Protein AF-0000000067435356 (afdb_homodimer)

Structure (mmCIF, N/CA/C/O backbone):
data_AF-0000000067435356-model_v1
#
loop_
_entity.id
_entity.type
_entity.pdbx_description
1 polymer 'K+/H+ antiporter with a probable role in intracellular cation homeostasis'
#
loop_
_atom_site.group_PDB
_atom_site.id
_atom_site.type_symbol
_atom_site.label_atom_id
_atom_site.label_alt_id
_atom_site.label_comp_id
_atom_site.label_asym_id
_atom_site.label_entity_id
_atom_site.label_seq_id
_atom_site.pdbx_PDB_ins_code
_atom_site.Cartn_x
_atom_site.Cartn_y
_atom_site.Cartn_z
_atom_site.occupancy
_atom_site.B_iso_or_equiv
_atom_site.auth_seq_id
_atom_site.auth_comp_id
_atom_site.auth_asym_id
_atom_site.auth_atom_id
_atom_site.pdbx_PDB_model_num
ATOM 1 N N . MET A 1 1 ? 32.625 -18.547 -7.004 1 22.64 1 MET A N 1
ATOM 2 C CA . MET A 1 1 ? 32.344 -17.797 -5.781 1 22.64 1 MET A CA 1
ATOM 3 C C . MET A 1 1 ? 31.141 -18.406 -5.047 1 22.64 1 MET A C 1
ATOM 5 O O . MET A 1 1 ? 30.109 -18.719 -5.664 1 22.64 1 MET A O 1
ATOM 9 N N . ALA A 1 2 ? 31.312 -19 -3.953 1 29.84 2 ALA A N 1
ATOM 10 C CA . ALA A 1 2 ? 30.344 -19.672 -3.072 1 29.84 2 ALA A CA 1
ATOM 11 C C . ALA A 1 2 ? 29.078 -18.828 -2.914 1 29.84 2 ALA A C 1
ATOM 13 O O . ALA A 1 2 ? 29.156 -17.625 -2.621 1 29.84 2 ALA A O 1
ATOM 14 N N . VAL A 1 3 ? 28.109 -19.156 -3.514 1 35.28 3 VAL A N 1
ATOM 15 C CA . VAL A 1 3 ? 26.844 -18.484 -3.307 1 35.28 3 VAL A CA 1
ATOM 16 C C . VAL A 1 3 ? 26.625 -18.234 -1.816 1 35.28 3 VAL A C 1
ATOM 18 O O . VAL A 1 3 ? 26.672 -19.156 -1.009 1 35.28 3 VAL A O 1
ATOM 21 N N . ASP A 1 4 ? 27.109 -17.266 -1.248 1 35.72 4 ASP A N 1
ATOM 22 C CA . ASP A 1 4 ? 26.969 -16.906 0.158 1 35.72 4 ASP A CA 1
ATOM 23 C C . ASP A 1 4 ? 25.547 -17.188 0.654 1 35.72 4 ASP A C 1
ATOM 25 O O . ASP A 1 4 ? 24.594 -16.516 0.262 1 35.72 4 ASP A O 1
ATOM 29 N N . THR A 1 5 ? 25.25 -18.453 0.847 1 38.53 5 THR A N 1
ATOM 30 C CA . THR A 1 5 ? 24.031 -19.047 1.383 1 38.53 5 THR A CA 1
ATOM 31 C C . THR A 1 5 ? 23.562 -18.297 2.619 1 38.53 5 THR A C 1
ATOM 33 O O . THR A 1 5 ? 22.578 -18.688 3.26 1 38.53 5 THR A O 1
ATOM 36 N N . ALA A 1 6 ? 24.422 -17.484 3.078 1 42.88 6 ALA A N 1
ATOM 37 C CA . ALA A 1 6 ? 24.078 -16.75 4.293 1 42.88 6 ALA A CA 1
ATOM 38 C C . ALA A 1 6 ? 22.797 -15.953 4.105 1 42.88 6 ALA A C 1
ATOM 40 O O . ALA A 1 6 ? 22.062 -15.719 5.07 1 42.88 6 ALA A O 1
ATOM 41 N N . SER A 1 7 ? 22.594 -15.422 2.969 1 46.09 7 SER A N 1
ATOM 42 C CA . SER A 1 7 ? 21.484 -14.484 2.764 1 46.09 7 SER A CA 1
ATOM 43 C C . SER A 1 7 ? 20.141 -15.172 2.9 1 46.09 7 SER A C 1
ATOM 45 O O . SER A 1 7 ? 19.141 -14.547 3.27 1 46.09 7 SER A O 1
ATOM 47 N N . VAL A 1 8 ? 20.109 -16.625 2.686 1 52.19 8 VAL A N 1
ATOM 48 C CA . VAL A 1 8 ? 18.797 -17.281 2.652 1 52.19 8 VAL A CA 1
ATOM 49 C C . VAL A 1 8 ? 18.625 -18.156 3.887 1 52.19 8 VAL A C 1
ATOM 51 O O . VAL A 1 8 ? 17.5 -18.438 4.305 1 52.19 8 VAL A O 1
ATOM 54 N N . ALA A 1 9 ? 19.656 -18.484 4.629 1 56.28 9 ALA A N 1
ATOM 55 C CA . ALA A 1 9 ? 19.594 -19.562 5.602 1 56.28 9 ALA A CA 1
ATOM 56 C C . ALA A 1 9 ? 18.984 -19.094 6.922 1 56.28 9 ALA A C 1
ATOM 58 O O . ALA A 1 9 ? 18.75 -19.891 7.828 1 56.28 9 ALA A O 1
ATOM 59 N N . GLY A 1 10 ? 18.344 -18.078 6.918 1 67.94 10 GLY A N 1
ATOM 60 C CA . GLY A 1 10 ? 17.594 -17.625 8.078 1 67.94 10 GLY A CA 1
ATOM 61 C C . GLY A 1 10 ? 18.438 -17.547 9.336 1 67.94 10 GLY A C 1
ATOM 62 O O . GLY A 1 10 ? 19.672 -17.656 9.281 1 67.94 10 GLY A O 1
ATOM 63 N N . ILE A 1 11 ? 17.938 -17.375 10.578 1 75.31 11 ILE A N 1
ATOM 64 C CA . ILE A 1 11 ? 18.578 -17.156 11.867 1 75.31 11 ILE A CA 1
ATOM 65 C C . ILE A 1 11 ? 19.203 -18.453 12.352 1 75.31 11 ILE A C 1
ATOM 67 O O . ILE A 1 11 ? 20.234 -18.438 13.031 1 75.31 11 ILE A O 1
ATOM 71 N N . VAL A 1 12 ? 18.656 -19.531 11.867 1 75.31 12 VAL A N 1
ATOM 72 C CA . VAL A 1 12 ? 19.141 -20.844 12.289 1 75.31 12 VAL A CA 1
ATOM 73 C C . VAL A 1 12 ? 20.531 -21.094 11.711 1 75.31 12 VAL A C 1
ATOM 75 O O . VAL A 1 12 ? 21.375 -21.734 12.344 1 75.31 12 VAL A O 1
ATOM 78 N N . ALA A 1 13 ? 20.766 -20.484 10.555 1 71.06 13 ALA A N 1
ATOM 79 C CA . ALA A 1 13 ? 22.078 -20.609 9.914 1 71.06 13 ALA A CA 1
ATOM 80 C C . ALA A 1 13 ? 23 -19.484 10.328 1 71.06 13 ALA A C 1
ATOM 82 O O . ALA A 1 13 ? 24.094 -19.328 9.766 1 71.06 13 ALA A O 1
ATOM 83 N N . GLY A 1 14 ? 22.531 -18.625 11.352 1 72.56 14 GLY A N 1
ATOM 84 C CA . GLY A 1 14 ? 23.391 -17.578 11.898 1 72.56 14 GLY A CA 1
ATOM 85 C C . GLY A 1 14 ? 23.188 -16.234 11.242 1 72.56 14 GLY A C 1
ATOM 86 O O . GLY A 1 14 ? 23.922 -15.281 11.523 1 72.56 14 GLY A O 1
ATOM 87 N N . ARG A 1 15 ? 22.281 -16.203 10.422 1 75.94 15 ARG A N 1
ATOM 88 C CA . ARG A 1 15 ? 22.062 -14.945 9.727 1 75.94 15 ARG A CA 1
ATOM 89 C C . ARG A 1 15 ? 21.375 -13.922 10.633 1 75.94 15 ARG A C 1
ATOM 91 O O . ARG A 1 15 ? 20.5 -14.266 11.414 1 75.94 15 ARG A O 1
ATOM 98 N N . ASN A 1 16 ? 21.984 -12.695 10.633 1 82.75 16 ASN A N 1
ATOM 99 C CA . ASN A 1 16 ? 21.312 -11.586 11.305 1 82.75 16 ASN A CA 1
ATOM 100 C C . ASN A 1 16 ? 20.094 -11.109 10.523 1 82.75 16 ASN A C 1
ATOM 102 O O . ASN A 1 16 ? 20.219 -10.602 9.406 1 82.75 16 ASN A O 1
ATOM 106 N N . PRO A 1 17 ? 18.984 -11.273 11.031 1 83.31 17 PRO A N 1
ATOM 107 C CA . PRO A 1 17 ? 17.75 -10.953 10.312 1 83.31 17 PRO A CA 1
ATOM 108 C C . PRO A 1 17 ? 17.609 -9.461 10.031 1 83.31 17 PRO A C 1
ATOM 110 O O . PRO A 1 17 ? 16.812 -9.062 9.164 1 83.31 17 PRO A O 1
ATOM 113 N N . LEU A 1 18 ? 18.375 -8.664 10.695 1 85.25 18 LEU A N 1
ATOM 114 C CA . LEU A 1 18 ? 18.188 -7.223 10.531 1 85.25 18 LEU A CA 1
ATOM 115 C C . LEU A 1 18 ? 19.281 -6.637 9.641 1 85.25 18 LEU A C 1
ATOM 117 O O . LEU A 1 18 ? 19.281 -5.434 9.367 1 85.25 18 LEU A O 1
ATOM 121 N N . GLU A 1 19 ? 20.141 -7.527 9.164 1 87.69 19 GLU A N 1
ATOM 122 C CA . GLU A 1 19 ? 21.109 -7.051 8.18 1 87.69 19 GLU A CA 1
ATOM 123 C C . GLU A 1 19 ? 20.438 -6.785 6.836 1 87.69 19 GLU A C 1
ATOM 125 O O . GLU A 1 19 ? 19.719 -7.641 6.309 1 87.69 19 GLU A O 1
ATOM 130 N N . TYR A 1 20 ? 20.641 -5.617 6.387 1 89.12 20 TYR A N 1
ATOM 131 C CA . TYR A 1 20 ? 20 -5.203 5.141 1 89.12 20 TYR A CA 1
ATOM 132 C C . TYR A 1 20 ? 20.562 -5.988 3.959 1 89.12 20 TYR A C 1
ATOM 134 O O . TYR A 1 20 ? 21.781 -6.125 3.812 1 89.12 20 TYR A O 1
ATOM 142 N N . ASP A 1 21 ? 19.719 -6.535 3.197 1 87.81 21 ASP A N 1
ATOM 143 C CA . ASP A 1 21 ? 20.047 -7.223 1.947 1 87.81 21 ASP A CA 1
ATOM 144 C C . ASP A 1 21 ? 19.219 -6.652 0.788 1 87.81 21 ASP A C 1
ATOM 146 O O . ASP A 1 21 ? 18 -6.781 0.764 1 87.81 21 ASP A O 1
ATOM 150 N N . PRO A 1 22 ? 19.906 -6.023 -0.19 1 87.25 22 PRO A N 1
ATOM 151 C CA . PRO A 1 22 ? 19.188 -5.414 -1.312 1 87.25 22 PRO A CA 1
ATOM 152 C C . PRO A 1 22 ? 18.359 -6.422 -2.098 1 87.25 22 PRO A C 1
ATOM 154 O O . PRO A 1 22 ? 17.438 -6.035 -2.814 1 87.25 22 PRO A O 1
ATOM 157 N N . LYS A 1 23 ? 18.672 -7.672 -1.988 1 83.88 23 LYS A N 1
ATOM 158 C CA . LYS A 1 23 ? 17.906 -8.703 -2.684 1 83.88 23 LYS A CA 1
ATOM 159 C C . LYS A 1 23 ? 16.641 -9.039 -1.923 1 83.88 23 LYS A C 1
ATOM 161 O O . LYS A 1 23 ? 15.664 -9.523 -2.512 1 83.88 23 LYS A O 1
ATOM 166 N N . SER A 1 24 ? 16.719 -8.812 -0.605 1 87.56 24 SER A N 1
ATOM 167 C CA . SER A 1 24 ? 15.547 -9.039 0.231 1 87.56 24 SER A CA 1
ATOM 168 C C . SER A 1 24 ? 15.305 -7.875 1.182 1 87.56 24 SER A C 1
ATOM 170 O O . SER A 1 24 ? 15.258 -8.055 2.4 1 87.56 24 SER A O 1
ATOM 172 N N . PRO A 1 25 ? 15.055 -6.738 0.586 1 91.88 25 PRO A N 1
ATOM 173 C CA . PRO A 1 25 ? 14.914 -5.539 1.417 1 91.88 25 PRO A CA 1
ATOM 174 C C . PRO A 1 25 ? 13.664 -5.57 2.291 1 91.88 25 PRO A C 1
ATOM 176 O O . PRO A 1 25 ? 13.555 -4.801 3.248 1 91.88 25 PRO A O 1
ATOM 179 N N . TYR A 1 26 ? 12.75 -6.488 1.973 1 92.56 26 TYR A N 1
ATOM 180 C CA . TYR A 1 26 ? 11.453 -6.52 2.648 1 92.56 26 TYR A CA 1
ATOM 181 C C . TYR A 1 26 ? 11.594 -7.074 4.062 1 92.56 26 TYR A C 1
ATOM 183 O O . TYR A 1 26 ? 10.75 -6.805 4.926 1 92.56 26 TYR A O 1
ATOM 191 N N . THR A 1 27 ? 12.641 -7.859 4.375 1 92.5 27 THR A N 1
ATOM 192 C CA . THR A 1 27 ? 12.797 -8.438 5.707 1 92.5 27 THR A CA 1
ATOM 193 C C . THR A 1 27 ? 12.969 -7.344 6.754 1 92.5 27 THR A C 1
ATOM 195 O O . THR A 1 27 ? 12.211 -7.273 7.719 1 92.5 27 THR A O 1
ATOM 198 N N . LEU A 1 28 ? 13.969 -6.539 6.531 1 94.19 28 LEU A N 1
ATOM 199 C CA . LEU A 1 28 ? 14.203 -5.434 7.449 1 94.19 28 LEU A CA 1
ATOM 200 C C . LEU A 1 28 ? 13.031 -4.461 7.445 1 94.19 28 LEU A C 1
ATOM 202 O O . LEU A 1 28 ? 12.656 -3.934 8.492 1 94.19 28 LEU A O 1
ATOM 206 N N . PHE A 1 29 ? 12.445 -4.223 6.273 1 96.44 29 PHE A N 1
ATOM 207 C CA . PHE A 1 29 ? 11.328 -3.297 6.156 1 96.44 29 PHE A CA 1
ATOM 208 C C . PHE A 1 29 ? 10.148 -3.764 7 1 96.44 29 PHE A C 1
ATOM 210 O O . PHE A 1 29 ? 9.492 -2.957 7.664 1 96.44 29 PHE A O 1
ATOM 217 N N . LEU A 1 30 ? 9.867 -5.047 6.918 1 96.19 30 LEU A N 1
ATOM 218 C CA . LEU A 1 30 ? 8.773 -5.594 7.715 1 96.19 30 LEU A CA 1
ATOM 219 C C . LEU A 1 30 ? 9 -5.336 9.203 1 96.19 30 LEU A C 1
ATOM 221 O O . LEU A 1 30 ? 8.062 -4.996 9.922 1 96.19 30 LEU A O 1
ATOM 225 N N . PHE A 1 31 ? 10.18 -5.484 9.633 1 95.06 31 PHE A N 1
ATOM 226 C CA . PHE A 1 31 ? 10.523 -5.211 11.023 1 95.06 31 PHE A CA 1
ATOM 227 C C . PHE A 1 31 ? 10.32 -3.736 11.352 1 95.06 31 PHE A C 1
ATOM 229 O O . PHE A 1 31 ? 9.773 -3.396 12.406 1 95.06 31 PHE A O 1
ATOM 236 N N . GLN A 1 32 ? 10.789 -2.867 10.477 1 96.62 32 GLN A N 1
ATOM 237 C CA . GLN A 1 32 ? 10.633 -1.429 10.656 1 96.62 32 GLN A CA 1
ATOM 238 C C . GLN A 1 32 ? 9.156 -1.053 10.797 1 96.62 32 GLN A C 1
ATOM 240 O O . GLN A 1 32 ? 8.789 -0.28 11.688 1 96.62 32 GLN A O 1
ATOM 245 N N . VAL A 1 33 ? 8.32 -1.591 9.922 1 96.75 33 VAL A N 1
ATOM 246 C CA . VAL A 1 33 ? 6.891 -1.309 9.945 1 96.75 33 VAL A CA 1
ATOM 247 C C . VAL A 1 33 ? 6.297 -1.766 11.273 1 96.75 33 VAL A C 1
ATOM 249 O O . VAL A 1 33 ? 5.488 -1.055 11.883 1 96.75 33 VAL A O 1
ATOM 252 N N . LEU A 1 34 ? 6.719 -2.943 11.711 1 95.62 34 LEU A N 1
ATOM 253 C CA . LEU A 1 34 ? 6.215 -3.498 12.961 1 95.62 34 LEU A CA 1
ATOM 254 C C . LEU A 1 34 ? 6.539 -2.58 14.141 1 95.62 34 LEU A C 1
ATOM 256 O O . LEU A 1 34 ? 5.656 -2.238 14.93 1 95.62 34 LEU A O 1
ATOM 260 N N . VAL A 1 35 ? 7.75 -2.164 14.227 1 96.5 35 VAL A N 1
ATOM 261 C CA . VAL A 1 35 ? 8.195 -1.315 15.328 1 96.5 35 VAL A CA 1
ATOM 262 C C . VAL A 1 35 ? 7.453 0.019 15.281 1 96.5 35 VAL A C 1
ATOM 264 O O . VAL A 1 35 ? 6.945 0.488 16.297 1 96.5 35 VAL A O 1
ATOM 267 N N . ILE A 1 36 ? 7.312 0.583 14.125 1 97.44 36 ILE A N 1
ATOM 268 C CA . ILE A 1 36 ? 6.734 1.911 13.953 1 97.44 36 ILE A CA 1
ATOM 269 C C . ILE A 1 36 ? 5.242 1.875 14.273 1 97.44 36 ILE A C 1
ATOM 271 O O . ILE A 1 36 ? 4.754 2.684 15.062 1 97.44 36 ILE A O 1
ATOM 275 N N . VAL A 1 37 ? 4.562 0.951 13.695 1 96.5 37 VAL A N 1
ATOM 276 C CA . VAL A 1 37 ? 3.111 0.92 13.828 1 96.5 37 VAL A CA 1
ATOM 277 C C . VAL A 1 37 ? 2.73 0.512 15.25 1 96.5 37 VAL A C 1
ATOM 279 O O . VAL A 1 37 ? 1.827 1.1 15.852 1 96.5 37 VAL A O 1
ATOM 282 N N . VAL A 1 38 ? 3.414 -0.442 15.828 1 95.81 38 VAL A N 1
ATOM 283 C CA . VAL A 1 38 ? 3.115 -0.882 17.188 1 95.81 38 VAL A CA 1
ATOM 284 C C . VAL A 1 38 ? 3.385 0.255 18.172 1 95.81 38 VAL A C 1
ATOM 286 O O . VAL A 1 38 ? 2.549 0.554 19.031 1 95.81 38 VAL A O 1
ATOM 289 N N . LEU A 1 39 ? 4.508 0.915 18.031 1 96.69 39 LEU A N 1
ATOM 290 C CA . LEU A 1 39 ? 4.836 2.016 18.938 1 96.69 39 LEU A CA 1
ATOM 291 C C . LEU A 1 39 ? 3.875 3.182 18.734 1 96.69 39 LEU A C 1
ATOM 293 O O . LEU A 1 39 ? 3.521 3.869 19.703 1 96.69 39 LEU A O 1
ATOM 297 N N . SER A 1 40 ? 3.523 3.439 17.484 1 96.19 40 SER A N 1
ATOM 298 C CA . SER A 1 40 ? 2.566 4.508 17.219 1 96.19 40 SER A CA 1
ATOM 299 C C . SER A 1 40 ? 1.229 4.234 17.891 1 96.19 40 SER A C 1
ATOM 301 O O . SER A 1 40 ? 0.631 5.133 18.484 1 96.19 40 SER A O 1
ATOM 303 N N . GLU A 1 41 ? 0.796 2.986 17.812 1 93.69 41 GLU A N 1
ATOM 304 C CA . GLU A 1 41 ? -0.467 2.619 18.438 1 93.69 41 GLU A CA 1
ATOM 305 C C . GLU A 1 41 ? -0.358 2.68 19.969 1 93.69 41 GLU A C 1
ATOM 307 O O . GLU A 1 41 ? -1.289 3.121 20.641 1 93.69 41 GLU A O 1
ATOM 312 N N . LEU A 1 42 ? 0.703 2.213 20.516 1 95.56 42 LEU A N 1
ATOM 313 C CA . LEU A 1 42 ? 0.91 2.215 21.953 1 95.56 42 LEU A CA 1
ATOM 314 C C . LEU A 1 42 ? 0.937 3.641 22.5 1 95.56 42 LEU A C 1
ATOM 316 O O . LEU A 1 42 ? 0.372 3.914 23.562 1 95.56 42 LEU A O 1
ATOM 320 N N . LEU A 1 43 ? 1.614 4.516 21.781 1 96.56 43 LEU A N 1
ATOM 321 C CA . LEU A 1 43 ? 1.708 5.906 22.219 1 96.56 43 LEU A CA 1
ATOM 322 C C . LEU A 1 43 ? 0.39 6.637 21.984 1 96.56 43 LEU A C 1
ATOM 324 O O . LEU A 1 43 ? 0.058 7.57 22.719 1 96.56 43 LEU A O 1
ATOM 328 N N . TYR A 1 44 ? -0.284 6.254 20.984 1 94.88 44 TYR A N 1
ATOM 329 C CA . TYR A 1 44 ? -1.549 6.906 20.656 1 94.88 44 TYR A CA 1
ATOM 330 C C . TYR A 1 44 ? -2.611 6.582 21.703 1 94.88 44 TYR A C 1
ATOM 332 O O . TYR A 1 44 ? -3.484 7.406 21.984 1 94.88 44 TYR A O 1
ATOM 340 N N . TYR A 1 45 ? -2.557 5.453 22.328 1 92.94 45 TYR A N 1
ATOM 341 C CA . TYR A 1 45 ? -3.588 5 23.266 1 92.94 45 TYR A CA 1
ATOM 342 C C . TYR A 1 45 ? -3.809 6.016 24.375 1 92.94 45 TYR A C 1
ATOM 344 O O . TYR A 1 45 ? -4.918 6.523 24.547 1 92.94 45 TYR A O 1
ATOM 352 N N . PRO A 1 46 ? -2.791 6.398 25.109 1 95.12 46 PRO A N 1
ATOM 353 C CA . PRO A 1 46 ? -3.016 7.414 26.141 1 95.12 46 PRO A CA 1
ATOM 354 C C . PRO A 1 46 ? -3.385 8.781 25.562 1 95.12 46 PRO A C 1
ATOM 356 O O . PRO A 1 46 ? -4.156 9.523 26.172 1 95.12 46 PRO A O 1
ATOM 359 N N . LEU A 1 47 ? -2.883 9.133 24.438 1 94.81 47 LEU A N 1
ATOM 360 C CA . LEU A 1 47 ? -3.178 10.414 23.812 1 94.81 47 LEU A CA 1
ATOM 361 C C . LEU A 1 47 ? -4.629 10.461 23.344 1 94.81 47 LEU A C 1
ATOM 363 O O . LEU A 1 47 ? -5.246 11.531 23.328 1 94.81 47 LEU A O 1
ATOM 367 N N . SER A 1 48 ? -5.059 9.273 22.891 1 91.94 48 SER A N 1
ATOM 368 C CA . SER A 1 48 ? -6.441 9.211 22.422 1 91.94 48 SER A CA 1
ATOM 369 C C . SER A 1 48 ? -7.422 9.469 23.562 1 91.94 48 SER A C 1
ATOM 371 O O . SER A 1 48 ? -8.516 9.984 23.344 1 91.94 48 SER A O 1
ATOM 373 N N . LYS A 1 49 ? -7.09 9.172 24.797 1 92.81 49 LYS A N 1
ATOM 374 C CA . LYS A 1 49 ? -7.934 9.391 25.969 1 92.81 49 LYS A CA 1
ATOM 375 C C . LYS A 1 49 ? -8.109 10.883 26.266 1 92.81 49 LYS A C 1
ATOM 377 O O . LYS A 1 49 ? -9.094 11.289 26.875 1 92.81 49 LYS A O 1
ATOM 382 N N . ILE A 1 50 ? -7.152 11.617 25.766 1 92.88 50 ILE A N 1
ATOM 383 C CA . ILE A 1 50 ? -7.273 13.062 25.938 1 92.88 50 ILE A CA 1
ATOM 384 C C . ILE A 1 50 ? -7.602 13.727 24.609 1 92.88 50 ILE A C 1
ATOM 386 O O . ILE A 1 50 ? -7.297 14.906 24.406 1 92.88 50 ILE A O 1
ATOM 390 N N . LYS A 1 51 ? -7.984 12.953 23.578 1 92 51 LYS A N 1
ATOM 391 C CA . LYS A 1 51 ? -8.578 13.375 22.312 1 92 51 LYS A CA 1
ATOM 392 C C . LYS A 1 51 ? -7.543 14.07 21.438 1 92 51 LYS A C 1
ATOM 394 O O . LYS A 1 51 ? -7.844 15.07 20.781 1 92 51 LYS A O 1
ATOM 399 N N . GLN A 1 52 ? -6.352 13.578 21.531 1 93.44 52 GLN A N 1
ATOM 400 C CA . GLN A 1 52 ? -5.297 14.094 20.672 1 93.44 52 GLN A CA 1
ATOM 401 C C . GLN A 1 52 ? -5.289 13.375 19.312 1 93.44 52 GLN A C 1
ATOM 403 O O . GLN A 1 52 ? -5.664 12.203 19.234 1 93.44 52 GLN A O 1
ATOM 408 N N . PRO A 1 53 ? -4.922 14.078 18.297 1 91.25 53 PRO A N 1
ATOM 409 C CA . PRO A 1 53 ? -4.82 13.422 16.984 1 91.25 53 PRO A CA 1
ATOM 410 C C . PRO A 1 53 ? -3.678 12.414 16.922 1 91.25 53 PRO A C 1
ATOM 412 O O . PRO A 1 53 ? -2.621 12.633 17.516 1 91.25 53 PRO A O 1
ATOM 415 N N . LYS A 1 54 ? -3.844 11.406 16.141 1 91.81 54 LYS A N 1
ATOM 416 C CA . LYS A 1 54 ? -2.92 10.281 16.047 1 91.81 54 LYS A CA 1
ATOM 417 C C . LYS A 1 54 ? -1.574 10.719 15.477 1 91.81 54 LYS A C 1
ATOM 419 O O . LYS A 1 54 ? -0.533 10.164 15.836 1 91.81 54 LYS A O 1
ATOM 424 N N . VAL A 1 55 ? -1.57 11.703 14.641 1 90.75 55 VAL A N 1
ATOM 425 C CA . VAL A 1 55 ? -0.371 12.156 13.953 1 90.75 55 VAL A CA 1
ATOM 426 C C . VAL A 1 55 ? 0.688 12.578 14.969 1 90.75 55 VAL A C 1
ATOM 428 O O . VAL A 1 55 ? 1.887 12.398 14.734 1 90.75 55 VAL A O 1
ATOM 431 N N . ILE A 1 56 ? 0.272 13.109 16.094 1 94.19 56 ILE A N 1
ATOM 432 C CA . ILE A 1 56 ? 1.2 13.508 17.141 1 94.19 56 ILE A CA 1
ATOM 433 C C . ILE A 1 56 ? 2.004 12.297 17.609 1 94.19 56 ILE A C 1
ATOM 435 O O . ILE A 1 56 ? 3.23 12.359 17.719 1 94.19 56 ILE A O 1
ATOM 439 N N . ALA A 1 57 ? 1.301 11.219 17.859 1 95.94 57 ALA A N 1
ATOM 440 C CA . ALA A 1 57 ? 1.96 9.984 18.281 1 95.94 57 ALA A CA 1
ATOM 441 C C . ALA A 1 57 ? 2.941 9.492 17.219 1 95.94 57 ALA A C 1
ATOM 443 O O . ALA A 1 57 ? 4.059 9.078 17.547 1 95.94 57 ALA A O 1
ATOM 444 N N . GLU A 1 58 ? 2.605 9.523 16 1 95.56 58 GLU A N 1
ATOM 445 C CA . GLU A 1 58 ? 3.416 9.008 14.906 1 95.56 58 GLU A CA 1
ATOM 446 C C . GLU A 1 58 ? 4.711 9.805 14.758 1 95.56 58 GLU A C 1
ATOM 448 O O . GLU A 1 58 ? 5.781 9.219 14.562 1 95.56 58 GLU A O 1
ATOM 453 N N . VAL A 1 59 ? 4.617 11.109 14.867 1 94.75 59 VAL A N 1
ATOM 454 C CA . VAL A 1 59 ? 5.801 11.953 14.758 1 94.75 59 VAL A CA 1
ATOM 455 C C . VAL A 1 59 ? 6.699 11.742 15.977 1 94.75 59 VAL A C 1
ATOM 457 O O . VAL A 1 59 ? 7.922 11.672 15.844 1 94.75 59 VAL A O 1
ATOM 460 N N . ILE A 1 60 ? 6.105 11.648 17.141 1 97 60 ILE A N 1
ATOM 461 C CA . ILE A 1 60 ? 6.875 11.43 18.359 1 97 60 ILE A CA 1
ATOM 462 C C . ILE A 1 60 ? 7.629 10.102 18.25 1 97 60 ILE A C 1
ATOM 464 O O . ILE A 1 60 ? 8.773 10 18.688 1 97 60 ILE A O 1
ATOM 468 N N . VAL A 1 61 ? 7.004 9.07 17.703 1 97.38 61 VAL A N 1
ATOM 469 C CA . VAL A 1 61 ? 7.676 7.789 17.5 1 97.38 61 VAL A CA 1
ATOM 470 C C . VAL A 1 61 ? 8.914 7.98 16.625 1 97.38 61 VAL A C 1
ATOM 472 O O . VAL A 1 61 ? 9.969 7.418 16.906 1 97.38 61 VAL A O 1
ATOM 475 N N . GLY A 1 62 ? 8.789 8.758 15.57 1 97.06 62 GLY A N 1
ATOM 476 C CA . GLY A 1 62 ? 9.945 9.07 14.742 1 97.06 62 GLY A CA 1
ATOM 477 C C . GLY A 1 62 ? 11.055 9.758 15.508 1 97.06 62 GLY A C 1
ATOM 478 O O . GLY A 1 62 ? 12.234 9.43 15.344 1 97.06 62 GLY A O 1
ATOM 479 N N . ILE A 1 63 ? 10.664 10.695 16.359 1 96.5 63 ILE A N 1
ATOM 480 C CA . ILE A 1 63 ? 11.625 11.422 17.172 1 96.5 63 ILE A CA 1
ATOM 481 C C . ILE A 1 63 ? 12.312 10.469 18.141 1 96.5 63 ILE A C 1
ATOM 483 O O . ILE A 1 63 ? 13.531 10.516 18.312 1 96.5 63 ILE A O 1
ATOM 487 N N . LEU A 1 64 ? 11.531 9.578 18.734 1 97.19 64 LEU A N 1
ATOM 488 C CA . LEU A 1 64 ? 12.062 8.617 19.688 1 97.19 64 LEU A CA 1
ATOM 489 C C . LEU A 1 64 ? 13.016 7.641 19.016 1 97.19 64 LEU A C 1
ATOM 491 O O . LEU A 1 64 ? 14.07 7.32 19.562 1 97.19 64 LEU A O 1
ATOM 495 N N . LEU A 1 65 ? 12.734 7.227 17.828 1 97.19 65 LEU A N 1
ATOM 496 C CA . LEU A 1 65 ? 13.531 6.23 17.109 1 97.19 65 LEU A CA 1
ATOM 497 C C . LEU A 1 65 ? 14.695 6.891 16.391 1 97.19 65 LEU A C 1
ATOM 499 O O . LEU A 1 65 ? 15.602 6.203 15.906 1 97.19 65 LEU A O 1
ATOM 503 N N . GLY A 1 66 ? 14.664 8.195 16.281 1 95.94 66 GLY A N 1
ATOM 504 C CA . GLY A 1 66 ? 15.648 8.945 15.516 1 95.94 66 GLY A CA 1
ATOM 505 C C . GLY A 1 66 ? 16.859 9.352 16.328 1 95.94 66 GLY A C 1
ATOM 506 O O . GLY A 1 66 ? 17.109 8.789 17.406 1 95.94 66 GLY A O 1
ATOM 507 N N . PRO A 1 67 ? 17.625 10.242 15.789 1 94.69 67 PRO A N 1
ATOM 508 C CA . PRO A 1 67 ? 18.875 10.656 16.422 1 94.69 67 PRO A CA 1
ATOM 509 C C . PRO A 1 67 ? 18.641 11.375 17.766 1 94.69 67 PRO A C 1
ATOM 511 O O . PRO A 1 67 ? 19.562 11.477 18.578 1 94.69 67 PRO A O 1
ATOM 514 N N . SER A 1 68 ? 17.453 11.797 18.031 1 94.19 68 SER A N 1
ATOM 515 C CA . SER A 1 68 ? 17.156 12.555 19.234 1 94.19 68 SER A CA 1
ATOM 516 C C . SER A 1 68 ? 17.188 11.648 20.469 1 94.19 68 SER A C 1
ATOM 518 O O . SER A 1 68 ? 17.516 12.102 21.562 1 94.19 68 SER A O 1
ATOM 520 N N . VAL A 1 69 ? 16.812 10.375 20.344 1 95.88 69 VAL A N 1
ATOM 521 C CA . VAL A 1 69 ? 16.719 9.523 21.531 1 95.88 69 VAL A CA 1
ATOM 522 C C . VAL A 1 69 ? 17.438 8.203 21.281 1 95.88 69 VAL A C 1
ATOM 524 O O . VAL A 1 69 ? 18.641 8.078 21.531 1 95.88 69 VAL A O 1
ATOM 527 N N . MET A 1 70 ? 16.859 7.324 20.453 1 95.12 70 MET A N 1
ATOM 528 C CA . MET A 1 70 ? 17.406 5.988 20.25 1 95.12 70 MET A CA 1
ATOM 529 C C . MET A 1 70 ? 18.641 6.031 19.359 1 95.12 70 MET A C 1
ATOM 531 O O . MET A 1 70 ? 19.453 5.105 19.359 1 95.12 70 MET A O 1
ATOM 535 N N . GLY A 1 71 ? 18.688 7.039 18.562 1 92.81 71 GLY A N 1
ATOM 536 C CA . GLY A 1 71 ? 19.875 7.207 17.75 1 92.81 71 GLY A CA 1
ATOM 537 C C . GLY A 1 71 ? 21.141 7.379 18.562 1 92.81 71 GLY A C 1
ATOM 538 O O . GLY A 1 71 ? 22.25 7.203 18.062 1 92.81 71 GLY A O 1
ATOM 539 N N . ARG A 1 72 ? 20.969 7.652 19.781 1 92.12 72 ARG A N 1
ATOM 540 C CA . ARG A 1 72 ? 22.094 7.824 20.688 1 92.12 72 ARG A CA 1
ATOM 541 C C . ARG A 1 72 ? 22.516 6.488 21.297 1 92.12 72 ARG A C 1
ATOM 543 O O . ARG A 1 72 ? 23.609 6.379 21.875 1 92.12 72 ARG A O 1
ATOM 550 N N . VAL A 1 73 ? 21.688 5.492 21.172 1 93.06 73 VAL A N 1
ATOM 551 C CA . VAL A 1 73 ? 22.031 4.133 21.578 1 93.06 73 VAL A CA 1
ATOM 552 C C . VAL A 1 73 ? 22.938 3.49 20.531 1 93.06 73 VAL A C 1
ATOM 554 O O . VAL A 1 73 ? 22.594 3.455 19.344 1 93.06 73 VAL A O 1
ATOM 557 N N . PRO A 1 74 ? 24.047 2.998 20.953 1 92.31 74 PRO A N 1
ATOM 558 C CA . PRO A 1 74 ? 25.016 2.453 20 1 92.31 74 PRO A CA 1
ATOM 559 C C . PRO A 1 74 ? 24.406 1.36 19.109 1 92.31 74 PRO A C 1
ATOM 561 O O . PRO A 1 74 ? 23.734 0.464 19.609 1 92.31 74 PRO A O 1
ATOM 564 N N . ASN A 1 75 ? 24.5 1.444 17.844 1 92.12 75 ASN A N 1
ATOM 565 C CA . ASN A 1 75 ? 24.188 0.465 16.812 1 92.12 75 ASN A CA 1
ATOM 566 C C . ASN A 1 75 ? 22.688 0.399 16.547 1 92.12 75 ASN A C 1
ATOM 568 O O . ASN A 1 75 ? 22.234 -0.411 15.734 1 92.12 75 ASN A O 1
ATOM 572 N N . PHE A 1 76 ? 21.969 1.217 17.219 1 93.75 76 PHE A N 1
ATOM 573 C CA . PHE A 1 76 ? 20.531 1.151 17 1 93.75 76 PHE A CA 1
ATOM 574 C C . PHE A 1 76 ? 20.172 1.601 15.594 1 93.75 76 PHE A C 1
ATOM 576 O O . PHE A 1 76 ? 19.516 0.865 14.852 1 93.75 76 PHE A O 1
ATOM 583 N N . THR A 1 77 ? 20.641 2.768 15.25 1 93.06 77 THR A N 1
ATOM 584 C CA . THR A 1 77 ? 20.297 3.338 13.953 1 93.06 77 THR A CA 1
ATOM 585 C C . THR A 1 77 ? 20.828 2.467 12.82 1 93.06 77 THR A C 1
ATOM 587 O O . THR A 1 77 ? 20.125 2.209 11.844 1 93.06 77 THR A O 1
ATOM 590 N N . ASP A 1 78 ? 21.969 1.943 12.961 1 92.5 78 ASP A N 1
ATOM 591 C CA . ASP A 1 78 ? 22.594 1.124 11.93 1 92.5 78 ASP A CA 1
ATOM 592 C C . ASP A 1 78 ? 21.875 -0.221 11.789 1 92.5 78 ASP A C 1
ATOM 594 O O . ASP A 1 78 ? 21.891 -0.82 10.711 1 92.5 78 ASP A O 1
ATOM 598 N N . THR A 1 79 ? 21.312 -0.593 12.906 1 92.31 79 THR A N 1
ATOM 599 C CA . THR A 1 79 ? 20.641 -1.892 12.898 1 92.31 79 THR A CA 1
ATOM 600 C C . THR A 1 79 ? 19.219 -1.763 12.383 1 92.31 79 THR A C 1
ATOM 602 O O . THR A 1 79 ? 18.766 -2.555 11.547 1 92.31 79 THR A O 1
ATOM 605 N N . VAL A 1 80 ? 18.547 -0.797 12.789 1 94 80 VAL A N 1
ATOM 606 C CA . VAL A 1 80 ? 17.109 -0.7 12.516 1 94 80 VAL A CA 1
ATOM 607 C C . VAL A 1 80 ? 16.891 0.154 11.273 1 94 80 VAL A C 1
ATOM 609 O O . VAL A 1 80 ? 15.992 -0.139 10.469 1 94 80 VAL A O 1
ATOM 612 N N . PHE A 1 81 ? 17.656 1.194 11.094 1 95.25 81 PHE A N 1
ATOM 613 C CA . PHE A 1 81 ? 17.5 2.115 9.977 1 95.25 81 PHE A CA 1
ATOM 614 C C . PHE A 1 81 ? 18.828 2.352 9.273 1 95.25 81 PHE A C 1
ATOM 616 O O . PHE A 1 81 ? 19.234 3.498 9.07 1 95.25 81 PHE A O 1
ATOM 623 N N . PRO A 1 82 ? 19.453 1.298 8.781 1 94.38 82 PRO A N 1
ATOM 624 C CA . PRO A 1 82 ? 20.719 1.522 8.07 1 94.38 82 PRO A CA 1
ATOM 625 C C . PRO A 1 82 ? 20.547 2.414 6.84 1 94.38 82 PRO A C 1
ATOM 627 O O . PRO A 1 82 ? 19.5 2.387 6.195 1 94.38 82 PRO A O 1
ATOM 630 N N . GLU A 1 83 ? 21.531 3.133 6.48 1 92.44 83 GLU A N 1
ATOM 631 C CA . GLU A 1 83 ? 21.5 4.125 5.41 1 92.44 83 GLU A CA 1
ATOM 632 C C . GLU A 1 83 ? 21.062 3.492 4.09 1 92.44 83 GLU A C 1
ATOM 634 O O . GLU A 1 83 ? 20.328 4.105 3.318 1 92.44 83 GLU A O 1
ATOM 639 N N . GLU A 1 84 ? 21.453 2.275 3.811 1 92.94 84 GLU A N 1
ATOM 640 C CA . GLU A 1 84 ? 21.172 1.598 2.547 1 92.94 84 GLU A CA 1
ATOM 641 C C . GLU A 1 84 ? 19.688 1.251 2.424 1 92.94 84 GLU A C 1
ATOM 643 O O . GLU A 1 84 ? 19.172 1.078 1.316 1 92.94 84 GLU A O 1
ATOM 648 N N . SER A 1 85 ? 19.016 1.174 3.576 1 94 85 SER A N 1
ATOM 649 C CA . SER A 1 85 ? 17.609 0.779 3.564 1 94 85 SER A CA 1
ATOM 650 C C . SER A 1 85 ? 16.703 1.991 3.42 1 94 85 SER A C 1
ATOM 652 O O . SER A 1 85 ? 15.508 1.848 3.131 1 94 85 SER A O 1
ATOM 654 N N . MET A 1 86 ? 17.219 3.172 3.523 1 93.69 86 MET A N 1
ATOM 655 C CA . MET A 1 86 ? 16.406 4.375 3.689 1 93.69 86 MET A CA 1
ATOM 656 C C . MET A 1 86 ? 15.75 4.77 2.375 1 93.69 86 MET A C 1
ATOM 658 O O . MET A 1 86 ? 14.617 5.254 2.367 1 93.69 86 MET A O 1
ATOM 662 N N . PRO A 1 87 ? 16.422 4.559 1.204 1 93.94 87 PRO A N 1
ATOM 663 C CA . PRO A 1 87 ? 15.719 4.883 -0.039 1 93.94 87 PRO A CA 1
ATOM 664 C C . PRO A 1 87 ? 14.43 4.082 -0.214 1 93.94 87 PRO A C 1
ATOM 666 O O . PRO A 1 87 ? 13.406 4.629 -0.641 1 93.94 87 PRO A O 1
ATOM 669 N N . SER A 1 88 ? 14.453 2.824 0.177 1 95.19 88 SER A N 1
ATOM 670 C CA . SER A 1 88 ? 13.258 1.983 0.092 1 95.19 88 SER A CA 1
ATOM 671 C C . SER A 1 88 ? 12.188 2.439 1.079 1 95.19 88 SER A C 1
ATOM 673 O O . SER A 1 88 ? 11 2.467 0.748 1 95.19 88 SER A O 1
ATOM 675 N N . PHE A 1 89 ? 12.648 2.764 2.252 1 95.62 89 PHE A N 1
ATOM 676 C CA . PHE A 1 89 ? 11.734 3.27 3.273 1 95.62 89 PHE A CA 1
ATOM 677 C C . PHE A 1 89 ? 11.094 4.578 2.826 1 95.62 89 PHE A C 1
ATOM 679 O O . PHE A 1 89 ? 9.883 4.758 2.953 1 95.62 89 PHE A O 1
ATOM 686 N N . THR A 1 90 ? 11.898 5.457 2.244 1 93.81 90 THR A N 1
ATOM 687 C CA . THR A 1 90 ? 11.453 6.758 1.757 1 93.81 90 THR A CA 1
ATOM 688 C C . THR A 1 90 ? 10.445 6.594 0.624 1 93.81 90 THR A C 1
ATOM 690 O O . THR A 1 90 ? 9.477 7.344 0.538 1 93.81 90 THR A O 1
ATOM 693 N N . LEU A 1 91 ? 10.656 5.633 -0.158 1 95.56 91 LEU A N 1
ATOM 694 C CA . LEU A 1 91 ? 9.734 5.363 -1.262 1 95.56 91 LEU A CA 1
ATOM 695 C C . LEU A 1 91 ? 8.344 5.027 -0.743 1 95.56 91 LEU A C 1
ATOM 697 O O . LEU A 1 91 ? 7.359 5.656 -1.139 1 95.56 91 LEU A O 1
ATOM 701 N N . VAL A 1 92 ? 8.25 4.094 0.15 1 96.19 92 VAL A N 1
ATOM 702 C CA . VAL A 1 92 ? 6.957 3.639 0.646 1 96.19 92 VAL A CA 1
ATOM 703 C C . VAL A 1 92 ? 6.285 4.758 1.435 1 96.19 92 VAL A C 1
ATOM 705 O O . VAL A 1 92 ? 5.074 4.965 1.322 1 96.19 92 VAL A O 1
ATOM 708 N N . ALA A 1 93 ? 7.094 5.449 2.207 1 94.94 93 ALA A N 1
ATOM 709 C CA . ALA A 1 93 ? 6.566 6.57 2.984 1 94.94 93 ALA A CA 1
ATOM 710 C C . ALA A 1 93 ? 5.965 7.637 2.074 1 94.94 93 ALA A C 1
ATOM 712 O O . ALA A 1 93 ? 4.91 8.195 2.375 1 94.94 93 ALA A O 1
ATOM 713 N N . ASN A 1 94 ? 6.574 7.898 0.993 1 93.25 94 ASN A N 1
ATOM 714 C CA . ASN A 1 94 ? 6.082 8.945 0.101 1 93.25 94 ASN A CA 1
ATOM 715 C C . ASN A 1 94 ? 4.883 8.469 -0.711 1 93.25 94 ASN A C 1
ATOM 717 O O . ASN A 1 94 ? 3.982 9.25 -1.019 1 93.25 94 ASN A O 1
ATOM 721 N N . ILE A 1 95 ? 4.84 7.195 -1.022 1 95.94 95 ILE A N 1
ATOM 722 C CA . ILE A 1 95 ? 3.625 6.645 -1.615 1 95.94 95 ILE A CA 1
ATOM 723 C C . ILE A 1 95 ? 2.459 6.801 -0.64 1 95.94 95 ILE A C 1
ATOM 725 O O . ILE A 1 95 ? 1.339 7.113 -1.047 1 95.94 95 ILE A O 1
ATOM 729 N N . ALA A 1 96 ? 2.758 6.613 0.61 1 94.38 96 ALA A N 1
ATOM 730 C CA . ALA A 1 96 ? 1.76 6.758 1.666 1 94.38 96 ALA A CA 1
ATOM 731 C C . ALA A 1 96 ? 1.153 8.156 1.657 1 94.38 96 ALA A C 1
ATOM 733 O O . ALA A 1 96 ? -0.07 8.312 1.641 1 94.38 96 ALA A O 1
ATOM 734 N N . ILE A 1 97 ? 1.979 9.148 1.625 1 90.38 97 ILE A N 1
ATOM 735 C CA . ILE A 1 97 ? 1.483 10.516 1.754 1 90.38 97 ILE A CA 1
ATOM 736 C C . ILE A 1 97 ? 0.795 10.938 0.459 1 90.38 97 ILE A C 1
ATOM 738 O O . ILE A 1 97 ? -0.169 11.703 0.484 1 90.38 97 ILE A O 1
ATOM 742 N N . ILE A 1 98 ? 1.265 10.453 -0.676 1 93.94 98 ILE A N 1
ATOM 743 C CA . ILE A 1 98 ? 0.604 10.711 -1.951 1 93.94 98 ILE A CA 1
ATOM 744 C C . ILE A 1 98 ? -0.831 10.195 -1.904 1 93.94 98 ILE A C 1
ATOM 746 O O . ILE A 1 98 ? -1.772 10.93 -2.215 1 93.94 98 ILE A O 1
ATOM 750 N N . LEU A 1 99 ? -0.995 8.945 -1.445 1 95.44 99 LEU A N 1
ATOM 751 C CA . LEU A 1 99 ? -2.326 8.359 -1.366 1 95.44 99 LEU A CA 1
ATOM 752 C C . LEU A 1 99 ? -3.166 9.055 -0.299 1 95.44 99 LEU A C 1
ATOM 754 O O . LEU A 1 99 ? -4.371 9.234 -0.473 1 95.44 99 LEU A O 1
ATOM 758 N N . PHE A 1 100 ? -2.559 9.453 0.738 1 90.69 100 PHE A N 1
ATOM 759 C CA . PHE A 1 100 ? -3.268 10.125 1.82 1 90.69 100 PHE A CA 1
ATOM 760 C C . PHE A 1 100 ? -3.812 11.469 1.355 1 90.69 100 PHE A C 1
ATOM 762 O O . PHE A 1 100 ? -4.953 11.82 1.664 1 90.69 100 PHE A O 1
ATOM 769 N N . LEU A 1 101 ? -3 12.227 0.639 1 87.38 101 LEU A N 1
ATOM 770 C CA . LEU A 1 101 ? -3.445 13.531 0.162 1 87.38 101 LEU A CA 1
ATOM 771 C C . LEU A 1 101 ? -4.543 13.383 -0.886 1 87.38 101 LEU A C 1
ATOM 773 O O . LEU A 1 101 ? -5.422 14.234 -0.999 1 87.38 101 LEU A O 1
ATOM 777 N N . PHE A 1 102 ? -4.5 12.297 -1.677 1 94.5 102 PHE A N 1
ATOM 778 C CA . PHE A 1 102 ? -5.617 11.969 -2.549 1 94.5 102 PHE A CA 1
ATOM 779 C C . PHE A 1 102 ? -6.902 11.805 -1.746 1 94.5 102 PHE A C 1
ATOM 781 O O . PHE A 1 102 ? -7.945 12.352 -2.119 1 94.5 102 PHE A O 1
ATOM 788 N N . LEU A 1 103 ? -6.809 11.125 -0.622 1 92 103 LEU A N 1
ATOM 789 C CA . LEU A 1 103 ? -7.969 10.883 0.229 1 92 103 LEU A CA 1
ATOM 790 C C . LEU A 1 103 ? -8.461 12.188 0.853 1 92 103 LEU A C 1
ATOM 792 O O . LEU A 1 103 ? -9.664 12.391 1.013 1 92 103 LEU A O 1
ATOM 796 N N . VAL A 1 104 ? -7.52 13.031 1.236 1 83.94 104 VAL A N 1
ATOM 797 C CA . VAL A 1 104 ? -7.879 14.336 1.781 1 83.94 104 VAL A CA 1
ATOM 798 C C . VAL A 1 104 ? -8.664 15.133 0.739 1 83.94 104 VAL A C 1
ATOM 800 O O . VAL A 1 104 ? -9.664 15.773 1.062 1 83.94 104 VAL A O 1
ATOM 803 N N . GLY A 1 105 ? -8.195 15.086 -0.525 1 86.38 105 GLY A N 1
ATOM 804 C CA . GLY A 1 105 ? -8.914 15.75 -1.605 1 86.38 105 GLY A CA 1
ATOM 805 C C . GLY A 1 105 ? -10.312 15.188 -1.823 1 86.38 105 GLY A C 1
ATOM 806 O O . GLY A 1 105 ? -11.242 15.938 -2.135 1 86.38 105 GLY A O 1
ATOM 807 N N . LEU A 1 106 ? -10.453 13.914 -1.613 1 89.06 106 LEU A N 1
ATOM 808 C CA . LEU A 1 106 ? -11.734 13.242 -1.778 1 89.06 106 LEU A CA 1
ATOM 809 C C . LEU A 1 106 ? -12.75 13.75 -0.763 1 89.06 106 LEU A C 1
ATOM 811 O O . LEU A 1 106 ? -13.961 13.695 -1.006 1 89.06 106 LEU A O 1
ATOM 815 N N . GLU A 1 107 ? -12.336 14.227 0.302 1 82.75 107 GLU A N 1
ATOM 816 C CA . GLU A 1 107 ? -13.211 14.609 1.407 1 82.75 107 GLU A CA 1
ATOM 817 C C . GLU A 1 107 ? -13.633 16.062 1.301 1 82.75 107 GLU A C 1
ATOM 819 O O . GLU A 1 107 ? -14.523 16.516 2.025 1 82.75 107 GLU A O 1
ATOM 824 N N . VAL A 1 108 ? -12.945 16.797 0.443 1 80.69 108 VAL A N 1
ATOM 825 C CA . VAL A 1 108 ? -13.273 18.203 0.298 1 80.69 108 VAL A CA 1
ATOM 826 C C . VAL A 1 108 ? -14.703 18.359 -0.222 1 80.69 108 VAL A C 1
ATOM 828 O O . VAL A 1 108 ? -15.055 17.781 -1.249 1 80.69 108 VAL A O 1
ATOM 831 N N . ASP A 1 109 ? -15.531 18.969 0.582 1 79.75 109 ASP A N 1
ATOM 832 C CA . ASP A 1 109 ? -16.922 19.25 0.217 1 79.75 109 ASP A CA 1
ATOM 833 C C . ASP A 1 109 ? -17.047 20.641 -0.41 1 79.75 109 ASP A C 1
ATOM 835 O O . ASP A 1 109 ? -17.406 21.609 0.272 1 79.75 109 ASP A O 1
ATOM 839 N N . VAL A 1 110 ? -16.953 20.734 -1.698 1 76.62 110 VAL A N 1
ATOM 840 C CA . VAL A 1 110 ? -16.938 22 -2.424 1 76.62 110 VAL A CA 1
ATOM 841 C C . VAL A 1 110 ? -18.281 22.719 -2.27 1 76.62 110 VAL A C 1
ATOM 843 O O . VAL A 1 110 ? -18.312 23.922 -2.014 1 76.62 110 VAL A O 1
ATOM 846 N N . PRO A 1 111 ? -19.406 22.031 -2.283 1 77.75 111 PRO A N 1
ATOM 847 C CA . PRO A 1 111 ? -20.688 22.703 -2.057 1 77.75 111 PRO A CA 1
ATOM 848 C C . PRO A 1 111 ? -20.781 23.359 -0.677 1 77.75 111 PRO A C 1
ATOM 850 O O . PRO A 1 111 ? -21.344 24.438 -0.537 1 77.75 111 PRO A O 1
ATOM 853 N N . PHE A 1 112 ? -20.219 22.688 0.22 1 79.38 112 PHE A N 1
ATOM 854 C CA . PHE A 1 112 ? -20.219 23.234 1.575 1 79.38 112 PHE A CA 1
ATOM 855 C C . PHE A 1 112 ? -19.438 24.547 1.643 1 79.38 112 PHE A C 1
ATOM 857 O O . PHE A 1 112 ? -19.875 25.484 2.301 1 79.38 112 PHE A O 1
ATOM 864 N N . ILE A 1 113 ? -18.344 24.641 1.01 1 79.62 113 ILE A N 1
ATOM 865 C CA . ILE A 1 113 ? -17.531 25.844 0.97 1 79.62 113 ILE A CA 1
ATOM 866 C C . ILE A 1 113 ? -18.297 26.953 0.266 1 79.62 113 ILE A C 1
ATOM 868 O O . ILE A 1 113 ? -18.297 28.109 0.721 1 79.62 113 ILE A O 1
ATOM 872 N N . LYS A 1 114 ? -18.938 26.578 -0.744 1 84.44 114 LYS A N 1
ATOM 873 C CA . LYS A 1 114 ? -19.688 27.578 -1.51 1 84.44 114 LYS A CA 1
ATOM 874 C C . LYS A 1 114 ? -20.828 28.156 -0.683 1 84.44 114 LYS A C 1
ATOM 876 O O . LYS A 1 114 ? -21.109 29.359 -0.752 1 84.44 114 LYS A O 1
ATOM 881 N N . LYS A 1 115 ? -21.453 27.344 0.102 1 86.94 115 LYS A N 1
ATOM 882 C CA . LYS A 1 115 ? -22.562 27.766 0.947 1 86.94 115 LYS A CA 1
ATOM 883 C C . LYS A 1 115 ? -22.094 28.734 2.029 1 86.94 115 LYS A C 1
ATOM 885 O O . LYS A 1 115 ? -22.844 29.625 2.434 1 86.94 115 LYS A O 1
ATOM 890 N N . ASN A 1 116 ? -20.859 28.609 2.496 1 89.25 116 ASN A N 1
ATOM 891 C CA . ASN A 1 116 ? -20.297 29.453 3.551 1 89.25 116 ASN A CA 1
ATOM 892 C C . ASN A 1 116 ? -19.125 30.281 3.043 1 89.25 116 ASN A C 1
ATOM 894 O O . ASN A 1 116 ? -18.156 30.516 3.77 1 89.25 116 ASN A O 1
ATOM 898 N N . PHE A 1 117 ? -19.219 30.672 1.835 1 90.44 117 PHE A N 1
ATOM 899 C CA . PHE A 1 117 ? -18.094 31.25 1.113 1 90.44 117 PHE A CA 1
ATOM 900 C C . PHE A 1 117 ? -17.609 32.531 1.796 1 90.44 117 PHE A C 1
ATOM 902 O O . PHE A 1 117 ? -16.406 32.75 1.922 1 90.44 117 PHE A O 1
ATOM 909 N N . LYS A 1 118 ? -18.531 33.344 2.264 1 92.31 118 LYS A N 1
ATOM 910 C CA . LYS A 1 118 ? -18.156 34.625 2.881 1 92.31 118 LYS A CA 1
ATOM 911 C C . LYS A 1 118 ? -17.344 34.406 4.152 1 92.31 118 LYS A C 1
ATOM 913 O O . LYS A 1 118 ? -16.312 35.062 4.352 1 92.31 118 LYS A O 1
ATOM 918 N N . ILE A 1 119 ? -17.844 33.562 4.938 1 90.81 119 ILE A N 1
ATOM 919 C CA . ILE A 1 119 ? -17.156 33.25 6.188 1 90.81 119 ILE A CA 1
ATOM 920 C C . ILE A 1 119 ? -15.828 32.562 5.887 1 90.81 119 ILE A C 1
ATOM 922 O O . ILE A 1 119 ? -14.812 32.844 6.512 1 90.81 119 ILE A O 1
ATOM 926 N N . ALA A 1 120 ? -15.852 31.656 4.945 1 90.69 120 ALA A N 1
ATOM 927 C CA . ALA A 1 120 ? -14.656 30.906 4.574 1 90.69 120 ALA A CA 1
ATOM 928 C C . ALA A 1 120 ? -13.547 31.844 4.109 1 90.69 120 ALA A C 1
ATOM 930 O O . ALA A 1 120 ? -12.398 31.719 4.539 1 90.69 120 ALA A O 1
ATOM 931 N N . VAL A 1 121 ? -13.898 32.75 3.309 1 93.94 121 VAL A N 1
ATOM 932 C CA . VAL A 1 121 ? -12.906 33.656 2.711 1 93.94 121 VAL A CA 1
ATOM 933 C C . VAL A 1 121 ? -12.43 34.656 3.748 1 93.94 121 VAL A C 1
ATOM 935 O O . VAL A 1 121 ? -11.227 34.875 3.889 1 93.94 121 VAL A O 1
ATOM 938 N N . THR A 1 122 ? -13.328 35.25 4.496 1 94.81 122 THR A N 1
ATOM 939 C CA . THR A 1 122 ? -12.953 36.281 5.445 1 94.81 122 THR A CA 1
ATOM 940 C C . THR A 1 122 ? -12.117 35.719 6.582 1 94.81 122 THR A C 1
ATOM 942 O O . THR A 1 122 ? -10.977 36.125 6.797 1 94.81 122 THR A O 1
ATOM 945 N N . VAL A 1 123 ? -12.656 34.75 7.238 1 94.94 123 VAL A N 1
ATOM 946 C CA . VAL A 1 123 ? -11.945 34.156 8.367 1 94.94 123 VAL A CA 1
ATOM 947 C C . VAL A 1 123 ? -10.703 33.406 7.867 1 94.94 123 VAL A C 1
ATOM 949 O O . VAL A 1 123 ? -9.641 33.5 8.492 1 94.94 123 VAL A O 1
ATOM 952 N N . GLY A 1 124 ? -10.797 32.719 6.746 1 95.12 124 GLY A N 1
ATOM 953 C CA . GLY A 1 124 ? -9.672 31.984 6.184 1 95.12 124 GLY A CA 1
ATOM 954 C C . GLY A 1 124 ? -8.516 32.875 5.797 1 95.12 124 GLY A C 1
ATOM 955 O O . GLY A 1 124 ? -7.363 32.594 6.141 1 95.12 124 GLY A O 1
ATOM 956 N N . VAL A 1 125 ? -8.797 33.906 5.176 1 95.19 125 VAL A N 1
ATOM 957 C CA . VAL A 1 125 ? -7.75 34.812 4.664 1 95.19 125 VAL A CA 1
ATOM 958 C C . VAL A 1 125 ? -7.113 35.562 5.82 1 95.19 125 VAL A C 1
ATOM 960 O O . VAL A 1 125 ? -5.891 35.688 5.895 1 95.19 125 VAL A O 1
ATOM 963 N N . ILE A 1 126 ? -7.914 36.031 6.699 1 96.38 126 ILE A N 1
ATOM 964 C CA . ILE A 1 126 ? -7.379 36.812 7.824 1 96.38 126 ILE A CA 1
ATOM 965 C C . ILE A 1 126 ? -6.551 35.875 8.719 1 96.38 126 ILE A C 1
ATOM 967 O O . ILE A 1 126 ? -5.477 36.281 9.188 1 96.38 126 ILE A O 1
ATOM 971 N N . ASN A 1 127 ? -7.059 34.719 8.93 1 96.44 127 ASN A N 1
ATOM 972 C CA . ASN A 1 127 ? -6.371 33.75 9.773 1 96.44 127 ASN A CA 1
ATOM 973 C C . ASN A 1 127 ? -5.078 33.25 9.125 1 96.44 127 ASN A C 1
ATOM 975 O O . ASN A 1 127 ? -4.203 32.719 9.805 1 96.44 127 ASN A O 1
ATOM 979 N N . MET A 1 128 ? -4.887 33.5 7.879 1 95.56 128 MET A N 1
ATOM 980 C CA . MET A 1 128 ? -3.639 33.156 7.195 1 95.56 128 MET A CA 1
ATOM 981 C C . MET A 1 128 ? -2.725 34.375 7.109 1 95.56 128 MET A C 1
ATOM 983 O O . MET A 1 128 ? -1.506 34.25 7.25 1 95.56 128 MET A O 1
ATOM 987 N N . ALA A 1 129 ? -3.324 35.531 6.906 1 96.31 129 ALA A N 1
ATOM 988 C CA . ALA A 1 129 ? -2.566 36.75 6.652 1 96.31 129 ALA A CA 1
ATOM 989 C C . ALA A 1 129 ? -1.783 37.188 7.891 1 96.31 129 ALA A C 1
ATOM 991 O O . ALA A 1 129 ? -0.626 37.594 7.785 1 96.31 129 ALA A O 1
ATOM 992 N N . ILE A 1 130 ? -2.34 37.094 8.992 1 96.81 130 ILE A N 1
ATOM 993 C CA . ILE A 1 130 ? -1.708 37.562 10.211 1 96.81 130 ILE A CA 1
ATOM 994 C C . ILE A 1 130 ? -0.498 36.719 10.555 1 96.81 130 ILE A C 1
ATOM 996 O O . ILE A 1 130 ? 0.617 37.219 10.695 1 96.81 130 ILE A O 1
ATOM 1000 N N . PRO A 1 131 ? -0.7 35.438 10.664 1 96.88 131 PRO A N 1
ATOM 1001 C CA . PRO A 1 131 ? 0.491 34.625 10.914 1 96.88 131 PRO A CA 1
ATOM 1002 C C . PRO A 1 131 ? 1.514 34.688 9.789 1 96.88 131 PRO A C 1
ATOM 1004 O O . PRO A 1 131 ? 2.719 34.594 10.031 1 96.88 131 PRO A O 1
ATOM 1007 N N . PHE A 1 132 ? 1.08 34.781 8.57 1 96.19 132 PHE A N 1
ATOM 1008 C CA . PHE A 1 132 ? 1.992 34.969 7.449 1 96.19 132 PHE A CA 1
ATOM 1009 C C . PHE A 1 132 ? 2.871 36.219 7.668 1 96.19 132 PHE A C 1
ATOM 1011 O O . PHE A 1 132 ? 4.086 36.156 7.477 1 96.19 132 PHE A O 1
ATOM 1018 N N . ALA A 1 133 ? 2.27 37.281 8.062 1 96.75 133 ALA A N 1
ATOM 1019 C CA . ALA A 1 133 ? 3 38.531 8.312 1 96.75 133 ALA A CA 1
ATOM 1020 C C . ALA A 1 133 ? 3.992 38.375 9.461 1 96.75 133 ALA A C 1
ATOM 1022 O O . ALA A 1 133 ? 5.125 38.844 9.391 1 96.75 133 ALA A O 1
ATOM 1023 N N . LEU A 1 134 ? 3.578 37.75 10.484 1 96.94 134 LEU A N 1
ATOM 1024 C CA . LEU A 1 134 ? 4.469 37.469 11.609 1 96.94 134 LEU A CA 1
ATOM 1025 C C . LEU A 1 134 ? 5.625 36.562 11.18 1 96.94 134 LEU A C 1
ATOM 1027 O O . LEU A 1 134 ? 6.75 36.75 11.656 1 96.94 134 LEU A O 1
ATOM 1031 N N . GLY A 1 135 ? 5.332 35.594 10.312 1 96.5 135 GLY A N 1
ATOM 1032 C CA . GLY A 1 135 ? 6.367 34.75 9.766 1 96.5 135 GLY A CA 1
ATOM 1033 C C . GLY A 1 135 ? 7.402 35.5 8.953 1 96.5 135 GLY A C 1
ATOM 1034 O O . GLY A 1 135 ? 8.602 35.219 9.039 1 96.5 135 GLY A O 1
ATOM 1035 N N . CYS A 1 136 ? 6.93 36.469 8.18 1 95.5 136 CYS A N 1
ATOM 1036 C CA . CYS A 1 136 ? 7.863 37.344 7.453 1 95.5 136 CYS A CA 1
ATOM 1037 C C . CYS A 1 136 ? 8.797 38.062 8.414 1 95.5 136 CYS A C 1
ATOM 1039 O O . CYS A 1 136 ? 9.992 38.219 8.141 1 95.5 136 CYS A O 1
ATOM 1041 N N . GLY A 1 137 ? 8.266 38.531 9.469 1 95.5 137 GLY A N 1
ATOM 1042 C CA . GLY A 1 137 ? 9.039 39.25 10.461 1 95.5 137 GLY A CA 1
ATOM 1043 C C . GLY A 1 137 ? 10.117 38.406 11.117 1 95.5 137 GLY A C 1
ATOM 1044 O O . GLY A 1 137 ? 11.273 38.812 11.219 1 95.5 137 GLY A O 1
ATOM 1045 N N . ILE A 1 138 ? 9.781 37.188 11.508 1 96.69 138 ILE A N 1
ATOM 1046 C CA . ILE A 1 138 ? 10.711 36.344 12.258 1 96.69 138 ILE A CA 1
ATOM 1047 C C . ILE A 1 138 ? 11.719 35.719 11.297 1 96.69 138 ILE A C 1
ATOM 1049 O O . ILE A 1 138 ? 12.781 35.25 11.719 1 96.69 138 ILE A O 1
ATOM 1053 N N . ALA A 1 139 ? 11.422 35.656 10.016 1 96.06 139 ALA A N 1
ATOM 1054 C CA . ALA A 1 139 ? 12.266 35.031 9.008 1 96.06 139 ALA A CA 1
ATOM 1055 C C . ALA A 1 139 ? 13.641 35.688 8.953 1 96.06 139 ALA A C 1
ATOM 1057 O O . ALA A 1 139 ? 14.648 35.031 8.711 1 96.06 139 ALA A O 1
ATOM 1058 N N . LYS A 1 140 ? 13.711 36.969 9.172 1 93.88 140 LYS A N 1
ATOM 1059 C CA . LYS A 1 140 ? 14.984 37.688 9.141 1 93.88 140 LYS A CA 1
ATOM 1060 C C . LYS A 1 140 ? 15.914 37.219 10.25 1 93.88 140 LYS A C 1
ATOM 1062 O O . LYS A 1 140 ? 17.109 37 10.016 1 93.88 140 LYS A O 1
ATOM 1067 N N . GLY A 1 141 ? 15.375 37.094 11.414 1 94.75 141 GLY A N 1
ATOM 1068 C CA . GLY A 1 141 ? 16.172 36.562 12.523 1 94.75 141 GLY A CA 1
ATOM 1069 C C . GLY A 1 141 ? 16.672 35.156 12.281 1 94.75 141 GLY A C 1
ATOM 1070 O O . GLY A 1 141 ? 17.844 34.875 12.555 1 94.75 141 GLY A O 1
ATOM 1071 N N . LEU A 1 142 ? 15.852 34.312 11.797 1 95.25 142 LEU A N 1
ATOM 1072 C CA . LEU A 1 142 ? 16.219 32.938 11.531 1 95.25 142 LEU A CA 1
ATOM 1073 C C . LEU A 1 142 ? 17.266 32.844 10.438 1 95.25 142 LEU A C 1
ATOM 1075 O O . LEU A 1 142 ? 18.203 32.031 10.531 1 95.25 142 LEU A O 1
ATOM 1079 N N . TYR A 1 143 ? 17.016 33.625 9.398 1 93.31 143 TYR A N 1
ATOM 1080 C CA . TYR A 1 143 ? 17.938 33.656 8.273 1 93.31 143 TYR A CA 1
ATOM 1081 C C . TYR A 1 143 ? 19.344 34.031 8.734 1 93.31 143 TYR A C 1
ATOM 1083 O O . TYR A 1 143 ? 20.328 33.406 8.352 1 93.31 143 TYR A O 1
ATOM 1091 N N . ASN A 1 144 ? 19.469 35.031 9.516 1 91.69 144 ASN A N 1
ATOM 1092 C CA . ASN A 1 144 ? 20.75 35.531 9.992 1 91.69 144 ASN A CA 1
ATOM 1093 C C . ASN A 1 144 ? 21.422 34.562 10.953 1 91.69 144 ASN A C 1
ATOM 1095 O O . ASN A 1 144 ? 22.641 34.438 10.938 1 91.69 144 ASN A O 1
ATOM 1099 N N . GLU A 1 145 ? 20.641 33.938 11.695 1 91.88 145 GLU A N 1
ATOM 1100 C CA . GLU A 1 145 ? 21.172 33.094 12.758 1 91.88 145 GLU A CA 1
ATOM 1101 C C . GLU A 1 145 ? 21.578 31.703 12.219 1 91.88 145 GLU A C 1
ATOM 1103 O O . GLU A 1 145 ? 22.578 31.141 12.648 1 91.88 145 GLU A O 1
ATOM 1108 N N . TYR A 1 146 ? 20.875 31.219 11.312 1 91.88 146 TYR A N 1
ATOM 1109 C CA . TYR A 1 146 ? 21.047 29.812 11.016 1 91.88 146 TYR A CA 1
ATOM 1110 C C . TYR A 1 146 ? 21.531 29.609 9.578 1 91.88 146 TYR A C 1
ATOM 1112 O O . TYR A 1 146 ? 22.031 28.547 9.227 1 91.88 146 TYR A O 1
ATOM 1120 N N . LEU A 1 147 ? 21.281 30.25 8.602 1 83.81 147 LEU A N 1
ATOM 1121 C CA . LEU A 1 147 ? 21.75 30.094 7.23 1 83.81 147 LEU A CA 1
ATOM 1122 C C . LEU A 1 147 ? 22.906 31.031 6.938 1 83.81 147 LEU A C 1
ATOM 1124 O O . LEU A 1 147 ? 23.875 30.641 6.273 1 83.81 147 LEU A O 1
ATOM 1128 N N . GLY A 1 148 ? 23.156 32.031 7.551 1 66.12 148 GLY A N 1
ATOM 1129 C CA . GLY A 1 148 ? 24.219 33 7.371 1 66.12 148 GLY A CA 1
ATOM 1130 C C . GLY A 1 148 ? 24.328 33.5 5.945 1 66.12 148 GLY A C 1
ATOM 1131 O O . GLY A 1 148 ? 24.094 32.75 4.996 1 66.12 148 GLY A O 1
ATOM 1132 N N . PRO A 1 149 ? 24.203 34.875 5.602 1 56.16 149 PRO A N 1
ATOM 1133 C CA . PRO A 1 149 ? 24.266 35.5 4.285 1 56.16 149 PRO A CA 1
ATOM 1134 C C . PRO A 1 149 ? 25.344 34.906 3.391 1 56.16 149 PRO A C 1
ATOM 1136 O O . PRO A 1 149 ? 25.188 34.875 2.168 1 56.16 149 PRO A O 1
ATOM 1139 N N . GLU A 1 150 ? 26.406 34.5 3.846 1 53.56 150 GLU A N 1
ATOM 1140 C CA . GLU A 1 150 ? 27.562 34.156 3.023 1 53.56 150 GLU A CA 1
ATOM 1141 C C . GLU A 1 150 ? 27.484 32.688 2.551 1 53.56 150 GLU A C 1
ATOM 1143 O O . GLU A 1 150 ? 28.094 32.312 1.549 1 53.56 150 GLU A O 1
ATOM 1148 N N . GLU A 1 151 ? 26.797 31.859 3.143 1 51.5 151 GLU A N 1
ATOM 1149 C CA . GLU A 1 151 ? 27.016 30.438 2.918 1 51.5 151 GLU A CA 1
ATOM 1150 C C . GLU A 1 151 ? 25.891 29.828 2.078 1 51.5 151 GLU A C 1
ATOM 1152 O O . GLU A 1 151 ? 26.078 28.781 1.448 1 51.5 151 GLU A O 1
ATOM 1157 N N . SER A 1 152 ? 24.688 30.562 2.086 1 62.25 152 SER A N 1
ATOM 1158 C CA . SER A 1 152 ? 23.641 29.828 1.39 1 62.25 152 SER A CA 1
ATOM 1159 C C . SER A 1 152 ? 23.25 30.516 0.092 1 62.25 152 SER A C 1
ATOM 1161 O O . SER A 1 152 ? 23.281 31.75 0.004 1 62.25 152 SER A O 1
ATOM 1163 N N . ASP A 1 153 ? 23.266 29.859 -1.073 1 67.31 153 ASP A N 1
ATOM 1164 C CA . ASP A 1 153 ? 22.781 30.344 -2.363 1 67.31 153 ASP A CA 1
ATOM 1165 C C . ASP A 1 153 ? 21.266 30.578 -2.33 1 67.31 153 ASP A C 1
ATOM 1167 O O . ASP A 1 153 ? 20.656 30.875 -3.357 1 67.31 153 ASP A O 1
ATOM 1171 N N . LEU A 1 154 ? 20.828 30.562 -1.048 1 79.06 154 LEU A N 1
ATOM 1172 C CA . LEU A 1 154 ? 19.375 30.734 -0.927 1 79.06 154 LEU A CA 1
ATOM 1173 C C . LEU A 1 154 ? 19.031 32.219 -0.71 1 79.06 154 LEU A C 1
ATOM 1175 O O . LEU A 1 154 ? 19.547 32.844 0.212 1 79.06 154 LEU A O 1
ATOM 1179 N N . SER A 1 155 ? 18.188 32.75 -1.606 1 84.19 155 SER A N 1
ATOM 1180 C CA . SER A 1 155 ? 17.75 34.125 -1.474 1 84.19 155 SER A CA 1
ATOM 1181 C C . SER A 1 155 ? 16.875 34.312 -0.234 1 84.19 155 SER A C 1
ATOM 1183 O O . SER A 1 155 ? 16.078 33.438 0.112 1 84.19 155 SER A O 1
ATOM 1185 N N . PHE A 1 156 ? 17.031 35.406 0.416 1 88.44 156 PHE A N 1
ATOM 1186 C CA . PHE A 1 156 ? 16.25 35.719 1.607 1 88.44 156 PHE A CA 1
ATOM 1187 C C . PHE A 1 156 ? 14.758 35.719 1.3 1 88.44 156 PHE A C 1
ATOM 1189 O O . PHE A 1 156 ? 13.953 35.25 2.117 1 88.44 156 PHE A O 1
ATOM 1196 N N . THR A 1 157 ? 14.398 36.25 0.162 1 86.94 157 THR A N 1
ATOM 1197 C CA . THR A 1 157 ? 12.984 36.344 -0.203 1 86.94 157 THR A CA 1
ATOM 1198 C C . THR A 1 157 ? 12.352 34.969 -0.243 1 86.94 157 THR A C 1
ATOM 1200 O O . THR A 1 157 ? 11.242 34.75 0.257 1 86.94 157 THR A O 1
ATOM 1203 N N . THR A 1 158 ? 13.094 34.031 -0.8 1 85.62 158 THR A N 1
ATOM 1204 C CA . THR A 1 158 ? 12.594 32.656 -0.876 1 85.62 158 THR A CA 1
ATOM 1205 C C . THR A 1 158 ? 12.469 32.062 0.518 1 85.62 158 THR A C 1
ATOM 1207 O O . THR A 1 158 ? 11.469 31.406 0.833 1 85.62 158 THR A O 1
ATOM 1210 N N . TYR A 1 159 ? 13.453 32.281 1.266 1 90.81 159 TYR A N 1
ATOM 1211 C CA . TYR A 1 159 ? 13.461 31.781 2.637 1 90.81 159 TYR A CA 1
ATOM 1212 C C . TYR A 1 159 ? 12.32 32.406 3.441 1 90.81 159 TYR A C 1
ATOM 1214 O O . TYR A 1 159 ? 11.617 31.703 4.168 1 90.81 159 TYR A O 1
ATOM 1222 N N . MET A 1 160 ? 12.156 33.688 3.291 1 92.81 160 MET A N 1
ATOM 1223 C CA . MET A 1 160 ? 11.125 34.438 4.008 1 92.81 160 MET A CA 1
ATOM 1224 C C . MET A 1 160 ? 9.734 33.938 3.656 1 92.81 160 MET A C 1
ATOM 1226 O O . MET A 1 160 ? 8.898 33.719 4.543 1 92.81 160 MET A O 1
ATOM 1230 N N . VAL A 1 161 ? 9.492 33.688 2.41 1 90.19 161 VAL A N 1
ATOM 1231 C CA . VAL A 1 161 ? 8.188 33.188 1.967 1 90.19 161 VAL A CA 1
ATOM 1232 C C . VAL A 1 161 ? 7.922 31.812 2.555 1 90.19 161 VAL A C 1
ATOM 1234 O O . VAL A 1 161 ? 6.812 31.531 3.012 1 90.19 161 VAL A O 1
ATOM 1237 N N . PHE A 1 162 ? 8.93 30.984 2.578 1 92.62 162 PHE A N 1
ATOM 1238 C CA . PHE A 1 162 ? 8.75 29.641 3.102 1 92.62 162 PHE A CA 1
ATOM 1239 C C . PHE A 1 162 ? 8.422 29.672 4.59 1 92.62 162 PHE A C 1
ATOM 1241 O O . PHE A 1 162 ? 7.516 28.969 5.047 1 92.62 162 PHE A O 1
ATOM 1248 N N . ILE A 1 163 ? 9.156 30.469 5.305 1 95 163 ILE A N 1
ATOM 1249 C CA . ILE A 1 163 ? 8.93 30.578 6.742 1 95 163 ILE A CA 1
ATOM 1250 C C . ILE A 1 163 ? 7.523 31.125 7 1 95 163 ILE A C 1
ATOM 1252 O O . ILE A 1 163 ? 6.824 30.656 7.902 1 95 163 ILE A O 1
ATOM 1256 N N . ALA A 1 164 ? 7.152 32.094 6.238 1 95.31 164 ALA A N 1
ATOM 1257 C CA . ALA A 1 164 ? 5.82 32.688 6.371 1 95.31 164 ALA A CA 1
ATOM 1258 C C . ALA A 1 164 ? 4.734 31.656 6.105 1 95.31 164 ALA A C 1
ATOM 1260 O O . ALA A 1 164 ? 3.734 31.594 6.82 1 95.31 164 ALA A O 1
ATOM 1261 N N . VAL A 1 165 ? 4.934 30.859 5.148 1 92.88 165 VAL A N 1
ATOM 1262 C CA . VAL A 1 165 ? 3.982 29.812 4.82 1 92.88 165 VAL A CA 1
ATOM 1263 C C . VAL A 1 165 ? 3.924 28.781 5.957 1 92.88 165 VAL A C 1
ATOM 1265 O O . VAL A 1 165 ? 2.84 28.375 6.371 1 92.88 165 VAL A O 1
ATOM 1268 N N . ALA A 1 166 ? 5.078 28.406 6.449 1 94.69 166 ALA A N 1
ATOM 1269 C CA . ALA A 1 166 ? 5.148 27.438 7.539 1 94.69 166 ALA A CA 1
ATOM 1270 C C . ALA A 1 166 ? 4.414 27.938 8.773 1 94.69 166 ALA A C 1
ATOM 1272 O O . ALA A 1 166 ? 3.875 27.156 9.555 1 94.69 166 ALA A O 1
ATOM 1273 N N . MET A 1 167 ? 4.312 29.25 8.883 1 95 167 MET A N 1
ATOM 1274 C CA . MET A 1 167 ? 3.697 29.859 10.062 1 95 167 MET A CA 1
ATOM 1275 C C . MET A 1 167 ? 2.182 29.938 9.914 1 95 167 MET A C 1
ATOM 1277 O O . MET A 1 167 ? 1.46 30.062 10.906 1 95 167 MET A O 1
ATOM 1281 N N . CYS A 1 168 ? 1.696 29.812 8.75 1 93.31 168 CYS A N 1
ATOM 1282 C CA . CYS A 1 168 ? 0.278 30.125 8.586 1 93.31 168 CYS A CA 1
ATOM 1283 C C . CYS A 1 168 ? -0.503 28.875 8.195 1 93.31 168 CYS A C 1
ATOM 1285 O O . CYS A 1 168 ? -1.719 28.938 7.996 1 93.31 168 CYS A O 1
ATOM 1287 N N . VAL A 1 169 ? 0.054 27.734 8.219 1 90.75 169 VAL A N 1
ATOM 1288 C CA . VAL A 1 169 ? -0.579 26.5 7.797 1 90.75 169 VAL A CA 1
ATOM 1289 C C . VAL A 1 169 ? -1.503 25.984 8.906 1 90.75 169 VAL A C 1
ATOM 1291 O O . VAL A 1 169 ? -1.193 26.125 10.094 1 90.75 169 VAL A O 1
ATOM 1294 N N . THR A 1 170 ? -2.686 25.547 8.555 1 91.44 170 THR A N 1
ATOM 1295 C CA . THR A 1 170 ? -3.621 24.812 9.391 1 91.44 170 THR A CA 1
ATOM 1296 C C . THR A 1 170 ? -3.982 23.469 8.758 1 91.44 170 THR A C 1
ATOM 1298 O O . THR A 1 170 ? -4.199 23.391 7.547 1 91.44 170 THR A O 1
ATOM 1301 N N . ALA A 1 171 ? -3.947 22.453 9.539 1 89.38 171 ALA A N 1
ATOM 1302 C CA . ALA A 1 171 ? -4.246 21.125 9.008 1 89.38 171 ALA A CA 1
ATOM 1303 C C . ALA A 1 171 ? -5.738 20.828 9.094 1 89.38 171 ALA A C 1
ATOM 1305 O O . ALA A 1 171 ? -6.242 20.453 10.148 1 89.38 171 ALA A O 1
ATOM 1306 N N . PHE A 1 172 ? -6.355 20.812 7.973 1 86 172 PHE A N 1
ATOM 1307 C CA . PHE A 1 172 ? -7.797 20.609 7.906 1 86 172 PHE A CA 1
ATOM 1308 C C . PHE A 1 172 ? -8.156 19.203 8.398 1 86 172 PHE A C 1
ATOM 1310 O O . PHE A 1 172 ? -9.055 19.047 9.227 1 86 172 PHE A O 1
ATOM 1317 N N . PRO A 1 173 ? -7.414 18.172 7.953 1 80.31 173 PRO A N 1
ATOM 1318 C CA . PRO A 1 173 ? -7.785 16.828 8.43 1 80.31 173 PRO A CA 1
ATOM 1319 C C . PRO A 1 173 ? -7.676 16.703 9.945 1 80.31 173 PRO A C 1
ATOM 1321 O O . PRO A 1 173 ? -8.5 16.016 10.562 1 80.31 173 PRO A O 1
ATOM 1324 N N . VAL A 1 174 ? -6.711 17.25 10.523 1 88.88 174 VAL A N 1
ATOM 1325 C CA . VAL A 1 174 ? -6.543 17.203 11.969 1 88.88 174 VAL A CA 1
ATOM 1326 C C . VAL A 1 174 ? -7.641 18.016 12.641 1 88.88 174 VAL A C 1
ATOM 1328 O O . VAL A 1 174 ? -8.18 17.609 13.672 1 88.88 174 VAL A O 1
ATOM 1331 N N . LEU A 1 175 ? -7.965 19.094 12.062 1 91.69 175 LEU A N 1
ATOM 1332 C CA . LEU A 1 175 ? -9.039 19.953 12.562 1 91.69 175 LEU A CA 1
ATOM 1333 C C . LEU A 1 175 ? -10.359 19.188 12.594 1 91.69 175 LEU A C 1
ATOM 1335 O O . LEU A 1 175 ? -11.086 19.25 13.594 1 91.69 175 LEU A O 1
ATOM 1339 N N . VAL A 1 176 ? -10.664 18.5 11.555 1 85.19 176 VAL A N 1
ATOM 1340 C CA . VAL A 1 176 ? -11.898 17.734 11.461 1 85.19 176 VAL A CA 1
ATOM 1341 C C . VAL A 1 176 ? -11.945 16.688 12.562 1 85.19 176 VAL A C 1
ATOM 1343 O O . VAL A 1 176 ? -12.977 16.484 13.211 1 85.19 176 VAL A O 1
ATOM 1346 N N . ARG A 1 177 ? -10.852 16.109 12.773 1 83.31 177 ARG A N 1
ATOM 1347 C CA . ARG A 1 177 ? -10.789 15.055 13.789 1 83.31 177 ARG A CA 1
ATOM 1348 C C . ARG A 1 177 ? -11.008 15.633 15.18 1 83.31 177 ARG A C 1
ATOM 1350 O O . ARG A 1 177 ? -11.695 15.031 16.016 1 83.31 177 ARG A O 1
ATOM 1357 N N . ILE A 1 178 ? -10.43 16.719 15.43 1 91 178 ILE A N 1
ATOM 1358 C CA . ILE A 1 178 ? -10.594 17.375 16.719 1 91 178 ILE A CA 1
ATOM 1359 C C . ILE A 1 178 ? -12.055 17.766 16.922 1 91 178 ILE A C 1
ATOM 1361 O O . ILE A 1 178 ? -12.633 17.516 17.969 1 91 178 ILE A O 1
ATOM 1365 N N . LEU A 1 179 ? -12.672 18.281 15.922 1 91.19 179 LEU A N 1
ATOM 1366 C CA . LEU A 1 179 ? -14.062 18.703 15.992 1 91.19 179 LEU A CA 1
ATOM 1367 C C . LEU A 1 179 ? -14.984 17.516 16.219 1 91.19 179 LEU A C 1
ATOM 1369 O O . LEU A 1 179 ? -15.922 17.594 17.016 1 91.19 179 LEU A O 1
ATOM 1373 N N . MET A 1 180 ? -14.664 16.453 15.539 1 84.62 180 MET A N 1
ATOM 1374 C CA . MET A 1 180 ? -15.469 15.25 15.695 1 84.62 180 MET A CA 1
ATOM 1375 C C . MET A 1 180 ? -15.32 14.68 17.109 1 84.62 180 MET A C 1
ATOM 1377 O O . MET A 1 180 ? -16.312 14.305 17.734 1 84.62 180 MET A O 1
ATOM 1381 N N . SER A 1 181 ? -14.117 14.664 17.594 1 87.38 181 SER A N 1
ATOM 1382 C CA . SER A 1 181 ? -13.852 14.109 18.922 1 87.38 181 SER A CA 1
ATOM 1383 C C . SER A 1 181 ? -14.523 14.945 20.016 1 87.38 181 SER A C 1
ATOM 1385 O O . SER A 1 181 ? -14.914 14.414 21.047 1 87.38 181 SER A O 1
ATOM 1387 N N . LEU A 1 182 ? -14.695 16.188 19.703 1 91.38 182 LEU A N 1
ATOM 1388 C CA . LEU A 1 182 ? -15.305 17.094 20.672 1 91.38 182 LEU A CA 1
ATOM 1389 C C . LEU A 1 182 ? -16.781 17.312 20.359 1 91.38 182 LEU A C 1
ATOM 1391 O O . LEU A 1 182 ? -17.453 18.094 21.047 1 91.38 182 LEU A O 1
ATOM 1395 N N . GLU A 1 183 ? -17.266 16.641 19.234 1 89.31 183 GLU A N 1
ATOM 1396 C CA . GLU A 1 183 ? -18.656 16.719 18.797 1 89.31 183 GLU A CA 1
ATOM 1397 C C . GLU A 1 183 ? -19.062 18.156 18.516 1 89.31 183 GLU A C 1
ATOM 1399 O O . GLU A 1 183 ? -20.125 18.609 18.969 1 89.31 183 GLU A O 1
ATOM 1404 N N . LEU A 1 184 ? -18.219 18.875 17.828 1 91.19 184 LEU A N 1
ATOM 1405 C CA . LEU A 1 184 ? -18.453 20.281 17.578 1 91.19 184 LEU A CA 1
ATOM 1406 C C . LEU A 1 184 ? -18.703 20.531 16.078 1 91.19 184 LEU A C 1
ATOM 1408 O O . LEU A 1 184 ? -18.797 21.672 15.641 1 91.19 184 LEU A O 1
ATOM 1412 N N . THR A 1 185 ? -18.797 19.547 15.289 1 86.69 185 THR A N 1
ATOM 1413 C CA . THR A 1 185 ? -18.875 19.672 13.836 1 86.69 185 THR A CA 1
ATOM 1414 C C . THR A 1 185 ? -20.125 20.438 13.414 1 86.69 185 THR A C 1
ATOM 1416 O O . THR A 1 185 ? -20.141 21.078 12.367 1 86.69 185 THR A O 1
ATOM 1419 N N . LYS A 1 186 ? -21.172 20.375 14.273 1 83.38 186 LYS A N 1
ATOM 1420 C CA . LYS A 1 186 ? -22.438 21 13.914 1 83.38 186 LYS A CA 1
ATOM 1421 C C . LYS A 1 186 ? -22.594 22.375 14.578 1 83.38 186 LYS A C 1
ATOM 1423 O O . LYS A 1 186 ? -23.484 23.141 14.234 1 83.38 186 LYS A O 1
ATOM 1428 N N . ASP A 1 187 ? -21.766 22.656 15.438 1 87.12 187 ASP A N 1
ATOM 1429 C CA . ASP A 1 187 ? -21.797 23.938 16.125 1 87.12 187 ASP A CA 1
ATOM 1430 C C . ASP A 1 187 ? -21.328 25.062 15.188 1 87.12 187 ASP A C 1
ATOM 1432 O O . ASP A 1 187 ? -20.672 24.812 14.172 1 87.12 187 ASP A O 1
ATOM 1436 N N . ARG A 1 188 ? -21.688 26.234 15.609 1 87.94 188 ARG A N 1
ATOM 1437 C CA . ARG 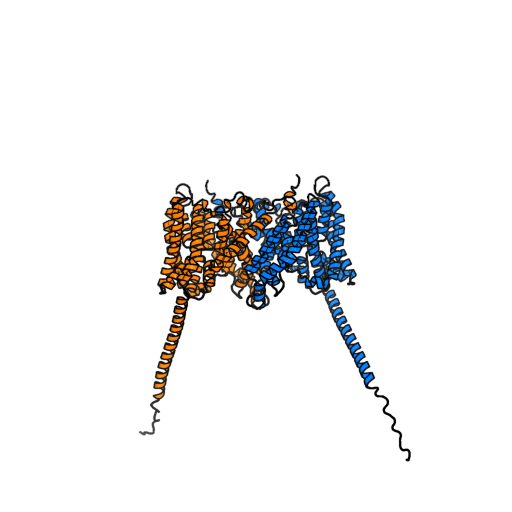A 1 188 ? -21.344 27.406 14.82 1 87.94 188 ARG A CA 1
ATOM 1438 C C . ARG A 1 188 ? -19.844 27.516 14.617 1 87.94 188 ARG A C 1
ATOM 1440 O O . ARG A 1 188 ? -19.375 27.734 13.5 1 87.94 188 ARG A O 1
ATOM 1447 N N . VAL A 1 189 ? -19.078 27.359 15.672 1 93.12 189 VAL A N 1
ATOM 1448 C CA . VAL A 1 189 ? -17.625 27.469 15.594 1 93.12 189 VAL A CA 1
ATOM 1449 C C . VAL A 1 189 ? -17.078 26.359 14.703 1 93.12 189 VAL A C 1
ATOM 1451 O O . VAL A 1 189 ? -16.078 26.562 13.992 1 93.12 189 VAL A O 1
ATOM 1454 N N . GLY A 1 190 ? -17.703 25.203 14.734 1 92.06 190 GLY A N 1
ATOM 1455 C CA . GLY A 1 190 ? -17.281 24.109 13.875 1 92.06 190 GLY A CA 1
ATOM 1456 C C . GLY A 1 190 ? -17.484 24.406 12.398 1 92.06 190 GLY A C 1
ATOM 1457 O O . GLY A 1 190 ? -16.578 24.172 11.594 1 92.06 190 GLY A O 1
ATOM 1458 N N . ILE A 1 191 ? -18.609 24.969 12.086 1 88.5 191 ILE A N 1
ATOM 1459 C CA . ILE A 1 191 ? -18.938 25.312 10.703 1 88.5 191 ILE A CA 1
ATOM 1460 C C . ILE A 1 191 ? -17.969 26.359 10.18 1 88.5 191 ILE A C 1
ATOM 1462 O O . ILE A 1 191 ? -17.453 26.25 9.062 1 88.5 191 ILE A O 1
ATOM 1466 N N . ILE A 1 192 ? -17.734 27.297 11 1 92.19 192 ILE A N 1
ATOM 1467 C CA . ILE A 1 192 ? -16.844 28.391 10.617 1 92.19 192 ILE A CA 1
ATOM 1468 C C . ILE A 1 192 ? -15.43 27.859 10.375 1 92.19 192 ILE A C 1
ATOM 1470 O O . ILE A 1 192 ? -14.82 28.125 9.344 1 92.19 192 ILE A O 1
ATOM 1474 N N . THR A 1 193 ? -14.938 27.047 11.289 1 95.19 193 THR A N 1
ATOM 1475 C CA . THR A 1 193 ? -13.562 26.562 11.203 1 95.19 193 THR A CA 1
ATOM 1476 C C . THR A 1 193 ? -13.43 25.531 10.078 1 95.19 193 THR A C 1
ATOM 1478 O O . THR A 1 193 ? -12.383 25.453 9.43 1 95.19 193 THR A O 1
ATOM 1481 N N . LEU A 1 194 ? -14.477 24.766 9.867 1 89.69 194 LEU A N 1
ATOM 1482 C CA . LEU A 1 194 ? -14.453 23.812 8.766 1 89.69 194 LEU A CA 1
ATOM 1483 C C . LEU A 1 194 ? -14.375 24.531 7.422 1 89.69 194 LEU A C 1
ATOM 1485 O O . LEU A 1 194 ? -13.586 24.172 6.555 1 89.69 194 LEU A O 1
ATOM 1489 N N . SER A 1 195 ? -15.141 25.547 7.316 1 90.12 195 SER A N 1
ATOM 1490 C CA . SER A 1 195 ? -15.164 26.328 6.074 1 90.12 195 SER A CA 1
ATOM 1491 C C . SER A 1 195 ? -13.844 27.062 5.859 1 90.12 195 SER A C 1
ATOM 1493 O O . SER A 1 195 ? -13.258 26.984 4.781 1 90.12 195 SER A O 1
ATOM 1495 N N . ALA A 1 196 ? -13.367 27.719 6.859 1 93.06 196 ALA A N 1
ATOM 1496 C CA . ALA A 1 196 ? -12.109 28.453 6.781 1 93.06 196 ALA A CA 1
ATOM 1497 C C . ALA A 1 196 ? -10.922 27.516 6.637 1 93.06 196 ALA A C 1
ATOM 1499 O O . ALA A 1 196 ? -9.945 27.828 5.957 1 93.06 196 ALA A O 1
ATOM 1500 N N . GLY A 1 197 ? -11.023 26.422 7.316 1 90.38 197 GLY A N 1
ATOM 1501 C CA . GLY A 1 197 ? -9.953 25.438 7.293 1 90.38 197 GLY A CA 1
ATOM 1502 C C . GLY A 1 197 ? -9.695 24.875 5.91 1 90.38 197 GLY A C 1
ATOM 1503 O O . GLY A 1 197 ? -8.539 24.734 5.5 1 90.38 197 GLY A O 1
ATOM 1504 N N . VAL A 1 198 ? -10.742 24.547 5.211 1 84.38 198 VAL A N 1
ATOM 1505 C CA . VAL A 1 198 ? -10.602 24 3.861 1 84.38 198 VAL A CA 1
ATOM 1506 C C . VAL A 1 198 ? -9.93 25.031 2.959 1 84.38 198 VAL A C 1
ATOM 1508 O O . VAL A 1 198 ? -9.031 24.688 2.182 1 84.38 198 VAL A O 1
ATOM 1511 N N . LEU A 1 199 ? -10.359 26.219 3.064 1 86.19 199 LEU A N 1
ATOM 1512 C CA . LEU A 1 199 ? -9.766 27.281 2.264 1 86.19 199 LEU A CA 1
ATOM 1513 C C . LEU A 1 199 ? -8.297 27.484 2.621 1 86.19 199 LEU A C 1
ATOM 1515 O O . LEU A 1 199 ? -7.453 27.656 1.736 1 86.19 199 LEU A O 1
ATOM 1519 N N . ASN A 1 200 ? -8 27.484 3.889 1 89.62 200 ASN A N 1
ATOM 1520 C CA . ASN A 1 200 ? -6.625 27.609 4.352 1 89.62 200 ASN A CA 1
ATOM 1521 C C . ASN A 1 200 ? -5.734 26.5 3.803 1 89.62 200 ASN A C 1
ATOM 1523 O O . ASN A 1 200 ? -4.582 26.75 3.445 1 89.62 200 ASN A O 1
ATOM 1527 N N . ASP A 1 201 ? -6.305 25.359 3.824 1 84 201 ASP A N 1
ATOM 1528 C CA . ASP A 1 201 ? -5.547 24.219 3.293 1 84 201 ASP A CA 1
ATOM 1529 C C . ASP A 1 201 ? -5.262 24.406 1.804 1 84 201 ASP A C 1
ATOM 1531 O O . ASP A 1 201 ? -4.133 24.203 1.353 1 84 201 ASP A O 1
ATOM 1535 N N . LEU A 1 202 ? -6.195 24.781 1.067 1 79.44 202 LEU A N 1
ATOM 1536 C CA . LEU A 1 202 ? -6.051 25 -0.367 1 79.44 202 LEU A CA 1
ATOM 1537 C C . LEU A 1 202 ? -5.035 26.109 -0.647 1 79.44 202 LEU A C 1
ATOM 1539 O O . LEU A 1 202 ? -4.133 25.938 -1.473 1 79.44 202 LEU A O 1
ATOM 1543 N N . LEU A 1 203 ? -5.117 27.172 0.057 1 83.75 203 LEU A N 1
ATOM 1544 C CA . LEU A 1 203 ? -4.215 28.297 -0.125 1 83.75 203 LEU A CA 1
ATOM 1545 C C . LEU A 1 203 ? -2.807 27.953 0.35 1 83.75 203 LEU A C 1
ATOM 1547 O O . LEU A 1 203 ? -1.819 28.391 -0.248 1 83.75 203 LEU A O 1
ATOM 1551 N N . GLY A 1 204 ? -2.807 27.203 1.435 1 83 204 GLY A N 1
ATOM 1552 C CA . GLY A 1 204 ? -1.519 26.766 1.938 1 83 204 GLY A CA 1
ATOM 1553 C C . GLY A 1 204 ? -0.729 25.953 0.925 1 83 204 GLY A C 1
ATOM 1554 O O . GLY A 1 204 ? 0.475 26.172 0.759 1 83 204 GLY A O 1
ATOM 1555 N N . TRP A 1 205 ? -1.396 25.125 0.233 1 76.62 205 TRP A N 1
ATOM 1556 C CA . TRP A 1 205 ? -0.762 24.297 -0.791 1 76.62 205 TRP A CA 1
ATOM 1557 C C . TRP A 1 205 ? -0.266 25.156 -1.95 1 76.62 205 TRP A C 1
ATOM 1559 O O . TRP A 1 205 ? 0.828 24.938 -2.475 1 76.62 205 TRP A O 1
ATOM 1569 N N . ILE A 1 206 ? -1.023 26.109 -2.314 1 77.5 206 ILE A N 1
ATOM 1570 C CA . ILE A 1 206 ? -0.651 27.016 -3.395 1 77.5 206 ILE A CA 1
ATOM 1571 C C . ILE A 1 206 ? 0.593 27.812 -2.998 1 77.5 206 ILE A C 1
ATOM 1573 O O . ILE A 1 206 ? 1.54 27.922 -3.781 1 77.5 206 ILE A O 1
ATOM 1577 N N . LEU A 1 207 ? 0.65 28.281 -1.812 1 82 207 LEU A N 1
ATOM 1578 C CA . LEU A 1 207 ? 1.781 29.062 -1.334 1 82 207 LEU A CA 1
ATOM 1579 C C . LEU A 1 207 ? 3.029 28.203 -1.206 1 82 207 LEU A C 1
ATOM 1581 O O . LEU A 1 207 ? 4.141 28.656 -1.477 1 82 207 LEU A O 1
ATOM 1585 N N . LEU A 1 208 ? 2.799 27 -0.768 1 80.75 208 LEU A N 1
ATOM 1586 C CA . LEU A 1 208 ? 3.924 26.078 -0.685 1 80.75 208 LEU A CA 1
ATOM 1587 C C . LEU A 1 208 ? 4.508 25.797 -2.066 1 80.75 208 LEU A C 1
ATOM 1589 O O . LEU A 1 208 ? 5.73 25.812 -2.24 1 80.75 208 LEU A O 1
ATOM 1593 N N . ALA A 1 209 ? 3.607 25.531 -3.002 1 76.88 209 ALA A N 1
ATOM 1594 C CA . ALA A 1 209 ? 4.062 25.312 -4.371 1 76.88 209 ALA A CA 1
ATOM 1595 C C . ALA A 1 209 ? 4.859 26.5 -4.887 1 76.88 209 ALA A C 1
ATOM 1597 O O . ALA A 1 209 ? 5.883 26.328 -5.555 1 76.88 209 ALA A O 1
ATOM 1598 N N . LEU A 1 210 ? 4.418 27.641 -4.527 1 77 210 LEU A N 1
ATOM 1599 C CA . LEU A 1 210 ? 5.105 28.859 -4.941 1 77 210 LEU A CA 1
ATOM 1600 C C . LEU A 1 210 ? 6.477 28.953 -4.285 1 77 210 LEU A C 1
ATOM 1602 O O . LEU A 1 210 ? 7.453 29.328 -4.934 1 77 210 LEU A O 1
ATOM 1606 N N . SER A 1 211 ? 6.566 28.641 -3.051 1 79.06 211 SER A N 1
ATOM 1607 C CA . SER A 1 211 ? 7.824 28.688 -2.32 1 79.06 211 SER A CA 1
ATOM 1608 C C . SER A 1 211 ? 8.844 27.719 -2.893 1 79.06 211 SER A C 1
ATOM 1610 O O . SER A 1 211 ? 10.016 28.047 -3.045 1 79.06 211 SER A O 1
ATOM 1612 N N . ILE A 1 212 ? 8.367 26.562 -3.195 1 76.44 212 ILE A N 1
ATOM 1613 C CA . ILE A 1 212 ? 9.25 25.531 -3.725 1 76.44 212 ILE A CA 1
ATOM 1614 C C . ILE A 1 212 ? 9.703 25.922 -5.133 1 76.44 212 ILE A C 1
ATOM 1616 O O . ILE A 1 212 ? 10.875 25.719 -5.484 1 76.44 212 ILE A O 1
ATOM 1620 N N . THR A 1 213 ? 8.742 26.484 -5.91 1 74.5 213 THR A N 1
ATOM 1621 C CA . THR A 1 213 ? 9.07 26.938 -7.258 1 74.5 213 THR A CA 1
ATOM 1622 C C . THR A 1 213 ? 10.125 28.031 -7.223 1 74.5 213 THR A C 1
ATOM 1624 O O . THR A 1 213 ? 11.016 28.062 -8.078 1 74.5 213 THR A O 1
ATOM 1627 N N . LEU A 1 214 ? 10.094 28.859 -6.254 1 75 214 LEU A N 1
ATOM 1628 C CA . LEU A 1 214 ? 11.023 29.969 -6.133 1 75 214 LEU A CA 1
ATOM 1629 C C . LEU A 1 214 ? 12.438 29.484 -5.832 1 75 214 LEU A C 1
ATOM 1631 O O . LEU A 1 214 ? 13.414 30.078 -6.289 1 75 214 LEU A O 1
ATOM 1635 N N . VAL A 1 215 ? 12.516 28.406 -5.137 1 73.62 215 VAL A N 1
ATOM 1636 C CA . VAL A 1 215 ? 13.812 27.844 -4.793 1 73.62 215 VAL A CA 1
ATOM 1637 C C . VAL A 1 215 ? 14.406 27.125 -6.008 1 73.62 215 VAL A C 1
ATOM 1639 O O . VAL A 1 215 ? 15.609 27.203 -6.25 1 73.62 215 VAL A O 1
ATOM 1642 N N 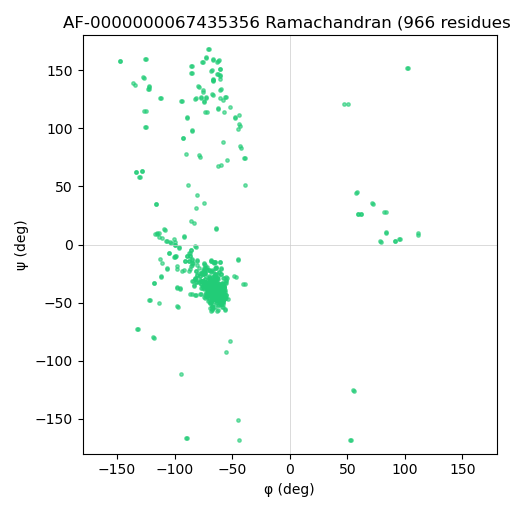. ASN A 1 216 ? 13.523 26.391 -6.668 1 65.19 216 ASN A N 1
ATOM 1643 C CA . ASN A 1 216 ? 13.992 25.547 -7.766 1 65.19 216 ASN A CA 1
ATOM 1644 C C . ASN A 1 216 ? 14.32 26.375 -9.008 1 65.19 216 ASN A C 1
ATOM 1646 O O . ASN A 1 216 ? 14.984 25.891 -9.922 1 65.19 216 ASN A O 1
ATOM 1650 N N . ALA A 1 217 ? 13.805 27.578 -8.969 1 63.84 217 ALA A N 1
ATOM 1651 C CA . ALA A 1 217 ? 14.047 28.422 -10.148 1 63.84 217 ALA A CA 1
ATOM 1652 C C . ALA A 1 217 ? 15.391 29.125 -10.055 1 63.84 217 ALA A C 1
ATOM 1654 O O . ALA A 1 217 ? 15.641 29.875 -9.102 1 63.84 217 ALA A O 1
ATOM 1655 N N . SER A 1 218 ? 16.281 28.516 -10.719 1 60.72 218 SER A N 1
ATOM 1656 C CA . SER A 1 218 ? 17.578 29.172 -10.797 1 60.72 218 SER A CA 1
ATOM 1657 C C . SER A 1 218 ? 17.453 30.594 -11.352 1 60.72 218 SER A C 1
ATOM 1659 O O . SER A 1 218 ? 18.266 31.469 -11.031 1 60.72 218 SER A O 1
ATOM 1661 N N . ASN A 1 219 ? 16.391 30.688 -12.164 1 71.44 219 ASN A N 1
ATOM 1662 C CA . ASN A 1 219 ? 16.141 31.969 -12.812 1 71.44 219 ASN A CA 1
ATOM 1663 C C . ASN A 1 219 ? 14.664 32.344 -12.758 1 71.44 219 ASN A C 1
ATOM 1665 O O . ASN A 1 219 ? 13.797 31.469 -12.734 1 71.44 219 ASN A O 1
ATOM 1669 N N . PRO A 1 220 ? 14.383 33.531 -12.516 1 73.44 220 PRO A N 1
ATOM 1670 C CA . PRO A 1 220 ? 13 34 -12.438 1 73.44 220 PRO A CA 1
ATOM 1671 C C . PRO A 1 220 ? 12.148 33.531 -13.617 1 73.44 220 PRO A C 1
ATOM 1673 O O . PRO A 1 220 ? 10.953 33.281 -13.445 1 73.44 220 PRO A O 1
ATOM 1676 N N . VAL A 1 221 ? 12.812 33.312 -14.688 1 78.19 221 VAL A N 1
ATOM 1677 C CA . VAL A 1 221 ? 12.078 32.875 -15.867 1 78.19 221 VAL A CA 1
ATOM 1678 C C . VAL A 1 221 ? 11.578 31.453 -15.672 1 78.19 221 VAL A C 1
ATOM 1680 O O . VAL A 1 221 ? 10.445 31.125 -16.031 1 78.19 221 VAL A O 1
ATOM 1683 N N . ASN A 1 222 ? 12.367 30.656 -15.055 1 79.94 222 ASN A N 1
ATOM 1684 C CA . ASN A 1 222 ? 11.984 29.266 -14.797 1 79.94 222 ASN A CA 1
ATOM 1685 C C . ASN A 1 222 ? 10.82 29.188 -13.812 1 79.94 222 ASN A C 1
ATOM 1687 O O . ASN A 1 222 ? 9.969 28.297 -13.922 1 79.94 222 ASN A O 1
ATOM 1691 N N . THR A 1 223 ? 10.859 30.125 -12.945 1 78.31 223 THR A N 1
ATOM 1692 C CA . THR A 1 223 ? 9.766 30.156 -11.977 1 78.31 223 THR A CA 1
ATOM 1693 C C . THR A 1 223 ? 8.43 30.391 -12.672 1 78.31 223 THR A C 1
ATOM 1695 O O . THR A 1 223 ? 7.438 29.719 -12.375 1 78.31 223 THR A O 1
ATOM 1698 N N . VAL A 1 224 ? 8.453 31.281 -13.555 1 82.69 224 VAL A N 1
ATOM 1699 C CA . VAL A 1 224 ? 7.234 31.609 -14.281 1 82.69 224 VAL A CA 1
ATOM 1700 C C . VAL A 1 224 ? 6.781 30.406 -15.102 1 82.69 224 VAL A C 1
ATOM 1702 O O . VAL A 1 224 ? 5.586 30.109 -15.164 1 82.69 224 VAL A O 1
ATOM 1705 N N . TYR A 1 225 ? 7.691 29.703 -15.688 1 84.12 225 TYR A N 1
ATOM 1706 C CA . TYR A 1 225 ? 7.352 28.547 -16.5 1 84.12 225 TYR A CA 1
ATOM 1707 C C . TYR A 1 225 ? 6.73 27.438 -15.633 1 84.12 225 TYR A C 1
ATOM 1709 O O . TYR A 1 225 ? 5.766 26.797 -16.047 1 84.12 225 TYR A O 1
ATOM 1717 N N . ILE A 1 226 ? 7.25 27.234 -14.508 1 83.06 226 ILE A N 1
ATOM 1718 C CA . ILE A 1 226 ? 6.734 26.203 -13.609 1 83.06 226 ILE A CA 1
ATOM 1719 C C . ILE A 1 226 ? 5.312 26.562 -13.18 1 83.06 226 ILE A C 1
ATOM 1721 O O . ILE A 1 226 ? 4.43 25.703 -13.164 1 83.06 226 ILE A O 1
ATOM 1725 N N . LEU A 1 227 ? 5.145 27.844 -12.898 1 83.25 227 LEU A N 1
ATOM 1726 C CA . LEU A 1 227 ? 3.82 28.297 -12.484 1 83.25 227 LEU A CA 1
ATOM 1727 C C . LEU A 1 227 ? 2.812 28.125 -13.617 1 83.25 227 LEU A C 1
ATOM 1729 O O . LEU A 1 227 ? 1.674 27.719 -13.383 1 83.25 227 LEU A O 1
ATOM 1733 N N . LEU A 1 228 ? 3.209 28.438 -14.789 1 88.38 228 LEU A N 1
ATOM 1734 C CA . LEU A 1 228 ? 2.332 28.297 -15.945 1 88.38 228 LEU A CA 1
ATOM 1735 C C . LEU A 1 228 ? 1.979 26.828 -16.188 1 88.38 228 LEU A C 1
ATOM 1737 O O . LEU A 1 228 ? 0.828 26.516 -16.5 1 88.38 228 LEU A O 1
ATOM 1741 N N . LEU A 1 229 ? 2.963 26 -15.992 1 91.06 229 LEU A N 1
ATOM 1742 C CA . LEU A 1 229 ? 2.729 24.562 -16.172 1 91.06 229 LEU A CA 1
ATOM 1743 C C . LEU A 1 229 ? 1.804 24.031 -15.086 1 91.06 229 LEU A C 1
ATOM 1745 O O . LEU A 1 229 ? 0.961 23.172 -15.359 1 91.06 229 LEU A O 1
ATOM 1749 N N . ALA A 1 230 ? 2.01 24.5 -13.898 1 87.75 230 ALA A N 1
ATOM 1750 C CA . ALA A 1 230 ? 1.155 24.094 -12.789 1 87.75 230 ALA A CA 1
ATOM 1751 C C . ALA A 1 230 ? -0.292 24.516 -13.023 1 87.75 230 ALA A C 1
ATOM 1753 O O . ALA A 1 230 ? -1.216 23.719 -12.828 1 87.75 230 ALA A O 1
ATOM 1754 N N . VAL A 1 231 ? -0.468 25.703 -13.477 1 89.12 231 VAL A N 1
ATOM 1755 C CA . VAL A 1 231 ? -1.803 26.234 -13.75 1 89.12 231 VAL A CA 1
ATOM 1756 C C . VAL A 1 231 ? -2.418 25.484 -14.93 1 89.12 231 VAL A C 1
ATOM 1758 O O . VAL A 1 231 ? -3.605 25.156 -14.914 1 89.12 231 VAL A O 1
ATOM 1761 N N . ALA A 1 232 ? -1.612 25.281 -15.906 1 94.69 232 ALA A N 1
ATOM 1762 C CA . ALA A 1 232 ? -2.088 24.531 -17.062 1 94.69 232 ALA A CA 1
ATOM 1763 C C . ALA A 1 232 ? -2.584 23.141 -16.656 1 94.69 232 ALA A C 1
ATOM 1765 O O . ALA A 1 232 ? -3.631 22.688 -17.125 1 94.69 232 ALA A O 1
ATOM 1766 N N . TRP A 1 233 ? -1.82 22.516 -15.789 1 94.06 233 TRP A N 1
ATOM 1767 C CA . TRP A 1 233 ? -2.217 21.188 -15.32 1 94.06 233 TRP A CA 1
ATOM 1768 C C . TRP A 1 233 ? -3.494 21.266 -14.492 1 94.06 233 TRP A C 1
ATOM 1770 O O . TRP A 1 233 ? -4.371 20.406 -14.609 1 94.06 233 TRP A O 1
ATOM 1780 N N . PHE A 1 234 ? -3.557 22.281 -13.703 1 91.81 234 PHE A N 1
ATOM 1781 C CA . PHE A 1 234 ? -4.754 22.5 -12.898 1 91.81 234 PHE A CA 1
ATOM 1782 C C . PHE A 1 234 ? -5.988 22.609 -13.789 1 91.81 234 PHE A C 1
ATOM 1784 O O . PHE A 1 234 ? -7.012 21.984 -13.523 1 91.81 234 PHE A O 1
ATOM 1791 N N . ILE A 1 235 ? -5.863 23.328 -14.812 1 94.94 235 ILE A N 1
ATOM 1792 C CA . ILE A 1 235 ? -6.969 23.547 -15.742 1 94.94 235 ILE A CA 1
ATOM 1793 C C . ILE A 1 235 ? -7.27 22.25 -16.5 1 94.94 235 ILE A C 1
ATOM 1795 O O . ILE A 1 235 ? -8.43 21.891 -16.672 1 94.94 235 ILE A O 1
ATOM 1799 N N . LEU A 1 236 ? -6.25 21.547 -16.891 1 96.81 236 LEU A N 1
ATOM 1800 C CA . LEU A 1 236 ? -6.426 20.281 -17.609 1 96.81 236 LEU A CA 1
ATOM 1801 C C . LEU A 1 236 ? -7.148 19.266 -16.734 1 96.81 236 LEU A C 1
ATOM 1803 O O . LEU A 1 236 ? -7.992 18.516 -17.234 1 96.81 236 LEU A O 1
ATOM 1807 N N . VAL A 1 237 ? -6.809 19.172 -15.492 1 95.94 237 VAL A N 1
ATOM 1808 C CA . VAL A 1 237 ? -7.391 18.203 -14.57 1 95.94 237 VAL A CA 1
ATOM 1809 C C . VAL A 1 237 ? -8.836 18.578 -14.266 1 95.94 237 VAL A C 1
ATOM 1811 O O . VAL A 1 237 ? -9.719 17.719 -14.25 1 95.94 237 VAL A O 1
ATOM 1814 N N . LEU A 1 238 ? -9.164 19.844 -14.086 1 92.62 238 LEU A N 1
ATOM 1815 C CA . LEU A 1 238 ? -10.477 20.312 -13.648 1 92.62 238 LEU A CA 1
ATOM 1816 C C . LEU A 1 238 ? -11.492 20.203 -14.789 1 92.62 238 LEU A C 1
ATOM 1818 O O . LEU A 1 238 ? -12.695 20.094 -14.539 1 92.62 238 LEU A O 1
ATOM 1822 N N . PHE A 1 239 ? -11.023 20.188 -16.031 1 94.19 239 PHE A N 1
ATOM 1823 C CA . PHE A 1 239 ? -11.984 20.203 -17.125 1 94.19 239 PHE A CA 1
ATOM 1824 C C . PHE A 1 239 ? -11.867 18.953 -17.969 1 94.19 239 PHE A C 1
ATOM 1826 O O . PHE A 1 239 ? -12.453 17.922 -17.656 1 94.19 239 PHE A O 1
ATOM 1833 N N . PRO A 1 240 ? -10.844 18.922 -18.922 1 95.94 240 PRO A N 1
ATOM 1834 C CA . PRO A 1 240 ? -10.844 17.75 -19.812 1 95.94 240 PRO A CA 1
ATOM 1835 C C . PRO A 1 240 ? -10.648 16.438 -19.047 1 95.94 240 PRO A C 1
ATOM 1837 O O . PRO A 1 240 ? -11.336 15.453 -19.344 1 95.94 240 PRO A O 1
ATOM 1840 N N . ILE A 1 241 ? -9.797 16.359 -18.172 1 96.5 241 ILE A N 1
ATOM 1841 C CA . ILE A 1 241 ? -9.5 15.102 -17.484 1 96.5 241 ILE A CA 1
ATOM 1842 C C . ILE A 1 241 ? -10.68 14.711 -16.578 1 96.5 241 ILE A C 1
ATOM 1844 O O . ILE A 1 241 ? -11.039 13.539 -16.5 1 96.5 241 ILE A O 1
ATOM 1848 N N . ARG A 1 242 ? -11.195 15.688 -15.906 1 95.5 242 ARG A N 1
ATOM 1849 C CA . ARG A 1 242 ? -12.367 15.414 -15.078 1 95.5 242 ARG A CA 1
ATOM 1850 C C . ARG A 1 242 ? -13.5 14.836 -15.914 1 95.5 242 ARG A C 1
ATOM 1852 O O . ARG A 1 242 ? -14.156 13.875 -15.508 1 95.5 242 ARG A O 1
ATOM 1859 N N . TYR A 1 243 ? -13.75 15.375 -17.109 1 95.25 243 TYR A N 1
ATOM 1860 C CA . TYR A 1 243 ? -14.82 14.922 -17.984 1 95.25 243 TYR A CA 1
ATOM 1861 C C . TYR A 1 243 ? -14.555 13.5 -18.469 1 95.25 243 TYR A C 1
ATOM 1863 O O . TYR A 1 243 ? -15.461 12.672 -18.516 1 95.25 243 TYR A O 1
ATOM 1871 N N . VAL A 1 244 ? -13.344 13.258 -18.828 1 95.88 244 VAL A N 1
ATOM 1872 C CA . VAL A 1 244 ? -12.977 11.922 -19.297 1 95.88 244 VAL A CA 1
ATOM 1873 C C . VAL A 1 244 ? -13.117 10.914 -18.156 1 95.88 244 VAL A C 1
ATOM 1875 O O . VAL A 1 244 ? -13.586 9.797 -18.359 1 95.88 244 VAL A O 1
ATOM 1878 N N . LEU A 1 245 ? -12.719 11.281 -16.984 1 95.44 245 LEU A N 1
ATOM 1879 C CA . LEU A 1 245 ? -12.82 10.398 -15.82 1 95.44 245 LEU A CA 1
ATOM 1880 C C . LEU A 1 245 ? -14.273 10.07 -15.516 1 95.44 245 LEU A C 1
ATOM 1882 O O . LEU A 1 245 ? -14.617 8.906 -15.273 1 95.44 245 LEU A O 1
ATOM 1886 N N . CYS A 1 246 ? -15.109 11.078 -15.562 1 94 246 CYS A N 1
ATOM 1887 C CA . CYS A 1 246 ? -16.531 10.875 -15.312 1 94 246 CYS A CA 1
ATOM 1888 C C . CYS A 1 246 ? -17.141 9.953 -16.359 1 94 246 CYS A C 1
ATOM 1890 O O . CYS A 1 246 ? -17.984 9.117 -16.031 1 94 246 CYS A O 1
ATOM 1892 N N . TRP A 1 247 ? -16.688 10.164 -17.547 1 94.06 247 TRP A N 1
ATOM 1893 C CA . TRP A 1 247 ? -17.172 9.32 -18.641 1 94.06 247 TRP A CA 1
ATOM 1894 C C . TRP A 1 247 ? -16.734 7.875 -18.453 1 94.06 247 TRP A C 1
ATOM 1896 O O . TRP A 1 247 ? -17.531 6.949 -18.641 1 94.06 247 TRP A O 1
ATOM 1906 N N . LEU A 1 248 ? -15.539 7.641 -18.031 1 93.44 248 LEU A N 1
ATOM 1907 C CA . LEU A 1 248 ? -14.992 6.305 -17.828 1 93.44 248 LEU A CA 1
ATOM 1908 C C . LEU A 1 248 ? -15.68 5.602 -16.672 1 93.44 248 LEU A C 1
ATOM 1910 O O . LEU A 1 248 ? -15.82 4.375 -16.672 1 93.44 248 LEU A O 1
ATOM 1914 N N . LEU A 1 249 ? -16.109 6.355 -15.688 1 95 249 LEU A N 1
ATOM 1915 C CA . LEU A 1 249 ? -16.641 5.781 -14.461 1 95 249 LEU A CA 1
ATOM 1916 C C . LEU A 1 249 ? -18.172 5.719 -14.523 1 95 249 LEU A C 1
ATOM 1918 O O . LEU A 1 249 ? -18.812 5.199 -13.602 1 95 249 LEU A O 1
ATOM 1922 N N . LYS A 1 250 ? -18.781 6.188 -15.562 1 93.5 250 LYS A N 1
ATOM 1923 C CA . LYS A 1 250 ? -20.234 6.32 -15.688 1 93.5 250 LYS A CA 1
ATOM 1924 C C . LYS A 1 250 ? -20.922 4.977 -15.508 1 93.5 250 LYS A C 1
ATOM 1926 O O . LYS A 1 250 ? -21.922 4.871 -14.789 1 93.5 250 LYS A O 1
ATOM 1931 N N . SER A 1 251 ? -20.375 4.023 -16.172 1 92 251 SER A N 1
ATOM 1932 C CA . SER A 1 251 ? -21 2.701 -16.109 1 92 251 SER A CA 1
ATOM 1933 C C . SER A 1 251 ? -20.953 2.133 -14.695 1 92 251 SER A C 1
ATOM 1935 O O . SER A 1 251 ? -21.922 1.542 -14.227 1 92 251 SER A O 1
ATOM 1937 N N . ASP A 1 252 ? -19.844 2.303 -14.086 1 92.31 252 ASP A N 1
ATOM 1938 C CA . ASP A 1 252 ? -19.688 1.784 -12.727 1 92.31 252 ASP A CA 1
ATOM 1939 C C . ASP A 1 252 ? -20.578 2.543 -11.75 1 92.31 252 ASP A C 1
ATOM 1941 O O . ASP A 1 252 ? -21.188 1.939 -10.867 1 92.31 252 ASP A O 1
ATOM 1945 N N . ILE A 1 253 ? -20.672 3.797 -11.859 1 92.75 253 ILE A N 1
ATOM 1946 C CA . ILE A 1 253 ? -21.516 4.633 -11.016 1 92.75 253 ILE A CA 1
ATOM 1947 C C . ILE A 1 253 ? -22.969 4.254 -11.203 1 92.75 253 ILE A C 1
ATOM 1949 O O . ILE A 1 253 ? -23.734 4.148 -10.234 1 92.75 253 ILE A O 1
ATOM 1953 N N . ALA A 1 254 ? -23.359 3.992 -12.398 1 91.56 254 ALA A N 1
ATOM 1954 C CA . ALA A 1 254 ? -24.734 3.586 -12.703 1 91.56 254 ALA A CA 1
ATOM 1955 C C . ALA A 1 254 ? -25.062 2.242 -12.062 1 91.56 254 ALA A C 1
ATOM 1957 O O . ALA A 1 254 ? -26.156 2.049 -11.547 1 91.56 254 ALA A O 1
ATOM 1958 N N . ARG A 1 255 ? -24.125 1.421 -12.086 1 91.69 255 ARG A N 1
ATOM 1959 C CA . ARG A 1 255 ? -24.328 0.096 -11.516 1 91.69 255 ARG A CA 1
ATOM 1960 C C . ARG A 1 255 ? -24.422 0.165 -9.992 1 91.69 255 ARG A C 1
ATOM 1962 O O . ARG A 1 255 ? -25.141 -0.621 -9.375 1 91.69 255 ARG A O 1
ATOM 1969 N N . ILE A 1 256 ? -23.766 1.013 -9.43 1 89.62 256 ILE A N 1
ATOM 1970 C CA . ILE A 1 256 ? -23.844 1.215 -7.988 1 89.62 256 ILE A CA 1
ATOM 1971 C C . ILE A 1 256 ? -25.172 1.879 -7.629 1 89.62 256 ILE A C 1
ATOM 1973 O O . ILE A 1 256 ? -25.828 1.478 -6.672 1 89.62 256 ILE A O 1
ATOM 1977 N N . LYS A 1 257 ? -25.547 2.82 -8.406 1 90 257 LYS A N 1
ATOM 1978 C CA . LYS A 1 257 ? -26.812 3.516 -8.188 1 90 257 LYS A CA 1
ATOM 1979 C C . LYS A 1 257 ? -28 2.557 -8.305 1 90 257 LYS A C 1
ATOM 1981 O O . LYS A 1 257 ? -28.969 2.662 -7.547 1 90 257 LYS A O 1
ATOM 1986 N N . SER A 1 258 ? -27.906 1.614 -9.188 1 90.75 258 SER A N 1
ATOM 1987 C CA . SER A 1 258 ? -28.984 0.653 -9.406 1 90.75 258 SER A CA 1
ATOM 1988 C C . SER A 1 258 ? -28.969 -0.455 -8.359 1 90.75 258 SER A C 1
ATOM 1990 O O . SER A 1 258 ? -29.906 -1.252 -8.273 1 90.75 258 SER A O 1
ATOM 1992 N N . GLY A 1 259 ? -27.875 -0.543 -7.641 1 86.81 259 GLY A N 1
ATOM 1993 C CA . GLY A 1 259 ? -27.766 -1.558 -6.602 1 86.81 259 GLY A CA 1
ATOM 1994 C C . GLY A 1 259 ? -27.156 -2.855 -7.094 1 86.81 259 GLY A C 1
ATOM 1995 O O . GLY A 1 259 ? -27.062 -3.828 -6.344 1 86.81 259 GLY A O 1
ATOM 1996 N N . GLU A 1 260 ? -26.75 -2.875 -8.336 1 86.88 260 GLU A N 1
ATOM 1997 C CA . GLU A 1 260 ? -26.141 -4.07 -8.914 1 86.88 260 GLU A CA 1
ATOM 1998 C C . GLU A 1 260 ? -24.797 -4.367 -8.25 1 86.88 260 GLU A C 1
ATOM 2000 O O . GLU A 1 260 ? -24.406 -5.531 -8.109 1 86.88 260 GLU A O 1
ATOM 2005 N N . ARG A 1 261 ? -24.188 -3.238 -7.926 1 85.31 261 ARG A N 1
ATOM 2006 C CA . ARG A 1 261 ? -22.891 -3.363 -7.258 1 85.31 261 ARG A CA 1
ATOM 2007 C C . ARG A 1 261 ? -22.859 -2.572 -5.953 1 85.31 261 ARG A C 1
ATOM 2009 O O . ARG A 1 261 ? -23.469 -1.496 -5.863 1 85.31 261 ARG A O 1
ATOM 2016 N N . SER A 1 262 ? -22.203 -3.113 -5.016 1 82.94 262 SER A N 1
ATOM 2017 C CA . SER A 1 262 ? -22.156 -2.447 -3.715 1 82.94 262 SER A CA 1
ATOM 2018 C C . SER A 1 262 ? -20.859 -1.663 -3.539 1 82.94 262 SER A C 1
ATOM 2020 O O . SER A 1 262 ? -20.734 -0.861 -2.611 1 82.94 262 SER A O 1
ATOM 2022 N N . LYS A 1 263 ? -19.984 -1.928 -4.469 1 85.75 263 LYS A N 1
ATOM 2023 C CA . LYS A 1 263 ? -18.703 -1.234 -4.375 1 85.75 263 LYS A CA 1
ATOM 2024 C C . LYS A 1 263 ? -18.125 -0.95 -5.762 1 85.75 263 LYS A C 1
ATOM 2026 O O . LYS A 1 263 ? -18.531 -1.575 -6.746 1 85.75 263 LYS A O 1
ATOM 2031 N N . PRO A 1 264 ? -17.234 0.038 -5.844 1 89.88 264 PRO A N 1
ATOM 2032 C CA . PRO A 1 264 ? -16.578 0.302 -7.129 1 89.88 264 PRO A CA 1
ATOM 2033 C C . PRO A 1 264 ? -15.773 -0.891 -7.633 1 89.88 264 PRO A C 1
ATOM 2035 O O . PRO A 1 264 ? -15.219 -1.646 -6.836 1 89.88 264 PRO A O 1
ATOM 2038 N N . SER A 1 265 ? -15.758 -1.047 -8.898 1 89.62 265 SER A N 1
ATOM 2039 C CA . SER A 1 265 ? -15 -2.131 -9.508 1 89.62 265 SER A CA 1
ATOM 2040 C C . SER A 1 265 ? -13.5 -1.93 -9.32 1 89.62 265 SER A C 1
ATOM 2042 O O . SER A 1 265 ? -13.039 -0.809 -9.086 1 89.62 265 SER A O 1
ATOM 2044 N N . THR A 1 266 ? -12.75 -3.016 -9.445 1 87.56 266 THR A N 1
ATOM 2045 C CA . THR A 1 266 ? -11.289 -2.969 -9.352 1 87.56 266 THR A CA 1
ATOM 2046 C C . THR A 1 266 ? -10.703 -2.094 -10.453 1 87.56 266 THR A C 1
ATOM 2048 O O . THR A 1 266 ? -9.727 -1.382 -10.234 1 87.56 266 THR A O 1
ATOM 2051 N N . LEU A 1 267 ? -11.32 -2.111 -11.57 1 89.12 267 LEU A N 1
ATOM 2052 C CA . LEU A 1 267 ? -10.844 -1.309 -12.688 1 89.12 267 LEU A CA 1
ATOM 2053 C C . LEU A 1 267 ? -11 0.179 -12.398 1 89.12 267 LEU A C 1
ATOM 2055 O O . LEU A 1 267 ? -10.109 0.975 -12.703 1 89.12 267 LEU A O 1
ATOM 2059 N N . SER A 1 268 ? -12.188 0.542 -11.859 1 93.38 268 SER A N 1
ATOM 2060 C CA . SER A 1 268 ? -12.422 1.941 -11.523 1 93.38 268 SER A CA 1
ATOM 2061 C C . SER A 1 268 ? -11.398 2.443 -10.508 1 93.38 268 SER A C 1
ATOM 2063 O O . SER A 1 268 ? -10.859 3.539 -10.656 1 93.38 268 SER A O 1
ATOM 2065 N N . LEU A 1 269 ? -11.164 1.646 -9.5 1 93.31 269 LEU A N 1
ATOM 2066 C CA . LEU A 1 269 ? -10.164 2.014 -8.508 1 93.31 269 LEU A CA 1
ATOM 2067 C C . LEU A 1 269 ? -8.781 2.127 -9.133 1 93.31 269 LEU A C 1
ATOM 2069 O O . LEU A 1 269 ? -8.031 3.053 -8.828 1 93.31 269 LEU A O 1
ATOM 2073 N N . THR A 1 270 ? -8.461 1.203 -10 1 93.06 270 THR A N 1
ATOM 2074 C CA . THR A 1 270 ? -7.172 1.19 -10.68 1 93.06 270 THR A CA 1
ATOM 2075 C C . THR A 1 270 ? -6.984 2.455 -11.508 1 93.06 270 THR A C 1
ATOM 2077 O O . THR A 1 270 ? -5.926 3.088 -11.461 1 93.06 270 THR A O 1
ATOM 2080 N N . VAL A 1 271 ? -7.973 2.838 -12.219 1 94.69 271 VAL A N 1
ATOM 2081 C CA . VAL A 1 271 ? -7.914 4.023 -13.07 1 94.69 271 VAL A CA 1
ATOM 2082 C C . VAL A 1 271 ? -7.711 5.27 -12.211 1 94.69 271 VAL A C 1
ATOM 2084 O O . VAL A 1 271 ? -6.879 6.121 -12.531 1 94.69 271 VAL A O 1
ATOM 2087 N N . ILE A 1 272 ? -8.43 5.359 -11.141 1 96.62 272 ILE A N 1
ATOM 2088 C CA . ILE A 1 272 ? -8.359 6.523 -10.266 1 96.62 272 ILE A CA 1
ATOM 2089 C C . ILE A 1 272 ? -6.977 6.609 -9.625 1 96.62 272 ILE A C 1
ATOM 2091 O O . ILE A 1 272 ? -6.355 7.676 -9.625 1 96.62 272 ILE A O 1
ATOM 2095 N N . VAL A 1 273 ? -6.469 5.496 -9.094 1 96.31 273 VAL A N 1
ATOM 2096 C CA . VAL A 1 273 ? -5.168 5.48 -8.438 1 96.31 273 VAL A CA 1
ATOM 2097 C C . VAL A 1 273 ? -4.066 5.746 -9.453 1 96.31 273 VAL A C 1
ATOM 2099 O O . VAL A 1 273 ? -3.107 6.469 -9.164 1 96.31 273 VAL A O 1
ATOM 2102 N N . LEU A 1 274 ? -4.199 5.23 -10.633 1 95.88 274 LEU A N 1
ATOM 2103 C CA . LEU A 1 274 ? -3.223 5.48 -11.68 1 95.88 274 LEU A CA 1
ATOM 2104 C C . LEU A 1 274 ? -3.201 6.957 -12.062 1 95.88 274 LEU A C 1
ATOM 2106 O O . LEU A 1 274 ? -2.133 7.531 -12.289 1 95.88 274 LEU A O 1
ATOM 2110 N N . LEU A 1 275 ? -4.387 7.512 -12.219 1 96.94 275 LEU A N 1
ATOM 2111 C CA . LEU A 1 275 ? -4.469 8.938 -12.523 1 96.94 275 LEU A CA 1
ATOM 2112 C C . LEU A 1 275 ? -3.824 9.766 -11.422 1 96.94 275 LEU A C 1
ATOM 2114 O O . LEU A 1 275 ? -3.191 10.789 -11.695 1 96.94 275 LEU A O 1
ATOM 2118 N N . THR A 1 276 ? -4.027 9.344 -10.164 1 97.12 276 THR A N 1
ATOM 2119 C CA . THR A 1 276 ? -3.375 9.992 -9.023 1 97.12 276 THR A CA 1
ATOM 2120 C C . THR A 1 276 ? -1.857 9.938 -9.164 1 97.12 276 THR A C 1
ATOM 2122 O O . THR A 1 276 ? -1.172 10.938 -8.977 1 97.12 276 THR A O 1
ATOM 2125 N N . PHE A 1 277 ? -1.366 8.812 -9.57 1 97.19 277 PHE A N 1
ATOM 2126 C CA . PHE A 1 277 ? 0.073 8.641 -9.727 1 97.19 277 PHE A CA 1
ATOM 2127 C C . PHE A 1 277 ? 0.591 9.43 -10.914 1 97.19 277 PHE A C 1
ATOM 2129 O O . PHE A 1 277 ? 1.682 10.008 -10.859 1 97.19 277 PHE A O 1
ATOM 2136 N N . VAL A 1 278 ? -0.163 9.547 -11.992 1 97.12 278 VAL A N 1
ATOM 2137 C CA . VAL A 1 278 ? 0.213 10.336 -13.164 1 97.12 278 VAL A CA 1
ATOM 2138 C C . VAL A 1 278 ? 0.305 11.812 -12.781 1 97.12 278 VAL A C 1
ATOM 2140 O O . VAL A 1 278 ? 1.274 12.492 -13.133 1 97.12 278 VAL A O 1
ATOM 2143 N N . SER A 1 279 ? -0.685 12.219 -12.125 1 97.06 279 SER A N 1
ATOM 2144 C CA . SER A 1 279 ? -0.714 13.617 -11.703 1 97.06 279 SER A CA 1
ATOM 2145 C C . SER A 1 279 ? 0.422 13.922 -10.727 1 97.06 279 SER A C 1
ATOM 2147 O O . SER A 1 279 ? 1.034 14.992 -10.797 1 97.06 279 SER A O 1
ATOM 2149 N N . SER A 1 280 ? 0.662 13 -9.789 1 95.56 280 SER A N 1
ATOM 2150 C CA . SER A 1 280 ? 1.768 13.156 -8.852 1 95.56 280 SER A CA 1
ATOM 2151 C C . SER A 1 280 ? 3.107 13.195 -9.57 1 95.56 280 SER A C 1
ATOM 2153 O O . SER A 1 280 ? 3.973 14.016 -9.25 1 95.56 280 SER A O 1
ATOM 2155 N N . PHE A 1 281 ? 3.27 12.344 -10.531 1 95.69 281 PHE A N 1
ATOM 2156 C CA . PHE A 1 281 ? 4.488 12.312 -11.328 1 95.69 281 PHE A CA 1
ATOM 2157 C C . PHE A 1 281 ? 4.688 13.625 -12.07 1 95.69 281 PHE A C 1
ATOM 2159 O O . PHE A 1 281 ? 5.781 14.195 -12.055 1 95.69 281 PHE A O 1
ATOM 2166 N N . TYR A 1 282 ? 3.697 14.094 -12.68 1 94.81 282 TYR A N 1
ATOM 2167 C CA . TYR A 1 282 ? 3.762 15.328 -13.453 1 94.81 282 TYR A CA 1
ATOM 2168 C C . TYR A 1 282 ? 4.16 16.5 -12.57 1 94.81 282 TYR A C 1
ATOM 2170 O O . TYR A 1 282 ? 5.082 17.25 -12.906 1 94.81 282 TYR A O 1
ATOM 2178 N N . THR A 1 283 ? 3.49 16.672 -11.461 1 90.56 283 THR A N 1
ATOM 2179 C CA . THR A 1 283 ? 3.771 17.828 -10.602 1 90.56 283 THR A CA 1
ATOM 2180 C C . THR A 1 283 ? 5.176 17.719 -10.008 1 90.56 283 THR A C 1
ATOM 2182 O O . THR A 1 283 ? 5.848 18.734 -9.812 1 90.56 283 THR A O 1
ATOM 2185 N N . ASP A 1 284 ? 5.574 16.531 -9.766 1 88.56 284 ASP A N 1
ATOM 2186 C CA . ASP A 1 284 ? 6.922 16.328 -9.234 1 88.56 284 ASP A CA 1
ATOM 2187 C C . ASP A 1 284 ? 7.977 16.75 -10.258 1 88.56 284 ASP A C 1
ATOM 2189 O O . ASP A 1 284 ? 8.914 17.469 -9.922 1 88.56 284 ASP A O 1
ATOM 2193 N N . ILE A 1 285 ? 7.863 16.391 -11.477 1 89.69 285 ILE A N 1
ATOM 2194 C CA . ILE A 1 285 ? 8.906 16.594 -12.477 1 89.69 285 ILE A CA 1
ATOM 2195 C C . ILE A 1 285 ? 8.938 18.062 -12.898 1 89.69 285 ILE A C 1
ATOM 2197 O O . ILE A 1 285 ? 9.969 18.547 -13.367 1 89.69 285 ILE A O 1
ATOM 2201 N N . ILE A 1 286 ? 7.84 18.75 -12.773 1 87.44 286 ILE A N 1
ATOM 2202 C CA . ILE A 1 286 ? 7.875 20.156 -13.164 1 87.44 286 ILE A CA 1
ATOM 2203 C C . ILE A 1 286 ? 8.414 21 -12.008 1 87.44 286 ILE A C 1
ATOM 2205 O O . ILE A 1 286 ? 8.695 22.188 -12.172 1 87.44 286 ILE A O 1
ATOM 2209 N N . GLY A 1 287 ? 8.422 20.375 -10.773 1 78.31 287 GLY A N 1
ATOM 2210 C CA . GLY A 1 287 ? 9.062 21.062 -9.672 1 78.31 287 GLY A CA 1
ATOM 2211 C C . GLY A 1 287 ? 8.086 21.531 -8.609 1 78.31 287 GLY A C 1
ATOM 2212 O O . GLY A 1 287 ? 8.438 22.344 -7.75 1 78.31 287 GLY A O 1
ATOM 2213 N N . VAL A 1 288 ? 6.836 21.25 -8.547 1 77.88 288 VAL A N 1
ATOM 2214 C CA . VAL A 1 288 ? 5.828 21.656 -7.574 1 77.88 288 VAL A CA 1
ATOM 2215 C C . VAL A 1 288 ? 5.73 20.609 -6.457 1 77.88 288 VAL A C 1
ATOM 2217 O O . VAL A 1 288 ? 5.258 20.922 -5.359 1 77.88 288 VAL A O 1
ATOM 2220 N N . HIS A 1 289 ? 6.07 19.422 -6.484 1 81 289 HIS A N 1
ATOM 2221 C CA . HIS A 1 289 ? 6.047 18.297 -5.562 1 81 289 HIS A CA 1
ATOM 2222 C C . HIS A 1 289 ? 4.887 17.344 -5.867 1 81 289 HIS A C 1
ATOM 2224 O O . HIS A 1 289 ? 3.803 17.797 -6.25 1 81 289 HIS A O 1
ATOM 2230 N N . SER A 1 290 ? 5.016 16.172 -5.582 1 89.12 290 SER A N 1
ATOM 2231 C CA . SER A 1 290 ? 4.133 15.086 -6.008 1 89.12 290 SER A CA 1
ATOM 2232 C C . SER A 1 290 ? 2.805 15.133 -5.258 1 89.12 290 SER A C 1
ATOM 2234 O O . SER A 1 290 ? 1.771 14.727 -5.797 1 89.12 290 SER A O 1
ATOM 2236 N N . ILE A 1 291 ? 2.771 15.609 -4.059 1 85.69 291 ILE A N 1
ATOM 2237 C CA . ILE A 1 291 ? 1.588 15.547 -3.205 1 85.69 291 ILE A CA 1
ATOM 2238 C C . ILE A 1 291 ? 0.496 16.453 -3.777 1 85.69 291 ILE A C 1
ATOM 2240 O O . ILE A 1 291 ? -0.695 16.188 -3.604 1 85.69 291 ILE A O 1
ATOM 2244 N N . PHE A 1 292 ? 0.862 17.516 -4.488 1 83.81 292 PHE A N 1
ATOM 2245 C CA . PHE A 1 292 ? -0.103 18.438 -5.074 1 83.81 292 PHE A CA 1
ATOM 2246 C C . PHE A 1 292 ? -0.917 17.75 -6.16 1 83.81 292 PHE A C 1
ATOM 2248 O O . PHE A 1 292 ? -2.129 17.953 -6.266 1 83.81 292 PHE A O 1
ATOM 2255 N N . GLY A 1 293 ? -0.217 17.047 -6.938 1 91.19 293 GLY A N 1
ATOM 2256 C CA . GLY A 1 293 ? -0.917 16.312 -7.973 1 91.19 293 GLY A CA 1
ATOM 2257 C C . GLY A 1 293 ? -1.928 15.32 -7.422 1 91.19 293 GLY A C 1
ATOM 2258 O O . GLY A 1 293 ? -3.025 15.18 -7.961 1 91.19 293 GLY A O 1
ATOM 2259 N N . ALA A 1 294 ? -1.579 14.641 -6.375 1 93.56 294 ALA A N 1
ATOM 2260 C CA . ALA A 1 294 ? -2.473 13.672 -5.746 1 93.56 294 ALA A CA 1
ATOM 2261 C C . ALA A 1 294 ? -3.73 14.352 -5.211 1 93.56 294 ALA A C 1
ATOM 2263 O O . ALA A 1 294 ? -4.844 13.875 -5.438 1 93.56 294 ALA A O 1
ATOM 2264 N N . PHE A 1 295 ? -3.57 15.453 -4.543 1 88.06 295 PHE A N 1
ATOM 2265 C CA . PHE A 1 295 ? -4.668 16.219 -3.967 1 88.06 295 PHE A CA 1
ATOM 2266 C C . PHE A 1 295 ? -5.637 16.672 -5.051 1 88.06 295 PHE A C 1
ATOM 2268 O O . PHE A 1 295 ? -6.855 16.609 -4.875 1 88.06 295 PHE A O 1
ATOM 2275 N N . LEU A 1 296 ? -5.105 17.125 -6.176 1 91 296 LEU A N 1
ATOM 2276 C CA . LEU A 1 296 ? -5.902 17.625 -7.289 1 91 296 LEU A CA 1
ATOM 2277 C C . LEU A 1 296 ? -6.832 16.547 -7.828 1 91 296 LEU A C 1
ATOM 2279 O O . LEU A 1 296 ? -7.996 16.828 -8.141 1 91 296 LEU A O 1
ATOM 2283 N N . ILE A 1 297 ? -6.367 15.32 -7.934 1 95.56 297 ILE A N 1
ATOM 2284 C CA . ILE A 1 297 ? -7.188 14.234 -8.453 1 95.56 297 ILE A CA 1
ATOM 2285 C C . ILE A 1 297 ? -8.289 13.898 -7.453 1 95.56 297 ILE A C 1
ATOM 2287 O O . ILE A 1 297 ? -9.422 13.602 -7.848 1 95.56 297 ILE A O 1
ATOM 2291 N N . GLY A 1 298 ? -7.953 13.938 -6.164 1 93.06 298 GLY A N 1
ATOM 2292 C CA . GLY A 1 298 ? -8.977 13.734 -5.156 1 93.06 298 GLY A CA 1
ATOM 2293 C C . GLY A 1 298 ? -10.148 14.695 -5.289 1 93.06 298 GLY A C 1
ATOM 2294 O O . GLY A 1 298 ? -11.297 14.32 -5.047 1 93.06 298 GLY A O 1
ATOM 2295 N N . LEU A 1 299 ? -9.922 15.875 -5.758 1 88.69 299 LEU A N 1
ATOM 2296 C CA . LEU A 1 299 ? -10.922 16.922 -5.863 1 88.69 299 LEU A CA 1
ATOM 2297 C C . LEU A 1 299 ? -11.898 16.641 -6.996 1 88.69 299 LEU A C 1
ATOM 2299 O O . LEU A 1 299 ? -13.047 17.109 -6.969 1 88.69 299 LEU A O 1
ATOM 2303 N N . ILE A 1 300 ? -11.461 15.844 -8.008 1 93.88 300 ILE A N 1
ATOM 2304 C CA . ILE A 1 300 ? -12.281 15.797 -9.219 1 93.88 300 ILE A CA 1
ATOM 2305 C C . ILE A 1 300 ? -13.047 14.477 -9.266 1 93.88 300 ILE A C 1
ATOM 2307 O O . ILE A 1 300 ? -13.867 14.258 -10.164 1 93.88 300 ILE A O 1
ATOM 2311 N N . VAL A 1 301 ? -12.805 13.539 -8.391 1 94.38 301 VAL A N 1
ATOM 2312 C CA . VAL A 1 301 ? -13.547 12.281 -8.367 1 94.38 301 VAL A CA 1
ATOM 2313 C C . VAL A 1 301 ? -15.031 12.57 -8.141 1 94.38 301 VAL A C 1
ATOM 2315 O O . VAL A 1 301 ? -15.391 13.344 -7.25 1 94.38 301 VAL A O 1
ATOM 2318 N N . PRO A 1 302 ? -15.859 11.938 -8.938 1 91.69 302 PRO A N 1
ATOM 2319 C CA . PRO A 1 302 ? -17.297 12.219 -8.844 1 91.69 302 PRO A CA 1
ATOM 2320 C C . PRO A 1 302 ? -17.875 11.852 -7.477 1 91.69 302 PRO A C 1
ATOM 2322 O O . PRO A 1 302 ? -17.484 10.844 -6.883 1 91.69 302 PRO A O 1
ATOM 2325 N N . ARG A 1 303 ? -18.859 12.617 -7.043 1 89.5 303 ARG A N 1
ATOM 2326 C CA . ARG A 1 303 ? -19.469 12.414 -5.734 1 89.5 303 ARG A CA 1
ATOM 2327 C C . ARG A 1 303 ? -20.859 11.82 -5.867 1 89.5 303 ARG A C 1
ATOM 2329 O O . ARG A 1 303 ? -21.5 11.477 -4.867 1 89.5 303 ARG A O 1
ATOM 2336 N N . GLU A 1 304 ? -21.203 11.562 -7.031 1 86.38 304 GLU A N 1
ATOM 2337 C CA . GLU A 1 304 ? -22.516 10.953 -7.277 1 86.38 304 GLU A CA 1
ATOM 2338 C C . GLU A 1 304 ? -22.578 9.539 -6.707 1 86.38 304 GLU A C 1
ATOM 2340 O O . GLU A 1 304 ? -21.594 8.805 -6.75 1 86.38 304 GLU A O 1
ATOM 2345 N N . ALA A 1 305 ? -23.719 9.172 -6.133 1 86.5 305 ALA A N 1
ATOM 2346 C CA . ALA A 1 305 ? -23.984 7.832 -5.613 1 86.5 305 ALA A CA 1
ATOM 2347 C C . ALA A 1 305 ? -22.984 7.453 -4.535 1 86.5 305 ALA A C 1
ATOM 2349 O O . ALA A 1 305 ? -22.578 6.293 -4.434 1 86.5 305 ALA A O 1
ATOM 2350 N N . GLU A 1 306 ? -22.422 8.414 -3.859 1 87.56 306 GLU A N 1
ATOM 2351 C CA . GLU A 1 306 ? -21.469 8.195 -2.779 1 87.56 306 GLU A CA 1
ATOM 2352 C C . GLU A 1 306 ? -20.219 7.484 -3.283 1 87.56 306 GLU A C 1
ATOM 2354 O O . GLU A 1 306 ? -19.594 6.727 -2.541 1 87.56 306 GLU A O 1
ATOM 2359 N N . PHE A 1 307 ? -20 7.711 -4.551 1 91.06 307 PHE A N 1
ATOM 2360 C CA . PHE A 1 307 ? -18.891 7.02 -5.191 1 91.06 307 PHE A CA 1
ATOM 2361 C C . PHE A 1 307 ? -17.578 7.367 -4.508 1 91.06 307 PHE A C 1
ATOM 2363 O O . PHE A 1 307 ? -16.75 6.484 -4.254 1 91.06 307 PHE A O 1
ATOM 2370 N N . SER A 1 308 ? -17.406 8.625 -4.184 1 91.12 308 SER A N 1
ATOM 2371 C CA . SER A 1 308 ? -16.188 9.07 -3.535 1 91.12 308 SER A CA 1
ATOM 2372 C C . SER A 1 308 ? -16.031 8.445 -2.154 1 91.12 308 SER A C 1
ATOM 2374 O O . SER A 1 308 ? -14.914 8.086 -1.753 1 91.12 308 SER A O 1
ATOM 2376 N N . SER A 1 309 ? -17.094 8.289 -1.445 1 88.94 309 SER A N 1
ATOM 2377 C CA . SER A 1 309 ? -17.062 7.676 -0.121 1 88.94 309 SER A CA 1
ATOM 2378 C C . SER A 1 309 ? -16.688 6.199 -0.204 1 88.94 309 SER A C 1
ATOM 2380 O O . SER A 1 309 ? -15.961 5.691 0.652 1 88.94 309 SER A O 1
ATOM 2382 N N . LEU A 1 310 ? -17.172 5.586 -1.22 1 89.75 310 LEU A N 1
ATOM 2383 C CA . LEU A 1 310 ? -16.891 4.168 -1.409 1 89.75 310 LEU A CA 1
ATOM 2384 C C . LEU A 1 310 ? -15.422 3.951 -1.759 1 89.75 310 LEU A C 1
ATOM 2386 O O . LEU A 1 310 ? -14.805 2.986 -1.302 1 89.75 310 LEU A O 1
ATOM 2390 N N . ILE A 1 311 ? -14.906 4.848 -2.521 1 92.44 311 ILE A N 1
ATOM 2391 C CA . ILE A 1 311 ? -13.484 4.797 -2.842 1 92.44 311 ILE A CA 1
ATOM 2392 C C . ILE A 1 311 ? -12.656 4.996 -1.573 1 92.44 311 ILE A C 1
ATOM 2394 O O . ILE A 1 311 ? -11.68 4.289 -1.343 1 92.44 311 ILE A O 1
ATOM 2398 N N . ASN A 1 312 ? -13.008 5.945 -0.796 1 91.06 312 ASN A N 1
ATOM 2399 C CA . ASN A 1 312 ? -12.336 6.215 0.469 1 91.06 312 ASN A CA 1
ATOM 2400 C C . ASN A 1 312 ? -12.336 4.988 1.376 1 91.06 312 ASN A C 1
ATOM 2402 O O . ASN A 1 312 ? -11.336 4.688 2.027 1 91.06 312 ASN A O 1
ATOM 2406 N N . GLU A 1 313 ? -13.438 4.312 1.39 1 87 313 GLU A N 1
ATOM 2407 C CA . GLU A 1 313 ? -13.586 3.133 2.238 1 87 313 GLU A CA 1
ATOM 2408 C C . GLU A 1 313 ? -12.617 2.031 1.82 1 87 313 GLU A C 1
ATOM 2410 O O . GLU A 1 313 ? -12.133 1.268 2.66 1 87 313 GLU A O 1
ATOM 2415 N N . GLN A 1 314 ? -12.305 1.969 0.605 1 89.94 314 GLN A N 1
ATOM 2416 C CA . GLN A 1 314 ? -11.445 0.91 0.086 1 89.94 314 GLN A CA 1
ATOM 2417 C C . GLN A 1 314 ? -9.969 1.222 0.341 1 89.94 314 GLN A C 1
ATOM 2419 O O . GLN A 1 314 ? -9.148 0.31 0.458 1 89.94 314 GLN A O 1
ATOM 2424 N N . LEU A 1 315 ? -9.656 2.492 0.519 1 92.19 315 LEU A N 1
ATOM 2425 C CA . LEU A 1 315 ? -8.242 2.861 0.565 1 92.19 315 LEU A CA 1
ATOM 2426 C C . LEU A 1 315 ? -7.848 3.322 1.965 1 92.19 315 LEU A C 1
ATOM 2428 O O . LEU A 1 315 ? -6.684 3.211 2.354 1 92.19 315 LEU A O 1
ATOM 2432 N N . GLU A 1 316 ? -8.781 3.84 2.693 1 90.38 316 GLU A N 1
ATOM 2433 C CA . GLU A 1 316 ? -8.484 4.547 3.936 1 90.38 316 GLU A CA 1
ATOM 2434 C C . GLU A 1 316 ? -7.852 3.613 4.965 1 90.38 316 GLU A C 1
ATOM 2436 O O . GLU A 1 316 ? -6.91 3.996 5.664 1 90.38 316 GLU A O 1
ATOM 2441 N N . GLY A 1 317 ? -8.336 2.391 5.035 1 88.56 317 GLY A N 1
ATOM 2442 C CA . GLY A 1 317 ? -7.859 1.471 6.059 1 88.56 317 GLY A CA 1
ATOM 2443 C C . GLY A 1 317 ? -6.363 1.224 5.988 1 88.56 317 GLY A C 1
ATOM 2444 O O . GLY A 1 317 ? -5.645 1.463 6.961 1 88.56 317 GLY A O 1
ATOM 2445 N N . ILE A 1 318 ? -5.879 0.845 4.867 1 91.44 318 ILE A N 1
ATOM 2446 C CA . ILE A 1 318 ? -4.473 0.492 4.715 1 91.44 318 ILE A CA 1
ATOM 2447 C C . ILE A 1 318 ? -3.621 1.76 4.703 1 91.44 318 ILE A C 1
ATOM 2449 O O . ILE A 1 318 ? -2.51 1.772 5.238 1 91.44 318 ILE A O 1
ATOM 2453 N N . VAL A 1 319 ? -4.074 2.832 4.121 1 93.62 319 VAL A N 1
ATOM 2454 C CA . VAL A 1 319 ? -3.314 4.074 4.004 1 93.62 319 VAL A CA 1
ATOM 2455 C C . VAL A 1 319 ? -3.146 4.707 5.383 1 93.62 319 VAL A C 1
ATOM 2457 O O . VAL A 1 319 ? -2.021 4.961 5.824 1 93.62 319 VAL A O 1
ATOM 2460 N N . SER A 1 320 ? -4.227 4.824 6.105 1 90.19 320 SER A N 1
ATOM 2461 C CA . SER A 1 320 ? -4.191 5.527 7.387 1 90.19 320 SER A CA 1
ATOM 2462 C C . SER A 1 320 ? -3.658 4.629 8.492 1 90.19 320 SER A C 1
ATOM 2464 O O . SER A 1 320 ? -3.016 5.105 9.43 1 90.19 320 SER A O 1
ATOM 2466 N N . GLY A 1 321 ? -3.918 3.377 8.391 1 90.62 321 GLY A N 1
ATOM 2467 C CA . GLY A 1 321 ? -3.57 2.471 9.477 1 90.62 321 GLY A CA 1
ATOM 2468 C C . GLY A 1 321 ? -2.133 1.991 9.414 1 90.62 321 GLY A C 1
ATOM 2469 O O . GLY A 1 321 ? -1.489 1.813 10.453 1 90.62 321 GLY A O 1
ATOM 2470 N N . ILE A 1 322 ? -1.625 1.876 8.188 1 93.12 322 ILE A N 1
ATOM 2471 C CA . ILE A 1 322 ? -0.321 1.235 8.055 1 93.12 322 ILE A CA 1
ATOM 2472 C C . ILE A 1 322 ? 0.659 2.193 7.383 1 93.12 322 ILE A C 1
ATOM 2474 O O . ILE A 1 322 ? 1.758 2.424 7.891 1 93.12 322 ILE A O 1
ATOM 2478 N N . LEU A 1 323 ? 0.325 2.822 6.332 1 94.94 323 LEU A N 1
ATOM 2479 C CA . LEU A 1 323 ? 1.26 3.537 5.473 1 94.94 323 LEU A CA 1
ATOM 2480 C C . LEU A 1 323 ? 1.569 4.922 6.031 1 94.94 323 LEU A C 1
ATOM 2482 O O . LEU A 1 323 ? 2.736 5.305 6.141 1 94.94 323 LEU A O 1
ATOM 2486 N N . VAL A 1 324 ? 0.581 5.66 6.504 1 92.69 324 VAL A N 1
ATOM 2487 C CA . VAL A 1 324 ? 0.724 7.051 6.922 1 92.69 324 VAL A CA 1
ATOM 2488 C C . VAL A 1 324 ? 1.685 7.137 8.109 1 92.69 324 VAL A C 1
ATOM 2490 O O . VAL A 1 324 ? 2.547 8.016 8.156 1 92.69 324 VAL A O 1
ATOM 2493 N N . PRO A 1 325 ? 1.601 6.207 9.062 1 94.88 325 PRO A N 1
ATOM 2494 C CA . PRO A 1 325 ? 2.555 6.25 10.172 1 94.88 325 PRO A CA 1
ATOM 2495 C C . PRO A 1 325 ? 4.008 6.191 9.703 1 94.88 325 PRO A C 1
ATOM 2497 O O . PRO A 1 325 ? 4.891 6.758 10.352 1 94.88 325 PRO A O 1
ATOM 2500 N N . LEU A 1 326 ? 4.242 5.562 8.594 1 96.69 326 LEU A N 1
ATOM 2501 C CA . LEU A 1 326 ? 5.602 5.461 8.07 1 96.69 326 LEU A CA 1
ATOM 2502 C C . LEU A 1 326 ? 6.125 6.832 7.652 1 96.69 326 LEU A C 1
ATOM 2504 O O . LEU A 1 326 ? 7.289 7.16 7.898 1 96.69 326 LEU A O 1
ATOM 2508 N N . TYR A 1 327 ? 5.301 7.617 7.012 1 94.06 327 TYR A N 1
ATOM 2509 C CA . TYR A 1 327 ? 5.734 8.93 6.551 1 94.06 327 TYR A CA 1
ATOM 2510 C C . TYR A 1 327 ? 6.012 9.859 7.727 1 94.06 327 TYR A C 1
ATOM 2512 O O . TYR A 1 327 ? 7.016 10.57 7.742 1 94.06 327 TYR A O 1
ATOM 2520 N N . PHE A 1 328 ? 5.145 9.852 8.703 1 94 328 PHE A N 1
ATOM 2521 C CA . PHE A 1 328 ? 5.293 10.781 9.82 1 94 328 PHE A CA 1
ATOM 2522 C C . PHE A 1 328 ? 6.449 10.359 10.719 1 94 328 PHE A C 1
ATOM 2524 O O . PHE A 1 328 ? 7.129 11.203 11.305 1 94 328 PHE A O 1
ATOM 2531 N N . THR A 1 329 ? 6.629 9.07 10.797 1 95.5 329 THR A N 1
ATOM 2532 C CA . THR A 1 329 ? 7.82 8.602 11.5 1 95.5 329 THR A CA 1
ATOM 2533 C C . THR A 1 329 ? 9.086 9.039 10.758 1 95.5 329 THR A C 1
ATOM 2535 O O . THR A 1 329 ? 10.078 9.414 11.383 1 95.5 329 THR A O 1
ATOM 2538 N N . LEU A 1 330 ? 9.062 8.953 9.445 1 94.75 330 LEU A N 1
ATOM 2539 C CA . LEU A 1 330 ? 10.195 9.406 8.641 1 94.75 330 LEU A CA 1
ATOM 2540 C C . LEU A 1 330 ? 10.508 10.875 8.922 1 94.75 330 LEU A C 1
ATOM 2542 O O . LEU A 1 330 ? 11.672 11.25 9.047 1 94.75 330 LEU A O 1
ATOM 2546 N N . ALA A 1 331 ? 9.469 11.68 8.992 1 92.88 331 ALA A N 1
ATOM 2547 C CA . ALA A 1 331 ? 9.641 13.094 9.32 1 92.88 331 ALA A CA 1
ATOM 2548 C C . ALA A 1 331 ? 10.273 13.266 10.695 1 92.88 331 ALA A C 1
ATOM 2550 O O . ALA A 1 331 ? 11.172 14.086 10.875 1 92.88 331 ALA A O 1
ATOM 2551 N N . GLY A 1 332 ? 9.82 12.469 11.648 1 95.19 332 GLY A N 1
ATOM 2552 C CA . GLY A 1 332 ? 10.383 12.516 12.992 1 95.19 332 GLY A CA 1
ATOM 2553 C C . GLY A 1 332 ? 11.828 12.062 13.055 1 95.19 332 GLY A C 1
ATOM 2554 O O . GLY A 1 332 ? 12.609 12.57 13.859 1 95.19 332 GLY A O 1
ATOM 2555 N N . LEU A 1 333 ? 12.18 11.07 12.227 1 95.38 333 LEU A N 1
ATOM 2556 C CA . LEU A 1 333 ? 13.547 10.547 12.18 1 95.38 333 LEU A CA 1
ATOM 2557 C C . LEU A 1 333 ? 14.531 11.625 11.758 1 95.38 333 LEU A C 1
ATOM 2559 O O . LEU A 1 333 ? 15.719 11.547 12.062 1 95.38 333 LEU A O 1
ATOM 2563 N N . LYS A 1 334 ? 14.039 12.648 11.062 1 94.5 334 LYS A N 1
ATOM 2564 C CA . LYS A 1 334 ? 14.898 13.719 10.57 1 94.5 334 LYS A CA 1
ATOM 2565 C C . LYS A 1 334 ? 15.078 14.812 11.617 1 94.5 334 LYS A C 1
ATOM 2567 O O . LYS A 1 334 ? 15.922 15.695 11.461 1 94.5 334 LYS A O 1
ATOM 2572 N N . CYS A 1 335 ? 14.289 14.703 12.664 1 94.5 335 CYS A N 1
ATOM 2573 C CA . CYS A 1 335 ? 14.375 15.664 13.75 1 94.5 335 CYS A CA 1
ATOM 2574 C C . CYS A 1 335 ? 15.516 15.312 14.703 1 94.5 335 CYS A C 1
ATOM 2576 O O . CYS A 1 335 ? 15.602 14.18 15.18 1 94.5 335 CYS A O 1
ATOM 2578 N N . ASP A 1 336 ? 16.406 16.266 14.93 1 95.5 336 ASP A N 1
ATOM 2579 C CA . ASP A 1 336 ? 17.531 16.062 15.836 1 95.5 336 ASP A CA 1
ATOM 2580 C C . ASP A 1 336 ? 17.562 17.125 16.922 1 95.5 336 ASP A C 1
ATOM 2582 O O . ASP A 1 336 ? 18.156 18.188 16.734 1 95.5 336 ASP A O 1
ATOM 2586 N N . PHE A 1 337 ? 17.109 16.797 18.062 1 93.94 337 PHE A N 1
ATOM 2587 C CA . PHE A 1 337 ? 17.062 17.734 19.188 1 93.94 337 PHE A CA 1
ATOM 2588 C C . PHE A 1 337 ? 18.469 17.984 19.719 1 93.94 337 PHE A C 1
ATOM 2590 O O . PHE A 1 337 ? 18.703 18.969 20.438 1 93.94 337 PHE A O 1
ATOM 2597 N N . GLY A 1 338 ? 19.344 17.047 19.375 1 91.94 338 GLY A N 1
ATOM 2598 C CA . GLY A 1 338 ? 20.734 17.234 19.781 1 91.94 338 GLY A CA 1
ATOM 2599 C C . GLY A 1 338 ? 21.391 18.453 19.141 1 91.94 338 GLY A C 1
ATOM 2600 O O . GLY A 1 338 ? 22.344 19 19.688 1 91.94 338 GLY A O 1
ATOM 2601 N N . LEU A 1 339 ? 20.844 18.891 18.094 1 92.69 339 LEU A N 1
ATOM 2602 C CA . LEU A 1 339 ? 21.359 20.047 17.391 1 92.69 339 LEU A CA 1
ATOM 2603 C C . LEU A 1 339 ? 20.953 21.344 18.094 1 92.69 339 LEU A C 1
ATOM 2605 O O . LEU A 1 339 ? 21.578 22.391 17.891 1 92.69 339 LEU A O 1
ATOM 2609 N N . LEU A 1 340 ? 19.812 21.328 18.828 1 94.56 340 LEU A N 1
ATOM 2610 C CA . LEU A 1 340 ? 19.359 22.484 19.609 1 94.56 340 LEU A CA 1
ATOM 2611 C C . LEU A 1 340 ? 20.141 22.594 20.906 1 94.56 340 LEU A C 1
ATOM 2613 O O . LEU A 1 340 ? 19.578 22.359 21.984 1 94.56 340 LEU A O 1
ATOM 2617 N N . ASN A 1 341 ? 21.312 23.031 20.828 1 93.12 341 ASN A N 1
ATOM 2618 C CA . ASN A 1 341 ? 22.219 22.922 21.953 1 93.12 341 ASN A CA 1
ATOM 2619 C C . ASN A 1 341 ? 22.625 24.281 22.5 1 93.12 341 ASN A C 1
ATOM 2621 O O . ASN A 1 341 ? 23.469 24.391 23.391 1 93.12 341 ASN A O 1
ATOM 2625 N N . THR A 1 342 ? 22 25.391 22.078 1 94.88 342 THR A N 1
ATOM 2626 C CA . THR A 1 342 ? 22.297 26.734 22.562 1 94.88 342 THR A CA 1
ATOM 2627 C C . THR A 1 342 ? 21.031 27.422 23.078 1 94.88 342 THR A C 1
ATOM 2629 O O . THR A 1 342 ? 19.922 27 22.766 1 94.88 342 THR A O 1
ATOM 2632 N N . GLY A 1 343 ? 21.234 28.375 23.844 1 95.5 343 GLY A N 1
ATOM 2633 C CA . GLY A 1 343 ? 20.125 29.141 24.375 1 95.5 343 GLY A CA 1
ATOM 2634 C C . GLY A 1 343 ? 19.312 29.828 23.297 1 95.5 343 GLY A C 1
ATOM 2635 O O . GLY A 1 343 ? 18.078 29.891 23.391 1 95.5 343 GLY A O 1
ATOM 2636 N N . ILE A 1 344 ? 19.969 30.297 22.328 1 95.81 344 ILE A N 1
ATOM 2637 C CA . ILE A 1 344 ? 19.297 31.016 21.266 1 95.81 344 ILE A CA 1
ATOM 2638 C C . ILE A 1 344 ? 18.391 30.047 20.484 1 95.81 344 ILE A C 1
ATOM 2640 O O . ILE A 1 344 ? 17.328 30.438 20 1 95.81 344 ILE A O 1
ATOM 2644 N N . ASP A 1 345 ? 18.844 28.797 20.375 1 96.38 345 ASP A N 1
ATOM 2645 C CA . ASP A 1 345 ? 18.016 27.797 19.719 1 96.38 345 ASP A CA 1
ATOM 2646 C C . ASP A 1 345 ? 16.672 27.656 20.438 1 96.38 345 ASP A C 1
ATOM 2648 O O . ASP A 1 345 ? 15.617 27.641 19.797 1 96.38 345 ASP A O 1
ATOM 2652 N N . TRP A 1 346 ? 16.719 27.641 21.672 1 96.62 346 TRP A N 1
ATOM 2653 C CA . TRP A 1 346 ? 15.5 27.453 22.453 1 96.62 346 TRP A CA 1
ATOM 2654 C C . TRP A 1 346 ? 14.672 28.734 22.5 1 96.62 346 TRP A C 1
ATOM 2656 O O . TRP A 1 346 ? 13.445 28.688 22.547 1 96.62 346 TRP A O 1
ATOM 2666 N N . ALA A 1 347 ? 15.344 29.859 22.516 1 97.12 347 ALA A N 1
ATOM 2667 C CA . ALA A 1 347 ? 14.633 31.125 22.422 1 97.12 347 ALA A CA 1
ATOM 2668 C C . ALA A 1 347 ? 13.805 31.203 21.141 1 97.12 347 ALA A C 1
ATOM 2670 O O . ALA A 1 347 ? 12.641 31.609 21.172 1 97.12 347 ALA A O 1
ATOM 2671 N N . TYR A 1 348 ? 14.422 30.781 20.062 1 96.94 348 TYR A N 1
ATOM 2672 C CA . TYR A 1 348 ? 13.688 30.766 18.797 1 96.94 348 TYR A CA 1
ATOM 2673 C C . TYR A 1 348 ? 12.57 29.734 18.828 1 96.94 348 TYR A C 1
ATOM 2675 O O . TYR A 1 348 ? 11.492 29.953 18.281 1 96.94 348 TYR A O 1
ATOM 2683 N N . THR A 1 349 ? 12.781 28.562 19.438 1 97.5 349 THR A N 1
ATOM 2684 C CA . THR A 1 349 ? 11.758 27.516 19.531 1 97.5 349 THR A CA 1
ATOM 2685 C C . THR A 1 349 ? 10.531 28.047 20.266 1 97.5 349 THR A C 1
ATOM 2687 O O . THR A 1 349 ? 9.414 27.969 19.75 1 97.5 349 THR A O 1
ATOM 2690 N N . ILE A 1 350 ? 10.719 28.625 21.422 1 97.62 350 ILE A N 1
ATOM 2691 C CA . ILE A 1 350 ? 9.625 29.141 22.234 1 97.62 350 ILE A CA 1
ATOM 2692 C C . ILE A 1 350 ? 8.992 30.344 21.531 1 97.62 350 ILE A C 1
ATOM 2694 O O . ILE A 1 350 ? 7.77 30.5 21.531 1 97.62 350 ILE A O 1
ATOM 2698 N N . GLY A 1 351 ? 9.844 31.203 21.016 1 97.5 351 GLY A N 1
ATOM 2699 C CA . GLY A 1 351 ? 9.344 32.375 20.297 1 97.5 351 GLY A CA 1
ATOM 2700 C C . GLY A 1 351 ? 8.438 32 19.125 1 97.5 351 GLY A C 1
ATOM 2701 O O . GLY A 1 351 ? 7.371 32.594 18.969 1 97.5 351 GLY A O 1
ATOM 2702 N N . ILE A 1 352 ? 8.883 31.031 18.359 1 97.75 352 ILE A N 1
ATOM 2703 C CA . ILE A 1 352 ? 8.117 30.625 17.188 1 97.75 352 ILE A CA 1
ATOM 2704 C C . ILE A 1 352 ? 6.805 29.984 17.641 1 97.75 352 ILE A C 1
ATOM 2706 O O . ILE A 1 352 ? 5.766 30.172 17 1 97.75 352 ILE A O 1
ATOM 2710 N N . ILE A 1 353 ? 6.809 29.172 18.672 1 97.62 353 ILE A N 1
ATOM 2711 C CA . ILE A 1 353 ? 5.59 28.578 19.203 1 97.62 353 ILE A CA 1
ATOM 2712 C C . ILE A 1 353 ? 4.609 29.672 19.594 1 97.62 353 ILE A C 1
ATOM 2714 O O . ILE A 1 353 ? 3.436 29.641 19.219 1 97.62 353 ILE A O 1
ATOM 2718 N N . CYS A 1 354 ? 5.094 30.672 20.281 1 97.69 354 CYS A N 1
ATOM 2719 C CA . CYS A 1 354 ? 4.258 31.766 20.75 1 97.69 354 CYS A CA 1
ATOM 2720 C C . CYS A 1 354 ? 3.719 32.594 19.594 1 97.69 354 CYS A C 1
ATOM 2722 O O . CYS A 1 354 ? 2.533 32.906 19.547 1 97.69 354 CYS A O 1
ATOM 2724 N N . LEU A 1 355 ? 4.551 32.875 18.656 1 97.44 355 LEU A N 1
ATOM 2725 C CA . LEU A 1 355 ? 4.145 33.656 17.5 1 97.44 355 LEU A CA 1
ATOM 2726 C C . LEU A 1 355 ? 3.131 32.906 16.656 1 97.44 355 LEU A C 1
ATOM 2728 O O . LEU A 1 355 ? 2.18 33.5 16.141 1 97.44 355 LEU A O 1
ATOM 2732 N N . ALA A 1 356 ? 3.422 31.625 16.422 1 96.88 356 ALA A N 1
ATOM 2733 C CA . ALA A 1 356 ? 2.504 30.812 15.633 1 96.88 356 ALA A CA 1
ATOM 2734 C C . ALA A 1 356 ? 1.128 30.734 16.297 1 96.88 356 ALA A C 1
ATOM 2736 O O . ALA A 1 356 ? 0.106 30.906 15.625 1 96.88 356 ALA A O 1
ATOM 2737 N N . PHE A 1 357 ? 1.128 30.531 17.547 1 96.56 357 PHE A N 1
ATOM 2738 C CA . PHE A 1 357 ? -0.128 30.406 18.281 1 96.56 357 PHE A CA 1
ATOM 2739 C C . PHE A 1 357 ? -0.84 31.766 18.344 1 96.56 357 PHE A C 1
ATOM 2741 O O . PHE A 1 357 ? -2.047 31.844 18.109 1 96.56 357 PHE A O 1
ATOM 2748 N N . ALA A 1 358 ? -0.137 32.812 18.656 1 96.94 358 ALA A N 1
ATOM 2749 C CA . ALA A 1 358 ? -0.713 34.156 18.75 1 96.94 358 ALA A CA 1
ATOM 2750 C C . ALA A 1 358 ? -1.253 34.594 17.391 1 96.94 358 ALA A C 1
ATOM 2752 O O . ALA A 1 358 ? -2.316 35.219 17.312 1 96.94 358 ALA A O 1
ATOM 2753 N N . GLY A 1 359 ? -0.47 34.344 16.391 1 97.31 359 GLY A N 1
ATOM 2754 C CA . GLY A 1 359 ? -0.904 34.719 15.047 1 97.31 359 GLY A CA 1
ATOM 2755 C C . GLY A 1 359 ? -2.215 34.094 14.641 1 97.31 359 GLY A C 1
ATOM 2756 O O . GLY A 1 359 ? -3.117 34.75 14.141 1 97.31 359 GLY A O 1
ATOM 2757 N N . LYS A 1 360 ? -2.336 32.781 14.867 1 96.69 360 LYS A N 1
ATOM 2758 C CA . LYS A 1 360 ? -3.557 32.062 14.508 1 96.69 360 LYS A CA 1
ATOM 2759 C C . LYS A 1 360 ? -4.719 32.469 15.414 1 96.69 360 LYS A C 1
ATOM 2761 O O . LYS A 1 360 ? -5.855 32.562 14.953 1 96.69 360 LYS A O 1
ATOM 2766 N N . LEU A 1 361 ? -4.387 32.625 16.656 1 97.19 361 LEU A N 1
ATOM 2767 C CA . LEU A 1 361 ? -5.406 33.062 17.609 1 97.19 361 LEU A CA 1
ATOM 2768 C C . LEU A 1 361 ? -5.973 34.406 17.234 1 97.19 361 LEU A C 1
ATOM 2770 O O . LEU A 1 361 ? -7.195 34.594 17.172 1 97.19 361 LEU A O 1
ATOM 2774 N N . LEU A 1 362 ? -5.113 35.312 17 1 97.19 362 LEU A N 1
ATOM 2775 C CA . LEU A 1 362 ? -5.535 36.656 16.625 1 97.19 362 LEU A CA 1
ATOM 2776 C C . LEU A 1 362 ? -6.246 36.656 15.273 1 97.19 362 LEU A C 1
ATOM 2778 O O . LEU A 1 362 ? -7.238 37.375 15.086 1 97.19 362 LEU A O 1
ATOM 2782 N N . GLY A 1 363 ? -5.699 35.938 14.344 1 96.94 363 GLY A N 1
ATOM 2783 C CA . GLY A 1 363 ? -6.332 35.844 13.039 1 96.94 363 GLY A CA 1
ATOM 2784 C C . GLY A 1 363 ? -7.746 35.281 13.102 1 96.94 363 GLY A C 1
ATOM 2785 O O . GLY A 1 363 ? -8.656 35.812 12.469 1 96.94 363 GLY A O 1
ATOM 2786 N N . GLY A 1 364 ? -7.91 34.188 13.828 1 96.31 364 GLY A N 1
ATOM 2787 C CA . GLY A 1 364 ? -9.242 33.625 13.992 1 96.31 364 GLY A CA 1
ATOM 2788 C C . GLY A 1 364 ? -10.188 34.562 14.742 1 96.31 364 GLY A C 1
ATOM 2789 O O . GLY A 1 364 ? -11.359 34.688 14.375 1 96.31 364 GLY A O 1
ATOM 2790 N N . PHE A 1 365 ? -9.633 35.188 15.773 1 96.94 365 PHE A N 1
ATOM 2791 C CA . PHE A 1 365 ? -10.422 36.094 16.594 1 96.94 365 PHE A CA 1
ATOM 2792 C C . PHE A 1 365 ? -10.914 37.281 15.766 1 96.94 365 PHE A C 1
ATOM 2794 O O . PHE A 1 365 ? -12.117 37.562 15.75 1 96.94 365 PHE A O 1
ATOM 2801 N N . VAL A 1 366 ? -10.047 37.906 15.07 1 97.06 366 VAL A N 1
ATOM 2802 C CA . VAL A 1 366 ? -10.375 39.094 14.289 1 97.06 366 VAL A CA 1
ATOM 2803 C C . VAL A 1 366 ? -11.297 38.719 13.133 1 97.06 366 VAL A C 1
ATOM 2805 O O . VAL A 1 366 ? -12.273 39.406 12.852 1 97.06 366 VAL A O 1
ATOM 2808 N N . GLY A 1 367 ? -11.016 37.625 12.461 1 96.25 367 GLY A N 1
ATOM 2809 C CA . GLY A 1 367 ? -11.828 37.219 11.344 1 96.25 367 GLY A CA 1
ATOM 2810 C C . GLY A 1 367 ? -13.273 36.938 11.727 1 96.25 367 GLY A C 1
ATOM 2811 O O . GLY A 1 367 ? -14.195 37.281 11 1 96.25 367 GLY A O 1
ATOM 2812 N N . THR A 1 368 ? -13.461 36.312 12.82 1 95.88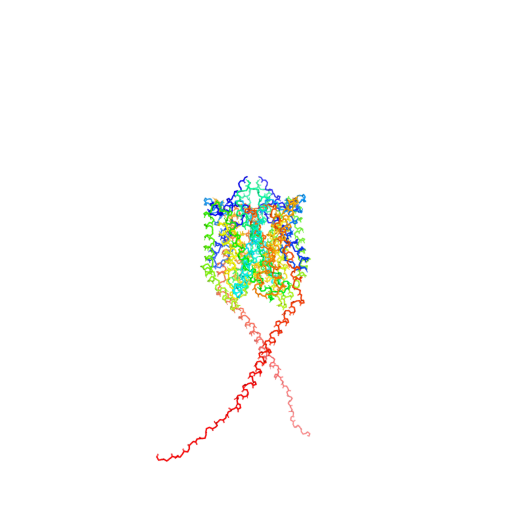 368 THR A N 1
ATOM 2813 C CA . THR A 1 368 ? -14.797 35.906 13.242 1 95.88 368 THR A CA 1
ATOM 2814 C C . THR A 1 368 ? -15.516 37.094 13.914 1 95.88 368 THR A C 1
ATOM 2816 O O . THR A 1 368 ? -16.75 37.188 13.844 1 95.88 368 THR A O 1
ATOM 2819 N N . LYS A 1 369 ? -14.766 38 14.531 1 96.06 369 LYS A N 1
ATOM 2820 C CA . LYS A 1 369 ? -15.359 39.188 15.18 1 96.06 369 LYS A CA 1
ATOM 2821 C C . LYS A 1 369 ? -16.047 40.062 14.156 1 96.06 369 LYS A C 1
ATOM 2823 O O . LYS A 1 369 ? -17.047 40.75 14.477 1 96.06 369 LYS A O 1
ATOM 2828 N N . LEU A 1 370 ? -15.617 40.062 13.016 1 95.19 370 LEU A N 1
ATOM 2829 C CA . LEU A 1 370 ? -16.203 40.844 11.93 1 95.19 370 LEU A CA 1
ATOM 2830 C C . LEU A 1 370 ? -17.625 40.375 11.633 1 95.19 370 LEU A C 1
ATOM 2832 O O . LEU A 1 370 ? -18.406 41.125 11.039 1 95.19 370 LEU A O 1
ATOM 2836 N N . PHE A 1 371 ? -17.984 39.219 12.031 1 92.94 371 PHE A N 1
ATOM 2837 C CA . PHE A 1 371 ? -19.328 38.688 11.805 1 92.94 371 PHE A CA 1
ATOM 2838 C C . PHE A 1 371 ? -20.188 38.844 13.047 1 92.94 371 PHE A C 1
ATOM 2840 O O . PHE A 1 371 ? -21.281 38.281 13.117 1 92.94 371 PHE A O 1
ATOM 2847 N N . GLY A 1 372 ? -19.672 39.438 14.07 1 91.5 372 GLY A N 1
ATOM 2848 C CA . GLY A 1 372 ? -20.469 39.812 15.242 1 91.5 372 GLY A CA 1
ATOM 2849 C C . GLY A 1 372 ? -20.625 38.656 16.219 1 91.5 372 GLY A C 1
ATOM 2850 O O . GLY A 1 372 ? -21.594 38.594 16.969 1 91.5 372 GLY A O 1
ATOM 2851 N N . LEU A 1 373 ? -19.719 37.812 16.234 1 91.5 373 LEU A N 1
ATOM 2852 C CA . LEU A 1 373 ? -19.812 36.688 17.141 1 91.5 373 LEU A CA 1
ATOM 2853 C C . LEU A 1 373 ? -19.266 37.031 18.516 1 91.5 373 LEU A C 1
ATOM 2855 O O . LEU A 1 373 ? -18.469 37.969 18.656 1 91.5 373 LEU A O 1
ATOM 2859 N N . PRO A 1 374 ? -19.75 36.344 19.516 1 93.38 374 PRO A N 1
ATOM 2860 C CA . PRO A 1 374 ? -19.234 36.594 20.875 1 93.38 374 PRO A CA 1
ATOM 2861 C C . PRO A 1 374 ? -17.75 36.281 21 1 93.38 374 PRO A C 1
ATOM 2863 O O . PRO A 1 374 ? -17.219 35.469 20.25 1 93.38 374 PRO A O 1
ATOM 2866 N N . ASN A 1 375 ? -17.109 36.906 22.016 1 94.94 375 ASN A N 1
ATOM 2867 C CA . ASN A 1 375 ? -15.664 36.781 22.219 1 94.94 375 ASN A CA 1
ATOM 2868 C C . ASN A 1 375 ? -15.25 35.312 22.438 1 94.94 375 ASN A C 1
ATOM 2870 O O . ASN A 1 375 ? -14.188 34.906 21.969 1 94.94 375 ASN A O 1
ATOM 2874 N N . ARG A 1 376 ? -16.062 34.625 23.031 1 94.94 376 ARG A N 1
ATOM 2875 C CA . ARG A 1 376 ? -15.727 33.219 23.312 1 94.94 376 ARG A CA 1
ATOM 2876 C C . ARG A 1 376 ? -15.719 32.375 22.047 1 94.94 376 ARG A C 1
ATOM 2878 O O . ARG A 1 376 ? -14.891 31.484 21.891 1 94.94 376 ARG A O 1
ATOM 2885 N N . ASP A 1 377 ? -16.672 32.688 21.219 1 95.44 377 ASP A N 1
ATOM 2886 C CA . ASP A 1 377 ? -16.703 32.031 19.922 1 95.44 377 ASP A CA 1
ATOM 2887 C C . ASP A 1 377 ? -15.5 32.406 19.078 1 95.44 377 ASP A C 1
ATOM 2889 O O . ASP A 1 377 ? -14.883 31.531 18.438 1 95.44 377 ASP A O 1
ATOM 2893 N N . CYS A 1 378 ? -15.195 33.688 19.109 1 97 378 CYS A N 1
ATOM 2894 C CA . CYS A 1 378 ? -14.062 34.188 18.344 1 97 378 CYS A CA 1
ATOM 2895 C C . CYS A 1 378 ? -12.758 33.531 18.812 1 97 378 CYS A C 1
ATOM 2897 O O . CYS A 1 378 ? -11.922 33.156 18.016 1 97 378 CYS A O 1
ATOM 2899 N N . LEU A 1 379 ? -12.609 33.438 20.125 1 97.19 379 LEU A N 1
ATOM 2900 C CA . LEU A 1 379 ? -11.43 32.812 20.734 1 97.19 379 LEU A CA 1
ATOM 2901 C C . LEU A 1 379 ? -11.336 31.344 20.359 1 97.19 379 LEU A C 1
ATOM 2903 O O . LEU A 1 379 ? -10.25 30.844 20.031 1 97.19 379 LEU A O 1
ATOM 2907 N N . THR A 1 380 ? -12.492 30.688 20.344 1 97.44 380 THR A N 1
ATOM 2908 C CA . THR A 1 380 ? -12.539 29.266 20.031 1 97.44 380 THR A CA 1
ATOM 2909 C C . THR A 1 380 ? -12.148 29.016 18.578 1 97.44 380 THR A C 1
ATOM 2911 O O . THR A 1 380 ? -11.422 28.062 18.297 1 97.44 380 THR A O 1
ATOM 2914 N N . VAL A 1 381 ? -12.57 29.859 17.734 1 97.12 381 VAL A N 1
ATOM 2915 C CA . VAL A 1 381 ? -12.219 29.734 16.328 1 97.12 381 VAL A CA 1
ATOM 2916 C C . VAL A 1 381 ? -10.711 29.891 16.156 1 97.12 381 VAL A C 1
ATOM 2918 O O . VAL A 1 381 ? -10.078 29.125 15.422 1 97.12 381 VAL A O 1
ATOM 2921 N N . GLY A 1 382 ? -10.148 30.875 16.828 1 97.44 382 GLY A N 1
ATOM 2922 C CA . GLY A 1 382 ? -8.703 31.062 16.766 1 97.44 382 GLY A CA 1
ATOM 2923 C C . GLY A 1 382 ? -7.93 29.875 17.297 1 97.44 382 GLY A C 1
ATOM 2924 O O . GLY A 1 382 ? -6.926 29.469 16.703 1 97.44 382 GLY A O 1
ATOM 2925 N N . ILE A 1 383 ? -8.367 29.281 18.359 1 97.56 383 ILE A N 1
ATOM 2926 C CA . ILE A 1 383 ? -7.715 28.141 18.969 1 97.56 383 ILE A CA 1
ATOM 2927 C C . ILE A 1 383 ? -7.801 26.938 18.016 1 97.56 383 ILE A C 1
ATOM 2929 O O . ILE A 1 383 ? -6.793 26.266 17.75 1 97.56 383 ILE A O 1
ATOM 2933 N N . LEU A 1 384 ? -8.938 26.734 17.453 1 96.56 384 LEU A N 1
ATOM 2934 C CA . LEU A 1 384 ? -9.172 25.594 16.578 1 96.56 384 LEU A CA 1
ATOM 2935 C C . LEU A 1 384 ? -8.32 25.703 15.305 1 96.56 384 LEU A C 1
ATOM 2937 O O . LEU A 1 384 ? -7.785 24.703 14.828 1 96.56 384 LEU A O 1
ATOM 2941 N N . MET A 1 385 ? -8.094 26.922 14.875 1 95.88 385 MET A N 1
ATOM 2942 C CA . MET A 1 385 ? -7.371 27.141 13.633 1 95.88 385 MET A CA 1
ATOM 2943 C C . MET A 1 385 ? -5.863 27.047 13.852 1 95.88 385 MET A C 1
ATOM 2945 O O . MET A 1 385 ? -5.09 27.109 12.898 1 95.88 385 MET A O 1
ATOM 2949 N N . SER A 1 386 ? -5.426 26.844 15.047 1 95.31 386 SER A N 1
ATOM 2950 C CA . SER A 1 386 ? -4.004 26.828 15.391 1 95.31 386 SER A CA 1
ATOM 2951 C C . SER A 1 386 ? -3.402 25.438 15.195 1 95.31 386 SER A C 1
ATOM 2953 O O . SER A 1 386 ? -2.18 25.281 15.211 1 95.31 386 SER A O 1
ATOM 2955 N N . CYS A 1 387 ? -4.211 24.438 14.914 1 92.75 387 CYS A N 1
ATOM 2956 C CA . CYS A 1 387 ? -3.682 23.094 14.766 1 92.75 387 CYS A CA 1
ATOM 2957 C C . CYS A 1 387 ? -2.951 22.938 13.438 1 92.75 387 CYS A C 1
ATOM 2959 O O . CYS A 1 387 ? -3.488 23.297 12.383 1 92.75 387 CYS A O 1
ATOM 2961 N N . LYS A 1 388 ? -1.735 22.562 13.43 1 92.31 388 LYS A N 1
ATOM 2962 C CA . LYS A 1 388 ? -0.893 22.453 12.242 1 92.31 388 LYS A CA 1
ATOM 2963 C C . LYS A 1 388 ? -0.85 21.016 11.734 1 92.31 388 LYS A C 1
ATOM 2965 O O . LYS A 1 388 ? -1.038 20.766 10.539 1 92.31 388 LYS A O 1
ATOM 2970 N N . GLY A 1 389 ? -0.52 20.062 12.57 1 86.56 389 GLY A N 1
ATOM 2971 C CA . GLY A 1 389 ? -0.639 18.625 12.328 1 86.56 389 GLY A CA 1
ATOM 2972 C C . GLY A 1 389 ? 0.079 18.172 11.07 1 86.56 389 GLY A C 1
ATOM 2973 O O . GLY A 1 389 ? 1.257 18.484 10.875 1 86.56 389 GLY A O 1
ATOM 2974 N N . ILE A 1 390 ? -0.649 17.453 10.094 1 83.25 390 ILE A N 1
ATOM 2975 C CA . ILE A 1 390 ? -0.142 16.688 8.961 1 83.25 390 ILE A CA 1
ATOM 2976 C C . ILE A 1 390 ? 0.399 17.625 7.895 1 83.25 390 ILE A C 1
ATOM 2978 O O . ILE A 1 390 ? 1.52 17.453 7.41 1 83.25 390 ILE A O 1
ATOM 2982 N N . MET A 1 391 ? -0.271 18.609 7.621 1 84.75 391 MET A N 1
ATOM 2983 C CA . MET A 1 391 ? 0.11 19.5 6.535 1 84.75 391 MET A CA 1
ATOM 2984 C C . MET A 1 391 ? 1.414 20.234 6.859 1 84.75 391 MET A C 1
ATOM 2986 O O . MET A 1 391 ? 2.264 20.406 5.984 1 84.75 391 MET A O 1
ATOM 2990 N N . GLU A 1 392 ? 1.51 20.656 8.023 1 92.06 392 GLU A N 1
ATOM 2991 C CA . GLU A 1 392 ? 2.725 21.344 8.438 1 92.06 392 GLU A CA 1
ATOM 2992 C C . GLU A 1 392 ? 3.945 20.438 8.32 1 92.06 392 GLU A C 1
ATOM 2994 O O . GLU A 1 392 ? 5.004 20.875 7.859 1 92.06 392 GLU A O 1
ATOM 2999 N N . ILE A 1 393 ? 3.736 19.281 8.688 1 91.5 393 ILE A N 1
ATOM 3000 C CA . ILE A 1 393 ? 4.852 18.344 8.664 1 91.5 393 ILE A CA 1
ATOM 3001 C C . ILE A 1 393 ? 5.273 18.078 7.219 1 91.5 393 ILE A C 1
ATOM 3003 O O . ILE A 1 393 ? 6.465 18 6.918 1 91.5 393 ILE A O 1
ATOM 3007 N N . VAL A 1 394 ? 4.355 17.984 6.391 1 87.06 394 VAL A N 1
ATOM 3008 C CA . VAL A 1 394 ? 4.641 17.781 4.973 1 87.06 394 VAL A CA 1
ATOM 3009 C C . VAL A 1 394 ? 5.363 19.016 4.414 1 87.06 394 VAL A C 1
ATOM 3011 O O . VAL A 1 394 ? 6.359 18.875 3.699 1 87.06 394 VAL A O 1
ATOM 3014 N N . VAL A 1 395 ? 4.906 20.172 4.77 1 88.81 395 VAL A N 1
ATOM 3015 C CA . VAL A 1 395 ? 5.527 21.422 4.328 1 88.81 395 VAL A CA 1
ATOM 3016 C C . VAL A 1 395 ? 6.973 21.484 4.816 1 88.81 395 VAL A C 1
ATOM 3018 O O . VAL A 1 395 ? 7.887 21.781 4.043 1 88.81 395 VAL A O 1
ATOM 3021 N N . LEU A 1 396 ? 7.137 21.156 6.047 1 93.69 396 LEU A N 1
ATOM 3022 C CA . LEU A 1 396 ? 8.461 21.234 6.66 1 93.69 396 LEU A CA 1
ATOM 3023 C C . LEU A 1 396 ? 9.406 20.219 6.043 1 93.69 396 LEU A C 1
ATOM 3025 O O . LEU A 1 396 ? 10.57 20.531 5.766 1 93.69 396 LEU A O 1
ATOM 3029 N N . THR A 1 397 ? 8.891 19.062 5.816 1 90.44 397 THR A N 1
ATOM 3030 C CA . THR A 1 397 ? 9.711 18 5.23 1 90.44 397 THR A CA 1
ATOM 3031 C C . THR A 1 397 ? 10.102 18.359 3.799 1 90.44 397 THR A C 1
ATOM 3033 O O . THR A 1 397 ? 11.242 18.141 3.385 1 90.44 397 THR A O 1
ATOM 3036 N N . THR A 1 398 ? 9.195 18.859 3.131 1 85.56 398 THR A N 1
ATOM 3037 C CA . THR A 1 398 ? 9.461 19.297 1.767 1 85.56 398 THR A CA 1
ATOM 3038 C C . THR A 1 398 ? 10.508 20.406 1.754 1 85.56 398 THR A C 1
ATOM 3040 O O . THR A 1 398 ? 11.398 20.422 0.9 1 85.56 398 THR A O 1
ATOM 3043 N N . GLY A 1 399 ? 10.406 21.344 2.668 1 88 399 GLY A N 1
ATOM 3044 C CA . GLY A 1 399 ? 11.375 22.406 2.779 1 88 399 GLY A CA 1
ATOM 3045 C C . GLY A 1 399 ? 12.766 21.922 3.137 1 88 399 GLY A C 1
ATOM 3046 O O . GLY A 1 399 ? 13.766 22.438 2.629 1 88 399 GLY A O 1
ATOM 3047 N N . LEU A 1 400 ? 12.797 20.969 3.994 1 90.75 400 LEU A N 1
ATOM 3048 C CA . LEU A 1 400 ? 14.078 20.391 4.371 1 90.75 400 LEU A CA 1
ATOM 3049 C C . LEU A 1 400 ? 14.734 19.703 3.18 1 90.75 400 LEU A C 1
ATOM 3051 O O . LEU A 1 400 ? 15.93 19.891 2.924 1 90.75 400 LEU A O 1
ATOM 3055 N N . ASN A 1 401 ? 13.938 18.953 2.506 1 84.75 401 ASN A N 1
ATOM 3056 C CA . ASN A 1 401 ? 14.445 18.219 1.353 1 84.75 401 ASN A CA 1
ATOM 3057 C C . ASN A 1 401 ? 14.898 19.156 0.239 1 84.75 401 ASN A C 1
ATOM 3059 O O . ASN A 1 401 ? 15.828 18.859 -0.5 1 84.75 401 ASN A O 1
ATOM 3063 N N . ALA A 1 402 ? 14.25 20.297 0.185 1 81.12 402 ALA A N 1
ATOM 3064 C CA . ALA A 1 402 ? 14.57 21.281 -0.852 1 81.12 402 ALA A CA 1
ATOM 3065 C C . ALA A 1 402 ? 15.734 22.172 -0.429 1 81.12 402 ALA A C 1
ATOM 3067 O O . ALA A 1 402 ? 16.172 23.031 -1.192 1 81.12 402 ALA A O 1
ATOM 3068 N N . GLY A 1 403 ? 16.203 22 0.827 1 84.69 403 GLY A N 1
ATOM 3069 C CA . GLY A 1 403 ? 17.328 22.781 1.323 1 84.69 403 GLY A CA 1
ATOM 3070 C C . GLY A 1 403 ? 16.938 24.141 1.858 1 84.69 403 GLY A C 1
ATOM 3071 O O . GLY A 1 403 ? 17.781 24.969 2.148 1 84.69 403 GLY A O 1
ATOM 3072 N N . LEU A 1 404 ? 15.672 24.344 2.01 1 87.19 404 LEU A N 1
ATOM 3073 C CA . LEU A 1 404 ? 15.172 25.625 2.514 1 87.19 404 LEU A CA 1
ATOM 3074 C C . LEU A 1 404 ? 15.344 25.719 4.027 1 87.19 404 LEU A C 1
ATOM 3076 O O . LEU A 1 404 ? 15.383 26.812 4.582 1 87.19 404 LEU A O 1
ATOM 3080 N N . LEU A 1 405 ? 15.398 24.516 4.609 1 92.19 405 LEU A N 1
ATOM 3081 C CA . LEU A 1 405 ? 15.531 24.453 6.062 1 92.19 405 LEU A CA 1
ATOM 3082 C C . LEU A 1 405 ? 16.781 23.672 6.453 1 92.19 405 LEU A C 1
ATOM 3084 O O . LEU A 1 405 ? 17.109 22.672 5.828 1 92.19 405 LEU A O 1
ATOM 3088 N N . THR A 1 406 ? 17.453 24.234 7.383 1 93.25 406 THR A N 1
ATOM 3089 C CA . THR A 1 406 ? 18.484 23.438 8.031 1 93.25 406 THR A CA 1
ATOM 3090 C C . THR A 1 406 ? 17.859 22.422 8.992 1 93.25 406 THR A C 1
ATOM 3092 O O . THR A 1 406 ? 16.734 22.609 9.453 1 93.25 406 THR A O 1
ATOM 3095 N N . PRO A 1 407 ? 18.578 21.375 9.281 1 93.88 407 PRO A N 1
ATOM 3096 C CA . PRO A 1 407 ? 18.062 20.406 10.234 1 93.88 407 PRO A CA 1
ATOM 3097 C C . PRO A 1 407 ? 17.688 21.031 11.578 1 93.88 407 PRO A C 1
ATOM 3099 O O . PRO A 1 407 ? 16.734 20.594 12.219 1 93.88 407 PRO A O 1
ATOM 3102 N N . LYS A 1 408 ? 18.422 22.031 11.953 1 95 408 LYS A N 1
ATOM 3103 C CA . LYS A 1 408 ? 18.156 22.719 13.203 1 95 408 LYS A CA 1
ATOM 3104 C C . LYS A 1 408 ? 16.812 23.453 13.148 1 95 408 LYS A C 1
ATOM 3106 O O . LYS A 1 408 ? 15.992 23.312 14.055 1 95 408 LYS A O 1
ATOM 3111 N N . VAL A 1 409 ? 16.625 24.219 12.148 1 95.94 409 VAL A N 1
ATOM 3112 C CA . VAL A 1 409 ? 15.391 24.984 12.008 1 95.94 409 VAL A CA 1
ATOM 3113 C C . VAL A 1 409 ? 14.219 24.031 11.805 1 95.94 409 VAL A C 1
ATOM 3115 O O . VAL A 1 409 ? 13.117 24.281 12.305 1 95.94 409 VAL A O 1
ATOM 3118 N N . PHE A 1 410 ? 14.469 22.938 11.094 1 96.56 410 PHE A N 1
ATOM 3119 C CA . PHE A 1 410 ? 13.461 21.906 10.914 1 96.56 410 PHE A CA 1
ATOM 3120 C C . PHE A 1 410 ? 13 21.375 12.266 1 96.56 410 PHE A C 1
ATOM 3122 O O . PHE A 1 410 ? 11.797 21.266 12.516 1 96.56 410 PHE A O 1
ATOM 3129 N N . SER A 1 411 ? 13.883 21.094 13.102 1 97.31 411 SER A N 1
ATOM 3130 C CA . SER A 1 411 ? 13.562 20.562 14.422 1 97.31 411 SER A CA 1
ATOM 3131 C C . SER A 1 411 ? 12.773 21.562 15.25 1 97.31 411 SER A C 1
ATOM 3133 O O . SER A 1 411 ? 11.836 21.188 15.961 1 97.31 411 SER A O 1
ATOM 3135 N N . ILE A 1 412 ? 13.125 22.844 15.125 1 97.25 412 ILE A N 1
ATOM 3136 C CA . ILE A 1 412 ? 12.422 23.906 15.836 1 97.25 412 ILE A CA 1
ATOM 3137 C C . ILE A 1 412 ? 10.961 23.938 15.398 1 97.25 412 ILE A C 1
ATOM 3139 O O . ILE A 1 412 ? 10.062 23.969 16.234 1 97.25 412 ILE A O 1
ATOM 3143 N N . PHE A 1 413 ? 10.734 23.828 14.148 1 97.5 413 PHE A N 1
ATOM 3144 C CA . PHE A 1 413 ? 9.383 23.953 13.625 1 97.5 413 PHE A CA 1
ATOM 3145 C C . PHE A 1 413 ? 8.578 22.688 13.906 1 97.5 413 PHE A C 1
ATOM 3147 O O . PHE A 1 413 ? 7.359 22.734 14.062 1 97.5 413 PHE A O 1
ATOM 3154 N N . ILE A 1 414 ? 9.219 21.531 13.953 1 96.88 414 ILE A N 1
ATOM 3155 C CA . ILE A 1 414 ? 8.516 20.312 14.312 1 96.88 414 ILE A CA 1
ATOM 3156 C C . ILE A 1 414 ? 7.996 20.406 15.742 1 96.88 414 ILE A C 1
ATOM 3158 O O . ILE A 1 414 ? 6.855 20.031 16.031 1 96.88 414 ILE A O 1
ATOM 3162 N N . VAL A 1 415 ? 8.852 20.953 16.609 1 96.38 415 VAL A N 1
ATOM 3163 C CA . VAL A 1 415 ? 8.414 21.141 18 1 96.38 415 VAL A CA 1
ATOM 3164 C C . VAL A 1 415 ? 7.223 22.094 18.031 1 96.38 415 VAL A C 1
ATOM 3166 O O . VAL A 1 415 ? 6.234 21.844 18.719 1 96.38 415 VAL A O 1
ATOM 3169 N N . MET A 1 416 ? 7.344 23.156 17.328 1 96.94 416 MET A N 1
ATOM 3170 C CA . MET A 1 416 ? 6.242 24.109 17.234 1 96.94 416 MET A CA 1
ATOM 3171 C C . MET A 1 416 ? 4.973 23.438 16.75 1 96.94 416 MET A C 1
ATOM 3173 O O . MET A 1 416 ? 3.891 23.641 17.297 1 96.94 416 MET A O 1
ATOM 3177 N N . THR A 1 417 ? 5.078 22.562 15.711 1 96.56 417 THR A N 1
ATOM 3178 C CA . THR A 1 417 ? 3.949 21.844 15.117 1 96.56 417 THR A CA 1
ATOM 3179 C C . THR A 1 417 ? 3.289 20.938 16.141 1 96.56 417 THR A C 1
ATOM 3181 O O . THR A 1 417 ? 2.062 20.922 16.281 1 96.56 417 THR A O 1
ATOM 3184 N N . LEU A 1 418 ? 4.102 20.219 16.859 1 96.31 418 LEU A N 1
ATOM 3185 C CA . LEU A 1 418 ? 3.596 19.266 17.844 1 96.31 418 LEU A CA 1
ATOM 3186 C C . LEU A 1 418 ? 2.922 19.984 19 1 96.31 418 LEU A C 1
ATOM 3188 O O . LEU A 1 418 ? 1.828 19.609 19.438 1 96.31 418 LEU A O 1
ATOM 3192 N N . VAL A 1 419 ? 3.492 21.031 19.484 1 96.62 419 VAL A N 1
ATOM 3193 C CA . VAL A 1 419 ? 2.992 21.75 20.656 1 96.62 419 VAL A CA 1
ATOM 3194 C C . VAL A 1 419 ? 1.688 22.469 20.312 1 96.62 419 VAL A C 1
ATOM 3196 O O . VAL A 1 419 ? 0.711 22.375 21.062 1 96.62 419 VAL A O 1
ATOM 3199 N N . THR A 1 420 ? 1.686 23.156 19.219 1 96.06 420 THR A N 1
ATOM 3200 C CA . THR A 1 420 ? 0.487 23.906 18.859 1 96.06 420 THR A CA 1
ATOM 3201 C C . THR A 1 420 ? -0.673 22.969 18.562 1 96.06 420 THR A C 1
ATOM 3203 O O . THR A 1 420 ? -1.818 23.25 18.922 1 96.06 420 THR A O 1
ATOM 3206 N N . THR A 1 421 ? -0.392 21.859 17.906 1 95.06 421 THR A N 1
ATOM 3207 C CA . THR A 1 421 ? -1.432 20.875 17.641 1 95.06 421 THR A CA 1
ATOM 3208 C C . THR A 1 421 ? -1.938 20.266 18.938 1 95.06 421 THR A C 1
ATOM 3210 O O . THR A 1 421 ? -3.146 20.109 19.125 1 95.06 421 THR A O 1
ATOM 3213 N N . PHE A 1 422 ? -1.073 19.969 19.812 1 95.94 422 PHE A N 1
ATOM 3214 C CA . PHE A 1 422 ? -1.427 19.375 21.109 1 95.94 422 PHE A CA 1
ATOM 3215 C C . PHE A 1 422 ? -2.289 20.328 21.922 1 95.94 422 PHE A C 1
ATOM 3217 O O . PHE A 1 422 ? -3.271 19.922 22.531 1 95.94 422 PHE A O 1
ATOM 3224 N N . LEU A 1 423 ? -1.992 21.562 21.922 1 96.44 423 LEU A N 1
ATOM 3225 C CA . LEU A 1 423 ? -2.65 22.547 22.766 1 96.44 423 LEU A CA 1
ATOM 3226 C C . LEU A 1 423 ? -4.051 22.859 22.25 1 96.44 423 LEU A C 1
ATOM 3228 O O . LEU A 1 423 ? -4.898 23.359 22.984 1 96.44 423 LEU A O 1
ATOM 3232 N N . THR A 1 424 ? -4.301 22.578 21.031 1 95.94 424 THR A N 1
ATOM 3233 C CA . THR A 1 424 ? -5.562 22.953 20.406 1 95.94 424 THR A CA 1
ATOM 3234 C C . THR A 1 424 ? -6.738 22.281 21.109 1 95.94 424 THR A C 1
ATOM 3236 O O . THR A 1 424 ? -7.715 22.938 21.469 1 95.94 424 THR A O 1
ATOM 3239 N N . THR A 1 425 ? -6.641 21 21.375 1 94.56 425 THR A N 1
ATOM 3240 C CA . THR A 1 425 ? -7.754 20.25 21.969 1 94.56 425 THR A CA 1
ATOM 3241 C C . THR A 1 425 ? -8.031 20.734 23.391 1 94.56 425 THR A C 1
ATOM 3243 O O . THR A 1 425 ? -9.156 21.125 23.703 1 94.56 425 THR A O 1
ATOM 3246 N N . PRO A 1 426 ? -7.062 20.766 24.297 1 95.75 426 PRO A N 1
ATOM 3247 C CA . PRO A 1 426 ? -7.344 21.203 25.656 1 95.75 426 PRO A CA 1
ATOM 3248 C C . PRO A 1 426 ? -7.789 22.656 25.734 1 95.75 426 PRO A C 1
ATOM 3250 O O . PRO A 1 426 ? -8.648 23 26.547 1 95.75 426 PRO A O 1
ATOM 3253 N N . LEU A 1 427 ? -7.281 23.516 24.938 1 96.94 427 LEU A N 1
ATOM 3254 C CA . LEU A 1 427 ? -7.656 24.922 24.969 1 96.94 427 LEU A CA 1
ATOM 3255 C C . LEU A 1 427 ? -9.062 25.109 24.406 1 96.94 427 LEU A C 1
ATOM 3257 O O . LEU A 1 427 ? -9.789 26 24.844 1 96.94 427 LEU A O 1
ATOM 3261 N N . THR A 1 428 ? -9.414 24.297 23.422 1 96.38 428 THR A N 1
ATOM 3262 C CA . THR A 1 428 ? -10.773 24.359 22.906 1 96.38 428 THR A CA 1
ATOM 3263 C C . THR A 1 428 ? -11.781 23.953 23.969 1 96.38 428 THR A C 1
ATOM 3265 O O . THR A 1 428 ? -12.836 24.578 24.109 1 96.38 428 THR A O 1
ATOM 3268 N N . LYS A 1 429 ? -11.445 22.938 24.719 1 94.62 429 LYS A N 1
ATOM 3269 C CA . LYS A 1 429 ? -12.32 22.484 25.797 1 94.62 429 LYS A CA 1
ATOM 3270 C C . LYS A 1 429 ? -12.5 23.562 26.844 1 94.62 429 LYS A C 1
ATOM 3272 O O . LYS A 1 429 ? -13.586 23.688 27.438 1 94.62 429 LYS A O 1
ATOM 3277 N N . LEU A 1 430 ? -11.477 24.312 27.047 1 95.25 430 LEU A N 1
ATOM 3278 C CA . LEU A 1 430 ? -11.531 25.391 28.047 1 95.25 430 LEU A CA 1
ATOM 3279 C C . LEU A 1 430 ? -12.312 26.578 27.516 1 95.25 430 LEU A C 1
ATOM 3281 O O . LEU A 1 430 ? -13.055 27.219 28.266 1 95.25 430 LEU A O 1
ATOM 3285 N N . ALA A 1 431 ? -12.172 26.875 26.25 1 95.62 431 ALA A N 1
ATOM 3286 C CA . ALA A 1 431 ? -12.781 28.062 25.672 1 95.62 431 ALA A CA 1
ATOM 3287 C C . ALA A 1 431 ? -14.25 27.812 25.328 1 95.62 431 ALA A C 1
ATOM 3289 O O . ALA A 1 431 ? -15.055 28.75 25.281 1 95.62 431 ALA A O 1
ATOM 3290 N N . TYR A 1 432 ? -14.594 26.594 25.016 1 93.88 432 TYR A N 1
ATOM 3291 C CA . TYR A 1 432 ? -15.938 26.25 24.578 1 93.88 432 TYR A CA 1
ATOM 3292 C C . TYR A 1 432 ? -16.5 25.078 25.391 1 93.88 432 TYR A C 1
ATOM 3294 O O . TYR A 1 432 ? -16.828 24.031 24.828 1 93.88 432 TYR A O 1
ATOM 3302 N N . PRO A 1 433 ? -16.656 25.328 26.703 1 91.81 433 PRO A N 1
ATOM 3303 C CA . PRO A 1 433 ? -17.141 24.266 27.578 1 91.81 433 PRO A CA 1
ATOM 3304 C C . PRO A 1 433 ? -18.609 23.922 27.344 1 91.81 433 PRO A C 1
ATOM 3306 O O . PRO A 1 433 ? -19.312 24.672 26.672 1 91.81 433 PRO A O 1
ATOM 3309 N N . LYS A 1 434 ? -19.016 22.828 27.922 1 88 434 LYS A N 1
ATOM 3310 C CA . LYS A 1 434 ? -20.359 22.281 27.703 1 88 434 LYS A CA 1
ATOM 3311 C C . LYS A 1 434 ? -21.422 23.266 28.172 1 88 434 LYS A C 1
ATOM 3313 O O . LYS A 1 434 ? -22.484 23.391 27.531 1 88 434 LYS A O 1
ATOM 3318 N N . TRP A 1 435 ? -21.219 23.938 29.234 1 88.88 435 TRP A N 1
ATOM 3319 C CA . TRP A 1 435 ? -22.203 24.859 29.766 1 88.88 435 TRP A CA 1
ATOM 3320 C C . TRP A 1 435 ? -22.469 26 28.797 1 88.88 435 TRP A C 1
ATOM 3322 O O . TRP A 1 435 ? -23.609 26.469 28.656 1 88.88 435 TRP A O 1
ATOM 3332 N N . TYR A 1 436 ? -21.469 26.469 28.188 1 89.81 436 TYR A N 1
ATOM 3333 C CA . TYR A 1 436 ? -21.609 27.562 27.219 1 89.81 436 TYR A CA 1
ATOM 3334 C C . TYR A 1 436 ? -22.344 27.109 25.969 1 89.81 436 TYR A C 1
ATOM 3336 O O . TYR A 1 436 ? -23.172 27.844 25.422 1 89.81 436 TYR A O 1
ATOM 3344 N N . ARG A 1 437 ? -22.141 25.922 25.531 1 87.19 437 ARG A N 1
ATOM 3345 C CA . ARG A 1 437 ? -22.781 25.359 24.359 1 87.19 437 ARG A CA 1
ATOM 3346 C C . ARG A 1 437 ? -24.281 25.219 24.562 1 87.19 437 ARG A C 1
ATOM 3348 O O . ARG A 1 437 ? -25.062 25.5 23.656 1 87.19 437 ARG A O 1
ATOM 3355 N N . GLU A 1 438 ? -24.594 24.766 25.703 1 84.31 438 GLU A N 1
ATOM 3356 C CA . GLU A 1 438 ? -26 24.609 26.062 1 84.31 438 GLU A CA 1
ATOM 3357 C C . GLU A 1 438 ? -26.703 25.969 26.156 1 84.31 438 GLU A C 1
ATOM 3359 O O . GLU A 1 438 ? -27.875 26.094 25.781 1 84.31 438 GLU A O 1
ATOM 3364 N N . LYS A 1 439 ? -26.016 26.906 26.641 1 82.75 439 LYS A N 1
ATOM 3365 C CA . LYS A 1 439 ? -26.578 28.25 26.75 1 82.75 439 LYS A CA 1
ATOM 3366 C C . LYS A 1 439 ? -26.891 28.844 25.375 1 82.75 439 LYS A C 1
ATOM 3368 O O . LYS A 1 439 ? -27.938 29.469 25.188 1 82.75 439 LYS A O 1
ATOM 3373 N N . ILE A 1 440 ? -26.047 28.703 24.453 1 80 440 ILE A N 1
ATOM 3374 C CA . ILE A 1 440 ? -26.219 29.25 23.125 1 80 440 ILE A CA 1
ATOM 3375 C C . ILE A 1 440 ? -27.312 28.469 22.391 1 80 440 ILE A C 1
ATOM 3377 O O . ILE A 1 440 ? -28.125 29.062 21.672 1 80 440 ILE A O 1
ATOM 3381 N N . ALA A 1 441 ? -27.344 27.094 22.484 1 72.88 441 ALA A N 1
ATOM 3382 C CA . ALA A 1 441 ? -28.391 26.281 21.891 1 72.88 441 ALA A CA 1
ATOM 3383 C C . ALA A 1 441 ? -29.766 26.656 22.438 1 72.88 441 ALA A C 1
ATOM 3385 O O . ALA A 1 441 ? -30.75 26.672 21.703 1 72.88 441 ALA A O 1
ATOM 3386 N N . GLY A 1 442 ? -29.766 26.875 23.703 1 62.69 442 GLY A N 1
ATOM 3387 C CA . GLY A 1 442 ? -31 27.297 24.344 1 62.69 442 GLY A CA 1
ATOM 3388 C C . GLY A 1 442 ? -31.469 28.656 23.906 1 62.69 442 GLY A C 1
ATOM 3389 O O . GLY A 1 442 ? -32.688 28.891 23.734 1 62.69 442 GLY A O 1
ATOM 3390 N N . THR A 1 443 ? -30.531 29.516 23.688 1 61 443 THR A N 1
ATOM 3391 C CA . THR A 1 443 ? -30.891 30.859 23.266 1 61 443 THR A CA 1
ATOM 3392 C C . THR A 1 443 ? -31.438 30.844 21.844 1 61 443 THR A C 1
ATOM 3394 O O . THR A 1 443 ? -32.375 31.562 21.516 1 61 443 THR A O 1
ATOM 3397 N N . SER A 1 444 ? -30.812 29.953 21 1 58.69 444 SER A N 1
ATOM 3398 C CA . SER A 1 444 ? -31.297 29.859 19.625 1 58.69 444 SER A CA 1
ATOM 3399 C C . SER A 1 444 ? -32.688 29.25 19.594 1 58.69 444 SER A C 1
ATOM 3401 O O . SER A 1 444 ? -33.531 29.688 18.797 1 58.69 444 SER A O 1
ATOM 3403 N N . ILE A 1 445 ? -32.938 28.25 20.391 1 52.25 445 ILE A N 1
ATOM 3404 C CA . ILE A 1 445 ? -34.25 27.672 20.516 1 52.25 445 ILE A CA 1
ATOM 3405 C C . ILE A 1 445 ? -35.219 28.703 21.094 1 52.25 445 ILE A C 1
ATOM 3407 O O . ILE A 1 445 ? -36.344 28.844 20.625 1 52.25 445 ILE A O 1
ATOM 3411 N N . ASN A 1 446 ? -34.719 29.391 22.078 1 49.81 446 ASN A N 1
ATOM 3412 C CA . ASN A 1 446 ? -35.562 30.406 22.688 1 49.81 446 ASN A CA 1
ATOM 3413 C C . ASN A 1 446 ? -35.844 31.562 21.719 1 49.81 446 ASN A C 1
ATOM 3415 O O . ASN A 1 446 ? -36.938 32.094 21.688 1 49.81 446 ASN A O 1
ATOM 3419 N N . GLU A 1 447 ? -34.844 31.844 20.984 1 52.06 447 GLU A N 1
ATOM 3420 C CA . GLU A 1 447 ? -35.062 32.875 19.984 1 52.06 447 GLU A CA 1
ATOM 3421 C C . GLU A 1 447 ? -36 32.375 18.875 1 52.06 447 GLU A C 1
ATOM 3423 O O . GLU A 1 447 ? -36.844 33.156 18.375 1 52.06 447 GLU A O 1
ATOM 3428 N N . SER A 1 448 ? -35.844 31.125 18.547 1 51.78 448 SER A N 1
ATOM 3429 C CA . SER A 1 448 ? -36.781 30.531 17.594 1 51.78 448 SER A CA 1
ATOM 3430 C C . SER A 1 448 ? -38.156 30.438 18.188 1 51.78 448 SER A C 1
ATOM 3432 O O . SER A 1 448 ? -39.156 30.641 17.5 1 51.78 448 SER A O 1
ATOM 3434 N N . ILE A 1 449 ? -38.25 30.141 19.406 1 50.78 449 ILE A N 1
ATOM 3435 C CA . ILE A 1 449 ? -39.5 30.094 20.109 1 50.78 449 ILE A CA 1
ATOM 3436 C C . ILE A 1 449 ? -40.062 31.5 20.266 1 50.78 449 ILE A C 1
ATOM 3438 O O . ILE A 1 449 ? -41.25 31.734 20.062 1 50.78 449 ILE A O 1
ATOM 3442 N N . LYS A 1 450 ? -39.219 32.438 20.578 1 52.47 450 LYS A N 1
ATOM 3443 C CA . LYS A 1 450 ? -39.688 33.812 20.688 1 52.47 450 LYS A CA 1
ATOM 3444 C C . LYS A 1 450 ? -40.125 34.375 19.328 1 52.47 450 LYS A C 1
ATOM 3446 O O . LYS A 1 450 ? -41.094 35.094 19.234 1 52.47 450 LYS A O 1
ATOM 3451 N N . GLU A 1 451 ? -39.312 33.938 18.375 1 50.97 451 GLU A N 1
ATOM 3452 C CA . GLU A 1 451 ? -39.688 34.344 17.031 1 50.97 451 GLU A CA 1
ATOM 3453 C C . GLU A 1 451 ? -41 33.656 16.609 1 50.97 451 GLU A C 1
ATOM 3455 O O . GLU A 1 451 ? -41.844 34.281 15.977 1 50.97 451 GLU A O 1
ATOM 3460 N N . SER A 1 452 ? -41.062 32.406 16.906 1 52.5 452 SER A N 1
ATOM 3461 C CA . SER A 1 452 ? -42.312 31.703 16.641 1 52.5 452 SER A CA 1
ATOM 3462 C C . SER A 1 452 ? -43.438 32.25 17.5 1 52.5 452 SER A C 1
ATOM 3464 O O . SER A 1 452 ? -44.594 32.344 17.047 1 52.5 452 SER A O 1
ATOM 3466 N N . ALA A 1 453 ? -43.125 32.594 18.703 1 53.75 453 ALA A N 1
ATOM 3467 C CA . ALA A 1 453 ? -44.125 33.188 19.609 1 53.75 453 ALA A CA 1
ATOM 3468 C C . ALA A 1 453 ? -44.469 34.594 19.156 1 53.75 453 ALA A C 1
ATOM 3470 O O . ALA A 1 453 ? -45.656 35 19.219 1 53.75 453 ALA A O 1
ATOM 3471 N N . SER A 1 454 ? -43.469 35.25 18.766 1 50.28 454 SER A N 1
ATOM 3472 C CA . SER A 1 454 ? -43.75 36.562 18.234 1 50.28 454 SER A CA 1
ATOM 3473 C C . SER A 1 454 ? -44.562 36.5 16.953 1 50.28 454 SER A C 1
ATOM 3475 O O . SER A 1 454 ? -45.469 37.312 16.734 1 50.28 454 SER A O 1
ATOM 3477 N N . ILE A 1 455 ? -44.312 35.438 16.141 1 53.38 455 ILE A N 1
ATOM 3478 C CA . ILE A 1 455 ? -45.125 35.156 14.953 1 53.38 455 ILE A CA 1
ATOM 3479 C C . ILE A 1 455 ? -46.5 34.719 15.367 1 53.38 455 ILE A C 1
ATOM 3481 O O . ILE A 1 455 ? -47.5 35.125 14.766 1 53.38 455 ILE A O 1
ATOM 3485 N N . SER A 1 456 ? -46.469 33.875 16.344 1 50 456 SER A N 1
ATOM 3486 C CA . SER A 1 456 ? -47.75 33.438 16.859 1 50 456 SER A CA 1
ATOM 3487 C C . SER A 1 456 ? -48.5 34.594 17.5 1 50 456 SER A C 1
ATOM 3489 O O . SER A 1 456 ? -49.75 34.688 17.375 1 50 456 SER A O 1
ATOM 3491 N N . GLU A 1 457 ? -47.781 35.438 18.219 1 47.41 457 GLU A N 1
ATOM 3492 C CA . GLU A 1 457 ? -48.406 36.625 18.797 1 47.41 457 GLU A CA 1
ATOM 3493 C C . GLU A 1 457 ? -48.844 37.625 17.719 1 47.41 457 GLU A C 1
ATOM 3495 O O . GLU A 1 457 ? -49.875 38.25 17.828 1 47.41 457 GLU A O 1
ATOM 3500 N N . ILE A 1 458 ? -48.062 37.656 16.672 1 42.03 458 ILE A N 1
ATOM 3501 C CA . ILE A 1 458 ? -48.438 38.469 15.516 1 42.03 458 ILE A CA 1
ATOM 3502 C C . ILE A 1 458 ? -49.594 37.812 14.781 1 42.03 458 ILE A C 1
ATOM 3504 O O . ILE A 1 458 ? -50.531 38.5 14.352 1 42.03 458 ILE A O 1
ATOM 3508 N N . LYS A 1 459 ? -49.344 36.5 14.867 1 53.22 459 LYS A N 1
ATOM 3509 C CA . LYS A 1 459 ? -50.438 35.812 14.25 1 53.22 459 LYS A CA 1
ATOM 3510 C C . LYS A 1 459 ? -51.688 35.875 15.109 1 53.22 459 LYS A C 1
ATOM 3512 O O . LYS A 1 459 ? -52.812 35.969 14.586 1 53.22 459 LYS A O 1
ATOM 3517 N N . GLU A 1 460 ? -51.562 35.812 16.328 1 46.72 460 GLU A N 1
ATOM 3518 C CA . GLU A 1 460 ? -52.656 36 17.25 1 46.72 460 GLU A CA 1
ATOM 3519 C C . GLU A 1 460 ? -53.156 37.438 17.234 1 46.72 460 GLU A C 1
ATOM 3521 O O . GLU A 1 460 ? -54.375 37.719 17.328 1 46.72 460 GLU A O 1
ATOM 3526 N N . TYR A 1 461 ? -52.219 38.312 17.047 1 44.06 461 TYR A N 1
ATOM 3527 C CA . TYR A 1 461 ? -52.562 39.75 16.938 1 44.06 461 TYR A CA 1
ATOM 3528 C C . TYR A 1 461 ? -53.281 40.031 15.625 1 44.06 461 TYR A C 1
ATOM 3530 O O . TYR A 1 461 ? -54.219 40.812 15.578 1 44.06 461 TYR A O 1
ATOM 3538 N N . LYS A 1 462 ? -52.75 39.344 14.578 1 48.88 462 LYS A N 1
ATOM 3539 C CA . LYS A 1 462 ? -53.406 39.5 13.297 1 48.88 462 LYS A CA 1
ATOM 3540 C C . LYS A 1 462 ? -54.75 38.75 13.297 1 48.88 462 LYS A C 1
ATOM 3542 O O . LYS A 1 462 ? -55.719 39.188 12.648 1 48.88 462 LYS A O 1
ATOM 3547 N N . GLY A 1 463 ? -54.781 37.625 13.945 1 45.34 463 GLY A N 1
ATOM 3548 C CA . GLY A 1 463 ? -56.062 36.938 14.109 1 45.34 463 GLY A CA 1
ATOM 3549 C C . GLY A 1 463 ? -57.094 37.75 14.852 1 45.34 463 GLY A C 1
ATOM 3550 O O . GLY A 1 463 ? -58.281 37.719 14.523 1 45.34 463 GLY A O 1
ATOM 3551 N N . THR A 1 464 ? -56.625 38.438 15.875 1 47.03 464 THR A N 1
ATOM 3552 C CA . THR A 1 464 ? -57.531 39.281 16.641 1 47.03 464 THR A CA 1
ATOM 3553 C C . THR A 1 464 ? -57.938 40.5 15.836 1 47.03 464 THR A C 1
ATOM 3555 O O . THR A 1 464 ? -59.062 41 15.953 1 47.03 464 THR A O 1
ATOM 3558 N N . GLU A 1 465 ? -57.031 41.031 15 1 41.62 465 GLU A N 1
ATOM 3559 C CA . GLU A 1 465 ? -57.375 42.156 14.164 1 41.62 465 GLU A CA 1
ATOM 3560 C C . GLU A 1 465 ? -58.375 41.75 13.07 1 41.62 465 GLU A C 1
ATOM 3562 O O . GLU A 1 465 ? -59.281 42.5 12.742 1 41.62 465 GLU A O 1
ATOM 3567 N N . GLU A 1 466 ? -58.188 40.562 12.445 1 44.75 466 GLU A N 1
ATOM 3568 C CA . GLU A 1 466 ? -59.156 40.094 11.453 1 44.75 466 GLU A CA 1
ATOM 3569 C C . GLU A 1 466 ? -60.5 39.781 12.094 1 44.75 466 GLU A C 1
ATOM 3571 O O . GLU A 1 466 ? -61.531 39.906 11.445 1 44.75 466 GLU A O 1
ATOM 3576 N N . ALA A 1 467 ? -60.531 39.344 13.305 1 44.78 467 ALA A N 1
ATOM 3577 C CA . ALA A 1 467 ? -61.781 39.094 14.047 1 44.78 467 ALA A CA 1
ATOM 3578 C C . ALA A 1 467 ? -62.469 40.406 14.359 1 44.78 467 ALA A C 1
ATOM 3580 O O . ALA A 1 467 ? -63.719 40.469 14.398 1 44.78 467 ALA A O 1
ATOM 3581 N N . LEU A 1 468 ? -61.781 41.438 14.641 1 39.94 468 LEU A N 1
ATOM 3582 C CA . LEU A 1 468 ? -62.406 42.688 14.977 1 39.94 468 LEU A CA 1
ATOM 3583 C C . LEU A 1 468 ? -63.094 43.281 13.75 1 39.94 468 LEU A C 1
ATOM 3585 O O . LEU A 1 468 ? -64.062 44.094 13.891 1 39.94 468 LEU A O 1
ATOM 3589 N N . PHE A 1 469 ? -62.562 43.031 12.555 1 39.38 469 PHE A N 1
ATOM 3590 C CA . PHE A 1 469 ? -63.125 43.688 11.383 1 39.38 469 PHE A CA 1
ATOM 3591 C C . PHE A 1 469 ? -64.438 42.969 10.961 1 39.38 469 PHE A C 1
ATOM 3593 O O . PHE A 1 469 ? -65.188 43.5 10.141 1 39.38 469 PHE A O 1
ATOM 3600 N N . GLU A 1 470 ? -64.5 41.656 11.219 1 37.84 470 GLU A N 1
ATOM 3601 C CA . GLU A 1 470 ? -65.75 41 10.758 1 37.84 470 GLU A CA 1
ATOM 3602 C C . GLU A 1 470 ? -66.938 41.5 11.531 1 37.84 470 GLU A C 1
ATOM 3604 O O . GLU A 1 470 ? -68.062 41.375 11.078 1 37.84 470 GLU A O 1
ATOM 3609 N N . THR A 1 471 ? -66.812 41.75 12.797 1 36.44 471 THR A N 1
ATOM 3610 C CA . THR A 1 471 ? -68.062 41.969 13.562 1 36.44 471 THR A CA 1
ATOM 3611 C C . THR A 1 471 ? -68.688 43.344 13.219 1 36.44 471 THR A C 1
ATOM 3613 O O . THR A 1 471 ? -69.688 43.719 13.773 1 36.44 471 THR A O 1
ATOM 3616 N N . ALA A 1 472 ? -67.875 44.219 12.688 1 29.39 472 ALA A N 1
ATOM 3617 C CA . ALA A 1 472 ? -68.438 45.594 12.664 1 29.39 472 ALA A CA 1
ATOM 3618 C C . ALA A 1 472 ? -69.5 45.688 11.586 1 29.39 472 ALA A C 1
ATOM 3620 O O . ALA A 1 472 ? -69.25 46.094 10.453 1 29.39 472 ALA A O 1
ATOM 3621 N N . ASP A 1 473 ? -70.312 44.562 11.375 1 29.94 473 ASP A N 1
ATOM 3622 C CA . ASP A 1 473 ? -71.438 44.844 10.477 1 29.94 473 ASP A CA 1
ATOM 3623 C C . ASP A 1 473 ? -72.375 45.906 11.062 1 29.94 473 ASP A C 1
ATOM 3625 O O . ASP A 1 473 ? -73.062 45.625 12.055 1 29.94 473 ASP A O 1
ATOM 3629 N N . PRO A 1 474 ? -72.062 47.156 11.227 1 26.81 474 PRO A N 1
ATOM 3630 C CA . PRO A 1 474 ? -72.875 48.125 11.945 1 26.81 474 PRO A CA 1
ATOM 3631 C C . PRO A 1 474 ? -74.312 48.125 11.414 1 26.81 474 PRO A C 1
ATOM 3633 O O . PRO A 1 474 ? -75.25 48.188 12.203 1 26.81 474 PRO A O 1
ATOM 3636 N N . LEU A 1 475 ? -74.625 48.844 10.305 1 24.62 475 LEU A N 1
ATOM 3637 C CA . LEU A 1 475 ? -75.688 49.812 10.117 1 24.62 475 LEU A CA 1
ATOM 3638 C C . LEU A 1 475 ? -76.938 49.156 9.664 1 24.62 475 LEU A C 1
ATOM 3640 O O . LEU A 1 475 ? -77.125 48.812 8.492 1 24.62 475 LEU A O 1
ATOM 3644 N N . ALA A 1 476 ? -77.375 48.094 10.383 1 27.8 476 ALA A N 1
ATOM 3645 C CA . ALA A 1 476 ? -78.75 47.719 10.078 1 27.8 476 ALA A CA 1
ATOM 3646 C C . ALA A 1 476 ? -79.688 48.938 10.172 1 27.8 476 ALA A C 1
ATOM 3648 O O . ALA A 1 476 ? -79.688 49.688 11.148 1 27.8 476 ALA A O 1
ATOM 3649 N N . PRO A 1 477 ? -80.438 49.406 9.008 1 25.25 477 PRO A N 1
ATOM 3650 C CA . PRO A 1 477 ? -81.312 50.562 8.938 1 25.25 477 PRO A CA 1
ATOM 3651 C C . PRO A 1 477 ? -82.5 50.438 9.945 1 25.25 477 PRO A C 1
ATOM 3653 O O . PRO A 1 477 ? -82.812 49.344 10.375 1 25.25 477 PRO A O 1
ATOM 3656 N N . SER A 1 478 ? -82.688 51.469 10.812 1 26.88 478 SER A N 1
ATOM 3657 C CA . SER A 1 478 ? -83.812 51.75 11.719 1 26.88 478 SER A CA 1
ATOM 3658 C C . SER A 1 478 ? -85.125 51.781 10.969 1 26.88 478 SER A C 1
ATOM 3660 O O . SER A 1 478 ? -85.312 52.625 10.07 1 26.88 478 SER A O 1
ATOM 3662 N N . SER A 1 479 ? -85.625 50.656 10.555 1 23.39 479 SER A N 1
ATOM 3663 C CA . SER A 1 479 ? -87 50.656 9.984 1 23.39 479 SER A CA 1
ATOM 3664 C C . SER A 1 479 ? -87.938 51.5 10.82 1 23.39 479 SER A C 1
ATOM 3666 O O . SER A 1 479 ? -87.938 51.406 12.055 1 23.39 479 SER A O 1
ATOM 3668 N N . SER A 1 480 ? -88.375 52.625 10.266 1 23.11 480 SER A N 1
ATOM 3669 C CA . SER A 1 480 ? -89.375 53.656 10.422 1 23.11 480 SER A CA 1
ATOM 3670 C C . SER A 1 480 ? -90.75 53.031 10.672 1 23.11 480 SER A C 1
ATOM 3672 O O . SER A 1 480 ? -91.125 52.062 10 1 23.11 480 SER A O 1
ATOM 3674 N N . SER A 1 481 ? -91.188 53.188 11.828 1 21.12 481 SER A N 1
ATOM 3675 C CA . SER A 1 481 ? -92.562 52.906 12.211 1 21.12 481 SER A CA 1
ATOM 3676 C C . SER A 1 481 ? -93.562 53.438 11.172 1 21.12 481 SER A C 1
ATOM 3678 O O . SER A 1 481 ? -93.188 54.281 10.344 1 21.12 481 SER A O 1
ATOM 3680 N N . ALA A 1 482 ? -95 53.469 11.539 1 20.83 482 ALA A N 1
ATOM 3681 C CA . ALA A 1 482 ? -96.375 53.438 11.117 1 20.83 482 ALA A CA 1
ATOM 3682 C C . ALA A 1 482 ? -96.875 54.812 10.617 1 20.83 482 ALA A C 1
ATOM 3684 O O . ALA A 1 482 ? -97.125 55.719 11.414 1 20.83 482 ALA A O 1
ATOM 3685 N N . LEU A 1 483 ? -96.188 55.75 9.781 1 20.36 483 LEU A N 1
ATOM 3686 C CA . LEU A 1 483 ? -97.25 56.656 9.352 1 20.36 483 LEU A CA 1
ATOM 3687 C C . LEU A 1 483 ? -98.312 55.906 8.578 1 20.36 483 LEU A C 1
ATOM 3689 O O . LEU A 1 483 ? -98.062 54.906 7.914 1 20.36 483 LEU A O 1
ATOM 3693 N N . GLY A 1 484 ? -99.75 56.312 8.773 1 21.08 484 GLY A N 1
ATOM 3694 C CA . GLY A 1 484 ? -101.062 56.469 8.18 1 21.08 484 GLY A CA 1
ATOM 3695 C C . GLY A 1 484 ? -101 57 6.766 1 21.08 484 GLY A C 1
ATOM 3696 O O . GLY A 1 484 ? -100.688 58.188 6.559 1 21.08 484 GLY A O 1
ATOM 3697 N N . HIS A 1 485 ? -100.25 56.531 5.734 1 17.48 485 HIS A N 1
ATOM 3698 C CA . HIS A 1 485 ? -101.188 56.25 4.645 1 17.48 485 HIS A CA 1
ATOM 3699 C C . HIS A 1 485 ? -102 54.969 4.918 1 17.48 485 HIS A C 1
ATOM 3701 O O . HIS A 1 485 ? -101.438 54 5.449 1 17.48 485 HIS A O 1
ATOM 3707 N N . MET B 1 1 ? 29.797 23.406 -0.696 1 22.53 1 MET B N 1
ATOM 3708 C CA . MET B 1 1 ? 29.391 22.625 -1.86 1 22.53 1 MET B CA 1
ATOM 3709 C C . MET B 1 1 ? 27.984 23 -2.32 1 22.53 1 MET B C 1
ATOM 3711 O O . MET B 1 1 ? 27.078 23.156 -1.501 1 22.53 1 MET B O 1
ATOM 3715 N N . ALA B 1 2 ? 27.844 23.594 -3.424 1 30.16 2 ALA B N 1
ATOM 3716 C CA . ALA B 1 2 ? 26.625 24.047 -4.078 1 30.16 2 ALA B CA 1
ATOM 3717 C C . ALA B 1 2 ? 25.516 23 -3.988 1 30.16 2 ALA B C 1
ATOM 3719 O O . ALA B 1 2 ? 25.734 21.828 -4.332 1 30.16 2 ALA B O 1
ATOM 3720 N N . VAL B 1 3 ? 24.672 23.172 -3.186 1 35.44 3 VAL B N 1
ATOM 3721 C CA . VAL B 1 3 ? 23.516 22.266 -3.123 1 35.44 3 VAL B CA 1
ATOM 3722 C C . VAL B 1 3 ? 23.016 21.969 -4.535 1 35.44 3 VAL B C 1
ATOM 3724 O O . VAL B 1 3 ? 22.719 22.891 -5.297 1 35.44 3 VAL B O 1
ATOM 3727 N N . ASP B 1 4 ? 23.484 21.125 -5.211 1 35.81 4 ASP B N 1
ATOM 3728 C CA . ASP B 1 4 ? 23.109 20.719 -6.559 1 35.81 4 ASP B CA 1
ATOM 3729 C C . ASP B 1 4 ? 21.578 20.734 -6.727 1 35.81 4 ASP B C 1
ATOM 3731 O O . ASP B 1 4 ? 20.875 19.906 -6.152 1 35.81 4 ASP B O 1
ATOM 3735 N N . THR B 1 5 ? 21.047 21.922 -6.832 1 38.62 5 THR B N 1
ATOM 3736 C CA . THR B 1 5 ? 19.656 22.297 -7.066 1 38.62 5 THR B CA 1
ATOM 3737 C C . THR B 1 5 ? 19.047 21.438 -8.18 1 38.62 5 THR B C 1
ATOM 3739 O O . THR B 1 5 ? 17.906 21.656 -8.57 1 38.62 5 THR B O 1
ATOM 3742 N N . ALA B 1 6 ? 19.922 20.781 -8.836 1 42.91 6 ALA B N 1
ATOM 3743 C CA . ALA B 1 6 ? 19.438 19.984 -9.945 1 42.91 6 ALA B CA 1
ATOM 3744 C C . ALA B 1 6 ? 18.375 18.984 -9.484 1 42.91 6 ALA B C 1
ATOM 3746 O O . ALA B 1 6 ? 17.5 18.609 -10.266 1 42.91 6 ALA B O 1
ATOM 3747 N N . SER B 1 7 ? 18.531 18.469 -8.336 1 46.38 7 SER B N 1
ATOM 3748 C CA . SER B 1 7 ? 17.688 17.359 -7.902 1 46.38 7 SER B CA 1
ATOM 3749 C C . SER B 1 7 ? 16.234 17.812 -7.719 1 46.38 7 SER B C 1
ATOM 3751 O O . SER B 1 7 ? 15.312 17.031 -7.863 1 46.38 7 SER B O 1
ATOM 3753 N N . VAL B 1 8 ? 16.031 19.25 -7.5 1 52.59 8 VAL B N 1
ATOM 3754 C CA . VAL B 1 8 ? 14.664 19.672 -7.168 1 52.59 8 VAL B CA 1
ATOM 3755 C C . VAL B 1 8 ? 14.086 20.5 -8.32 1 52.59 8 VAL B C 1
ATOM 3757 O O . VAL B 1 8 ? 12.867 20.594 -8.469 1 52.59 8 VAL B O 1
ATOM 3760 N N . ALA B 1 9 ? 14.852 20.938 -9.266 1 56.72 9 ALA B N 1
ATOM 3761 C CA . ALA B 1 9 ? 14.406 22 -10.172 1 56.72 9 ALA B CA 1
ATOM 3762 C C . ALA B 1 9 ? 13.617 21.406 -11.344 1 56.72 9 ALA B C 1
ATOM 3764 O O . ALA B 1 9 ? 13.039 22.141 -12.141 1 56.72 9 ALA B O 1
ATOM 3765 N N . GLY B 1 10 ? 13.141 20.297 -11.211 1 68.44 10 GLY B N 1
ATOM 3766 C CA . GLY B 1 10 ? 12.242 19.719 -12.195 1 68.44 10 GLY B CA 1
ATOM 3767 C C . GLY B 1 10 ? 12.789 19.75 -13.609 1 68.44 10 GLY B C 1
ATOM 3768 O O . GLY B 1 10 ? 13.961 20.078 -13.812 1 68.44 10 GLY B O 1
ATOM 3769 N N . ILE B 1 11 ? 12.055 19.484 -14.711 1 75.81 11 ILE B N 1
ATOM 3770 C CA . ILE B 1 11 ? 12.422 19.359 -16.125 1 75.81 11 ILE B CA 1
ATOM 3771 C C . ILE B 1 11 ? 12.711 20.734 -16.703 1 75.81 11 ILE B C 1
ATOM 3773 O O . ILE B 1 11 ? 13.555 20.875 -17.594 1 75.81 11 ILE B O 1
ATOM 3777 N N . VAL B 1 12 ? 12.102 21.734 -16.094 1 75.69 12 VAL B N 1
ATOM 3778 C CA . VAL B 1 12 ? 12.266 23.094 -16.594 1 75.69 12 VAL B CA 1
ATOM 3779 C C . VAL B 1 12 ? 13.695 23.562 -16.328 1 75.69 12 VAL B C 1
ATOM 3781 O O . VAL B 1 12 ? 14.258 24.328 -17.125 1 75.69 12 VAL B O 1
ATOM 3784 N N . ALA B 1 13 ? 14.289 23.031 -15.266 1 71.5 13 ALA B N 1
ATOM 3785 C CA . ALA B 1 13 ? 15.664 23.375 -14.93 1 71.5 13 ALA B CA 1
ATOM 3786 C C . ALA B 1 13 ? 16.656 22.406 -15.57 1 71.5 13 ALA B C 1
ATOM 3788 O O . ALA B 1 13 ? 17.844 22.453 -15.289 1 71.5 13 ALA B O 1
ATOM 3789 N N . GLY B 1 14 ? 16.094 21.453 -16.469 1 72.94 14 GLY B N 1
ATOM 3790 C CA . GLY B 1 14 ? 16.969 20.562 -17.203 1 72.94 14 GLY B CA 1
ATOM 3791 C C . GLY B 1 14 ? 17.141 19.203 -16.547 1 72.94 14 GLY B C 1
ATOM 3792 O O . GLY B 1 14 ? 17.922 18.375 -17 1 72.94 14 GLY B O 1
ATOM 3793 N N . ARG B 1 15 ? 16.453 19.047 -15.555 1 76.19 15 ARG B N 1
ATOM 3794 C CA . ARG B 1 15 ? 16.609 17.781 -14.844 1 76.19 15 ARG B CA 1
ATOM 3795 C C . ARG B 1 15 ? 15.922 16.641 -15.602 1 76.19 15 ARG B C 1
ATOM 3797 O O . ARG B 1 15 ? 14.844 16.828 -16.156 1 76.19 15 ARG B O 1
ATOM 3804 N N . ASN B 1 16 ? 16.688 15.531 -15.734 1 82.62 16 ASN B N 1
ATOM 3805 C CA . ASN B 1 16 ? 16.078 14.312 -16.266 1 82.62 16 ASN B CA 1
ATOM 3806 C C . ASN B 1 16 ? 15.148 13.656 -15.242 1 82.62 16 ASN B C 1
ATOM 3808 O O . ASN B 1 16 ? 15.602 13.195 -14.188 1 82.62 16 ASN B O 1
ATOM 3812 N N . PRO B 1 17 ? 13.953 13.625 -15.492 1 83.31 17 PRO B N 1
ATOM 3813 C CA . PRO B 1 17 ? 12.977 13.117 -14.516 1 83.31 17 PRO B CA 1
ATOM 3814 C C . PRO B 1 17 ? 13.141 11.625 -14.242 1 83.31 17 PRO B C 1
ATOM 3816 O O . PRO B 1 17 ? 12.641 11.117 -13.234 1 83.31 17 PRO B O 1
ATOM 3819 N N . LEU B 1 18 ? 13.867 10.961 -15.078 1 85.5 18 LEU B N 1
ATOM 3820 C CA . LEU B 1 18 ? 13.969 9.516 -14.914 1 85.5 18 LEU B CA 1
ATOM 3821 C C . LEU B 1 18 ? 15.305 9.133 -14.289 1 85.5 18 LEU B C 1
ATOM 3823 O O . LEU B 1 18 ? 15.562 7.949 -14.055 1 85.5 18 LEU B O 1
ATOM 3827 N N . GLU B 1 19 ? 16.078 10.156 -14.008 1 87.75 19 GLU B N 1
ATOM 3828 C CA . GLU B 1 19 ? 17.312 9.859 -13.273 1 87.75 19 GLU B CA 1
ATOM 3829 C C . GLU B 1 19 ? 17 9.516 -11.82 1 87.75 19 GLU B C 1
ATOM 3831 O O . GLU B 1 19 ? 16.281 10.242 -11.133 1 87.75 19 GLU B O 1
ATOM 3836 N N . TYR B 1 20 ? 17.5 8.398 -11.445 1 89.12 20 TYR B N 1
ATOM 3837 C CA . TYR B 1 20 ? 17.234 7.906 -10.094 1 89.12 20 TYR B CA 1
ATOM 3838 C C . TYR B 1 20 ? 17.891 8.789 -9.055 1 89.12 20 TYR B C 1
ATOM 3840 O O . TYR B 1 20 ? 19.078 9.133 -9.172 1 89.12 20 TYR B O 1
ATOM 3848 N N . ASP B 1 21 ? 17.156 9.219 -8.109 1 87.81 21 ASP B N 1
ATOM 3849 C CA . ASP B 1 21 ? 17.625 9.969 -6.945 1 87.81 21 ASP B CA 1
ATOM 3850 C C . ASP B 1 21 ? 17.188 9.289 -5.645 1 87.81 21 ASP B C 1
ATOM 3852 O O . ASP B 1 21 ? 15.992 9.211 -5.355 1 87.81 21 ASP B O 1
ATOM 3856 N N . PRO B 1 22 ? 18.156 8.797 -4.848 1 87.25 22 PRO B N 1
ATOM 3857 C CA . PRO B 1 22 ? 17.812 8.094 -3.609 1 87.25 22 PRO B CA 1
ATOM 3858 C C . PRO B 1 22 ? 17.016 8.969 -2.643 1 87.25 22 PRO B C 1
ATOM 3860 O O . PRO B 1 22 ? 16.344 8.445 -1.749 1 87.25 22 PRO B O 1
ATOM 3863 N N . LYS B 1 23 ? 17.094 10.25 -2.795 1 83.88 23 LYS B N 1
ATOM 3864 C CA . LYS B 1 23 ? 16.344 11.156 -1.93 1 83.88 23 LYS B CA 1
ATOM 3865 C C . LYS B 1 23 ? 14.891 11.266 -2.387 1 83.88 23 LYS B C 1
ATOM 3867 O O . LYS B 1 23 ? 14.008 11.594 -1.592 1 83.88 23 LYS B O 1
ATOM 3872 N N . SER B 1 24 ? 14.719 11.023 -3.688 1 87.56 24 SER B N 1
ATOM 3873 C CA . SER B 1 24 ? 13.375 11.039 -4.246 1 87.56 24 SER B CA 1
ATOM 3874 C C . SER B 1 24 ? 13.133 9.836 -5.145 1 87.56 24 SER B C 1
ATOM 3876 O O . SER B 1 24 ? 12.781 9.984 -6.316 1 87.56 24 SER B O 1
ATOM 3878 N N . PRO B 1 25 ? 13.203 8.68 -4.531 1 91.94 25 PRO B N 1
ATOM 3879 C CA . PRO B 1 25 ? 13.078 7.465 -5.34 1 91.94 25 PRO B CA 1
ATOM 3880 C C . PRO B 1 25 ? 11.68 7.277 -5.918 1 91.94 25 PRO B C 1
ATOM 3882 O O . PRO B 1 25 ? 11.492 6.488 -6.844 1 91.94 25 PRO B O 1
ATOM 3885 N N . TYR B 1 26 ? 10.727 8.039 -5.387 1 92.62 26 TYR B N 1
ATOM 3886 C CA . TYR B 1 26 ? 9.328 7.844 -5.762 1 92.62 26 TYR B CA 1
ATOM 3887 C C . TYR B 1 26 ? 9.055 8.391 -7.16 1 92.62 26 TYR B C 1
ATOM 3889 O O . TYR B 1 26 ? 8.102 7.977 -7.82 1 92.62 26 TYR B O 1
ATOM 3897 N N . THR B 1 27 ? 9.859 9.344 -7.68 1 92.44 27 THR B N 1
ATOM 3898 C CA . THR B 1 27 ? 9.625 9.914 -9 1 92.44 27 THR B CA 1
ATOM 3899 C C . THR B 1 27 ? 9.742 8.852 -10.086 1 92.44 27 THR B C 1
ATOM 3901 O O . THR B 1 27 ? 8.812 8.641 -10.859 1 92.44 27 THR B O 1
ATOM 3904 N N . LEU B 1 28 ? 10.883 8.219 -10.094 1 94.25 28 LEU B N 1
ATOM 3905 C CA . LEU B 1 28 ? 11.086 7.145 -11.062 1 94.25 28 LEU B CA 1
ATOM 3906 C C . LEU B 1 28 ? 10.117 5.996 -10.82 1 94.25 28 LEU B C 1
ATOM 3908 O O . LEU B 1 28 ? 9.609 5.398 -11.773 1 94.25 28 LEU B O 1
ATOM 3912 N N . PHE B 1 29 ? 9.852 5.684 -9.57 1 96.44 29 PHE B N 1
ATOM 3913 C CA . PHE B 1 29 ? 8.945 4.59 -9.227 1 96.44 29 PHE B CA 1
ATOM 3914 C C . PHE B 1 29 ? 7.551 4.848 -9.781 1 96.44 29 PHE B C 1
ATOM 3916 O O . PHE B 1 29 ? 6.902 3.934 -10.297 1 96.44 29 PHE B O 1
ATOM 3923 N N . LEU B 1 30 ? 7.098 6.07 -9.617 1 96.19 30 LEU B N 1
ATOM 3924 C CA . LEU B 1 30 ? 5.781 6.418 -10.141 1 96.19 30 LEU B CA 1
ATOM 3925 C C . LEU B 1 30 ? 5.719 6.18 -11.648 1 96.19 30 LEU B C 1
ATOM 3927 O O . LEU B 1 30 ? 4.715 5.68 -12.156 1 96.19 30 LEU B O 1
ATOM 3931 N N . PHE B 1 31 ? 6.73 6.512 -12.32 1 95.06 31 PHE B N 1
ATOM 3932 C CA . PHE B 1 31 ? 6.805 6.27 -13.758 1 95.06 31 PHE B CA 1
ATOM 3933 C C . PHE B 1 31 ? 6.777 4.777 -14.055 1 95.06 31 PHE B C 1
ATOM 3935 O O . PHE B 1 31 ? 6.078 4.336 -14.969 1 95.06 31 PHE B O 1
ATOM 3942 N N . GLN B 1 32 ? 7.57 4.012 -13.32 1 96.62 32 GLN B N 1
ATOM 3943 C CA . GLN B 1 32 ? 7.609 2.564 -13.492 1 96.62 32 GLN B CA 1
ATOM 3944 C C . GLN B 1 32 ? 6.223 1.952 -13.312 1 96.62 32 GLN B C 1
ATOM 3946 O O . GLN B 1 32 ? 5.797 1.113 -14.109 1 96.62 32 GLN B O 1
ATOM 3951 N N . VAL B 1 33 ? 5.516 2.359 -12.273 1 96.75 33 VAL B N 1
ATOM 3952 C CA . VAL B 1 33 ? 4.18 1.849 -11.984 1 96.75 33 VAL B CA 1
ATOM 3953 C C . VAL B 1 33 ? 3.242 2.18 -13.148 1 96.75 33 VAL B C 1
ATOM 3955 O O . VAL B 1 33 ? 2.449 1.337 -13.57 1 96.75 33 VAL B O 1
ATOM 3958 N N . LEU B 1 34 ? 3.365 3.406 -13.633 1 95.75 34 LEU B N 1
ATOM 3959 C CA . LEU B 1 34 ? 2.516 3.848 -14.734 1 95.75 34 LEU B CA 1
ATOM 3960 C C . LEU B 1 34 ? 2.721 2.971 -15.969 1 95.75 34 LEU B C 1
ATOM 3962 O O . LEU B 1 34 ? 1.752 2.475 -16.547 1 95.75 34 LEU B O 1
ATOM 3966 N N . VAL B 1 35 ? 3.93 2.752 -16.328 1 96.5 35 VAL B N 1
ATOM 3967 C CA . VAL B 1 35 ? 4.254 1.967 -17.516 1 96.5 35 VAL B CA 1
ATOM 3968 C C . VAL B 1 35 ? 3.766 0.531 -17.328 1 96.5 35 VAL B C 1
ATOM 3970 O O . VAL B 1 35 ? 3.127 -0.032 -18.219 1 96.5 35 VAL B O 1
ATOM 3973 N N . ILE B 1 36 ? 3.979 -0.025 -16.188 1 97.44 36 ILE B N 1
ATOM 3974 C CA . ILE B 1 36 ? 3.678 -1.426 -15.914 1 97.44 36 ILE B CA 1
ATOM 3975 C C . ILE B 1 36 ? 2.166 -1.636 -15.898 1 97.44 36 ILE B C 1
ATOM 3977 O O . ILE B 1 36 ? 1.65 -2.529 -16.578 1 97.44 36 ILE B O 1
ATOM 3981 N N . VAL B 1 37 ? 1.49 -0.821 -15.172 1 96.56 37 VAL B N 1
ATOM 3982 C CA . VAL B 1 37 ? 0.058 -1.027 -14.984 1 96.56 37 VAL B CA 1
ATOM 3983 C C . VAL B 1 37 ? -0.685 -0.715 -16.281 1 96.56 37 VAL B C 1
ATOM 3985 O O . VAL B 1 37 ? -1.591 -1.452 -16.672 1 96.56 37 VAL B O 1
ATOM 3988 N N . VAL B 1 38 ? -0.314 0.331 -16.969 1 95.81 38 VAL B N 1
ATOM 3989 C CA . VAL B 1 38 ? -0.97 0.692 -18.234 1 95.81 38 VAL B CA 1
ATOM 3990 C C . VAL B 1 38 ? -0.743 -0.406 -19.266 1 95.81 38 VAL B C 1
ATOM 3992 O O . VAL B 1 38 ? -1.687 -0.852 -19.922 1 95.81 38 VAL B O 1
ATOM 3995 N N . LEU B 1 39 ? 0.477 -0.875 -19.391 1 96.69 39 LEU B N 1
ATOM 3996 C CA . LEU B 1 39 ? 0.773 -1.926 -20.359 1 96.69 39 LEU B CA 1
ATOM 3997 C C . LEU B 1 39 ? 0.077 -3.229 -19.984 1 96.69 39 LEU B C 1
ATOM 3999 O O . LEU B 1 39 ? -0.364 -3.98 -20.859 1 96.69 39 LEU B O 1
ATOM 4003 N N . SER B 1 40 ? 0.062 -3.52 -18.688 1 96.19 40 SER B N 1
ATOM 4004 C CA . SER B 1 40 ? -0.628 -4.723 -18.234 1 96.19 40 SER B CA 1
ATOM 4005 C C . SER B 1 40 ? -2.109 -4.68 -18.594 1 96.19 40 SER B C 1
ATOM 4007 O O . SER B 1 40 ? -2.668 -5.676 -19.062 1 96.19 40 SER B O 1
ATOM 4009 N N . GLU B 1 41 ? -2.711 -3.512 -18.406 1 93.69 41 GLU B N 1
ATOM 4010 C CA . GLU B 1 41 ? -4.125 -3.365 -18.734 1 93.69 41 GLU B CA 1
ATOM 4011 C C . GLU B 1 41 ? -4.34 -3.436 -20.25 1 93.69 41 GLU B C 1
ATOM 4013 O O . GLU B 1 41 ? -5.309 -4.039 -20.719 1 93.69 41 GLU B O 1
ATOM 4018 N N . LEU B 1 42 ? -3.51 -2.814 -21 1 95.56 42 LEU B N 1
ATOM 4019 C CA . LEU B 1 42 ? -3.627 -2.811 -22.453 1 95.56 42 LEU B CA 1
ATOM 4020 C C . LEU B 1 42 ? -3.488 -4.223 -23.016 1 95.56 42 LEU B C 1
ATOM 4022 O O . LEU B 1 42 ? -4.219 -4.605 -23.938 1 95.56 42 LEU B O 1
ATOM 4026 N N . LEU B 1 43 ? -2.545 -4.973 -22.484 1 96.56 43 LEU B N 1
ATOM 4027 C CA . LEU B 1 43 ? -2.324 -6.336 -22.953 1 96.56 43 LEU B CA 1
ATOM 4028 C C . LEU B 1 43 ? -3.426 -7.266 -22.453 1 96.56 43 LEU B C 1
ATOM 4030 O O . LEU B 1 43 ? -3.754 -8.258 -23.109 1 96.56 43 LEU B O 1
ATOM 4034 N N . TYR B 1 44 ? -3.912 -6.973 -21.312 1 94.94 44 TYR B N 1
ATOM 4035 C CA . TYR B 1 44 ? -4.953 -7.812 -20.734 1 94.94 44 TYR B CA 1
ATOM 4036 C C . TYR B 1 44 ? -6.258 -7.68 -21.516 1 94.94 44 TYR B C 1
ATOM 4038 O O . TYR B 1 44 ? -7.027 -8.641 -21.609 1 94.94 44 TYR B O 1
ATOM 4046 N N . TYR B 1 45 ? -6.523 -6.559 -22.125 1 92.94 45 TYR B N 1
ATOM 4047 C CA . TYR B 1 45 ? -7.793 -6.297 -22.797 1 92.94 45 TYR B CA 1
ATOM 4048 C C . TYR B 1 45 ? -8.078 -7.355 -23.844 1 92.94 45 TYR B C 1
ATOM 4050 O O . TYR B 1 45 ? -9.109 -8.039 -23.781 1 92.94 45 TYR B O 1
ATOM 4058 N N . PRO B 1 46 ? -7.207 -7.582 -24.797 1 95.19 46 PRO B N 1
ATOM 4059 C CA . PRO B 1 46 ? -7.484 -8.641 -25.781 1 95.19 46 PRO B CA 1
ATOM 4060 C C . PRO B 1 46 ? -7.492 -10.031 -25.156 1 95.19 46 PRO B C 1
ATOM 4062 O O . PRO B 1 46 ? -8.242 -10.906 -25.594 1 95.19 46 PRO B O 1
ATOM 4065 N N . LEU B 1 47 ? -6.707 -10.297 -24.188 1 94.88 47 LEU B N 1
ATOM 4066 C CA . LEU B 1 47 ? -6.648 -11.594 -23.531 1 94.88 47 LEU B CA 1
ATOM 4067 C C . LEU B 1 47 ? -7.934 -11.867 -22.75 1 94.88 47 LEU B C 1
ATOM 4069 O O . LEU B 1 47 ? -8.352 -13.023 -22.641 1 94.88 47 LEU B O 1
ATOM 4073 N N . SER B 1 48 ? -8.438 -10.758 -22.188 1 91.94 48 SER B N 1
ATOM 4074 C CA . SER B 1 48 ? -9.672 -10.906 -21.438 1 91.94 48 SER B CA 1
ATOM 4075 C C . SER B 1 48 ? -10.828 -11.336 -22.344 1 91.94 48 SER B C 1
ATOM 4077 O O . SER B 1 48 ? -11.75 -12.016 -21.891 1 91.94 48 SER B O 1
ATOM 4079 N N . LYS B 1 49 ? -10.828 -11.023 -23.609 1 92.88 49 LYS B N 1
ATOM 4080 C CA . LYS B 1 49 ? -11.859 -11.391 -24.578 1 92.88 49 LYS B CA 1
ATOM 4081 C C . LYS B 1 49 ? -11.852 -12.898 -24.844 1 92.88 49 LYS B C 1
ATOM 4083 O O . LYS B 1 49 ? -12.875 -13.469 -25.234 1 92.88 49 LYS B O 1
ATOM 4088 N N . ILE B 1 50 ? -10.711 -13.461 -24.578 1 92.88 50 ILE B N 1
ATOM 4089 C CA . ILE B 1 50 ? -10.641 -14.906 -24.75 1 92.88 50 ILE B CA 1
ATOM 4090 C C . ILE B 1 50 ? -10.555 -15.586 -23.391 1 92.88 50 ILE B C 1
ATOM 4092 O O . ILE B 1 50 ? -10.031 -16.703 -23.281 1 92.88 50 ILE B O 1
ATOM 4096 N N . LYS B 1 51 ? -10.82 -14.867 -22.297 1 92.06 51 LYS B N 1
ATOM 4097 C CA . LYS B 1 51 ? -11.047 -15.359 -20.938 1 92.06 51 LYS B CA 1
ATOM 4098 C C . LYS B 1 51 ? -9.742 -15.859 -20.312 1 92.06 51 LYS B C 1
ATOM 4100 O O . LYS B 1 51 ? -9.734 -16.891 -19.641 1 92.06 51 LYS B O 1
ATOM 4105 N N . GLN B 1 52 ? -8.703 -15.188 -20.672 1 93.5 52 GLN B N 1
ATOM 4106 C CA . GLN B 1 52 ? -7.414 -15.508 -20.062 1 93.5 52 GLN B CA 1
ATOM 4107 C C . GLN B 1 52 ? -7.23 -14.781 -18.734 1 93.5 52 GLN B C 1
ATOM 4109 O O . GLN B 1 52 ? -7.758 -13.68 -18.547 1 93.5 52 GLN B O 1
ATOM 4114 N N . PRO B 1 53 ? -6.547 -15.398 -17.828 1 91.38 53 PRO B N 1
ATOM 4115 C CA . PRO B 1 53 ? -6.266 -14.711 -16.562 1 91.38 53 PRO B CA 1
ATOM 4116 C C . PRO B 1 53 ? -5.312 -13.531 -16.734 1 91.38 53 PRO B C 1
ATOM 4118 O O . PRO B 1 53 ? -4.395 -13.586 -17.562 1 91.38 53 PRO B O 1
ATOM 4121 N N . LYS B 1 54 ? -5.453 -12.547 -15.914 1 91.88 54 LYS B N 1
ATOM 4122 C CA . LYS B 1 54 ? -4.723 -11.281 -16 1 91.88 54 LYS B CA 1
ATOM 4123 C C . LYS B 1 54 ? -3.232 -11.492 -15.758 1 91.88 54 LYS B C 1
ATOM 4125 O O . LYS B 1 54 ? -2.398 -10.781 -16.328 1 91.88 54 LYS B O 1
ATOM 4130 N N . VAL B 1 55 ? -2.887 -12.445 -14.953 1 90.81 55 VAL B N 1
ATOM 4131 C CA . VAL B 1 55 ? -1.507 -12.695 -14.547 1 90.81 55 VAL B CA 1
ATOM 4132 C C . VAL B 1 55 ? -0.644 -12.953 -15.781 1 90.81 55 VAL B C 1
ATOM 4134 O O . VAL B 1 55 ? 0.531 -12.578 -15.812 1 90.81 55 VAL B O 1
ATOM 4137 N N . ILE B 1 56 ? -1.206 -13.555 -16.797 1 94.25 56 ILE B N 1
ATOM 4138 C CA . ILE B 1 56 ? -0.479 -13.82 -18.047 1 94.25 56 ILE B CA 1
ATOM 4139 C C . ILE B 1 56 ? -0.003 -12.5 -18.641 1 94.25 56 ILE B C 1
ATOM 4141 O O . ILE B 1 56 ? 1.166 -12.367 -19.016 1 94.25 56 ILE B O 1
ATOM 4145 N N . ALA B 1 57 ? -0.901 -11.562 -18.703 1 96 57 ALA B N 1
ATOM 4146 C CA . ALA B 1 57 ? -0.56 -10.25 -19.25 1 96 57 ALA B CA 1
ATOM 4147 C C . ALA B 1 57 ? 0.536 -9.578 -18.422 1 96 57 ALA B C 1
ATOM 4149 O O . ALA B 1 57 ? 1.472 -9 -18.969 1 96 57 ALA B O 1
ATOM 4150 N N . GLU B 1 58 ? 0.476 -9.641 -17.156 1 95.56 58 GLU B N 1
ATOM 4151 C CA . GLU B 1 58 ? 1.412 -8.984 -16.25 1 95.56 58 GLU B CA 1
ATOM 4152 C C . GLU B 1 58 ? 2.82 -9.555 -16.406 1 95.56 58 GLU B C 1
ATOM 4154 O O . GLU B 1 58 ? 3.799 -8.805 -16.438 1 95.56 58 GLU B O 1
ATOM 4159 N N . VAL B 1 59 ? 2.916 -10.852 -16.516 1 94.75 59 VAL B N 1
ATOM 4160 C CA . VAL B 1 59 ? 4.215 -11.492 -16.688 1 94.75 59 VAL B CA 1
ATOM 4161 C C . VAL B 1 59 ? 4.781 -11.164 -18.062 1 94.75 59 VAL B C 1
ATOM 4163 O O . VAL B 1 59 ? 5.977 -10.891 -18.203 1 94.75 59 VAL B O 1
ATOM 4166 N N . ILE B 1 60 ? 3.945 -11.188 -19.062 1 97 60 ILE B N 1
ATOM 4167 C CA . ILE B 1 60 ? 4.383 -10.867 -20.406 1 97 60 ILE B CA 1
ATOM 4168 C C . ILE B 1 60 ? 4.914 -9.438 -20.453 1 97 60 ILE B C 1
ATOM 4170 O O . ILE B 1 60 ? 5.906 -9.156 -21.125 1 97 60 ILE B O 1
ATOM 4174 N N . VAL B 1 61 ? 4.27 -8.508 -19.766 1 97.31 61 VAL B N 1
ATOM 4175 C CA . VAL B 1 61 ? 4.75 -7.133 -19.688 1 97.31 61 VAL B CA 1
ATOM 4176 C C . VAL B 1 61 ? 6.164 -7.109 -19.109 1 97.31 61 VAL B C 1
ATOM 4178 O O . VAL B 1 61 ? 7.031 -6.391 -19.609 1 97.31 61 VAL B O 1
ATOM 4181 N N . GLY B 1 62 ? 6.402 -7.871 -18.078 1 97.12 62 GLY B N 1
ATOM 4182 C CA . GLY B 1 62 ? 7.742 -7.984 -17.531 1 97.12 62 GLY B CA 1
ATOM 4183 C C . GLY B 1 62 ? 8.758 -8.5 -18.531 1 97.12 62 GLY B C 1
ATOM 4184 O O . GLY B 1 62 ? 9.875 -7.98 -18.609 1 97.12 62 GLY B O 1
ATOM 4185 N N . ILE B 1 63 ? 8.344 -9.5 -19.281 1 96.5 63 ILE B N 1
ATOM 4186 C CA . ILE B 1 63 ? 9.211 -10.078 -20.297 1 96.5 63 ILE B CA 1
ATOM 4187 C C . ILE B 1 63 ? 9.5 -9.039 -21.391 1 96.5 63 ILE B C 1
ATOM 4189 O O . ILE B 1 63 ? 10.648 -8.891 -21.812 1 96.5 63 ILE B O 1
ATOM 4193 N N . LEU B 1 64 ? 8.484 -8.305 -21.766 1 97.19 64 LEU B N 1
ATOM 4194 C CA . LEU B 1 64 ? 8.625 -7.285 -22.797 1 97.19 64 LEU B CA 1
ATOM 4195 C C . LEU B 1 64 ? 9.539 -6.16 -22.328 1 97.19 64 LEU B C 1
ATOM 4197 O O . LEU B 1 64 ? 10.383 -5.68 -23.094 1 97.19 64 LEU B O 1
ATOM 4201 N N . LEU B 1 65 ? 9.461 -5.777 -21.109 1 97.19 65 LEU B N 1
ATOM 4202 C CA . LEU B 1 65 ? 10.227 -4.652 -20.562 1 97.19 65 LEU B CA 1
ATOM 4203 C C . LEU B 1 65 ? 11.609 -5.102 -20.125 1 97.19 65 LEU B C 1
ATOM 4205 O O . LEU B 1 65 ? 12.484 -4.27 -19.859 1 97.19 65 LEU B O 1
ATOM 4209 N N . GLY B 1 66 ? 11.82 -6.391 -20.047 1 95.94 66 GLY B N 1
ATOM 4210 C CA . GLY B 1 66 ? 13.055 -6.957 -19.531 1 95.94 66 GLY B CA 1
ATOM 4211 C C . GLY B 1 66 ? 14.102 -7.176 -20.594 1 95.94 66 GLY B C 1
ATOM 4212 O O . GLY B 1 66 ? 14.023 -6.605 -21.688 1 95.94 66 GLY B O 1
ATOM 4213 N N . PRO B 1 67 ? 15.102 -7.922 -20.25 1 94.69 67 PRO B N 1
ATOM 4214 C CA . PRO B 1 67 ? 16.234 -8.148 -21.156 1 94.69 67 PRO B CA 1
ATOM 4215 C C . PRO B 1 67 ? 15.828 -8.914 -22.406 1 94.69 67 PRO B C 1
ATOM 4217 O O . PRO B 1 67 ? 16.547 -8.883 -23.406 1 94.69 67 PRO B O 1
ATOM 4220 N N . SER B 1 68 ? 14.695 -9.531 -22.422 1 94.19 68 SER B N 1
ATOM 4221 C CA . SER B 1 68 ? 14.258 -10.344 -23.547 1 94.19 68 SER B CA 1
ATOM 4222 C C . SER B 1 68 ? 13.875 -9.477 -24.734 1 94.19 68 SER B C 1
ATOM 4224 O O . SER B 1 68 ? 14.023 -9.891 -25.891 1 94.19 68 SER B O 1
ATOM 4226 N N . VAL B 1 69 ? 13.352 -8.273 -24.531 1 95.88 69 VAL B N 1
ATOM 4227 C CA . VAL B 1 69 ? 12.859 -7.473 -25.641 1 95.88 69 VAL B CA 1
ATOM 4228 C C . VAL B 1 69 ? 13.383 -6.047 -25.531 1 95.88 69 VAL B C 1
ATOM 4230 O O . VAL B 1 69 ? 14.461 -5.734 -26.047 1 95.88 69 VAL B O 1
ATOM 4233 N N . MET B 1 70 ? 12.867 -5.254 -24.578 1 95.19 70 MET B N 1
ATOM 4234 C CA . MET B 1 70 ? 13.227 -3.842 -24.484 1 95.19 70 MET B CA 1
ATOM 4235 C C . MET B 1 70 ? 14.609 -3.67 -23.875 1 95.19 70 MET B C 1
ATOM 4237 O O . MET B 1 70 ? 15.242 -2.627 -24.031 1 95.19 70 MET B O 1
ATOM 4241 N N . GLY B 1 71 ? 14.992 -4.648 -23.125 1 92.88 71 GLY B N 1
ATOM 4242 C CA . GLY B 1 71 ? 16.344 -4.609 -22.594 1 92.88 71 GLY B CA 1
ATOM 4243 C C . GLY B 1 71 ? 17.406 -4.59 -23.672 1 92.88 71 GLY B C 1
ATOM 4244 O O . GLY B 1 71 ? 18.562 -4.227 -23.406 1 92.88 71 GLY B O 1
ATOM 4245 N N . ARG B 1 72 ? 17.016 -4.902 -24.812 1 92.25 72 ARG B N 1
ATOM 4246 C CA . ARG B 1 72 ? 17.938 -4.902 -25.953 1 92.25 72 ARG B CA 1
ATOM 4247 C C . ARG B 1 72 ? 18 -3.529 -26.609 1 92.25 72 ARG B C 1
ATOM 4249 O O . ARG B 1 72 ? 18.891 -3.258 -27.406 1 92.25 72 ARG B O 1
ATOM 4256 N N . VAL B 1 73 ? 17.062 -2.678 -26.281 1 93.12 73 VAL B N 1
ATOM 4257 C CA . VAL B 1 73 ? 17.078 -1.291 -26.734 1 93.12 73 VAL B CA 1
ATOM 4258 C C . VAL B 1 73 ? 18.078 -0.492 -25.906 1 93.12 73 VAL B C 1
ATOM 4260 O O . VAL B 1 73 ? 18.016 -0.494 -24.672 1 93.12 73 VAL B O 1
ATOM 4263 N N . PRO B 1 74 ? 18.969 0.167 -26.547 1 92.38 74 PRO B N 1
ATOM 4264 C CA . PRO B 1 74 ? 20.016 0.879 -25.812 1 92.38 74 PRO B CA 1
ATOM 4265 C C . PRO B 1 74 ? 19.469 1.877 -24.797 1 92.38 74 PRO B C 1
ATOM 4267 O O . PRO B 1 74 ? 18.547 2.643 -25.125 1 92.38 74 PRO B O 1
ATOM 4270 N N . ASN B 1 75 ? 19.844 1.842 -23.594 1 92.12 75 ASN B N 1
ATOM 4271 C CA . ASN B 1 75 ? 19.609 2.777 -22.484 1 92.12 75 ASN B CA 1
ATOM 4272 C C . ASN B 1 75 ? 18.203 2.605 -21.906 1 92.12 75 ASN B C 1
ATOM 4274 O O . ASN B 1 75 ? 17.812 3.35 -21 1 92.12 75 ASN B O 1
ATOM 4278 N N . PHE B 1 76 ? 17.516 1.671 -22.422 1 93.75 76 PHE B N 1
ATOM 4279 C CA . PHE B 1 76 ? 16.156 1.507 -21.906 1 93.75 76 PHE B CA 1
ATOM 4280 C C . PHE B 1 76 ? 16.188 1.034 -20.453 1 93.75 76 PHE B C 1
ATOM 4282 O O . PHE B 1 76 ? 15.609 1.67 -19.578 1 93.75 76 PHE B O 1
ATOM 4289 N N . THR B 1 77 ? 16.906 -0.042 -20.234 1 93.12 77 THR B N 1
ATOM 4290 C CA . THR B 1 77 ? 16.953 -0.634 -18.906 1 93.12 77 THR B CA 1
ATOM 4291 C C . THR B 1 77 ? 17.578 0.333 -17.906 1 93.12 77 THR B C 1
ATOM 4293 O O . THR B 1 77 ? 17.078 0.492 -16.781 1 93.12 77 THR B O 1
ATOM 4296 N N . ASP B 1 78 ? 18.562 1.025 -18.266 1 92.5 78 ASP B N 1
ATOM 4297 C CA . ASP B 1 78 ? 19.25 1.955 -17.391 1 92.5 78 ASP B CA 1
ATOM 4298 C C . ASP B 1 78 ? 18.391 3.17 -17.078 1 92.5 78 ASP B C 1
ATOM 4300 O O . ASP B 1 78 ? 18.531 3.781 -16.016 1 92.5 78 ASP B O 1
ATOM 4304 N N . THR B 1 79 ? 17.516 3.426 -18.031 1 92.25 79 THR B N 1
ATOM 4305 C CA . THR B 1 79 ? 16.672 4.598 -17.859 1 92.25 79 THR B CA 1
ATOM 4306 C C . THR B 1 79 ? 15.43 4.246 -17.047 1 92.25 79 THR B C 1
ATOM 4308 O O . THR B 1 79 ? 15.062 4.973 -16.125 1 92.25 79 THR B O 1
ATOM 4311 N N . VAL B 1 80 ? 14.852 3.182 -17.312 1 93.94 80 VAL B N 1
ATOM 4312 C CA . VAL B 1 80 ? 13.555 2.857 -16.734 1 93.94 80 VAL B CA 1
ATOM 4313 C C . VAL B 1 80 ? 13.742 2.004 -15.484 1 93.94 80 VAL B C 1
ATOM 4315 O O . VAL B 1 80 ? 13.016 2.162 -14.5 1 93.94 80 VAL B O 1
ATOM 4318 N N . PHE B 1 81 ? 14.703 1.111 -15.5 1 95.19 81 PHE B N 1
ATOM 4319 C CA . PHE B 1 81 ? 14.945 0.2 -14.391 1 95.19 81 PHE B CA 1
ATOM 4320 C C . PHE B 1 81 ? 16.422 0.199 -14 1 95.19 81 PHE B C 1
ATOM 4322 O O . PHE B 1 81 ? 17.047 -0.86 -13.922 1 95.19 81 PHE B O 1
ATOM 4329 N N . PRO B 1 82 ? 16.953 1.354 -13.641 1 94.31 82 PRO B N 1
ATOM 4330 C CA . PRO B 1 82 ? 18.359 1.35 -13.227 1 94.31 82 PRO B CA 1
ATOM 4331 C C . PRO B 1 82 ? 18.609 0.46 -12.008 1 94.31 82 PRO B C 1
ATOM 4333 O O . PRO B 1 82 ? 17.734 0.317 -11.148 1 94.31 82 PRO B O 1
ATOM 4336 N N . GLU B 1 83 ? 19.766 -0.074 -11.891 1 92.44 83 GLU B N 1
ATOM 4337 C CA . GLU B 1 83 ? 20.125 -1.041 -10.859 1 92.44 83 GLU B CA 1
ATOM 4338 C C . GLU B 1 83 ? 19.891 -0.471 -9.461 1 92.44 83 GLU B C 1
ATOM 4340 O O . GLU B 1 83 ? 19.438 -1.186 -8.562 1 92.44 83 GLU B O 1
ATOM 4345 N N . GLU B 1 84 ? 20.125 0.795 -9.25 1 92.94 84 GLU B N 1
ATOM 4346 C CA . GLU B 1 84 ? 20.016 1.436 -7.945 1 92.94 84 GLU B CA 1
ATOM 4347 C C . GLU B 1 84 ? 18.562 1.536 -7.492 1 92.94 84 GLU B C 1
ATOM 4349 O O . GLU B 1 84 ? 18.281 1.647 -6.297 1 92.94 84 GLU B O 1
ATOM 4354 N N . SER B 1 85 ? 17.656 1.483 -8.469 1 94 85 SER B N 1
ATOM 4355 C CA . SER B 1 85 ? 16.234 1.641 -8.141 1 94 85 SER B CA 1
ATOM 4356 C C . SER B 1 85 ? 15.594 0.296 -7.828 1 94 85 SER B C 1
ATOM 4358 O O . SER B 1 85 ? 14.484 0.247 -7.281 1 94 85 SER B O 1
ATOM 4360 N N . MET B 1 86 ? 16.266 -0.779 -8.062 1 93.75 86 MET B N 1
ATOM 4361 C CA . MET B 1 86 ? 15.648 -2.104 -8.07 1 93.75 86 MET B CA 1
ATOM 4362 C C . MET B 1 86 ? 15.352 -2.576 -6.648 1 93.75 86 MET B C 1
ATOM 4364 O O . MET B 1 86 ? 14.344 -3.238 -6.406 1 93.75 86 MET B O 1
ATOM 4368 N N . PRO B 1 87 ? 16.219 -2.238 -5.656 1 93.94 87 PRO B N 1
ATOM 4369 C CA . PRO B 1 87 ? 15.875 -2.652 -4.297 1 93.94 87 PRO B CA 1
ATOM 4370 C C . PRO B 1 87 ? 14.539 -2.07 -3.826 1 93.94 87 PRO B C 1
ATOM 4372 O O . PRO B 1 87 ? 13.742 -2.771 -3.201 1 93.94 87 PRO B O 1
ATOM 4375 N N . SER B 1 88 ? 14.273 -0.833 -4.18 1 95.19 88 SER B N 1
ATOM 4376 C CA . SER B 1 88 ? 13.008 -0.198 -3.82 1 95.19 88 SER B CA 1
ATOM 4377 C C . SER B 1 88 ? 11.836 -0.836 -4.559 1 95.19 88 SER B C 1
ATOM 4379 O O . SER B 1 88 ? 10.773 -1.052 -3.979 1 95.19 88 SER B O 1
ATOM 4381 N N . PHE B 1 89 ? 12.078 -1.097 -5.809 1 95.69 89 PHE B N 1
ATOM 4382 C CA . PHE B 1 89 ? 11.062 -1.762 -6.617 1 95.69 89 PHE B CA 1
ATOM 4383 C C . PHE B 1 89 ? 10.75 -3.148 -6.062 1 95.69 89 PHE B C 1
ATOM 4385 O O . PHE B 1 89 ? 9.586 -3.523 -5.926 1 95.69 89 PHE B O 1
ATOM 4392 N N . THR B 1 90 ? 11.789 -3.875 -5.691 1 93.81 90 THR B N 1
ATOM 4393 C CA . THR B 1 90 ? 11.68 -5.223 -5.145 1 93.81 90 THR B CA 1
ATOM 4394 C C . THR B 1 90 ? 10.938 -5.207 -3.814 1 93.81 90 THR B C 1
ATOM 4396 O O . THR B 1 90 ? 10.141 -6.105 -3.531 1 93.81 90 THR B O 1
ATOM 4399 N N . LEU B 1 91 ? 11.156 -4.211 -3.074 1 95.56 91 LEU B N 1
ATOM 4400 C CA . LEU B 1 91 ? 10.469 -4.074 -1.793 1 95.56 91 LEU B CA 1
ATOM 4401 C C . LEU B 1 91 ? 8.961 -3.979 -1.988 1 95.56 91 LEU B C 1
ATOM 4403 O O . LEU B 1 91 ? 8.203 -4.754 -1.401 1 95.56 91 LEU B O 1
ATOM 4407 N N . VAL B 1 92 ? 8.523 -3.092 -2.82 1 96.19 92 VAL B N 1
ATOM 4408 C CA . VAL B 1 92 ? 7.094 -2.861 -3.012 1 96.19 92 VAL B CA 1
ATOM 4409 C C . VAL B 1 92 ? 6.457 -4.09 -3.654 1 96.19 92 VAL B C 1
ATOM 4411 O O . VAL B 1 92 ? 5.348 -4.484 -3.285 1 96.19 92 VAL B O 1
ATOM 4414 N N . ALA B 1 93 ? 7.172 -4.652 -4.594 1 95 93 ALA B N 1
ATOM 4415 C CA . ALA B 1 93 ? 6.676 -5.855 -5.258 1 95 93 ALA B CA 1
ATOM 4416 C C . ALA B 1 93 ? 6.469 -6.988 -4.258 1 95 93 ALA B C 1
ATOM 4418 O O . ALA B 1 93 ? 5.477 -7.715 -4.332 1 95 93 ALA B O 1
ATOM 4419 N N . ASN B 1 94 ? 7.336 -7.129 -3.348 1 93.38 94 ASN B N 1
ATOM 4420 C CA . ASN B 1 94 ? 7.227 -8.227 -2.389 1 93.38 94 ASN B CA 1
ATOM 4421 C C . ASN B 1 94 ? 6.172 -7.934 -1.326 1 93.38 94 ASN B C 1
ATOM 4423 O O . ASN B 1 94 ? 5.5 -8.844 -0.844 1 93.38 94 ASN B O 1
ATOM 4427 N N . ILE B 1 95 ? 5.992 -6.684 -0.988 1 95.94 95 ILE B N 1
ATOM 4428 C CA . ILE B 1 95 ? 4.863 -6.332 -0.133 1 95.94 95 ILE B CA 1
ATOM 4429 C C . ILE B 1 95 ? 3.557 -6.691 -0.832 1 95.94 95 ILE B C 1
ATOM 4431 O O . ILE B 1 95 ? 2.617 -7.176 -0.195 1 95.94 95 ILE B O 1
ATOM 4435 N N . ALA B 1 96 ? 3.539 -6.469 -2.115 1 94.44 96 ALA B N 1
ATOM 4436 C CA . ALA B 1 96 ? 2.371 -6.797 -2.928 1 94.44 96 ALA B CA 1
ATOM 4437 C C . ALA B 1 96 ? 2.018 -8.273 -2.811 1 94.44 96 ALA B C 1
ATOM 4439 O O . ALA B 1 96 ? 0.87 -8.625 -2.527 1 94.44 96 ALA B O 1
ATOM 4440 N N . ILE B 1 97 ? 2.979 -9.117 -2.98 1 90.62 97 ILE B N 1
ATOM 4441 C CA . ILE B 1 97 ? 2.695 -10.547 -3.021 1 90.62 97 ILE B CA 1
ATOM 4442 C C . ILE B 1 97 ? 2.385 -11.055 -1.615 1 90.62 97 ILE B C 1
ATOM 4444 O O . ILE B 1 97 ? 1.577 -11.969 -1.442 1 90.62 97 ILE B O 1
ATOM 4448 N N . ILE B 1 98 ? 3.008 -10.484 -0.603 1 94 98 ILE B N 1
ATOM 4449 C CA . ILE B 1 98 ? 2.695 -10.828 0.78 1 94 98 ILE B CA 1
ATOM 4450 C C . ILE B 1 98 ? 1.22 -10.547 1.059 1 94 98 ILE B C 1
ATOM 4452 O O . ILE B 1 98 ? 0.5 -11.422 1.552 1 94 98 ILE B O 1
ATOM 4456 N N . LEU B 1 99 ? 0.762 -9.352 0.675 1 95.5 99 LEU B N 1
ATOM 4457 C CA . LEU B 1 99 ? -0.633 -8.984 0.901 1 95.5 99 LEU B CA 1
ATOM 4458 C C . LEU B 1 99 ? -1.562 -9.828 0.031 1 95.5 99 LEU B C 1
ATOM 4460 O O . LEU B 1 99 ? -2.654 -10.203 0.463 1 95.5 99 LEU B O 1
ATOM 4464 N N . PHE B 1 100 ? -1.145 -10.141 -1.121 1 90.88 100 PHE B N 1
ATOM 4465 C CA . PHE B 1 100 ? -1.955 -10.938 -2.031 1 90.88 100 PHE B CA 1
ATOM 4466 C C . PHE B 1 100 ? -2.158 -12.344 -1.482 1 90.88 100 PHE B C 1
ATOM 4468 O O . PHE B 1 100 ? -3.266 -12.883 -1.538 1 90.88 100 PHE B O 1
ATOM 4475 N N . LEU B 1 101 ? -1.094 -12.945 -0.981 1 87.5 101 LEU B N 1
ATOM 4476 C CA . LEU B 1 101 ? -1.208 -14.297 -0.441 1 87.5 101 LEU B CA 1
ATOM 4477 C C . LEU B 1 101 ? -2.057 -14.305 0.826 1 87.5 101 LEU B C 1
ATOM 4479 O O . LEU B 1 101 ? -2.736 -15.297 1.116 1 87.5 101 LEU B O 1
ATOM 4483 N N . PHE B 1 102 ? -2.014 -13.227 1.601 1 94.62 102 PHE B N 1
ATOM 4484 C CA . PHE B 1 102 ? -2.953 -13.055 2.701 1 94.62 102 PHE B CA 1
ATOM 4485 C C . PHE B 1 102 ? -4.391 -13.125 2.201 1 94.62 102 PHE B C 1
ATOM 4487 O O . PHE B 1 102 ? -5.223 -13.82 2.783 1 94.62 102 PHE B O 1
ATOM 4494 N N . LEU B 1 103 ? -4.664 -12.453 1.103 1 92.12 103 LEU B N 1
ATOM 4495 C CA . LEU B 1 103 ? -6.008 -12.422 0.532 1 92.12 103 LEU B CA 1
ATOM 4496 C C . LEU B 1 103 ? -6.406 -13.797 0.01 1 92.12 103 LEU B C 1
ATOM 4498 O O . LEU B 1 103 ? -7.57 -14.195 0.117 1 92.12 103 LEU B O 1
ATOM 4502 N N . VAL B 1 104 ? -5.445 -14.484 -0.585 1 84.06 104 VAL B N 1
ATOM 4503 C CA . VAL B 1 104 ? -5.703 -15.844 -1.061 1 84.06 104 VAL B CA 1
ATOM 4504 C C . VAL B 1 104 ? -6.098 -16.734 0.113 1 84.06 104 VAL B C 1
ATOM 4506 O O . VAL B 1 104 ? -7.035 -17.531 0.009 1 84.06 104 VAL B O 1
ATOM 4509 N N . GLY B 1 105 ? -5.375 -16.594 1.248 1 86.62 105 GLY B N 1
ATOM 4510 C CA . GLY B 1 105 ? -5.723 -17.328 2.447 1 86.62 105 GLY B CA 1
ATOM 4511 C C . GLY B 1 105 ? -7.109 -17.016 2.975 1 86.62 105 GLY B C 1
ATOM 4512 O O . GLY B 1 105 ? -7.816 -17.891 3.467 1 86.62 105 GLY B O 1
ATOM 4513 N N . LEU B 1 106 ? -7.504 -15.781 2.824 1 89.12 106 LEU B N 1
ATOM 4514 C CA . LEU B 1 106 ? -8.812 -15.32 3.279 1 89.12 106 LEU B CA 1
ATOM 4515 C C . LEU B 1 106 ? -9.93 -16 2.5 1 89.12 106 LEU B C 1
ATOM 4517 O O . LEU B 1 106 ? -11.047 -16.141 3 1 89.12 106 LEU B O 1
ATOM 4521 N N . GLU B 1 107 ? -9.688 -16.422 1.359 1 82.81 107 GLU B N 1
ATOM 4522 C CA . GLU B 1 107 ? -10.711 -16.969 0.465 1 82.81 107 GLU B CA 1
ATOM 4523 C C . GLU B 1 107 ? -10.852 -18.469 0.635 1 82.81 107 GLU B C 1
ATOM 4525 O O . GLU B 1 107 ? -11.797 -19.078 0.116 1 82.81 107 GLU B O 1
ATOM 4530 N N . VAL B 1 108 ? -9.883 -19.062 1.308 1 80.81 108 VAL B N 1
ATOM 4531 C CA . VAL B 1 108 ? -9.938 -20.5 1.496 1 80.81 108 VAL B CA 1
ATOM 4532 C C . VAL B 1 108 ? -11.172 -20.875 2.312 1 80.81 108 VAL B C 1
ATOM 4534 O O . VAL B 1 108 ? -11.383 -20.344 3.406 1 80.81 108 VAL B O 1
ATOM 4537 N N . ASP B 1 109 ? -12.055 -21.625 1.688 1 79.81 109 ASP B N 1
ATOM 4538 C CA . ASP B 1 109 ? -13.258 -22.109 2.34 1 79.81 109 ASP B CA 1
ATOM 4539 C C . ASP B 1 109 ? -13.031 -23.5 2.953 1 79.81 109 ASP B C 1
ATOM 4541 O O . ASP B 1 109 ? -13.352 -24.516 2.34 1 79.81 109 ASP B O 1
ATOM 4545 N N . VAL B 1 110 ? -12.633 -23.562 4.188 1 76.56 110 VAL B N 1
ATOM 4546 C CA . VAL B 1 110 ? -12.25 -24.797 4.867 1 76.56 110 VAL B CA 1
ATOM 4547 C C . VAL B 1 110 ? -13.469 -25.703 4.996 1 76.56 110 VAL B C 1
ATOM 4549 O O . VAL B 1 110 ? -13.375 -26.906 4.734 1 76.56 110 VAL B O 1
ATOM 4552 N N . PRO B 1 111 ? -14.672 -25.203 5.27 1 77.12 111 PRO B N 1
ATOM 4553 C CA . PRO B 1 111 ? -15.844 -26.078 5.316 1 77.12 111 PRO B CA 1
ATOM 4554 C C . PRO B 1 111 ? -16.125 -26.766 3.979 1 77.12 111 PRO B C 1
ATOM 4556 O O . PRO B 1 111 ? -16.531 -27.922 3.947 1 77.12 111 PRO B O 1
ATOM 4559 N N . PHE B 1 112 ? -15.898 -26.047 2.975 1 79.69 112 PHE B N 1
ATOM 4560 C CA . PHE B 1 112 ? -16.109 -26.594 1.644 1 79.69 112 PHE B CA 1
ATOM 4561 C C . PHE B 1 112 ? -15.164 -27.766 1.387 1 79.69 112 PHE B C 1
ATOM 4563 O O . PHE B 1 112 ? -15.57 -28.781 0.824 1 79.69 112 PHE B O 1
ATOM 4570 N N . ILE B 1 113 ? -13.961 -27.656 1.774 1 79.44 113 ILE B N 1
ATOM 4571 C CA . ILE B 1 113 ? -12.969 -28.719 1.616 1 79.44 113 ILE B CA 1
ATOM 4572 C C . ILE B 1 113 ? -13.383 -29.938 2.449 1 79.44 113 ILE B C 1
ATOM 4574 O O . ILE B 1 113 ? -13.297 -31.078 1.982 1 79.44 113 ILE B O 1
ATOM 4578 N N . LYS B 1 114 ? -13.828 -29.656 3.592 1 84.25 114 LYS B N 1
ATOM 4579 C CA . LYS B 1 114 ? -14.227 -30.734 4.484 1 84.25 114 LYS B CA 1
ATOM 4580 C C . LYS B 1 114 ? -15.414 -31.5 3.918 1 84.25 114 LYS B C 1
ATOM 4582 O O . LYS B 1 114 ? -15.477 -32.719 4.023 1 84.25 114 LYS B O 1
ATOM 4587 N N . LYS B 1 115 ? -16.312 -30.828 3.297 1 86.75 115 LYS B N 1
ATOM 4588 C CA . LYS B 1 115 ? -17.516 -31.422 2.711 1 86.75 115 LYS B CA 1
ATOM 4589 C C . LYS B 1 115 ? -17.141 -32.312 1.535 1 86.75 115 LYS B C 1
ATOM 4591 O O . LYS B 1 115 ? -17.812 -33.344 1.291 1 86.75 115 LYS B O 1
ATOM 4596 N N . ASN B 1 116 ? -16.078 -32 0.803 1 89.06 116 ASN B N 1
ATOM 4597 C CA . ASN B 1 116 ? -15.641 -32.781 -0.361 1 89.06 116 ASN B CA 1
ATOM 4598 C C . ASN B 1 116 ? -14.266 -33.406 -0.135 1 89.06 116 ASN B C 1
ATOM 4600 O O . ASN B 1 116 ? -13.453 -33.469 -1.06 1 89.06 116 ASN B O 1
ATOM 4604 N N . PHE B 1 117 ? -14.023 -33.781 1.047 1 90.44 117 PHE B N 1
ATOM 4605 C CA . PHE B 1 117 ? -12.688 -34.156 1.496 1 90.44 117 PHE B CA 1
ATOM 4606 C C . PHE B 1 117 ? -12.172 -35.344 0.7 1 90.44 117 PHE B C 1
ATOM 4608 O O . PHE B 1 117 ? -11 -35.375 0.311 1 90.44 117 PHE B O 1
ATOM 4615 N N . LYS B 1 118 ? -13.023 -36.344 0.423 1 92.31 118 LYS B N 1
ATOM 4616 C CA . LYS B 1 118 ? -12.609 -37.531 -0.284 1 92.31 118 LYS B CA 1
ATOM 4617 C C . LYS B 1 118 ? -12.125 -37.219 -1.695 1 92.31 118 LYS B C 1
ATOM 4619 O O . LYS B 1 118 ? -11.078 -37.688 -2.127 1 92.31 118 LYS B O 1
ATOM 4624 N N . ILE B 1 119 ? -12.914 -36.469 -2.334 1 90.75 119 ILE B N 1
ATOM 4625 C CA . ILE B 1 119 ? -12.57 -36.062 -3.695 1 90.75 119 ILE B CA 1
ATOM 4626 C C . ILE B 1 119 ? -11.344 -35.156 -3.674 1 90.75 119 ILE B C 1
ATOM 4628 O O . ILE B 1 119 ? -10.445 -35.312 -4.512 1 90.75 119 ILE B O 1
ATOM 4632 N N . ALA B 1 120 ? -11.305 -34.25 -2.734 1 90.62 120 ALA B N 1
ATOM 4633 C CA . ALA B 1 120 ? -10.188 -33.312 -2.615 1 90.62 120 ALA B CA 1
ATOM 4634 C C . ALA B 1 120 ? -8.867 -34.062 -2.416 1 90.62 120 ALA B C 1
ATOM 4636 O O . ALA B 1 120 ? -7.875 -33.75 -3.088 1 90.62 120 ALA B O 1
ATOM 4637 N N . VAL B 1 121 ? -8.883 -35 -1.576 1 93.94 121 VAL B N 1
ATOM 4638 C CA . VAL B 1 121 ? -7.66 -35.719 -1.225 1 93.94 121 VAL B CA 1
ATOM 4639 C C . VAL B 1 121 ? -7.262 -36.656 -2.357 1 93.94 121 VAL B C 1
ATOM 4641 O O . VAL B 1 121 ? -6.094 -36.688 -2.762 1 93.94 121 VAL B O 1
ATOM 4644 N N . THR B 1 122 ? -8.195 -37.375 -2.898 1 94.88 122 THR B N 1
ATOM 4645 C CA . THR B 1 122 ? -7.883 -38.375 -3.926 1 94.88 122 THR B CA 1
ATOM 4646 C C . THR B 1 122 ? -7.414 -37.688 -5.207 1 94.88 122 THR B C 1
ATOM 4648 O O . THR B 1 122 ? -6.301 -37.938 -5.672 1 94.88 122 THR B O 1
ATOM 4651 N N . VAL B 1 123 ? -8.234 -36.844 -5.715 1 94.88 123 VAL B N 1
ATOM 4652 C CA . VAL B 1 123 ? -7.895 -36.156 -6.957 1 94.88 123 VAL B CA 1
ATOM 4653 C C . VAL B 1 123 ? -6.703 -35.219 -6.734 1 94.88 123 VAL B C 1
ATOM 4655 O O . VAL B 1 123 ? -5.809 -35.125 -7.578 1 94.88 123 VAL B O 1
ATOM 4658 N N . GLY B 1 124 ? -6.668 -34.5 -5.605 1 95.06 124 GLY B N 1
ATOM 4659 C CA . GLY B 1 124 ? -5.578 -33.594 -5.289 1 95.06 124 GLY B CA 1
ATOM 4660 C C . GLY B 1 124 ? -4.234 -34.281 -5.184 1 95.06 124 GLY B C 1
ATOM 4661 O O . GLY B 1 124 ? -3.25 -33.844 -5.77 1 95.06 124 GLY B O 1
ATOM 4662 N N . VAL B 1 125 ? -4.195 -35.344 -4.531 1 95.25 125 VAL B N 1
ATOM 4663 C CA . VAL B 1 125 ? -2.939 -36.031 -4.277 1 95.25 125 VAL B CA 1
ATOM 4664 C C . VAL B 1 125 ? -2.455 -36.719 -5.559 1 95.25 125 VAL B C 1
ATOM 4666 O O . VAL B 1 125 ? -1.271 -36.656 -5.898 1 95.25 125 VAL B O 1
ATOM 4669 N N . ILE B 1 126 ? -3.342 -37.344 -6.242 1 96.38 126 ILE B N 1
ATOM 4670 C CA . ILE B 1 126 ? -2.949 -38.031 -7.469 1 96.38 126 ILE B CA 1
ATOM 4671 C C . ILE B 1 126 ? -2.496 -37 -8.508 1 96.38 126 ILE B C 1
ATOM 4673 O O . ILE B 1 126 ? -1.501 -37.219 -9.203 1 96.38 126 ILE B O 1
ATOM 4677 N N . ASN B 1 127 ? -3.223 -35.938 -8.586 1 96.44 127 ASN B N 1
ATOM 4678 C CA . ASN B 1 127 ? -2.904 -34.875 -9.539 1 96.44 127 ASN B CA 1
ATOM 4679 C C . ASN B 1 127 ? -1.595 -34.188 -9.188 1 96.44 127 ASN B C 1
ATOM 4681 O O . ASN B 1 127 ? -0.987 -33.531 -10.031 1 96.44 127 ASN B O 1
ATOM 4685 N N . MET B 1 128 ? -1.099 -34.375 -8.016 1 95.56 128 MET B N 1
ATOM 4686 C CA . MET B 1 128 ? 0.197 -33.812 -7.617 1 95.56 128 MET B CA 1
ATOM 4687 C C . MET B 1 128 ? 1.293 -34.875 -7.758 1 95.56 128 MET B C 1
ATOM 4689 O O . MET B 1 128 ? 2.414 -34.562 -8.164 1 95.56 128 MET B O 1
ATOM 4693 N N . ALA B 1 129 ? 0.947 -36.094 -7.445 1 96.31 129 ALA B N 1
ATOM 4694 C CA . ALA B 1 129 ? 1.929 -37.188 -7.383 1 96.31 129 ALA B CA 1
ATOM 4695 C C . ALA B 1 129 ? 2.482 -37.5 -8.773 1 96.31 129 ALA B C 1
ATOM 4697 O O . ALA B 1 129 ? 3.686 -37.719 -8.93 1 96.31 129 ALA B O 1
ATOM 4698 N N . ILE B 1 130 ? 1.683 -37.5 -9.727 1 96.75 130 ILE B N 1
ATOM 4699 C CA . ILE B 1 130 ? 2.105 -37.906 -11.055 1 96.75 130 ILE B CA 1
ATOM 4700 C C . ILE B 1 130 ? 3.057 -36.875 -11.641 1 96.75 130 ILE B C 1
ATOM 4702 O O . ILE B 1 130 ? 4.184 -37.188 -12.023 1 96.75 130 ILE B O 1
ATOM 4706 N N . PRO B 1 131 ? 2.635 -35.656 -11.688 1 96.88 131 PRO B N 1
ATOM 4707 C CA . PRO B 1 131 ? 3.594 -34.656 -12.188 1 96.88 131 PRO B CA 1
ATOM 4708 C C . PRO B 1 131 ? 4.84 -34.562 -11.305 1 96.88 131 PRO B C 1
ATOM 4710 O O . PRO B 1 131 ? 5.93 -34.281 -11.805 1 96.88 131 PRO B O 1
ATOM 4713 N N . PHE B 1 132 ? 4.707 -34.688 -10.023 1 96.19 132 PHE B N 1
ATOM 4714 C CA . PHE B 1 132 ? 5.859 -34.719 -9.133 1 96.19 132 PHE B CA 1
ATOM 4715 C C . PHE B 1 132 ? 6.855 -35.781 -9.555 1 96.19 132 PHE B C 1
ATOM 4717 O O . PHE B 1 132 ? 8.055 -35.531 -9.633 1 96.19 132 PHE B O 1
ATOM 4724 N N . ALA B 1 133 ? 6.367 -36.969 -9.828 1 96.69 133 ALA B N 1
ATOM 4725 C CA . ALA B 1 133 ? 7.215 -38.062 -10.258 1 96.69 133 ALA B CA 1
ATOM 4726 C C . ALA B 1 133 ? 7.891 -37.75 -11.594 1 96.69 133 ALA B C 1
ATOM 4728 O O . ALA B 1 133 ? 9.078 -38.062 -11.773 1 96.69 133 ALA B O 1
ATOM 4729 N N . LEU B 1 134 ? 7.168 -37.219 -12.492 1 96.88 134 LEU B N 1
ATOM 4730 C CA . LEU B 1 134 ? 7.734 -36.844 -13.773 1 96.88 134 LEU B CA 1
ATOM 4731 C C . LEU B 1 134 ? 8.797 -35.75 -13.594 1 96.88 134 LEU B C 1
ATOM 4733 O O . LEU B 1 134 ? 9.805 -35.75 -14.312 1 96.88 134 LEU B O 1
ATOM 4737 N N . GLY B 1 135 ? 8.555 -34.844 -12.672 1 96.44 135 GLY B N 1
ATOM 4738 C CA . GLY B 1 135 ? 9.531 -33.812 -12.344 1 96.44 135 GLY B CA 1
ATOM 4739 C C . GLY B 1 135 ? 10.828 -34.375 -11.789 1 96.44 135 GLY B C 1
ATOM 4740 O O . GLY B 1 135 ? 11.914 -33.906 -12.133 1 96.44 135 GLY B O 1
ATOM 4741 N N . CYS B 1 136 ? 10.703 -35.406 -10.953 1 95.38 136 CYS B N 1
ATOM 4742 C CA . CYS B 1 136 ? 11.891 -36.094 -10.469 1 95.38 136 CYS B CA 1
ATOM 4743 C C . CYS B 1 136 ? 12.695 -36.656 -11.625 1 95.38 136 CYS B C 1
ATOM 4745 O O . CYS B 1 136 ? 13.93 -36.625 -11.617 1 95.38 136 CYS B O 1
ATOM 4747 N N . GLY B 1 137 ? 12.023 -37.25 -12.539 1 95.44 137 GLY B N 1
ATOM 4748 C CA . GLY B 1 137 ? 12.672 -37.844 -13.688 1 95.44 137 GLY B CA 1
ATOM 4749 C C . GLY B 1 137 ? 13.43 -36.844 -14.547 1 95.44 137 GLY B C 1
ATOM 4750 O O . GLY B 1 137 ? 14.578 -37.094 -14.914 1 95.44 137 GLY B O 1
ATOM 4751 N N . ILE B 1 138 ? 12.828 -35.688 -14.844 1 96.62 138 ILE B N 1
ATOM 4752 C CA . ILE B 1 138 ? 13.43 -34.75 -15.766 1 96.62 138 ILE B CA 1
ATOM 4753 C C . ILE B 1 138 ? 14.5 -33.938 -15.039 1 96.62 138 ILE B C 1
ATOM 4755 O O . ILE B 1 138 ? 15.352 -33.312 -15.68 1 96.62 138 ILE B O 1
ATOM 4759 N N . ALA B 1 139 ? 14.5 -33.906 -13.719 1 96 139 ALA B N 1
ATOM 4760 C CA . ALA B 1 139 ? 15.43 -33.125 -12.906 1 96 139 ALA B CA 1
ATOM 4761 C C . ALA B 1 139 ? 16.875 -33.531 -13.172 1 96 139 ALA B C 1
ATOM 4763 O O . ALA B 1 139 ? 17.781 -32.719 -13.148 1 96 139 ALA B O 1
ATOM 4764 N N . LYS B 1 140 ? 17.094 -34.812 -13.422 1 93.75 140 LYS B N 1
ATOM 4765 C CA . LYS B 1 140 ? 18.453 -35.312 -13.68 1 93.75 140 LYS B CA 1
ATOM 4766 C C . LYS B 1 140 ? 19.016 -34.688 -14.961 1 93.75 140 LYS B C 1
ATOM 4768 O O . LYS B 1 140 ? 20.172 -34.281 -15 1 93.75 140 LYS B O 1
ATOM 4773 N N . GLY B 1 141 ? 18.219 -34.688 -15.977 1 94.69 141 GLY B N 1
ATOM 4774 C CA . GLY B 1 141 ? 18.656 -34.062 -17.219 1 94.69 141 GLY B CA 1
ATOM 4775 C C . GLY B 1 141 ? 18.969 -32.594 -17.078 1 94.69 141 GLY B C 1
ATOM 4776 O O . GLY B 1 141 ? 19.969 -32.125 -17.594 1 94.69 141 GLY B O 1
ATOM 4777 N N . LEU B 1 142 ? 18.141 -31.891 -16.406 1 95.19 142 LEU B N 1
ATOM 4778 C CA . LEU B 1 142 ? 18.328 -30.453 -16.203 1 95.19 142 LEU B CA 1
ATOM 4779 C C . LEU B 1 142 ? 19.578 -30.172 -15.359 1 95.19 142 LEU B C 1
ATOM 4781 O O . LEU B 1 142 ? 20.328 -29.234 -15.641 1 95.19 142 LEU B O 1
ATOM 4785 N N . TYR B 1 143 ? 19.672 -30.969 -14.305 1 93.19 143 TYR B N 1
ATOM 4786 C CA . TYR B 1 143 ? 20.812 -30.812 -13.414 1 93.19 143 TYR B CA 1
ATOM 4787 C C . TYR B 1 143 ? 22.125 -30.984 -14.172 1 93.19 143 TYR B C 1
ATOM 4789 O O . TYR B 1 143 ? 23.062 -30.188 -14.008 1 93.19 143 TYR B O 1
ATOM 4797 N N . ASN B 1 144 ? 22.234 -31.969 -14.984 1 91.56 144 ASN B N 1
ATOM 4798 C CA . ASN B 1 144 ? 23.453 -32.281 -15.742 1 91.56 144 ASN B CA 1
ATOM 4799 C C . ASN B 1 144 ? 23.734 -31.219 -16.812 1 91.56 144 ASN B C 1
ATOM 4801 O O . ASN B 1 144 ? 24.891 -30.891 -17.062 1 91.56 144 ASN B O 1
ATOM 4805 N N . GLU B 1 145 ? 22.703 -30.734 -17.344 1 91.81 145 GLU B N 1
ATOM 4806 C CA . GLU B 1 145 ? 22.859 -29.828 -18.484 1 91.81 145 GLU B CA 1
ATOM 4807 C C . GLU B 1 145 ? 23.141 -28.391 -18.016 1 91.81 145 GLU B C 1
ATOM 4809 O O . GLU B 1 145 ? 23.922 -27.672 -18.656 1 91.81 145 GLU B O 1
ATOM 4814 N N . TYR B 1 146 ? 22.578 -28.016 -16.969 1 91.69 146 TYR B N 1
ATOM 4815 C CA . T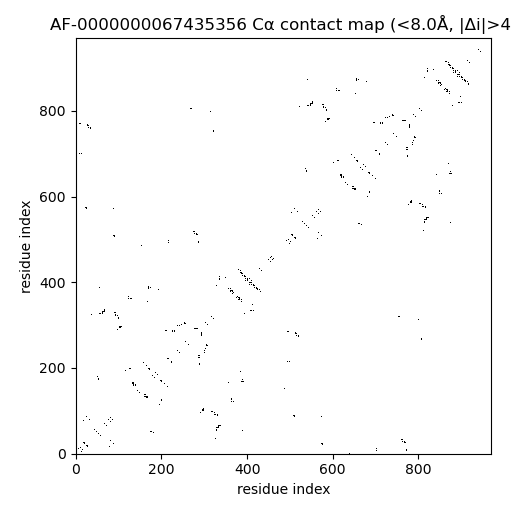YR B 1 146 ? 22.594 -26.594 -16.688 1 91.69 146 TYR B CA 1
ATOM 4816 C C . TYR B 1 146 ? 23.344 -26.297 -15.391 1 91.69 146 TYR B C 1
ATOM 4818 O O . TYR B 1 146 ? 23.734 -25.156 -15.133 1 91.69 146 TYR B O 1
ATOM 4826 N N . LEU B 1 147 ? 23.422 -26.953 -14.391 1 83.56 147 LEU B N 1
ATOM 4827 C CA . LEU B 1 147 ? 24.156 -26.703 -13.148 1 83.56 147 LEU B CA 1
ATOM 4828 C C . LEU B 1 147 ? 25.484 -27.438 -13.133 1 83.56 147 LEU B C 1
ATOM 4830 O O . LEU B 1 147 ? 26.5 -26.906 -12.672 1 83.56 147 LEU B O 1
ATOM 4834 N N . GLY B 1 148 ? 25.766 -28.359 -13.828 1 65.75 148 GLY B N 1
ATOM 4835 C CA . GLY B 1 148 ? 26.969 -29.156 -13.914 1 65.75 148 GLY B CA 1
ATOM 4836 C C . GLY B 1 148 ? 27.484 -29.609 -12.562 1 65.75 148 GLY B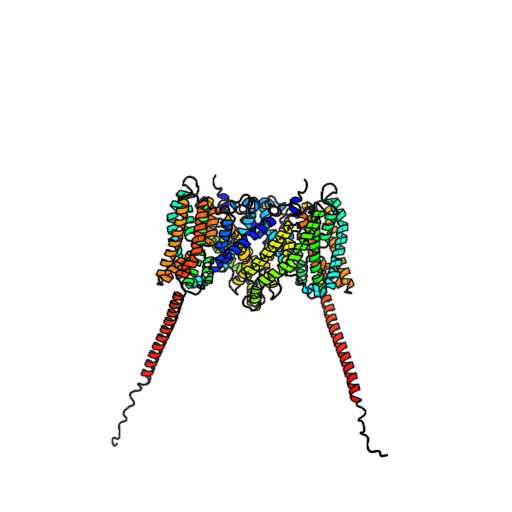 C 1
ATOM 4837 O O . GLY B 1 148 ? 27.328 -28.906 -11.562 1 65.75 148 GLY B O 1
ATOM 4838 N N . PRO B 1 149 ? 27.656 -31 -12.211 1 55.91 149 PRO B N 1
ATOM 4839 C CA . PRO B 1 149 ? 28.109 -31.594 -10.953 1 55.91 149 PRO B CA 1
ATOM 4840 C C . PRO B 1 149 ? 29.234 -30.797 -10.305 1 55.91 149 PRO B C 1
ATOM 4842 O O . PRO B 1 149 ? 29.344 -30.766 -9.078 1 55.91 149 PRO B O 1
ATOM 4845 N N . GLU B 1 150 ? 30.094 -30.203 -10.961 1 53.19 150 GLU B N 1
ATOM 4846 C CA . GLU B 1 150 ? 31.328 -29.656 -10.398 1 53.19 150 GLU B CA 1
ATOM 4847 C C . GLU B 1 150 ? 31.094 -28.234 -9.883 1 53.19 150 GLU B C 1
ATOM 4849 O O . GLU B 1 150 ? 31.844 -27.75 -9.023 1 53.19 150 GLU B O 1
ATOM 4854 N N . GLU B 1 151 ? 30.172 -27.516 -10.297 1 51.47 151 GLU B N 1
ATOM 4855 C CA . GLU B 1 151 ? 30.203 -26.078 -10.086 1 51.47 151 GLU B CA 1
ATOM 4856 C C . GLU B 1 151 ? 29.203 -25.656 -9.008 1 51.47 151 GLU B C 1
ATOM 4858 O O . GLU B 1 151 ? 29.359 -24.594 -8.406 1 51.47 151 GLU B O 1
ATOM 4863 N N . SER B 1 152 ? 28.172 -26.578 -8.766 1 62.06 152 SER B N 1
ATOM 4864 C CA . SER B 1 152 ? 27.203 -26 -7.844 1 62.06 152 SER B CA 1
ATOM 4865 C C . SER B 1 152 ? 27.203 -26.734 -6.504 1 62.06 152 SER B C 1
ATOM 4867 O O . SER B 1 152 ? 27.438 -27.938 -6.453 1 62.06 152 SER B O 1
ATOM 4869 N N . ASP B 1 153 ? 27.375 -26.062 -5.363 1 67.44 153 ASP B N 1
ATOM 4870 C CA . ASP B 1 153 ? 27.266 -26.594 -4.008 1 67.44 153 ASP B CA 1
ATOM 4871 C C . ASP B 1 153 ? 25.844 -27.062 -3.717 1 67.44 153 ASP B C 1
ATOM 4873 O O . ASP B 1 153 ? 25.516 -27.422 -2.586 1 67.44 153 ASP B O 1
ATOM 4877 N N . LEU B 1 154 ? 25.141 -27.156 -4.883 1 79.12 154 LEU B N 1
ATOM 4878 C CA . LEU B 1 154 ? 23.75 -27.562 -4.691 1 79.12 154 LEU B CA 1
ATOM 4879 C C . LEU B 1 154 ? 23.609 -29.062 -4.852 1 79.12 154 LEU B C 1
ATOM 4881 O O . LEU B 1 154 ? 24 -29.625 -5.875 1 79.12 154 LEU B O 1
ATOM 4885 N N . SER B 1 155 ? 23.078 -29.719 -3.805 1 84.19 155 SER B N 1
ATOM 4886 C CA . SER B 1 155 ? 22.859 -31.156 -3.861 1 84.19 155 SER B CA 1
ATOM 4887 C C . SER B 1 155 ? 21.781 -31.516 -4.883 1 84.19 155 SER B C 1
ATOM 4889 O O . SER B 1 155 ? 20.797 -30.781 -5.027 1 84.19 155 SER B O 1
ATOM 4891 N N . PHE B 1 156 ? 21.953 -32.562 -5.57 1 88.38 156 PHE B N 1
ATOM 4892 C CA . PHE B 1 156 ? 21 -33.031 -6.57 1 88.38 156 PHE B CA 1
ATOM 4893 C C . PHE B 1 156 ? 19.625 -33.25 -5.941 1 88.38 156 PHE B C 1
ATOM 4895 O O . PHE B 1 156 ? 18.594 -32.969 -6.551 1 88.38 156 PHE B O 1
ATOM 4902 N N . THR B 1 157 ? 19.625 -33.844 -4.762 1 86.81 157 THR B N 1
ATOM 4903 C CA . THR B 1 157 ? 18.359 -34.156 -4.098 1 86.81 157 THR B CA 1
ATOM 4904 C C . THR B 1 157 ? 17.531 -32.875 -3.895 1 86.81 157 THR B C 1
ATOM 4906 O O . THR B 1 157 ? 16.328 -32.875 -4.137 1 86.81 157 THR B O 1
ATOM 4909 N N . THR B 1 158 ? 18.203 -31.828 -3.498 1 85.56 158 THR B N 1
ATOM 4910 C CA . THR B 1 158 ? 17.516 -30.562 -3.287 1 85.56 158 THR B CA 1
ATOM 4911 C C . THR B 1 158 ? 17 -30 -4.609 1 85.56 158 THR B C 1
ATOM 4913 O O . THR B 1 158 ? 15.859 -29.531 -4.684 1 85.56 158 THR B O 1
ATOM 4916 N N . TYR B 1 159 ? 17.828 -30.078 -5.555 1 90.75 159 TYR B N 1
ATOM 4917 C CA . TYR B 1 159 ? 17.453 -29.609 -6.883 1 90.75 159 TYR B CA 1
ATOM 4918 C C . TYR B 1 159 ? 16.266 -30.406 -7.434 1 90.75 159 TYR B C 1
ATOM 4920 O O . TYR B 1 159 ? 15.32 -29.844 -7.969 1 90.75 159 TYR B O 1
ATOM 4928 N N . MET B 1 160 ? 16.359 -31.719 -7.277 1 92.75 160 MET B N 1
ATOM 4929 C CA . MET B 1 160 ? 15.328 -32.656 -7.766 1 92.75 160 MET B CA 1
ATOM 4930 C C . MET B 1 160 ? 13.984 -32.344 -7.109 1 92.75 160 MET B C 1
ATOM 4932 O O . MET B 1 160 ? 12.953 -32.312 -7.785 1 92.75 160 MET B O 1
ATOM 4936 N N . VAL B 1 161 ? 13.984 -32.125 -5.836 1 90.12 161 VAL B N 1
ATOM 4937 C CA . VAL B 1 161 ? 12.75 -31.859 -5.105 1 90.12 161 VAL B CA 1
ATOM 4938 C C . VAL B 1 161 ? 12.141 -30.547 -5.598 1 90.12 161 VAL B C 1
ATOM 4940 O O . VAL B 1 161 ? 10.922 -30.453 -5.793 1 90.12 161 VAL B O 1
ATOM 4943 N N . PHE B 1 162 ? 12.977 -29.562 -5.82 1 92.5 162 PHE B N 1
ATOM 4944 C CA . PHE B 1 162 ? 12.469 -28.266 -6.266 1 92.5 162 PHE B CA 1
ATOM 4945 C C . PHE B 1 162 ? 11.828 -28.391 -7.645 1 92.5 162 PHE B C 1
ATOM 4947 O O . PHE B 1 162 ? 10.742 -27.859 -7.879 1 92.5 162 PHE B O 1
ATOM 4954 N N . ILE B 1 163 ? 12.5 -29.062 -8.523 1 95 163 ILE B N 1
ATOM 4955 C CA . ILE B 1 163 ? 11.984 -29.234 -9.875 1 95 163 ILE B CA 1
ATOM 4956 C C . ILE B 1 163 ? 10.664 -30 -9.828 1 95 163 ILE B C 1
ATOM 4958 O O . ILE B 1 163 ? 9.719 -29.672 -10.547 1 95 163 ILE B O 1
ATOM 4962 N N . ALA B 1 164 ? 10.633 -31.016 -9.031 1 95.25 164 ALA B N 1
ATOM 4963 C CA . ALA B 1 164 ? 9.422 -31.812 -8.875 1 95.25 164 ALA B CA 1
ATOM 4964 C C . ALA B 1 164 ? 8.266 -30.953 -8.359 1 95.25 164 ALA B C 1
ATOM 4966 O O . ALA B 1 164 ? 7.137 -31.078 -8.836 1 95.25 164 ALA B O 1
ATOM 4967 N N . VAL B 1 165 ? 8.539 -30.125 -7.453 1 92.81 165 VAL B N 1
ATOM 4968 C CA . VAL B 1 165 ? 7.527 -29.234 -6.898 1 92.81 165 VAL B CA 1
ATOM 4969 C C . VAL B 1 165 ? 7.059 -28.266 -7.977 1 92.81 165 VAL B C 1
ATOM 4971 O O . VAL B 1 165 ? 5.855 -28.031 -8.133 1 92.81 165 VAL B O 1
ATOM 4974 N N . ALA B 1 166 ? 8 -27.703 -8.703 1 94.69 166 ALA B N 1
ATOM 4975 C CA . ALA B 1 166 ? 7.672 -26.75 -9.766 1 94.69 166 ALA B CA 1
ATOM 4976 C C . ALA B 1 166 ? 6.777 -27.391 -10.82 1 94.69 166 ALA B C 1
ATOM 4978 O O . ALA B 1 166 ? 5.961 -26.719 -11.445 1 94.69 166 ALA B O 1
ATOM 4979 N N . MET B 1 167 ? 6.859 -28.703 -10.93 1 95 167 MET B N 1
ATOM 4980 C CA . MET B 1 167 ? 6.109 -29.422 -11.961 1 95 167 MET B CA 1
ATOM 4981 C C . MET B 1 167 ? 4.695 -29.734 -11.484 1 95 167 MET B C 1
ATOM 4983 O O . MET B 1 167 ? 3.807 -30 -12.297 1 95 167 MET B O 1
ATOM 4987 N N . CYS B 1 168 ? 4.469 -29.688 -10.234 1 93.31 168 CYS B N 1
ATOM 4988 C CA . CYS B 1 168 ? 3.186 -30.203 -9.773 1 93.31 168 CYS B CA 1
ATOM 4989 C C . CYS B 1 168 ? 2.32 -29.094 -9.195 1 93.31 168 CYS B C 1
ATOM 4991 O O . CYS B 1 168 ? 1.205 -29.344 -8.734 1 93.31 168 CYS B O 1
ATOM 4993 N N . VAL B 1 169 ? 2.67 -27.891 -9.328 1 90.81 169 VAL B N 1
ATOM 4994 C CA . VAL B 1 169 ? 1.951 -26.75 -8.758 1 90.81 169 VAL B CA 1
ATOM 4995 C C . VAL B 1 169 ? 0.737 -26.422 -9.625 1 90.81 169 VAL B C 1
ATOM 4997 O O . VAL B 1 169 ? 0.796 -26.531 -10.852 1 90.81 169 VAL B O 1
ATOM 5000 N N . THR B 1 170 ? -0.397 -26.172 -9.016 1 91.5 170 THR B N 1
ATOM 5001 C CA . THR B 1 170 ? -1.602 -25.609 -9.625 1 91.5 170 THR B CA 1
ATOM 5002 C C . THR B 1 170 ? -2.027 -24.344 -8.898 1 91.5 170 THR B C 1
ATOM 5004 O O . THR B 1 170 ? -1.976 -24.266 -7.672 1 91.5 170 THR B O 1
ATOM 5007 N N . ALA B 1 171 ? -2.326 -23.359 -9.641 1 89.31 171 ALA B N 1
ATOM 5008 C CA . ALA B 1 171 ? -2.711 -22.078 -9.039 1 89.31 171 ALA B CA 1
ATOM 5009 C C . ALA B 1 171 ? -4.215 -22.031 -8.789 1 89.31 171 ALA B C 1
ATOM 5011 O O . ALA B 1 171 ? -4.992 -21.75 -9.703 1 89.31 171 ALA B O 1
ATOM 5012 N N . PHE B 1 172 ? -4.562 -22.078 -7.566 1 85.94 172 PHE B N 1
ATOM 5013 C CA . PHE B 1 172 ? -5.965 -22.094 -7.18 1 85.94 172 PHE B CA 1
ATOM 5014 C C . PHE B 1 172 ? -6.648 -20.797 -7.559 1 85.94 172 PHE B C 1
ATOM 5016 O O . PHE B 1 172 ? -7.723 -20.797 -8.164 1 85.94 172 PHE B O 1
ATOM 5023 N N . PRO B 1 173 ? -5.996 -19.641 -7.266 1 80.44 173 PRO B N 1
ATOM 5024 C CA . PRO B 1 173 ? -6.672 -18.391 -7.621 1 80.44 173 PRO B CA 1
ATOM 5025 C C . PRO B 1 173 ? -6.922 -18.266 -9.125 1 80.44 173 PRO B C 1
ATOM 5027 O O . PRO B 1 173 ? -7.957 -17.734 -9.539 1 80.44 173 PRO B O 1
ATOM 5030 N N . VAL B 1 174 ? -6.031 -18.672 -9.906 1 88.94 174 VAL B N 1
ATOM 5031 C CA . VAL B 1 174 ? -6.195 -18.609 -11.352 1 88.94 174 VAL B CA 1
ATOM 5032 C C . VAL B 1 174 ? -7.273 -19.609 -11.789 1 88.94 174 VAL B C 1
ATOM 5034 O O . VAL B 1 174 ? -8.078 -19.312 -12.672 1 88.94 174 VAL B O 1
ATOM 5037 N N . LEU B 1 175 ? -7.285 -20.719 -11.164 1 91.75 175 LEU B N 1
ATOM 5038 C CA . LEU B 1 175 ? -8.289 -21.734 -11.438 1 91.75 175 LEU B CA 1
ATOM 5039 C C . LEU B 1 175 ? -9.695 -21.203 -11.172 1 91.75 175 LEU B C 1
ATOM 5041 O O . LEU B 1 175 ? -10.602 -21.391 -11.984 1 91.75 175 LEU B O 1
ATOM 5045 N N . VAL B 1 176 ? -9.867 -20.562 -10.078 1 85.31 176 VAL B N 1
ATOM 5046 C CA . VAL B 1 176 ? -11.164 -20 -9.703 1 85.31 176 VAL B CA 1
ATOM 5047 C C . VAL B 1 176 ? -11.609 -18.984 -10.75 1 85.31 176 VAL B C 1
ATOM 5049 O O . VAL B 1 176 ? -12.781 -18.969 -11.148 1 85.31 176 VAL B O 1
ATOM 5052 N N . ARG B 1 177 ? -10.703 -18.234 -11.18 1 83.44 177 ARG B N 1
ATOM 5053 C CA . ARG B 1 177 ? -11.031 -17.219 -12.164 1 83.44 177 ARG B CA 1
ATOM 5054 C C . ARG B 1 177 ? -11.453 -17.844 -13.484 1 83.44 177 ARG B C 1
ATOM 5056 O O . ARG B 1 177 ? -12.391 -17.375 -14.133 1 83.44 177 ARG B O 1
ATOM 5063 N N . ILE B 1 178 ? -10.773 -18.812 -13.875 1 91 178 ILE B N 1
ATOM 5064 C CA . ILE B 1 178 ? -11.102 -19.516 -15.109 1 91 178 ILE B CA 1
ATOM 5065 C C . ILE B 1 178 ? -12.492 -20.141 -14.984 1 91 178 ILE B C 1
ATOM 5067 O O . ILE B 1 178 ? -13.328 -20 -15.883 1 91 178 ILE B O 1
ATOM 5071 N N . LEU B 1 179 ? -12.797 -20.734 -13.891 1 91.25 179 LEU B N 1
ATOM 5072 C CA . LEU B 1 179 ? -14.078 -21.375 -13.664 1 91.25 179 LEU B CA 1
ATOM 5073 C C . LEU B 1 179 ? -15.211 -20.359 -13.672 1 91.25 179 LEU B C 1
ATOM 5075 O O . LEU B 1 179 ? -16.281 -20.609 -14.242 1 91.25 179 LEU B O 1
ATOM 5079 N N . MET B 1 180 ? -14.922 -19.25 -13.055 1 84.69 180 MET B N 1
ATOM 5080 C CA . MET B 1 180 ? -15.922 -18.188 -13.016 1 84.69 180 MET B CA 1
ATOM 5081 C C . MET B 1 180 ? -16.172 -17.625 -14.406 1 84.69 180 MET B C 1
ATOM 5083 O O . MET B 1 180 ? -17.328 -17.438 -14.797 1 84.69 180 MET B O 1
ATOM 5087 N N . SER B 1 181 ? -15.133 -17.422 -15.148 1 87.5 181 SER B N 1
ATOM 5088 C CA . SER B 1 181 ? -15.258 -16.859 -16.484 1 87.5 181 SER B CA 1
ATOM 5089 C C . SER B 1 181 ? -16 -17.812 -17.422 1 87.5 181 SER B C 1
ATOM 5091 O O . SER B 1 181 ? -16.688 -17.359 -18.344 1 87.5 181 SER B O 1
ATOM 5093 N N . LEU B 1 182 ? -15.898 -19.062 -17.109 1 91.38 182 LEU B N 1
ATOM 5094 C CA . LEU B 1 182 ? -16.547 -20.078 -17.953 1 91.38 182 LEU B CA 1
ATOM 5095 C C . LEU B 1 182 ? -17.859 -20.516 -17.328 1 91.38 182 LEU B C 1
ATOM 5097 O O . LEU B 1 182 ? -18.547 -21.406 -17.859 1 91.38 182 LEU B O 1
ATOM 5101 N N . GLU B 1 183 ? -18.203 -19.906 -16.094 1 89.25 183 GLU B N 1
ATOM 5102 C CA . GLU B 1 183 ? -19.422 -20.203 -15.367 1 89.25 183 GLU B CA 1
ATOM 5103 C C . GLU B 1 183 ? -19.531 -21.688 -15.031 1 89.25 183 GLU B C 1
ATOM 5105 O O . GLU B 1 183 ? -20.578 -22.312 -15.258 1 89.25 183 GLU B O 1
ATOM 5110 N N . LEU B 1 184 ? -18.453 -22.234 -14.578 1 91.19 184 LEU B N 1
ATOM 5111 C CA . LEU B 1 184 ? -18.391 -23.672 -14.289 1 91.19 184 LEU B CA 1
ATOM 5112 C C . LEU B 1 184 ? -18.281 -23.922 -12.789 1 91.19 184 LEU B C 1
ATOM 5114 O O . LEU B 1 184 ? -18.078 -25.062 -12.359 1 91.19 184 LEU B O 1
ATOM 5118 N N . THR B 1 185 ? -18.359 -22.969 -11.977 1 86.81 185 THR B N 1
ATOM 5119 C CA . THR B 1 185 ? -18.078 -23.078 -10.547 1 86.81 185 THR B CA 1
ATOM 5120 C C . THR B 1 185 ? -19.078 -24.016 -9.875 1 86.81 185 THR B C 1
ATOM 5122 O O . THR B 1 185 ? -18.766 -24.641 -8.859 1 86.81 185 THR B O 1
ATOM 5125 N N . LYS B 1 186 ? -20.281 -24.141 -10.477 1 83.44 186 LYS B N 1
ATOM 5126 C CA . LYS B 1 186 ? -21.328 -24.953 -9.859 1 83.44 186 LYS B CA 1
ATOM 5127 C C . LYS B 1 186 ? -21.391 -26.344 -10.508 1 83.44 186 LYS B C 1
ATOM 5129 O O . LYS B 1 186 ? -22.062 -27.234 -9.984 1 83.44 186 LYS B O 1
ATOM 5134 N N . ASP B 1 187 ? -20.734 -26.516 -11.531 1 87.06 187 ASP B N 1
ATOM 5135 C CA . ASP B 1 187 ? -20.703 -27.797 -12.211 1 87.06 187 ASP B CA 1
ATOM 5136 C C . ASP B 1 187 ? -19.875 -28.812 -11.422 1 87.06 187 ASP B C 1
ATOM 5138 O O . ASP B 1 187 ? -19.062 -28.438 -10.57 1 87.06 187 ASP B O 1
ATOM 5142 N N . ARG B 1 188 ? -20.141 -30.031 -11.766 1 87.88 188 ARG B N 1
ATOM 5143 C CA . ARG B 1 188 ? -19.453 -31.125 -11.094 1 87.88 188 ARG B CA 1
ATOM 5144 C C . ARG B 1 188 ? -17.938 -30.984 -11.227 1 87.88 188 ARG B C 1
ATOM 5146 O O . ARG B 1 188 ? -17.203 -31.094 -10.242 1 87.88 188 ARG B O 1
ATOM 5153 N N . VAL B 1 189 ? -17.469 -30.719 -12.422 1 93.06 189 VAL B N 1
ATOM 5154 C CA . VAL B 1 189 ? -16.031 -30.594 -12.664 1 93.06 189 VAL B CA 1
ATOM 5155 C C . VAL B 1 189 ? -15.477 -29.391 -11.891 1 93.06 189 VAL B C 1
ATOM 5157 O O . VAL B 1 189 ? -14.336 -29.422 -11.422 1 93.06 189 VAL B O 1
ATOM 5160 N N . GLY B 1 190 ? -16.266 -28.359 -11.766 1 92 190 GLY B N 1
ATOM 5161 C CA . GLY B 1 190 ? -15.867 -27.203 -10.992 1 92 190 GLY B CA 1
ATOM 5162 C C . GLY B 1 190 ? -15.68 -27.5 -9.516 1 92 190 GLY B C 1
ATOM 5163 O O . GLY B 1 190 ? -14.672 -27.109 -8.922 1 92 190 GLY B O 1
ATOM 5164 N N . ILE B 1 191 ? -16.609 -28.234 -8.969 1 88.31 191 ILE B N 1
ATOM 5165 C CA . ILE B 1 191 ? -16.562 -28.578 -7.555 1 88.31 191 ILE B CA 1
ATOM 5166 C C . ILE B 1 191 ? -15.352 -29.469 -7.273 1 88.31 191 ILE B C 1
ATOM 5168 O O . ILE B 1 191 ? -14.633 -29.25 -6.297 1 88.31 191 ILE B O 1
ATOM 5172 N N . ILE B 1 192 ? -15.156 -30.375 -8.141 1 92.19 192 ILE B N 1
ATOM 5173 C CA . ILE B 1 192 ? -14.039 -31.297 -7.984 1 92.19 192 ILE B CA 1
ATOM 5174 C C . ILE B 1 192 ? -12.719 -30.547 -8.055 1 92.19 192 ILE B C 1
ATOM 5176 O O . ILE B 1 192 ? -11.859 -30.688 -7.18 1 92.19 192 ILE B O 1
ATOM 5180 N N . THR B 1 193 ? -12.562 -29.688 -9.039 1 95.12 193 THR B N 1
ATOM 5181 C CA . THR B 1 193 ? -11.297 -28.969 -9.242 1 95.12 193 THR B CA 1
ATOM 5182 C C . THR B 1 193 ? -11.086 -27.922 -8.164 1 95.12 193 THR B C 1
ATOM 5184 O O . THR B 1 193 ? -9.953 -27.656 -7.754 1 95.12 193 THR B O 1
ATOM 5187 N N . LEU B 1 194 ? -12.172 -27.328 -7.711 1 89.69 194 LEU B N 1
ATOM 5188 C CA . LEU B 1 194 ? -12.055 -26.359 -6.625 1 89.69 194 LEU B CA 1
ATOM 5189 C C . LEU B 1 194 ? -11.57 -27.031 -5.348 1 89.69 194 LEU B C 1
ATOM 5191 O O . LEU B 1 194 ? -10.68 -26.531 -4.664 1 89.69 194 LEU B O 1
ATOM 5195 N N . SER B 1 195 ? -12.125 -28.156 -5.086 1 90 195 SER B N 1
ATOM 5196 C CA . SER B 1 195 ? -11.758 -28.891 -3.885 1 90 195 SER B CA 1
ATOM 5197 C C . SER B 1 195 ? -10.32 -29.406 -3.977 1 90 195 SER B C 1
ATOM 5199 O O . SER B 1 195 ? -9.531 -29.219 -3.051 1 90 195 SER B O 1
ATOM 5201 N N . ALA B 1 196 ? -9.969 -30 -5.07 1 93 196 ALA B N 1
ATOM 5202 C CA . ALA B 1 196 ? -8.625 -30.531 -5.285 1 93 196 ALA B CA 1
ATOM 5203 C C . ALA B 1 196 ? -7.605 -29.406 -5.383 1 93 196 ALA B C 1
ATOM 5205 O O . ALA B 1 196 ? -6.461 -29.547 -4.941 1 93 196 ALA B O 1
ATOM 5206 N N . GLY B 1 197 ? -8.031 -28.359 -6.004 1 90.44 197 GLY B N 1
ATOM 5207 C CA . GLY B 1 197 ? -7.152 -27.219 -6.199 1 90.44 197 GLY B CA 1
ATOM 5208 C C . GLY B 1 197 ? -6.691 -26.594 -4.895 1 90.44 197 GLY B C 1
ATOM 5209 O O . GLY B 1 197 ? -5.516 -26.25 -4.742 1 90.44 197 GLY B O 1
ATOM 5210 N N . VAL B 1 198 ? -7.602 -26.422 -3.977 1 84.56 198 VAL B N 1
ATOM 5211 C CA . VAL B 1 198 ? -7.262 -25.844 -2.682 1 84.56 198 VAL B CA 1
ATOM 5212 C C . VAL B 1 198 ? -6.246 -26.734 -1.966 1 84.56 198 VAL B C 1
ATOM 5214 O O . VAL B 1 198 ? -5.27 -26.234 -1.397 1 84.56 198 VAL B O 1
ATOM 5217 N N . LEU B 1 199 ? -6.496 -27.969 -2.006 1 86.31 199 LEU B N 1
ATOM 5218 C CA . LEU B 1 199 ? -5.578 -28.906 -1.372 1 86.31 199 LEU B CA 1
ATOM 5219 C C . LEU B 1 199 ? -4.211 -28.875 -2.045 1 86.31 199 LEU B C 1
ATOM 5221 O O . LEU B 1 199 ? -3.18 -28.906 -1.368 1 86.31 199 LEU B O 1
ATOM 5225 N N . ASN B 1 200 ? -4.195 -28.859 -3.338 1 89.75 200 ASN B N 1
ATOM 5226 C CA . ASN B 1 200 ? -2.951 -28.781 -4.094 1 89.75 200 ASN B CA 1
ATOM 5227 C C . ASN B 1 200 ? -2.152 -27.531 -3.732 1 89.75 200 ASN B C 1
ATOM 5229 O O . ASN B 1 200 ? -0.925 -27.578 -3.637 1 89.75 200 ASN B O 1
ATOM 5233 N N . ASP B 1 201 ? -2.895 -26.484 -3.617 1 84.25 201 ASP B N 1
ATOM 5234 C CA . ASP B 1 201 ? -2.232 -25.234 -3.246 1 84.25 201 ASP B CA 1
ATOM 5235 C C . ASP B 1 201 ? -1.604 -25.328 -1.858 1 84.25 201 ASP B C 1
ATOM 5237 O O . ASP B 1 201 ? -0.452 -24.938 -1.663 1 84.25 201 ASP B O 1
ATOM 5241 N N . LEU B 1 202 ? -2.279 -25.844 -0.941 1 79.5 202 LEU B N 1
ATOM 5242 C CA . LEU B 1 202 ? -1.787 -26.016 0.422 1 79.5 202 LEU B CA 1
ATOM 5243 C C . LEU B 1 202 ? -0.571 -26.938 0.455 1 79.5 202 LEU B C 1
ATOM 5245 O O . LEU B 1 202 ? 0.449 -26.594 1.062 1 79.5 202 LEU B O 1
ATOM 5249 N N . LEU B 1 203 ? -0.642 -28.016 -0.223 1 84 203 LEU B N 1
ATOM 5250 C CA . LEU B 1 203 ? 0.45 -28.984 -0.259 1 84 203 LEU B CA 1
ATOM 5251 C C . LEU B 1 203 ? 1.646 -28.422 -1.023 1 84 203 LEU B C 1
ATOM 5253 O O . LEU B 1 203 ? 2.795 -28.672 -0.662 1 84 203 LEU B O 1
ATOM 5257 N N . GLY B 1 204 ? 1.29 -27.703 -2.072 1 83.06 204 GLY B N 1
ATOM 5258 C CA . GLY B 1 204 ? 2.35 -27.062 -2.84 1 83.06 204 GLY B CA 1
ATOM 5259 C C . GLY B 1 204 ? 3.203 -26.125 -2.012 1 83.06 204 GLY B C 1
ATOM 5260 O O . GLY B 1 204 ? 4.43 -26.141 -2.117 1 83.06 204 GLY B O 1
ATOM 5261 N N . TRP B 1 205 ? 2.58 -25.391 -1.174 1 76.88 205 TRP B N 1
ATOM 5262 C CA . TRP B 1 205 ? 3.283 -24.469 -0.302 1 76.88 205 TRP B CA 1
ATOM 5263 C C . TRP B 1 205 ? 4.148 -25.203 0.709 1 76.88 205 TRP B C 1
ATOM 5265 O O . TRP B 1 205 ? 5.277 -24.797 0.988 1 76.88 205 TRP B O 1
ATOM 5275 N N . ILE B 1 206 ? 3.65 -26.25 1.203 1 77.88 206 ILE B N 1
ATOM 5276 C CA . ILE B 1 206 ? 4.391 -27.078 2.162 1 77.88 206 ILE B CA 1
ATOM 5277 C C . ILE B 1 206 ? 5.629 -27.656 1.492 1 77.88 206 ILE B C 1
ATOM 5279 O O . ILE B 1 206 ? 6.727 -27.609 2.047 1 77.88 206 ILE B O 1
ATOM 5283 N N . LEU B 1 207 ? 5.496 -28.156 0.311 1 81.94 207 LEU B N 1
ATOM 5284 C CA . LEU B 1 207 ? 6.605 -28.75 -0.417 1 81.94 207 LEU B CA 1
ATOM 5285 C C . LEU B 1 207 ? 7.641 -27.703 -0.799 1 81.94 207 LEU B C 1
ATOM 5287 O O . LEU B 1 207 ? 8.844 -27.969 -0.786 1 81.94 207 LEU B O 1
ATOM 5291 N N . LEU B 1 208 ? 7.133 -26.562 -1.156 1 80.81 208 LEU B N 1
ATOM 5292 C CA . LEU B 1 208 ? 8.047 -25.469 -1.469 1 80.81 208 LEU B CA 1
ATOM 5293 C C . LEU B 1 208 ? 8.867 -25.078 -0.244 1 80.81 208 LEU B C 1
ATOM 5295 O O . LEU B 1 208 ? 10.078 -24.891 -0.342 1 80.81 208 LEU B O 1
ATOM 5299 N N . ALA B 1 209 ? 8.164 -24.938 0.875 1 77.06 209 ALA B N 1
ATOM 5300 C CA . ALA B 1 209 ? 8.867 -24.625 2.115 1 77.06 209 ALA B CA 1
ATOM 5301 C C . ALA B 1 209 ? 9.945 -25.656 2.424 1 77.06 209 ALA B C 1
ATOM 5303 O O . ALA B 1 209 ? 11.047 -25.312 2.848 1 77.06 209 ALA B O 1
ATOM 5304 N N . LEU B 1 210 ? 9.617 -26.844 2.15 1 77.06 210 LEU B N 1
ATOM 5305 C CA . LEU B 1 210 ? 10.562 -27.938 2.383 1 77.06 210 LEU B CA 1
ATOM 5306 C C . LEU B 1 210 ? 11.758 -27.828 1.44 1 77.06 210 LEU B C 1
ATOM 5308 O O . LEU B 1 210 ? 12.898 -28.016 1.855 1 77.06 210 LEU B O 1
ATOM 5312 N N . SER B 1 211 ? 11.523 -27.516 0.225 1 78.88 211 SER B N 1
ATOM 5313 C CA . SER B 1 211 ? 12.586 -27.391 -0.766 1 78.88 211 SER B CA 1
ATOM 5314 C C . SER B 1 211 ? 13.531 -26.25 -0.412 1 78.88 211 SER B C 1
ATOM 5316 O O . SER B 1 211 ? 14.75 -26.391 -0.523 1 78.88 211 SER B O 1
ATOM 5318 N N . ILE B 1 212 ? 12.953 -25.172 0.002 1 76.56 212 ILE B N 1
ATOM 5319 C CA . ILE B 1 212 ? 13.75 -24 0.342 1 76.56 212 ILE B CA 1
ATOM 5320 C C . ILE B 1 212 ? 14.562 -24.281 1.606 1 76.56 212 ILE B C 1
ATOM 5322 O O . ILE B 1 212 ? 15.727 -23.891 1.7 1 76.56 212 ILE B O 1
ATOM 5326 N N . THR B 1 213 ? 13.891 -24.969 2.572 1 74.75 213 THR B N 1
ATOM 5327 C CA . THR B 1 213 ? 14.578 -25.344 3.809 1 74.75 213 THR B CA 1
ATOM 5328 C C . THR B 1 213 ? 15.766 -26.25 3.521 1 74.75 213 THR B C 1
ATOM 5330 O O . THR B 1 213 ? 16.812 -26.125 4.152 1 74.75 213 THR B O 1
ATOM 5333 N N . LEU B 1 214 ? 15.641 -27.094 2.568 1 74.94 214 LEU B N 1
ATOM 5334 C CA . LEU B 1 214 ? 16.688 -28.047 2.232 1 74.94 214 LEU B CA 1
ATOM 5335 C C . LEU B 1 214 ? 17.906 -27.344 1.631 1 74.94 214 LEU B C 1
ATOM 5337 O O . LEU B 1 214 ? 19.047 -27.766 1.849 1 74.94 214 LEU B O 1
ATOM 5341 N N . VAL B 1 215 ? 17.656 -26.281 0.959 1 73.62 215 VAL B N 1
ATOM 5342 C CA . VAL B 1 215 ? 18.75 -25.531 0.341 1 73.62 215 VAL B CA 1
ATOM 5343 C C . VAL B 1 215 ? 19.469 -24.703 1.403 1 73.62 215 VAL B C 1
ATOM 5345 O O . VAL B 1 215 ? 20.703 -24.578 1.369 1 73.62 215 VAL B O 1
ATOM 5348 N N . ASN B 1 216 ? 18.641 -24.094 2.252 1 65.19 216 ASN B N 1
ATOM 5349 C CA . ASN B 1 216 ? 19.203 -23.172 3.232 1 65.19 216 ASN B CA 1
ATOM 5350 C C . ASN B 1 216 ? 19.922 -23.922 4.352 1 65.19 216 ASN B C 1
ATOM 5352 O O . ASN B 1 216 ? 20.688 -23.312 5.113 1 65.19 216 ASN B O 1
ATOM 5356 N N . ALA B 1 217 ? 19.625 -25.188 4.418 1 63.84 217 ALA B N 1
ATOM 5357 C CA . ALA B 1 217 ? 20.25 -25.953 5.496 1 63.84 217 ALA B CA 1
ATOM 5358 C C . ALA B 1 217 ? 21.641 -26.438 5.09 1 63.84 217 ALA B C 1
ATOM 5360 O O . ALA B 1 217 ? 21.781 -27.156 4.098 1 63.84 217 ALA B O 1
ATOM 5361 N N . SER B 1 218 ? 22.562 -25.672 5.523 1 60.41 218 SER B N 1
ATOM 5362 C CA . SER B 1 218 ? 23.938 -26.109 5.297 1 60.41 218 SER B CA 1
ATOM 5363 C C . SER B 1 218 ? 24.172 -27.516 5.859 1 60.41 218 SER B C 1
ATOM 5365 O O . SER B 1 218 ? 25.016 -28.25 5.355 1 60.41 218 SER B O 1
ATOM 5367 N N . ASN B 1 219 ? 23.359 -27.75 6.898 1 71.25 219 ASN B N 1
ATOM 5368 C CA . ASN B 1 219 ? 23.469 -29.031 7.59 1 71.25 219 ASN B CA 1
ATOM 5369 C C . ASN B 1 219 ? 22.094 -29.641 7.852 1 71.25 219 ASN B C 1
ATOM 5371 O O . ASN B 1 219 ? 21.109 -28.922 8.047 1 71.25 219 ASN B O 1
ATOM 5375 N N . PRO B 1 220 ? 21.953 -30.859 7.645 1 73.31 220 PRO B N 1
ATOM 5376 C CA . PRO B 1 220 ? 20.688 -31.562 7.867 1 73.31 220 PRO B CA 1
ATOM 5377 C C . PRO B 1 220 ? 20.047 -31.219 9.211 1 73.31 220 PRO B C 1
ATOM 5379 O O . PRO B 1 220 ? 18.828 -31.156 9.32 1 73.31 220 PRO B O 1
ATOM 5382 N N . VAL B 1 221 ? 20.906 -30.875 10.117 1 78.06 221 VAL B N 1
ATOM 5383 C CA . VAL B 1 221 ? 20.375 -30.547 11.438 1 78.06 221 VAL B CA 1
ATOM 5384 C C . VAL B 1 221 ? 19.625 -29.219 11.391 1 78.06 221 VAL B C 1
ATOM 5386 O O . VAL B 1 221 ? 18.562 -29.078 12 1 78.06 221 VAL B O 1
ATOM 5389 N N . ASN B 1 222 ? 20.109 -28.312 10.625 1 79.75 222 ASN B N 1
ATOM 5390 C CA . ASN B 1 222 ? 19.469 -27.016 10.484 1 79.75 222 ASN B CA 1
ATOM 5391 C C . ASN B 1 222 ? 18.109 -27.141 9.781 1 79.75 222 ASN B C 1
ATOM 5393 O O . ASN B 1 222 ? 17.172 -26.406 10.094 1 79.75 222 ASN B O 1
ATOM 5397 N N . THR B 1 223 ? 18.109 -28.094 8.914 1 78.31 223 THR B N 1
ATOM 5398 C CA . THR B 1 223 ? 16.844 -28.312 8.203 1 78.31 223 THR B CA 1
ATOM 5399 C C . THR B 1 223 ? 15.758 -28.75 9.18 1 78.31 223 THR B C 1
ATOM 5401 O O . THR B 1 223 ? 14.633 -28.266 9.117 1 78.31 223 THR B O 1
ATOM 5404 N N . VAL B 1 224 ? 16.125 -29.609 10.016 1 82.69 224 VAL B N 1
ATOM 5405 C CA . VAL B 1 224 ? 15.164 -30.125 10.992 1 82.69 224 VAL B CA 1
ATOM 5406 C C . VAL B 1 224 ? 14.711 -28.984 11.906 1 82.69 224 VAL B C 1
ATOM 5408 O O . VAL B 1 224 ? 13.531 -28.875 12.234 1 82.69 224 VAL B O 1
ATOM 5411 N N . TYR B 1 225 ? 15.602 -28.141 12.297 1 84.06 225 TYR B N 1
ATOM 5412 C CA . TYR B 1 225 ? 15.258 -27.031 13.18 1 84.06 225 TYR B CA 1
ATOM 5413 C C . TYR B 1 225 ? 14.297 -26.062 12.492 1 84.06 225 TYR B C 1
ATOM 5415 O O . TYR B 1 225 ? 13.352 -25.578 13.117 1 84.06 225 TYR B O 1
ATOM 5423 N N . ILE B 1 226 ? 14.516 -25.812 11.273 1 83.12 226 ILE B N 1
ATOM 5424 C CA . ILE B 1 226 ? 13.648 -24.891 10.531 1 83.12 226 ILE B CA 1
ATOM 5425 C C . ILE B 1 226 ? 12.25 -25.484 10.422 1 83.12 226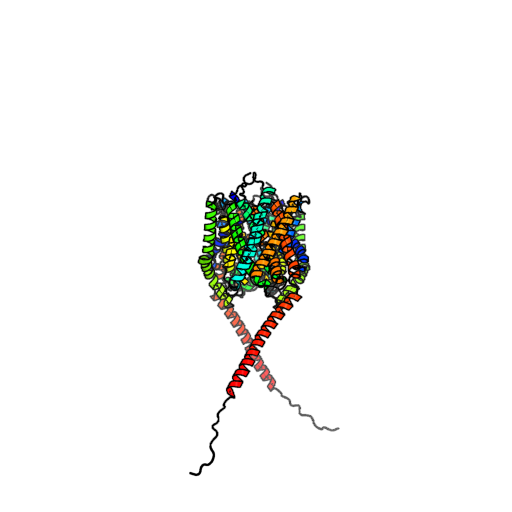 ILE B C 1
ATOM 5427 O O . ILE B 1 226 ? 11.258 -24.781 10.609 1 83.12 226 ILE B O 1
ATOM 5431 N N . LEU B 1 227 ? 12.234 -26.797 10.156 1 83.31 227 LEU B N 1
ATOM 5432 C CA . LEU B 1 227 ? 10.945 -27.469 10.047 1 83.31 227 LEU B CA 1
ATOM 5433 C C . LEU B 1 227 ? 10.195 -27.438 11.375 1 83.31 227 LEU B C 1
ATOM 5435 O O . LEU B 1 227 ? 8.984 -27.219 11.406 1 83.31 227 LEU B O 1
ATOM 5439 N N . LEU B 1 228 ? 10.883 -27.641 12.43 1 88.44 228 LEU B N 1
ATOM 5440 C CA . LEU B 1 228 ? 10.273 -27.625 13.75 1 88.44 228 LEU B CA 1
ATOM 5441 C C . LEU B 1 228 ? 9.75 -26.219 14.094 1 88.44 228 LEU B C 1
ATOM 5443 O O . LEU B 1 228 ? 8.656 -26.094 14.641 1 88.44 228 LEU B O 1
ATOM 5447 N N . LEU B 1 229 ? 10.516 -25.25 13.703 1 91.12 229 LEU B N 1
ATOM 5448 C CA . LEU B 1 229 ? 10.094 -23.875 13.945 1 91.12 229 LEU B CA 1
ATOM 5449 C C . LEU B 1 229 ? 8.883 -23.516 13.102 1 91.12 229 LEU B C 1
ATOM 5451 O O . LEU B 1 229 ? 7.988 -22.797 13.562 1 91.12 229 LEU B O 1
ATOM 5455 N N . ALA B 1 230 ? 8.898 -23.984 11.891 1 87.88 230 ALA B N 1
ATOM 5456 C CA . ALA B 1 230 ? 7.766 -23.734 11 1 87.88 230 ALA B CA 1
ATOM 5457 C C . ALA B 1 230 ? 6.492 -24.375 11.539 1 87.88 230 ALA B C 1
ATOM 5459 O O . ALA B 1 230 ? 5.434 -23.75 11.57 1 87.88 230 ALA B O 1
ATOM 5460 N N . VAL B 1 231 ? 6.617 -25.578 12 1 89.12 231 VAL B N 1
ATOM 5461 C CA . VAL B 1 231 ? 5.477 -26.297 12.547 1 89.12 231 VAL B CA 1
ATOM 5462 C C . VAL B 1 231 ? 5.02 -25.641 13.844 1 89.12 231 VAL B C 1
ATOM 5464 O O . VAL B 1 231 ? 3.818 -25.5 14.094 1 89.12 231 VAL B O 1
ATOM 5467 N N . ALA B 1 232 ? 5.973 -25.297 14.633 1 94.69 232 ALA B N 1
ATOM 5468 C CA . ALA B 1 232 ? 5.648 -24.609 15.875 1 94.69 232 ALA B CA 1
ATOM 5469 C C . ALA B 1 232 ? 4.855 -23.328 15.609 1 94.69 232 ALA B C 1
ATOM 5471 O O . ALA B 1 232 ? 3.871 -23.047 16.297 1 94.69 232 ALA B O 1
ATOM 5472 N N . TRP B 1 233 ? 5.301 -22.594 14.609 1 94.06 233 TRP B N 1
ATOM 5473 C CA . TRP B 1 233 ? 4.602 -21.359 14.258 1 94.06 233 TRP B CA 1
ATOM 5474 C C . TRP B 1 233 ? 3.203 -21.656 13.727 1 94.06 233 TRP B C 1
ATOM 5476 O O . TRP B 1 233 ? 2.246 -20.938 14.047 1 94.06 233 TRP B O 1
ATOM 5486 N N . PHE B 1 234 ? 3.137 -22.688 12.969 1 91.88 234 PHE B N 1
ATOM 5487 C CA . PHE B 1 234 ? 1.845 -23.109 12.445 1 91.88 234 PHE B CA 1
ATOM 5488 C C . PHE B 1 234 ? 0.873 -23.422 13.578 1 91.88 234 PHE B C 1
ATOM 5490 O O . PHE B 1 234 ? -0.274 -22.969 13.562 1 91.88 234 PHE B O 1
ATOM 5497 N N . ILE B 1 235 ? 1.33 -24.094 14.531 1 95 235 ILE B N 1
ATOM 5498 C CA . ILE B 1 235 ? 0.502 -24.453 15.672 1 95 235 ILE B CA 1
ATOM 5499 C C . ILE B 1 235 ? 0.17 -23.219 16.5 1 95 235 ILE B C 1
ATOM 5501 O O . ILE B 1 235 ? -0.971 -23.047 16.938 1 95 235 ILE B O 1
ATOM 5505 N N . LEU B 1 236 ? 1.123 -22.344 16.672 1 96.88 236 LEU B N 1
ATOM 5506 C CA . LEU B 1 236 ? 0.907 -21.125 17.438 1 96.88 236 LEU B CA 1
ATOM 5507 C C . LEU B 1 236 ? -0.142 -20.234 16.766 1 96.88 236 LEU B C 1
ATOM 5509 O O . LEU B 1 236 ? -0.968 -19.625 17.438 1 96.88 236 LEU B O 1
ATOM 5513 N N . VAL B 1 237 ? -0.099 -20.125 15.469 1 96 237 VAL B N 1
ATOM 5514 C CA . VAL B 1 237 ? -1.015 -19.281 14.711 1 96 237 VAL B CA 1
ATOM 5515 C C . VAL B 1 237 ? -2.414 -19.891 14.719 1 96 237 VAL B C 1
ATOM 5517 O O . VAL B 1 237 ? -3.406 -19.188 14.922 1 96 237 VAL B O 1
ATOM 5520 N N . LEU B 1 238 ? -2.574 -21.188 14.602 1 92.69 238 LEU B N 1
ATOM 5521 C CA . LEU B 1 238 ? -3.859 -21.859 14.461 1 92.69 238 LEU B CA 1
ATOM 5522 C C . LEU B 1 238 ? -4.605 -21.906 15.789 1 92.69 238 LEU B C 1
ATOM 5524 O O . LEU B 1 238 ? -5.832 -22 15.812 1 92.69 238 LEU B O 1
ATOM 5528 N N . PHE B 1 239 ? -3.877 -21.781 16.891 1 94.12 239 PHE B N 1
ATOM 5529 C CA . PHE B 1 239 ? -4.562 -21.938 18.172 1 94.12 239 PHE B CA 1
ATOM 5530 C C . PHE B 1 239 ? -4.461 -20.672 19 1 94.12 239 PHE B C 1
ATOM 5532 O O . PHE B 1 239 ? -5.258 -19.75 18.828 1 94.12 239 PHE B O 1
ATOM 5539 N N . PRO B 1 240 ? -3.281 -20.453 19.688 1 95.81 240 PRO B N 1
ATOM 5540 C CA . PRO B 1 240 ? -3.271 -19.281 20.578 1 95.81 240 PRO B CA 1
ATOM 5541 C C . PRO B 1 240 ? -3.467 -17.969 19.828 1 95.81 240 PRO B C 1
ATOM 5543 O O . PRO B 1 240 ? -4.227 -17.109 20.266 1 95.81 240 PRO B O 1
ATOM 5546 N N . ILE B 1 241 ? -2.854 -17.781 18.766 1 96.44 241 ILE B N 1
ATOM 5547 C CA . ILE B 1 241 ? -2.924 -16.5 18.062 1 96.44 241 ILE B CA 1
ATOM 5548 C C . ILE B 1 241 ? -4.312 -16.328 17.453 1 96.44 241 ILE B C 1
ATOM 5550 O O . ILE B 1 241 ? -4.875 -15.234 17.469 1 96.44 241 ILE B O 1
ATOM 5554 N N . ARG B 1 242 ? -4.805 -17.375 16.891 1 95.44 242 ARG B N 1
ATOM 5555 C CA . ARG B 1 242 ? -6.156 -17.328 16.344 1 95.44 242 ARG B CA 1
ATOM 5556 C C . ARG B 1 242 ? -7.16 -16.922 17.422 1 95.44 242 ARG B C 1
ATOM 5558 O O . ARG B 1 242 ? -8.031 -16.078 17.172 1 95.44 242 ARG B O 1
ATOM 5565 N N . TYR B 1 243 ? -7.051 -17.469 18.625 1 95.12 243 TYR B N 1
ATOM 5566 C CA . TYR B 1 243 ? -7.965 -17.172 19.719 1 95.12 243 TYR B CA 1
ATOM 5567 C C . TYR B 1 243 ? -7.828 -15.719 20.172 1 95.12 243 TYR B C 1
ATOM 5569 O O . TYR B 1 243 ? -8.828 -15.047 20.422 1 95.12 243 TYR B O 1
ATOM 5577 N N . VAL B 1 244 ? -6.633 -15.281 20.25 1 95.81 244 VAL B N 1
ATOM 5578 C CA . VAL B 1 244 ? -6.391 -13.898 20.656 1 95.81 244 VAL B CA 1
ATOM 5579 C C . VAL B 1 244 ? -6.938 -12.945 19.594 1 95.81 244 VAL B C 1
ATOM 5581 O O . VAL B 1 244 ? -7.527 -11.914 19.922 1 95.81 244 VAL B O 1
ATOM 5584 N N . LEU B 1 245 ? -6.746 -13.258 18.359 1 95.38 245 LEU B N 1
ATOM 5585 C CA . LEU B 1 245 ? -7.242 -12.43 17.266 1 95.38 245 LEU B CA 1
ATOM 5586 C C . LEU B 1 245 ? -8.766 -12.344 17.297 1 95.38 245 LEU B C 1
ATOM 5588 O O . LEU B 1 245 ? -9.336 -11.258 17.156 1 95.38 245 LEU B O 1
ATOM 5592 N N . CYS B 1 246 ? -9.391 -13.477 17.5 1 93.88 246 CYS B N 1
ATOM 5593 C CA . CYS B 1 246 ? -10.844 -13.508 17.578 1 93.88 246 CYS B CA 1
ATOM 5594 C C . CYS B 1 246 ? -11.359 -12.68 18.75 1 93.88 246 CYS B C 1
ATOM 5596 O O . CYS B 1 246 ? -12.375 -12 18.625 1 93.88 246 CYS B O 1
ATOM 5598 N N . TRP B 1 247 ? -10.625 -12.789 19.797 1 94 247 TRP B N 1
ATOM 5599 C CA . TRP B 1 247 ? -11 -12.016 20.984 1 94 247 TRP B CA 1
ATOM 5600 C C . TRP B 1 247 ? -10.852 -10.516 20.734 1 94 247 TRP B C 1
ATOM 5602 O O . TRP B 1 247 ? -11.719 -9.727 21.109 1 94 247 TRP B O 1
ATOM 5612 N N . LEU B 1 248 ? -9.828 -10.109 20.062 1 93.44 248 LEU B N 1
ATOM 5613 C CA . LEU B 1 248 ? -9.562 -8.703 19.781 1 93.44 248 LEU B CA 1
ATOM 5614 C C . LEU B 1 248 ? -10.594 -8.148 18.797 1 93.44 248 LEU B C 1
ATOM 5616 O O . LEU B 1 248 ? -10.938 -6.961 18.859 1 93.44 248 LEU B O 1
ATOM 5620 N N . LEU B 1 249 ? -11.094 -8.969 17.922 1 94.94 249 LEU B N 1
ATOM 5621 C CA . LEU B 1 249 ? -11.977 -8.523 16.859 1 94.94 249 LEU B CA 1
ATOM 5622 C C . LEU B 1 249 ? -13.438 -8.703 17.25 1 94.94 249 LEU B C 1
ATOM 5624 O O . LEU B 1 249 ? -14.344 -8.305 16.5 1 94.94 249 LEU B O 1
ATOM 5628 N N . LYS B 1 250 ? -13.719 -9.25 18.391 1 93.44 250 LYS B N 1
ATOM 5629 C CA . LYS B 1 250 ? -15.062 -9.617 18.828 1 93.44 250 LYS B CA 1
ATOM 5630 C C . LYS B 1 250 ? -15.992 -8.406 18.828 1 93.44 250 LYS B C 1
ATOM 5632 O O . LYS B 1 250 ? -17.125 -8.477 18.328 1 93.44 250 LYS B O 1
ATOM 5637 N N . SER B 1 251 ? -15.477 -7.359 19.375 1 91.88 251 SER B N 1
ATOM 5638 C CA . SER B 1 251 ? -16.297 -6.156 19.469 1 91.88 251 SER B CA 1
ATOM 5639 C C . SER B 1 251 ? -16.656 -5.613 18.094 1 91.88 251 SER B C 1
ATOM 5641 O O . SER B 1 251 ? -17.797 -5.207 17.859 1 91.88 251 SER B O 1
ATOM 5643 N N . ASP B 1 252 ? -15.688 -5.605 17.25 1 92.25 252 ASP B N 1
ATOM 5644 C CA . ASP B 1 252 ? -15.914 -5.098 15.906 1 92.25 252 ASP B CA 1
ATOM 5645 C C . ASP B 1 252 ? -16.859 -6.008 15.133 1 92.25 252 ASP B C 1
ATOM 5647 O O . ASP B 1 252 ? -17.75 -5.531 14.414 1 92.25 252 ASP B O 1
ATOM 5651 N N . ILE B 1 253 ? -16.734 -7.254 15.242 1 92.69 253 ILE B N 1
ATOM 5652 C CA . ILE B 1 253 ? -17.578 -8.234 14.578 1 92.69 253 ILE B CA 1
ATOM 5653 C C . ILE B 1 253 ? -19.016 -8.094 15.086 1 92.69 253 ILE B C 1
ATOM 5655 O O . ILE B 1 253 ? -19.969 -8.133 14.305 1 92.69 253 ILE B O 1
ATOM 5659 N N . ALA B 1 254 ? -19.172 -7.883 16.344 1 91.5 254 ALA B N 1
ATOM 5660 C CA . ALA B 1 254 ? -20.484 -7.703 16.953 1 91.5 254 ALA B CA 1
ATOM 5661 C C . ALA B 1 254 ? -21.156 -6.441 16.422 1 91.5 254 ALA B C 1
ATOM 5663 O O . ALA B 1 254 ? -22.359 -6.441 16.156 1 91.5 254 ALA B O 1
ATOM 5664 N N . ARG B 1 255 ? -20.391 -5.477 16.25 1 91.69 255 ARG B N 1
ATOM 5665 C CA . ARG B 1 255 ? -20.938 -4.215 15.766 1 91.69 255 ARG B CA 1
ATOM 5666 C C . ARG B 1 255 ? -21.344 -4.324 14.297 1 91.69 255 ARG B C 1
ATOM 5668 O O . ARG B 1 255 ? -22.297 -3.676 13.859 1 91.69 255 ARG B O 1
ATOM 5675 N N . ILE B 1 256 ? -20.688 -5.059 13.586 1 89.5 256 ILE B N 1
ATOM 5676 C CA . ILE B 1 256 ? -21.047 -5.297 12.188 1 89.5 256 ILE B CA 1
ATOM 5677 C C . ILE B 1 256 ? -22.297 -6.18 12.117 1 89.5 256 ILE B C 1
ATOM 5679 O O . ILE B 1 256 ? -23.203 -5.91 11.328 1 89.5 256 ILE B O 1
ATOM 5683 N N . LYS B 1 257 ? -22.328 -7.152 12.945 1 89.94 257 LYS B N 1
ATOM 5684 C CA . LYS B 1 257 ? -23.484 -8.047 12.992 1 89.94 257 LYS B CA 1
ATOM 5685 C C . LYS B 1 257 ? -24.75 -7.297 13.375 1 89.94 257 LYS B C 1
ATOM 5687 O O . LYS B 1 257 ? -25.828 -7.578 12.852 1 89.94 257 LYS B O 1
ATOM 5692 N N . SER B 1 258 ? -24.625 -6.328 14.242 1 90.62 258 SER B N 1
ATOM 5693 C CA . SER B 1 258 ? -25.781 -5.555 14.711 1 90.62 258 SER B CA 1
ATOM 5694 C C . SER B 1 258 ? -26.156 -4.477 13.703 1 90.62 258 SER B C 1
ATOM 5696 O O . SER B 1 258 ? -27.203 -3.842 13.836 1 90.62 258 SER B O 1
ATOM 5698 N N . GLY B 1 259 ? -25.297 -4.227 12.766 1 86.75 259 GLY B N 1
ATOM 5699 C CA . GLY B 1 259 ? -25.594 -3.227 11.75 1 86.75 259 GLY B CA 1
ATOM 5700 C C . GLY B 1 259 ? -25.094 -1.838 12.117 1 86.75 259 GLY B C 1
ATOM 5701 O O . GLY B 1 259 ? -25.328 -0.876 11.383 1 86.75 259 GLY B O 1
ATOM 5702 N N . GLU B 1 260 ? -24.422 -1.728 13.234 1 86.81 260 GLU B N 1
ATOM 5703 C CA . GLU B 1 260 ? -23.906 -0.44 13.68 1 86.81 260 GLU B CA 1
ATOM 5704 C C . GLU B 1 260 ? -22.797 0.062 12.75 1 86.81 260 GLU B C 1
ATOM 5706 O O . GLU B 1 260 ? -22.656 1.27 12.555 1 86.81 260 GLU B O 1
ATOM 5711 N N . ARG B 1 261 ? -22.109 -0.96 12.266 1 85.31 261 ARG B N 1
ATOM 5712 C CA . ARG B 1 261 ? -21.031 -0.638 11.344 1 85.31 261 ARG B CA 1
ATOM 5713 C C . ARG B 1 261 ? -21.172 -1.438 10.047 1 85.31 261 ARG B C 1
ATOM 5715 O O . ARG B 1 261 ? -21.578 -2.596 10.07 1 85.31 261 ARG B O 1
ATOM 5722 N N . SER B 1 262 ? -20.812 -0.81 9 1 82.75 262 SER B N 1
ATOM 5723 C CA . SER B 1 262 ? -20.953 -1.482 7.715 1 82.75 262 SER B CA 1
ATOM 5724 C C . SER B 1 262 ? -19.609 -2.055 7.25 1 82.75 262 SER B C 1
ATOM 5726 O O . SER B 1 262 ? -19.562 -2.844 6.305 1 82.75 262 SER B O 1
ATOM 5728 N N . LYS B 1 263 ? -18.594 -1.636 7.969 1 85.62 263 LYS B N 1
ATOM 5729 C CA . LYS B 1 263 ? -17.281 -2.119 7.59 1 85.62 263 LYS B CA 1
ATOM 5730 C C . LYS B 1 263 ? -16.375 -2.281 8.812 1 85.62 263 LYS B C 1
ATOM 5732 O O . LYS B 1 263 ? -16.656 -1.709 9.867 1 85.62 263 LYS B O 1
ATOM 5737 N N . PRO B 1 264 ? -15.344 -3.109 8.688 1 89.88 264 PRO B N 1
ATOM 5738 C CA . PRO B 1 264 ? -14.391 -3.24 9.789 1 89.88 264 PRO B CA 1
ATOM 5739 C C . PRO B 1 264 ? -13.695 -1.924 10.125 1 89.88 264 PRO B C 1
ATOM 5741 O O . PRO B 1 264 ? -13.453 -1.105 9.234 1 89.88 264 PRO B O 1
ATOM 5744 N N . SER B 1 265 ? -13.43 -1.742 11.352 1 89.56 265 SER B N 1
ATOM 5745 C CA . SER B 1 265 ? -12.742 -0.539 11.805 1 89.56 265 SER B CA 1
ATOM 5746 C C . SER B 1 265 ? -11.305 -0.497 11.289 1 89.56 265 SER B C 1
ATOM 5748 O O . SER B 1 265 ? -10.734 -1.533 10.938 1 89.56 265 SER B O 1
ATOM 5750 N N . THR B 1 266 ? -10.734 0.69 11.258 1 87.56 266 THR B N 1
ATOM 5751 C CA . THR B 1 266 ? -9.344 0.878 10.852 1 87.56 266 THR B CA 1
ATOM 5752 C C . THR B 1 266 ? -8.398 0.13 11.789 1 87.56 266 THR B C 1
ATOM 5754 O O . THR B 1 266 ? -7.391 -0.421 11.344 1 87.56 266 THR B O 1
ATOM 5757 N N . LEU B 1 267 ? -8.75 0.079 13.008 1 89.12 267 LEU B N 1
ATOM 5758 C CA . LEU B 1 267 ? -7.918 -0.614 13.984 1 89.12 267 LEU B CA 1
ATOM 5759 C C . LEU B 1 267 ? -7.891 -2.113 13.711 1 89.12 267 LEU B C 1
ATOM 5761 O O . LEU B 1 267 ? -6.836 -2.746 13.797 1 89.12 267 LEU B O 1
ATOM 5765 N N . SER B 1 268 ? -9.094 -2.684 13.438 1 93.38 268 SER B N 1
ATOM 5766 C CA . SER B 1 268 ? -9.164 -4.109 13.133 1 93.38 268 SER B CA 1
ATOM 5767 C C . SER B 1 268 ? -8.32 -4.457 11.914 1 93.38 268 SER B C 1
ATOM 5769 O O . SER B 1 268 ? -7.586 -5.445 11.922 1 93.38 268 SER B O 1
ATOM 5771 N N . LEU B 1 269 ? -8.453 -3.656 10.891 1 93.38 269 LEU B N 1
ATOM 5772 C CA . LEU B 1 269 ? -7.652 -3.875 9.695 1 93.38 269 LEU B CA 1
ATOM 5773 C C . LEU B 1 269 ? -6.164 -3.752 10 1 93.38 269 LEU B C 1
ATOM 5775 O O . LEU B 1 269 ? -5.355 -4.551 9.523 1 93.38 269 LEU B O 1
ATOM 5779 N N . THR B 1 270 ? -5.82 -2.768 10.789 1 93.06 270 THR B N 1
ATOM 5780 C CA . THR B 1 270 ? -4.43 -2.533 11.164 1 93.06 270 THR B CA 1
ATOM 5781 C C . THR B 1 270 ? -3.861 -3.734 11.914 1 93.06 270 THR B C 1
ATOM 5783 O O . THR B 1 270 ? -2.754 -4.188 11.617 1 93.06 270 THR B O 1
ATOM 5786 N N . VAL B 1 271 ? -4.594 -4.258 12.82 1 94.69 271 VAL B N 1
ATOM 5787 C CA . VAL B 1 271 ? -4.156 -5.398 13.625 1 94.69 271 VAL B CA 1
ATOM 5788 C C . VAL B 1 271 ? -3.945 -6.613 12.719 1 94.69 271 VAL B C 1
ATOM 5790 O O . VAL B 1 271 ? -2.934 -7.309 12.828 1 94.69 271 VAL B O 1
ATOM 5793 N N . ILE B 1 272 ? -4.855 -6.84 11.828 1 96.62 272 ILE B N 1
ATOM 5794 C CA . ILE B 1 272 ? -4.793 -7.996 10.938 1 96.62 272 ILE B CA 1
ATOM 5795 C C . ILE B 1 272 ? -3.588 -7.871 10.008 1 96.62 272 ILE B C 1
ATOM 5797 O O . ILE B 1 272 ? -2.816 -8.82 9.852 1 96.62 272 ILE B O 1
ATOM 5801 N N . VAL B 1 273 ? -3.395 -6.695 9.398 1 96.38 273 VAL B N 1
ATOM 5802 C CA . VAL B 1 273 ? -2.291 -6.48 8.469 1 96.38 273 VAL B CA 1
ATOM 5803 C C . VAL B 1 273 ? -0.962 -6.547 9.211 1 96.38 273 VAL B C 1
ATOM 5805 O O . VAL B 1 273 ? 0.013 -7.109 8.711 1 96.38 273 VAL B O 1
ATOM 5808 N N . LEU B 1 274 ? -0.916 -6.035 10.406 1 95.94 274 LEU B N 1
ATOM 5809 C CA . LEU B 1 274 ? 0.296 -6.105 11.219 1 95.94 274 LEU B CA 1
ATOM 5810 C C . LEU B 1 274 ? 0.638 -7.551 11.555 1 95.94 274 LEU B C 1
ATOM 5812 O O . LEU B 1 274 ? 1.809 -7.938 11.531 1 95.94 274 LEU B O 1
ATOM 5816 N N . LEU B 1 275 ? -0.382 -8.289 11.961 1 96.94 275 LEU B N 1
ATOM 5817 C CA . LEU B 1 275 ? -0.163 -9.695 12.25 1 96.94 275 LEU B CA 1
ATOM 5818 C C . LEU B 1 275 ? 0.351 -10.43 11.016 1 96.94 275 LEU B C 1
ATOM 5820 O O . LEU B 1 275 ? 1.186 -11.336 11.125 1 96.94 275 LEU B O 1
ATOM 5824 N N . THR B 1 276 ? -0.186 -10.078 9.836 1 97.12 276 THR B N 1
ATOM 5825 C CA . THR B 1 276 ? 0.297 -10.633 8.578 1 97.12 276 THR B CA 1
ATOM 5826 C C . THR B 1 276 ? 1.78 -10.328 8.383 1 97.12 276 THR B C 1
ATOM 5828 O O . THR B 1 276 ? 2.562 -11.211 8.031 1 97.12 276 THR B O 1
ATOM 5831 N N . PHE B 1 277 ? 2.152 -9.125 8.688 1 97.25 277 PHE B N 1
ATOM 5832 C CA . PHE B 1 277 ? 3.541 -8.719 8.523 1 97.25 277 PHE B CA 1
ATOM 5833 C C . PHE B 1 277 ? 4.43 -9.398 9.562 1 97.25 277 PHE B C 1
ATOM 5835 O O . PHE B 1 277 ? 5.559 -9.789 9.258 1 97.25 277 PHE B O 1
ATOM 5842 N N . VAL B 1 278 ? 3.963 -9.602 10.781 1 97.19 278 VAL B N 1
ATOM 5843 C CA . VAL B 1 278 ? 4.711 -10.305 11.82 1 97.19 278 VAL B CA 1
ATOM 5844 C C . VAL B 1 278 ? 4.953 -11.75 11.406 1 97.19 278 VAL B C 1
ATOM 5846 O O . VAL B 1 278 ? 6.074 -12.258 11.516 1 97.19 278 VAL B O 1
ATOM 5849 N N . SER B 1 279 ? 3.926 -12.328 10.969 1 97.06 279 SER B N 1
ATOM 5850 C CA . SER B 1 279 ? 4.031 -13.719 10.531 1 97.06 279 SER B CA 1
ATOM 5851 C C . SER B 1 279 ? 4.961 -13.852 9.336 1 97.06 279 SER B C 1
ATOM 5853 O O . SER B 1 279 ? 5.738 -14.805 9.25 1 97.06 279 SER B O 1
ATOM 5855 N N . SER B 1 280 ? 4.836 -12.93 8.375 1 95.62 280 SER B N 1
ATOM 5856 C CA . SER B 1 280 ? 5.719 -12.922 7.215 1 95.62 280 SER B CA 1
ATOM 5857 C C . SER B 1 280 ? 7.176 -12.727 7.633 1 95.62 280 SER B C 1
ATOM 5859 O O . SER B 1 280 ? 8.07 -13.398 7.113 1 95.62 280 SER B O 1
ATOM 5861 N N . PHE B 1 281 ? 7.406 -11.844 8.555 1 95.75 281 PHE B N 1
ATOM 5862 C CA . PHE B 1 281 ? 8.75 -11.594 9.062 1 95.75 281 PHE B CA 1
ATOM 5863 C C . PHE B 1 281 ? 9.32 -12.852 9.719 1 95.75 281 PHE B C 1
ATOM 5865 O O . PHE B 1 281 ? 10.461 -13.234 9.453 1 95.75 281 PHE B O 1
ATOM 5872 N N . TYR B 1 282 ? 8.562 -13.461 10.516 1 94.88 282 TYR B N 1
ATOM 5873 C CA . TYR B 1 282 ? 8.992 -14.656 11.234 1 94.88 282 TYR B CA 1
ATOM 5874 C C . TYR B 1 282 ? 9.383 -15.766 10.266 1 94.88 282 TYR B C 1
ATOM 5876 O O . TYR B 1 282 ? 10.461 -16.344 10.383 1 94.88 282 TYR B O 1
ATOM 5884 N N . THR B 1 283 ? 8.516 -16.062 9.32 1 90.62 283 THR B N 1
ATOM 5885 C CA . THR B 1 283 ? 8.789 -17.172 8.398 1 90.62 283 THR B CA 1
ATOM 5886 C C . THR B 1 283 ? 9.992 -16.844 7.516 1 90.62 283 THR B C 1
ATOM 5888 O O . THR B 1 283 ? 10.766 -17.75 7.164 1 90.62 283 THR B O 1
ATOM 5891 N N . ASP B 1 284 ? 10.141 -15.602 7.215 1 88.62 284 ASP B N 1
ATOM 5892 C CA . ASP B 1 284 ? 11.281 -15.203 6.406 1 88.62 284 ASP B CA 1
ATOM 5893 C C . ASP B 1 284 ? 12.594 -15.422 7.16 1 88.62 284 ASP B C 1
ATOM 5895 O O . ASP B 1 284 ? 13.539 -16 6.617 1 88.62 284 ASP B O 1
ATOM 5899 N N . ILE B 1 285 ? 12.68 -15.055 8.391 1 89.69 285 ILE B N 1
ATOM 5900 C CA . ILE B 1 285 ? 13.945 -15.07 9.125 1 89.69 285 ILE B CA 1
ATOM 5901 C C . ILE B 1 285 ? 14.305 -16.5 9.508 1 89.69 285 ILE B C 1
ATOM 5903 O O . ILE B 1 285 ? 15.477 -16.812 9.734 1 89.69 285 ILE B O 1
ATOM 5907 N N . ILE B 1 286 ? 13.336 -17.375 9.602 1 87.5 286 ILE B N 1
ATOM 5908 C CA . ILE B 1 286 ? 13.68 -18.734 9.945 1 87.5 286 ILE B CA 1
ATOM 5909 C C . ILE B 1 286 ? 14.078 -19.5 8.688 1 87.5 286 ILE B C 1
ATOM 5911 O O . ILE B 1 286 ? 14.578 -20.625 8.766 1 87.5 286 ILE B O 1
ATOM 5915 N N . GLY B 1 287 ? 13.719 -18.922 7.504 1 78.5 287 GLY B N 1
ATOM 5916 C CA . GLY B 1 287 ? 14.203 -19.516 6.27 1 78.5 287 GLY B CA 1
ATOM 5917 C C . GLY B 1 287 ? 13.109 -20.172 5.441 1 78.5 287 GLY B C 1
ATOM 5918 O O . GLY B 1 287 ? 13.383 -20.922 4.516 1 78.5 287 GLY B O 1
ATOM 5919 N N . VAL B 1 288 ? 11.836 -20.078 5.648 1 78 288 VAL B N 1
ATOM 5920 C CA . VAL B 1 288 ? 10.719 -20.672 4.918 1 78 288 VAL B CA 1
ATOM 5921 C C . VAL B 1 288 ? 10.219 -19.672 3.865 1 78 288 VAL B C 1
ATOM 5923 O O . VAL B 1 288 ? 9.57 -20.078 2.891 1 78 288 VAL B O 1
ATOM 5926 N N . HIS B 1 289 ? 10.352 -18.438 3.85 1 81.31 289 HIS B N 1
ATOM 5927 C CA . HIS B 1 289 ? 9.945 -17.344 2.973 1 81.31 289 HIS B CA 1
ATOM 5928 C C . HIS B 1 289 ? 8.742 -16.594 3.545 1 81.31 289 HIS B C 1
ATOM 5930 O O . HIS B 1 289 ? 7.855 -17.203 4.145 1 81.31 289 HIS B O 1
ATOM 5936 N N . SER B 1 290 ? 8.609 -15.422 3.26 1 89.38 290 SER B N 1
ATOM 5937 C CA . SER B 1 290 ? 7.68 -14.492 3.889 1 89.38 290 SER B CA 1
ATOM 5938 C C . SER B 1 290 ? 6.242 -14.766 3.449 1 89.38 290 SER B C 1
ATOM 5940 O O . SER B 1 290 ? 5.301 -14.531 4.207 1 89.38 290 SER B O 1
ATOM 5942 N N . ILE B 1 291 ? 6.027 -15.258 2.275 1 85.94 291 ILE B N 1
ATOM 5943 C CA . ILE B 1 291 ? 4.691 -15.406 1.705 1 85.94 291 ILE B CA 1
ATOM 5944 C C . ILE B 1 291 ? 3.916 -16.469 2.49 1 85.94 291 ILE B C 1
ATOM 5946 O O . ILE B 1 291 ? 2.688 -16.391 2.586 1 85.94 291 ILE B O 1
ATOM 5950 N N . PHE B 1 292 ? 4.59 -17.438 3.086 1 84.06 292 PHE B N 1
ATOM 5951 C CA . PHE B 1 292 ? 3.941 -18.484 3.852 1 84.06 292 PHE B CA 1
ATOM 5952 C C . PHE B 1 292 ? 3.285 -17.922 5.105 1 84.06 292 PHE B C 1
ATOM 5954 O O . PHE B 1 292 ? 2.178 -18.328 5.465 1 84.06 292 PHE B O 1
ATOM 5961 N N . GLY B 1 293 ? 4.02 -17.109 5.719 1 91.44 293 GLY B N 1
ATOM 5962 C CA . GLY B 1 293 ? 3.451 -16.469 6.898 1 91.44 293 GLY B CA 1
ATOM 5963 C C . GLY B 1 293 ? 2.197 -15.672 6.598 1 91.44 293 GLY B C 1
ATOM 5964 O O . GLY B 1 293 ? 1.236 -15.695 7.371 1 91.44 293 GLY B O 1
ATOM 5965 N N . ALA B 1 294 ? 2.203 -14.969 5.512 1 93.69 294 ALA B N 1
ATOM 5966 C CA . ALA B 1 294 ? 1.048 -14.172 5.109 1 93.69 294 ALA B CA 1
ATOM 5967 C C . ALA B 1 294 ? -0.168 -15.055 4.852 1 93.69 294 ALA B C 1
ATOM 5969 O O . ALA B 1 294 ? -1.268 -14.766 5.328 1 93.69 294 ALA B O 1
ATOM 5970 N N . PHE B 1 295 ? 0.015 -16.109 4.141 1 88.31 295 PHE B N 1
ATOM 5971 C CA . PHE B 1 295 ? -1.043 -17.062 3.809 1 88.31 295 PHE B CA 1
ATOM 5972 C C . PHE B 1 295 ? -1.661 -17.656 5.074 1 88.31 295 PHE B C 1
ATOM 5974 O O . PHE B 1 295 ? -2.883 -17.781 5.168 1 88.31 295 PHE B O 1
ATOM 5981 N N . LEU B 1 296 ? -0.842 -17.984 6.047 1 91.31 296 LEU B N 1
ATOM 5982 C CA . LEU B 1 296 ? -1.282 -18.594 7.297 1 91.31 296 LEU B CA 1
ATOM 5983 C C . LEU B 1 296 ? -2.232 -17.672 8.047 1 91.31 296 LEU B C 1
ATOM 5985 O O . LEU B 1 296 ? -3.238 -18.125 8.602 1 91.31 296 LEU B O 1
ATOM 5989 N N . ILE B 1 297 ? -1.952 -16.391 8.07 1 95.56 297 ILE B N 1
ATOM 5990 C CA . ILE B 1 297 ? -2.805 -15.438 8.781 1 95.56 297 ILE B CA 1
ATOM 5991 C C . ILE B 1 297 ? -4.141 -15.305 8.055 1 95.56 297 ILE B C 1
ATOM 5993 O O . ILE B 1 297 ? -5.191 -15.195 8.688 1 95.56 297 ILE B O 1
ATOM 5997 N N . GLY B 1 298 ? -4.09 -15.312 6.719 1 93.12 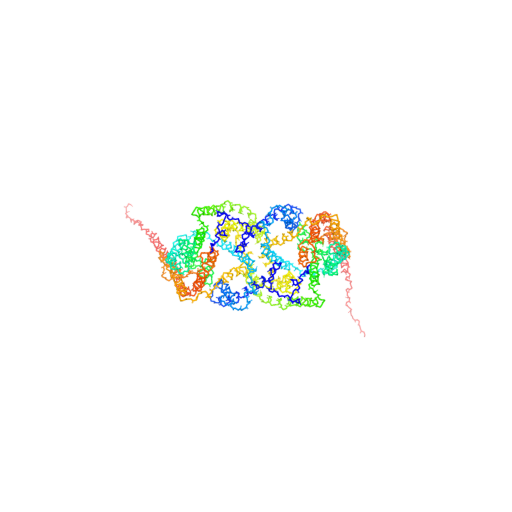298 GLY B N 1
ATOM 5998 C CA . GLY B 1 298 ? -5.332 -15.297 5.961 1 93.12 298 GLY B CA 1
ATOM 5999 C C . GLY B 1 298 ? -6.273 -16.438 6.328 1 93.12 298 GLY B C 1
ATOM 6000 O O . GLY B 1 298 ? -7.492 -16.25 6.355 1 93.12 298 GLY B O 1
ATOM 6001 N N . LEU B 1 299 ? -5.762 -17.547 6.715 1 88.81 299 LEU B N 1
ATOM 6002 C CA . LEU B 1 299 ? -6.527 -18.75 7.012 1 88.81 299 LEU B CA 1
ATOM 6003 C C . LEU B 1 299 ? -7.266 -18.609 8.344 1 88.81 299 LEU B C 1
ATOM 6005 O O . LEU B 1 299 ? -8.297 -19.25 8.555 1 88.81 299 LEU B O 1
ATOM 6009 N N . ILE B 1 300 ? -6.754 -17.734 9.242 1 93.88 300 ILE B N 1
ATOM 6010 C CA . ILE B 1 300 ? -7.281 -17.797 10.602 1 93.88 300 ILE B CA 1
ATOM 6011 C C . ILE B 1 300 ? -8.227 -16.609 10.844 1 93.88 300 ILE B C 1
ATOM 6013 O O . ILE B 1 300 ? -8.852 -16.516 11.898 1 93.88 300 ILE B O 1
ATOM 6017 N N . VAL B 1 301 ? -8.328 -15.672 9.961 1 94.31 301 VAL B N 1
ATOM 6018 C CA . VAL B 1 301 ? -9.25 -14.555 10.117 1 94.31 301 VAL B CA 1
ATOM 6019 C C . VAL B 1 301 ? -10.68 -15.078 10.211 1 94.31 301 VAL B C 1
ATOM 6021 O O . VAL B 1 301 ? -11.094 -15.914 9.406 1 94.31 301 VAL B O 1
ATOM 6024 N N . PRO B 1 302 ? -11.414 -14.562 11.18 1 91.62 302 PRO B N 1
ATOM 6025 C CA . PRO B 1 302 ? -12.773 -15.078 11.398 1 91.62 302 PRO B CA 1
ATOM 6026 C C . PRO B 1 302 ? -13.688 -14.836 10.203 1 91.62 302 PRO B C 1
ATOM 6028 O O . PRO B 1 302 ? -13.602 -13.789 9.555 1 91.62 302 PRO B O 1
ATOM 6031 N N . ARG B 1 303 ? -14.594 -15.758 9.984 1 89.25 303 ARG B N 1
ATOM 6032 C CA . ARG B 1 303 ? -15.5 -15.68 8.844 1 89.25 303 ARG B CA 1
ATOM 6033 C C . ARG B 1 303 ? -16.906 -15.312 9.281 1 89.25 303 ARG B C 1
ATOM 6035 O O . ARG B 1 303 ? -17.797 -15.102 8.453 1 89.25 303 ARG B O 1
ATOM 6042 N N . GLU B 1 304 ? -17.031 -15.094 10.5 1 86.12 304 GLU B N 1
ATOM 6043 C CA . GLU B 1 304 ? -18.328 -14.703 11.031 1 86.12 304 GLU B CA 1
ATOM 6044 C C . GLU B 1 304 ? -18.75 -13.328 10.516 1 86.12 304 GLU B C 1
ATOM 6046 O O . GLU B 1 304 ? -17.906 -12.438 10.352 1 86.12 304 GLU B O 1
ATOM 6051 N N . ALA B 1 305 ? -20.031 -13.164 10.219 1 86.06 305 ALA B N 1
ATOM 6052 C CA . ALA B 1 305 ? -20.625 -11.898 9.797 1 86.06 305 ALA B CA 1
ATOM 6053 C C . ALA B 1 305 ? -19.953 -11.375 8.523 1 86.06 305 ALA B C 1
ATOM 6055 O O . ALA B 1 305 ? -19.781 -10.164 8.359 1 86.06 305 ALA B O 1
ATOM 6056 N N . GLU B 1 306 ? -19.406 -12.258 7.727 1 87.62 306 GLU B N 1
ATOM 6057 C CA . GLU B 1 306 ? -18.766 -11.906 6.465 1 87.62 306 GLU B CA 1
ATOM 6058 C C . GLU B 1 306 ? -17.562 -10.984 6.699 1 87.62 306 GLU B C 1
ATOM 6060 O O . GLU B 1 306 ? -17.25 -10.148 5.852 1 87.62 306 GLU B O 1
ATOM 6065 N N . PHE B 1 307 ? -17.047 -11.164 7.891 1 90.94 307 PHE B N 1
ATOM 6066 C CA . PHE B 1 307 ? -15.953 -10.289 8.281 1 90.94 307 PHE B CA 1
ATOM 6067 C C . PHE B 1 307 ? -14.781 -10.422 7.324 1 90.94 307 PHE B C 1
ATOM 6069 O O . PHE B 1 307 ? -14.188 -9.422 6.91 1 90.94 307 PHE B O 1
ATOM 6076 N N . SER B 1 308 ? -14.484 -11.648 6.949 1 91.06 308 SER B N 1
ATOM 6077 C CA . SER B 1 308 ? -13.367 -11.906 6.039 1 91.06 308 SER B CA 1
ATOM 6078 C C . SER B 1 308 ? -13.625 -11.289 4.668 1 91.06 308 SER B C 1
ATOM 6080 O O . SER B 1 308 ? -12.703 -10.758 4.043 1 91.06 308 SER B O 1
ATOM 6082 N N . SER B 1 309 ? -14.828 -11.312 4.211 1 88.88 309 SER B N 1
ATOM 6083 C CA . SER B 1 309 ? -15.188 -10.727 2.924 1 88.88 309 SER B CA 1
ATOM 6084 C C . SER B 1 309 ? -15.047 -9.211 2.947 1 88.88 309 SER B C 1
ATOM 6086 O O . SER B 1 309 ? -14.617 -8.602 1.963 1 88.88 309 SER B O 1
ATOM 6088 N N . LEU B 1 310 ? -15.406 -8.664 4.059 1 89.69 310 LEU B N 1
ATOM 6089 C CA . LEU B 1 310 ? -15.32 -7.215 4.207 1 89.69 310 LEU B CA 1
ATOM 6090 C C . LEU B 1 310 ? -13.859 -6.758 4.227 1 89.69 310 LEU B C 1
ATOM 6092 O O . LEU B 1 310 ? -13.531 -5.715 3.662 1 89.69 310 LEU B O 1
ATOM 6096 N N . ILE B 1 311 ? -13.055 -7.543 4.844 1 92.44 311 ILE B N 1
ATOM 6097 C CA . ILE B 1 311 ? -11.625 -7.254 4.848 1 92.44 311 ILE B CA 1
ATOM 6098 C C . ILE B 1 311 ? -11.078 -7.348 3.426 1 92.44 311 ILE B C 1
ATOM 6100 O O . ILE B 1 311 ? -10.297 -6.492 2.998 1 92.44 311 ILE B O 1
ATOM 6104 N N . ASN B 1 312 ? -11.438 -8.359 2.73 1 91.12 312 ASN B N 1
ATOM 6105 C CA . ASN B 1 312 ? -11.016 -8.539 1.345 1 91.12 312 ASN B CA 1
ATOM 6106 C C . ASN B 1 312 ? -11.414 -7.348 0.48 1 91.12 312 ASN B C 1
ATOM 6108 O O . ASN B 1 312 ? -10.641 -6.906 -0.37 1 91.12 312 ASN B O 1
ATOM 6112 N N . GLU B 1 313 ? -12.586 -6.859 0.717 1 87.06 313 GLU B N 1
ATOM 6113 C CA . GLU B 1 313 ? -13.102 -5.734 -0.062 1 87.06 313 GLU B CA 1
ATOM 6114 C C . GLU B 1 313 ? -12.258 -4.484 0.157 1 87.06 313 GLU B C 1
ATOM 6116 O O . GLU B 1 313 ? -12.102 -3.668 -0.755 1 87.06 313 GLU B O 1
ATOM 6121 N N . GLN B 1 314 ? -11.703 -4.344 1.279 1 89.88 314 GLN B N 1
ATOM 6122 C CA . GLN B 1 314 ? -10.938 -3.148 1.62 1 89.88 314 GLN B CA 1
ATOM 6123 C C . GLN B 1 314 ? -9.523 -3.217 1.044 1 89.88 314 GLN B C 1
ATOM 6125 O O . GLN B 1 314 ? -8.914 -2.184 0.76 1 89.88 314 GLN B O 1
ATOM 6130 N N . LEU B 1 315 ? -9.055 -4.422 0.783 1 92.31 315 LEU B N 1
ATOM 6131 C CA . LEU B 1 315 ? -7.648 -4.551 0.422 1 92.31 315 LEU B CA 1
ATOM 6132 C C . LEU B 1 315 ? -7.5 -4.965 -1.038 1 92.31 315 LEU B C 1
ATOM 6134 O O . LEU B 1 315 ? -6.48 -4.672 -1.669 1 92.31 315 LEU B O 1
ATOM 6138 N N . GLU B 1 316 ? -8.461 -5.648 -1.554 1 90.5 316 GLU B N 1
ATOM 6139 C CA . GLU B 1 316 ? -8.328 -6.316 -2.846 1 90.5 316 GLU B CA 1
ATOM 6140 C C . GLU B 1 316 ? -8.102 -5.309 -3.969 1 90.5 316 GLU B C 1
ATOM 6142 O O . GLU B 1 316 ? -7.289 -5.543 -4.863 1 90.5 316 GLU B O 1
ATOM 6147 N N . GLY B 1 317 ? -8.789 -4.18 -3.91 1 88.69 317 GLY B N 1
ATOM 6148 C CA . GLY B 1 317 ? -8.703 -3.209 -4.992 1 88.69 317 GLY B CA 1
ATOM 6149 C C . GLY B 1 317 ? -7.293 -2.725 -5.25 1 88.69 317 GLY B C 1
ATOM 6150 O O . GLY B 1 317 ? -6.777 -2.865 -6.359 1 88.69 317 GLY B O 1
ATOM 6151 N N . ILE B 1 318 ? -6.641 -2.25 -4.258 1 91.5 318 ILE B N 1
ATOM 6152 C CA . ILE B 1 318 ? -5.309 -1.673 -4.414 1 91.5 318 ILE B CA 1
ATOM 6153 C C . ILE B 1 318 ? -4.281 -2.785 -4.617 1 91.5 318 ILE B C 1
ATOM 6155 O O . ILE B 1 318 ? -3.33 -2.629 -5.383 1 91.5 318 ILE B O 1
ATOM 6159 N N . VAL B 1 319 ? -4.414 -3.908 -3.965 1 93.69 319 VAL B N 1
ATOM 6160 C CA . VAL B 1 319 ? -3.457 -5.008 -4.043 1 93.69 319 VAL B CA 1
ATOM 6161 C C . VAL B 1 319 ? -3.494 -5.629 -5.438 1 93.69 319 VAL B C 1
ATOM 6163 O O . VAL B 1 319 ? -2.469 -5.699 -6.117 1 93.69 319 VAL B O 1
ATOM 6166 N N . SER B 1 320 ? -4.672 -5.938 -5.902 1 90.31 320 SER B N 1
ATOM 6167 C CA . SER B 1 320 ? -4.805 -6.648 -7.172 1 90.31 320 SER B CA 1
ATOM 6168 C C . SER B 1 320 ? -4.684 -5.695 -8.352 1 90.31 320 SER B C 1
ATOM 6170 O O . SER B 1 320 ? -4.188 -6.074 -9.414 1 90.31 320 SER B O 1
ATOM 6172 N N . GLY B 1 321 ? -5.117 -4.5 -8.18 1 90.69 321 GLY B N 1
ATOM 6173 C CA . GLY B 1 321 ? -5.168 -3.57 -9.297 1 90.69 321 GLY B CA 1
ATOM 6174 C C . GLY B 1 321 ? -3.848 -2.861 -9.547 1 90.69 321 GLY B C 1
ATOM 6175 O O . GLY B 1 321 ? -3.486 -2.594 -10.695 1 90.69 321 GLY B O 1
ATOM 6176 N N . ILE B 1 322 ? -3.105 -2.646 -8.461 1 93.12 322 ILE B N 1
ATOM 6177 C CA . ILE B 1 322 ? -1.924 -1.8 -8.602 1 93.12 322 ILE B CA 1
ATOM 6178 C C . ILE B 1 322 ? -0.679 -2.576 -8.18 1 93.12 322 ILE B C 1
ATOM 6180 O O . ILE B 1 322 ? 0.304 -2.637 -8.914 1 93.12 322 ILE B O 1
ATOM 6184 N N . LEU B 1 323 ? -0.673 -3.225 -7.09 1 95.06 323 LEU B N 1
ATOM 6185 C CA . LEU B 1 323 ? 0.531 -3.762 -6.465 1 95.06 323 LEU B CA 1
ATOM 6186 C C . LEU B 1 323 ? 0.929 -5.09 -7.105 1 95.06 323 LEU B C 1
ATOM 6188 O O . LEU B 1 323 ? 2.09 -5.281 -7.473 1 95.06 323 LEU B O 1
ATOM 6192 N N . VAL B 1 324 ? -0.008 -5.988 -7.359 1 92.75 324 VAL B N 1
ATOM 6193 C CA . VAL B 1 324 ? 0.263 -7.348 -7.828 1 92.75 324 VAL B CA 1
ATOM 6194 C C . VAL B 1 324 ? 0.939 -7.297 -9.195 1 92.75 324 VAL B C 1
ATOM 6196 O O . VAL B 1 324 ? 1.902 -8.023 -9.445 1 92.75 324 VAL B O 1
ATOM 6199 N N . PRO B 1 325 ? 0.5 -6.402 -10.086 1 94.88 325 PRO B N 1
ATOM 6200 C CA . PRO B 1 325 ? 1.181 -6.316 -11.383 1 94.88 325 PRO B CA 1
ATOM 6201 C C . PRO B 1 325 ? 2.672 -6.012 -11.242 1 94.88 325 PRO B C 1
ATOM 6203 O O . PRO B 1 325 ? 3.471 -6.434 -12.086 1 94.88 325 PRO B O 1
ATOM 6206 N N . LEU B 1 326 ? 3.049 -5.332 -10.203 1 96.69 326 LEU B N 1
ATOM 6207 C CA . LEU B 1 326 ? 4.457 -5.004 -9.984 1 96.69 326 LEU B CA 1
ATOM 6208 C C . LEU B 1 326 ? 5.27 -6.266 -9.719 1 96.69 326 LEU B C 1
ATOM 6210 O O . LEU B 1 326 ? 6.387 -6.406 -10.219 1 96.69 326 LEU B O 1
ATOM 6214 N N . TYR B 1 327 ? 4.742 -7.164 -8.93 1 94.06 327 TYR B N 1
ATOM 6215 C CA . TYR B 1 327 ? 5.473 -8.383 -8.602 1 94.06 327 TYR B CA 1
ATOM 6216 C C . TYR B 1 327 ? 5.629 -9.273 -9.828 1 94.06 327 TYR B C 1
ATOM 6218 O O . TYR B 1 327 ? 6.707 -9.812 -10.07 1 94.06 327 TYR B O 1
ATOM 6226 N N . PHE B 1 328 ? 4.578 -9.43 -10.586 1 94 328 PHE B N 1
ATOM 6227 C CA . PHE B 1 328 ? 4.629 -10.328 -11.727 1 94 328 PHE B CA 1
ATOM 6228 C C . PHE B 1 328 ? 5.477 -9.742 -12.844 1 94 328 PHE B C 1
ATOM 6230 O O . PHE B 1 328 ? 6.141 -10.484 -13.578 1 94 328 PHE B O 1
ATOM 6237 N N . THR B 1 329 ? 5.43 -8.445 -12.938 1 95.5 329 THR B N 1
ATOM 6238 C CA . THR B 1 329 ? 6.348 -7.801 -13.867 1 95.5 329 THR B CA 1
ATOM 6239 C C . THR B 1 329 ? 7.793 -8.016 -13.438 1 95.5 329 THR B C 1
ATOM 6241 O O . THR B 1 329 ? 8.672 -8.242 -14.266 1 95.5 329 THR B O 1
ATOM 6244 N N . LEU B 1 330 ? 8.055 -7.91 -12.141 1 94.81 330 LEU B N 1
ATOM 6245 C CA . LEU B 1 330 ? 9.391 -8.164 -11.617 1 94.81 330 LEU B CA 1
ATOM 6246 C C . LEU B 1 330 ? 9.859 -9.562 -11.984 1 94.81 330 LEU B C 1
ATOM 6248 O O . LEU B 1 330 ? 11.016 -9.75 -12.367 1 94.81 330 LEU B O 1
ATOM 6252 N N . ALA B 1 331 ? 8.984 -10.531 -11.844 1 92.88 331 ALA B N 1
ATOM 6253 C CA . ALA B 1 331 ? 9.305 -11.906 -12.227 1 92.88 331 ALA B CA 1
ATOM 6254 C C . ALA B 1 331 ? 9.641 -11.992 -13.711 1 92.88 331 ALA B C 1
ATOM 6256 O O . ALA B 1 331 ? 10.602 -12.656 -14.102 1 92.88 331 ALA B O 1
ATOM 6257 N N . GLY B 1 332 ? 8.867 -11.297 -14.531 1 95.25 332 GLY B N 1
ATOM 6258 C CA . GLY B 1 332 ? 9.117 -11.281 -15.961 1 95.25 332 GLY B CA 1
ATOM 6259 C C . GLY B 1 332 ? 10.414 -10.594 -16.328 1 95.25 332 GLY B C 1
ATOM 6260 O O . GLY B 1 332 ? 11.078 -10.984 -17.297 1 95.25 332 GLY B O 1
ATOM 6261 N N . LEU B 1 333 ? 10.781 -9.539 -15.586 1 95.38 333 LEU B N 1
ATOM 6262 C CA . LEU B 1 333 ? 12.016 -8.797 -15.828 1 95.38 333 LEU B CA 1
ATOM 6263 C C . LEU B 1 333 ? 13.234 -9.703 -15.656 1 95.38 333 LEU B C 1
ATOM 6265 O O . LEU B 1 333 ? 14.297 -9.43 -16.219 1 95.38 333 LEU B O 1
ATOM 6269 N N . LYS B 1 334 ? 13.07 -10.781 -14.883 1 94.44 334 LYS B N 1
ATOM 6270 C CA . LYS B 1 334 ? 14.18 -11.688 -14.609 1 94.44 334 LYS B CA 1
ATOM 6271 C C . LYS B 1 334 ? 14.305 -12.758 -15.695 1 94.44 334 LYS B C 1
ATOM 6273 O O . LYS B 1 334 ? 15.289 -13.5 -15.742 1 94.44 334 LYS B O 1
ATOM 6278 N N . CYS B 1 335 ? 13.289 -12.797 -16.547 1 94.56 335 CYS B N 1
ATOM 6279 C CA . CYS B 1 335 ? 13.289 -13.75 -17.641 1 94.56 335 CYS B CA 1
ATOM 6280 C C . CYS B 1 335 ? 14.125 -13.242 -18.812 1 94.56 335 CYS B C 1
ATOM 6282 O O . CYS B 1 335 ? 13.93 -12.117 -19.281 1 94.56 335 CYS B O 1
ATOM 6284 N N . ASP B 1 336 ? 15.07 -14.047 -19.25 1 95.38 336 ASP B N 1
ATOM 6285 C CA . ASP B 1 336 ? 15.914 -13.68 -20.375 1 95.38 336 ASP B CA 1
ATOM 6286 C C . ASP B 1 336 ? 15.883 -14.75 -21.469 1 95.38 336 ASP B C 1
ATOM 6288 O O . ASP B 1 336 ? 16.672 -15.695 -21.438 1 95.38 336 ASP B O 1
ATOM 6292 N N . PHE B 1 337 ? 15.148 -14.523 -22.469 1 94 337 PHE B N 1
ATOM 6293 C CA . PHE B 1 337 ? 15.023 -15.477 -23.562 1 94 337 PHE B CA 1
ATOM 6294 C C . PHE B 1 337 ? 16.297 -15.492 -24.422 1 94 337 PHE B C 1
ATOM 6296 O O . PHE B 1 337 ? 16.516 -16.438 -25.172 1 94 337 PHE B O 1
ATOM 6303 N N . GLY B 1 338 ? 17.062 -14.422 -24.25 1 92 338 GLY B N 1
ATOM 6304 C CA . GLY B 1 338 ? 18.328 -14.391 -24.953 1 92 338 GLY B CA 1
ATOM 6305 C C . GLY B 1 338 ? 19.297 -15.469 -24.5 1 92 338 GLY B C 1
ATOM 6306 O O . GLY B 1 338 ? 20.188 -15.867 -25.25 1 92 338 GLY B O 1
ATOM 6307 N N . LEU B 1 339 ? 19.078 -15.969 -23.359 1 92.69 339 LEU B N 1
ATOM 6308 C CA . LEU B 1 339 ? 19.922 -17.016 -22.812 1 92.69 339 LEU B CA 1
ATOM 6309 C C . LEU B 1 339 ? 19.594 -18.375 -23.438 1 92.69 339 LEU B C 1
ATOM 6311 O O . LEU B 1 339 ? 20.406 -19.297 -23.391 1 92.69 339 LEU B O 1
ATOM 6315 N N . LEU B 1 340 ? 18.328 -18.562 -23.906 1 94.56 340 LEU B N 1
ATOM 6316 C CA . LEU B 1 340 ? 17.906 -19.781 -24.578 1 94.56 340 LEU B CA 1
ATOM 6317 C C . LEU B 1 340 ? 18.391 -19.781 -26.031 1 94.56 340 LEU B C 1
ATOM 6319 O O . LEU B 1 340 ? 17.578 -19.641 -26.953 1 94.56 340 LEU B O 1
ATOM 6323 N N . ASN B 1 341 ? 19.609 -20.047 -26.219 1 93.06 341 ASN B N 1
ATOM 6324 C CA . ASN B 1 341 ? 20.219 -19.797 -27.516 1 93.06 341 ASN B CA 1
ATOM 6325 C C . ASN B 1 341 ? 20.703 -21.094 -28.172 1 93.06 341 ASN B C 1
ATOM 6327 O O . ASN B 1 341 ? 21.328 -21.078 -29.219 1 93.06 341 ASN B O 1
ATOM 6331 N N . THR B 1 342 ? 20.375 -22.281 -27.625 1 94.81 342 THR B N 1
ATOM 6332 C CA . THR B 1 342 ? 20.766 -23.562 -28.188 1 94.81 342 THR B CA 1
ATOM 6333 C C . THR B 1 342 ? 19.547 -24.453 -28.422 1 94.81 342 THR B C 1
ATOM 6335 O O . THR B 1 342 ? 18.484 -24.219 -27.859 1 94.81 342 THR B O 1
ATOM 6338 N N . GLY B 1 343 ? 19.719 -25.375 -29.234 1 95.44 343 GLY B N 1
ATOM 6339 C CA . GLY B 1 343 ? 18.656 -26.328 -29.531 1 95.44 343 GLY B CA 1
ATOM 6340 C C . GLY B 1 343 ? 18.219 -27.109 -28.312 1 95.44 343 GLY B C 1
ATOM 6341 O O . GLY B 1 343 ? 17.031 -27.391 -28.141 1 95.44 343 GLY B O 1
ATOM 6342 N N . ILE B 1 344 ? 19.156 -27.453 -27.516 1 95.75 344 ILE B N 1
ATOM 6343 C CA . ILE B 1 344 ? 18.859 -28.25 -26.344 1 95.75 344 ILE B CA 1
ATOM 6344 C C . ILE B 1 344 ? 18.016 -27.422 -25.359 1 95.75 344 ILE B C 1
ATOM 6346 O O . ILE B 1 344 ? 17.141 -27.969 -24.672 1 95.75 344 ILE B O 1
ATOM 6350 N N . ASP B 1 345 ? 18.266 -26.125 -25.328 1 96.31 345 ASP B N 1
ATOM 6351 C CA . ASP B 1 345 ? 17.438 -25.25 -24.5 1 96.31 345 ASP B CA 1
ATOM 6352 C C . ASP B 1 345 ? 15.969 -25.344 -24.891 1 96.31 345 ASP B C 1
ATOM 6354 O O . ASP B 1 345 ? 15.094 -25.484 -24.031 1 96.31 345 ASP B O 1
ATOM 6358 N N . TRP B 1 346 ? 15.734 -25.344 -26.109 1 96.56 346 TRP B N 1
ATOM 6359 C CA . TRP B 1 346 ? 14.367 -25.359 -26.594 1 96.56 346 TRP B CA 1
ATOM 6360 C C . TRP B 1 346 ? 13.766 -26.766 -26.484 1 96.56 346 TRP B C 1
ATOM 6362 O O . TRP B 1 346 ? 12.562 -26.922 -26.25 1 96.56 346 TRP B O 1
ATOM 6372 N N . ALA B 1 347 ? 14.602 -27.766 -26.672 1 97.12 347 ALA B N 1
ATOM 6373 C CA . ALA B 1 347 ? 14.133 -29.125 -26.453 1 97.12 347 ALA B CA 1
ATOM 6374 C C . ALA B 1 347 ? 13.625 -29.312 -25.016 1 97.12 347 ALA B C 1
ATOM 6376 O O . ALA B 1 347 ? 12.57 -29.906 -24.797 1 97.12 347 ALA B O 1
ATOM 6377 N N . TYR B 1 348 ? 14.383 -28.797 -24.094 1 96.94 348 TYR B N 1
ATOM 6378 C CA . TYR B 1 348 ? 13.953 -28.875 -22.703 1 96.94 348 TYR B CA 1
ATOM 6379 C C . TYR B 1 348 ? 12.703 -28.031 -22.469 1 96.94 348 TYR B C 1
ATOM 6381 O O . TYR B 1 348 ? 11.82 -28.422 -21.703 1 96.94 348 TYR B O 1
ATOM 6389 N N . THR B 1 349 ? 12.594 -26.844 -23.078 1 97.5 349 THR B N 1
ATOM 6390 C CA . THR B 1 349 ? 11.422 -25.984 -22.938 1 97.5 349 THR B CA 1
ATOM 6391 C C . THR B 1 349 ? 10.156 -26.719 -23.391 1 97.5 349 THR B C 1
ATOM 6393 O O . THR B 1 349 ? 9.188 -26.812 -22.641 1 97.5 349 THR B O 1
ATOM 6396 N N . ILE B 1 350 ? 10.188 -27.281 -24.562 1 97.56 350 ILE B N 1
ATOM 6397 C CA . ILE B 1 350 ? 9.039 -27.984 -25.125 1 97.56 350 ILE B CA 1
ATOM 6398 C C . ILE B 1 350 ? 8.773 -29.25 -24.328 1 97.56 350 ILE B C 1
ATOM 6400 O O . ILE B 1 350 ? 7.621 -29.594 -24.062 1 97.56 350 ILE B O 1
ATOM 6404 N N . GLY B 1 351 ? 9.844 -29.969 -24.031 1 97.44 351 GLY B N 1
ATOM 6405 C CA . GLY B 1 351 ? 9.711 -31.188 -23.234 1 97.44 351 GLY B CA 1
ATOM 6406 C C . GLY B 1 351 ? 9.039 -30.953 -21.891 1 97.44 351 GLY B C 1
ATOM 6407 O O . GLY B 1 351 ? 8.141 -31.703 -21.516 1 97.44 351 GLY B O 1
ATOM 6408 N N . ILE B 1 352 ? 9.469 -29.906 -21.219 1 97.69 352 ILE B N 1
ATOM 6409 C CA . ILE B 1 352 ? 8.922 -29.594 -19.906 1 97.69 352 ILE B CA 1
ATOM 6410 C C . ILE B 1 352 ? 7.461 -29.188 -20.031 1 97.69 352 ILE B C 1
ATOM 6412 O O . ILE B 1 352 ? 6.633 -29.531 -19.188 1 97.69 352 ILE B O 1
ATOM 6416 N N . ILE B 1 353 ? 7.109 -28.391 -21.031 1 97.62 353 ILE B N 1
ATOM 6417 C CA . ILE B 1 353 ? 5.727 -28.016 -21.281 1 97.62 353 ILE B CA 1
ATOM 6418 C C . ILE B 1 353 ? 4.871 -29.266 -21.469 1 97.62 353 ILE B C 1
ATOM 6420 O O . ILE B 1 353 ? 3.818 -29.406 -20.828 1 97.62 353 ILE B O 1
ATOM 6424 N N . CYS B 1 354 ? 5.344 -30.188 -22.25 1 97.69 354 CYS B N 1
ATOM 6425 C CA . CYS B 1 354 ? 4.609 -31.422 -22.547 1 97.69 354 CYS B CA 1
ATOM 6426 C C . CYS B 1 354 ? 4.48 -32.281 -21.312 1 97.69 354 CYS B C 1
ATOM 6428 O O . CYS B 1 354 ? 3.402 -32.812 -21.016 1 97.69 354 CYS B O 1
ATOM 6430 N N . LEU B 1 355 ? 5.531 -32.406 -20.594 1 97.44 355 LEU B N 1
ATOM 6431 C CA . LEU B 1 355 ? 5.523 -33.25 -19.391 1 97.44 355 LEU B CA 1
ATOM 6432 C C . LEU B 1 355 ? 4.609 -32.656 -18.328 1 97.44 355 LEU B C 1
ATOM 6434 O O . LEU B 1 355 ? 3.9 -33.375 -17.625 1 97.44 355 LEU B O 1
ATOM 6438 N N . ALA B 1 356 ? 4.738 -31.328 -18.141 1 96.88 356 ALA B N 1
ATOM 6439 C CA . ALA B 1 356 ? 3.898 -30.656 -17.156 1 96.88 356 ALA B CA 1
ATOM 6440 C C . ALA B 1 356 ? 2.418 -30.828 -17.484 1 96.88 356 ALA B C 1
ATOM 6442 O O . ALA B 1 356 ? 1.608 -31.141 -16.625 1 96.88 356 ALA B O 1
ATOM 6443 N N . PHE B 1 357 ? 2.104 -30.625 -18.719 1 96.56 357 PHE B N 1
ATOM 6444 C CA . PHE B 1 357 ? 0.718 -30.734 -19.172 1 96.56 357 PHE B CA 1
ATOM 6445 C C . PHE B 1 357 ? 0.234 -32.188 -19.094 1 96.56 357 PHE B C 1
ATOM 6447 O O . PHE B 1 357 ? -0.862 -32.438 -18.594 1 96.56 357 PHE B O 1
ATOM 6454 N N . ALA B 1 358 ? 1.01 -33.125 -19.562 1 96.88 358 ALA B N 1
ATOM 6455 C CA . ALA B 1 358 ? 0.65 -34.531 -19.547 1 96.88 358 ALA B CA 1
ATOM 6456 C C . ALA B 1 358 ? 0.499 -35.031 -18.109 1 96.88 358 ALA B C 1
ATOM 6458 O O . ALA B 1 358 ? -0.408 -35.812 -17.828 1 96.88 358 ALA B O 1
ATOM 6459 N N . GLY B 1 359 ? 1.43 -34.625 -17.297 1 97.31 359 GLY B N 1
ATOM 6460 C CA . GLY B 1 359 ? 1.364 -35.062 -15.906 1 97.31 359 GLY B CA 1
ATOM 6461 C C . GLY B 1 359 ? 0.087 -34.625 -15.219 1 97.31 359 GLY B C 1
ATOM 6462 O O . GLY B 1 359 ? -0.563 -35.438 -14.547 1 97.31 359 GLY B O 1
ATOM 6463 N N . LYS B 1 360 ? -0.285 -33.344 -15.375 1 96.62 360 LYS B N 1
ATOM 6464 C CA . LYS B 1 360 ? -1.498 -32.844 -14.75 1 96.62 360 LYS B CA 1
ATOM 6465 C C . LYS B 1 360 ? -2.746 -33.438 -15.383 1 96.62 360 LYS B C 1
ATOM 6467 O O . LYS B 1 360 ? -3.719 -33.75 -14.688 1 96.62 360 LYS B O 1
ATOM 6472 N N . LEU B 1 361 ? -2.678 -33.562 -16.688 1 97.19 361 LEU B N 1
ATOM 6473 C CA . LEU B 1 361 ? -3.797 -34.188 -17.391 1 97.19 361 LEU B CA 1
ATOM 6474 C C . LEU B 1 361 ? -4.039 -35.594 -16.922 1 97.19 361 LEU B C 1
ATOM 6476 O O . LEU B 1 361 ? -5.172 -35.969 -16.609 1 97.19 361 LEU B O 1
ATOM 6480 N N . LEU B 1 362 ? -3.01 -36.375 -16.891 1 97.19 362 LEU B N 1
ATOM 6481 C CA . LEU B 1 362 ? -3.117 -37.75 -16.469 1 97.19 362 LEU B CA 1
ATOM 6482 C C . LEU B 1 362 ? -3.51 -37.844 -14.992 1 97.19 362 LEU B C 1
ATOM 6484 O O . LEU B 1 362 ? -4.309 -38.688 -14.609 1 97.19 362 LEU B O 1
ATOM 6488 N N . GLY B 1 363 ? -2.896 -37 -14.195 1 96.94 363 GLY B N 1
ATOM 6489 C CA . GLY B 1 363 ? -3.234 -37 -12.781 1 96.94 363 GLY B CA 1
ATOM 6490 C C . GLY B 1 363 ? -4.695 -36.688 -12.523 1 96.94 363 GLY B C 1
ATOM 6491 O O . GLY B 1 363 ? -5.344 -37.344 -11.711 1 96.94 363 GLY B O 1
ATOM 6492 N N . GLY B 1 364 ? -5.195 -35.656 -13.172 1 96.38 364 GLY B N 1
ATOM 6493 C CA . GLY B 1 364 ? -6.602 -35.312 -13.039 1 96.38 364 GLY B CA 1
ATOM 6494 C C . GLY B 1 364 ? -7.527 -36.375 -13.578 1 96.38 364 GLY B C 1
ATOM 6495 O O . GLY B 1 364 ? -8.555 -36.688 -12.969 1 96.38 364 GLY B O 1
ATOM 6496 N N . PHE B 1 365 ? -7.113 -36.938 -14.719 1 96.88 365 PHE B N 1
ATOM 6497 C CA . PHE B 1 365 ? -7.91 -37.969 -15.367 1 96.88 365 PHE B CA 1
ATOM 6498 C C . PHE B 1 365 ? -8.016 -39.219 -14.469 1 96.88 365 PHE B C 1
ATOM 6500 O O . PHE B 1 365 ? -9.117 -39.688 -14.203 1 96.88 365 PHE B O 1
ATOM 6507 N N . VAL B 1 366 ? -6.918 -39.656 -13.992 1 97 366 VAL B N 1
ATOM 6508 C CA . VAL B 1 366 ? -6.875 -40.875 -13.188 1 97 366 VAL B CA 1
ATOM 6509 C C . VAL B 1 366 ? -7.57 -40.625 -11.852 1 97 366 VAL B C 1
ATOM 6511 O O . VAL B 1 366 ? -8.336 -41.469 -11.375 1 97 366 VAL B O 1
ATOM 6514 N N . GLY B 1 367 ? -7.316 -39.5 -11.227 1 96.25 367 GLY B N 1
ATOM 6515 C CA . GLY B 1 367 ? -7.926 -39.188 -9.945 1 96.25 367 GLY B CA 1
ATOM 6516 C C . GLY B 1 367 ? -9.445 -39.156 -10.008 1 96.25 367 GLY B C 1
ATOM 6517 O O . GLY B 1 367 ? -10.117 -39.656 -9.102 1 96.25 367 GLY B O 1
ATOM 6518 N N . THR B 1 368 ? -9.969 -38.594 -11.008 1 95.88 368 THR B N 1
ATOM 6519 C CA . THR B 1 368 ? -11.414 -38.438 -11.125 1 95.88 368 THR B CA 1
ATOM 6520 C C . THR B 1 368 ? -12.062 -39.719 -11.641 1 95.88 368 THR B C 1
ATOM 6522 O O . THR B 1 368 ? -13.211 -40 -11.312 1 95.88 368 THR B O 1
ATOM 6525 N N . LYS B 1 369 ? -11.328 -40.531 -12.438 1 96 369 LYS B N 1
ATOM 6526 C CA . LYS B 1 369 ? -11.852 -41.781 -12.961 1 96 369 LYS B CA 1
ATOM 6527 C C . LYS B 1 369 ? -12.156 -42.75 -11.828 1 96 369 LYS B C 1
ATOM 6529 O O . LYS B 1 369 ? -13.07 -43.594 -11.938 1 96 369 LYS B O 1
ATOM 6534 N N . LEU B 1 370 ? -11.5 -42.656 -10.805 1 95.19 370 LEU B N 1
ATOM 6535 C CA . LEU B 1 370 ? -11.695 -43.5 -9.633 1 95.19 370 LEU B CA 1
ATOM 6536 C C . LEU B 1 370 ? -13.078 -43.281 -9.023 1 95.19 370 LEU B C 1
ATOM 6538 O O . LEU B 1 370 ? -13.586 -44.125 -8.297 1 95.19 370 LEU B O 1
ATOM 6542 N N . PHE B 1 371 ? -13.695 -42.188 -9.312 1 92.88 371 PHE B N 1
ATOM 6543 C CA . PHE B 1 371 ? -15.016 -41.875 -8.789 1 92.88 371 PHE B CA 1
ATOM 6544 C C . PHE B 1 371 ? -16.094 -42.156 -9.812 1 92.88 371 PHE B C 1
ATOM 6546 O O . PHE B 1 371 ? -17.25 -41.781 -9.641 1 92.88 371 PHE B O 1
ATOM 6553 N N . GLY B 1 372 ? -15.727 -42.719 -10.945 1 91.44 372 GLY B N 1
ATOM 6554 C CA . GLY B 1 372 ? -16.688 -43.219 -11.922 1 91.44 372 GLY B CA 1
ATOM 6555 C C . GLY B 1 372 ? -17.234 -42.125 -12.82 1 91.44 372 GLY B C 1
ATOM 6556 O O . GLY B 1 372 ? -18.344 -42.219 -13.336 1 91.44 372 GLY B O 1
ATOM 6557 N N . LEU B 1 373 ? -16.5 -41.156 -13.016 1 91.44 373 LEU B N 1
ATOM 6558 C CA . LEU B 1 373 ? -16.969 -40.062 -13.859 1 91.44 373 LEU B CA 1
ATOM 6559 C C . LEU B 1 373 ? -16.688 -40.375 -15.328 1 91.44 373 LEU B C 1
ATOM 6561 O O . LEU B 1 373 ? -15.797 -41.156 -15.656 1 91.44 373 LEU B O 1
ATOM 6565 N N . PRO B 1 374 ? -17.5 -39.781 -16.188 1 93.38 374 PRO B N 1
ATOM 6566 C CA . PRO B 1 374 ? -17.25 -39.969 -17.625 1 93.38 374 PRO B CA 1
ATOM 6567 C C . PRO B 1 374 ? -15.898 -39.406 -18.078 1 93.38 374 PRO B C 1
ATOM 6569 O O . PRO B 1 374 ? -15.352 -38.5 -17.438 1 93.38 374 PRO B O 1
ATOM 6572 N N . ASN B 1 375 ? -15.398 -39.938 -19.203 1 94.88 375 ASN B N 1
ATOM 6573 C CA . ASN B 1 375 ? -14.07 -39.594 -19.719 1 94.88 375 ASN B CA 1
ATOM 6574 C C . ASN B 1 375 ? -13.953 -38.094 -19.984 1 94.88 375 ASN B C 1
ATOM 6576 O O . ASN B 1 375 ? -12.898 -37.5 -19.75 1 94.88 375 ASN B O 1
ATOM 6580 N N . ARG B 1 376 ? -14.977 -37.531 -20.375 1 94.88 376 ARG B N 1
ATOM 6581 C CA . ARG B 1 376 ? -14.938 -36.094 -20.719 1 94.88 376 ARG B CA 1
ATOM 6582 C C . ARG B 1 376 ? -14.781 -35.25 -19.453 1 94.88 376 ARG B C 1
ATOM 6584 O O . ARG B 1 376 ? -14.094 -34.219 -19.469 1 94.88 376 ARG B O 1
ATOM 6591 N N . ASP B 1 377 ? -15.477 -35.688 -18.453 1 95.38 377 ASP B N 1
ATOM 6592 C CA . ASP B 1 377 ? -15.344 -35.031 -17.172 1 95.38 377 ASP B CA 1
ATOM 6593 C C . ASP B 1 377 ? -13.93 -35.188 -16.609 1 95.38 377 ASP B C 1
ATOM 6595 O O . ASP B 1 377 ? -13.344 -34.219 -16.094 1 95.38 377 ASP B O 1
ATOM 6599 N N . CYS B 1 378 ? -13.445 -36.406 -16.734 1 96.94 378 CYS B N 1
ATOM 6600 C CA . CYS B 1 378 ? -12.109 -36.688 -16.234 1 96.94 378 CYS B CA 1
ATOM 6601 C C . CYS B 1 378 ? -11.062 -35.875 -16.984 1 96.94 378 CYS B C 1
ATOM 6603 O O . CYS B 1 378 ? -10.141 -35.312 -16.359 1 96.94 378 CYS B O 1
ATOM 6605 N N . LEU B 1 379 ? -11.219 -35.75 -18.281 1 97.19 379 LEU B N 1
ATOM 6606 C CA . LEU B 1 379 ? -10.312 -34.969 -19.125 1 97.19 379 LEU B CA 1
ATOM 6607 C C . LEU B 1 379 ? -10.375 -33.5 -18.75 1 97.19 379 LEU B C 1
ATOM 6609 O O . LEU B 1 379 ? -9.344 -32.812 -18.656 1 97.19 379 LEU B O 1
ATOM 6613 N N . THR B 1 380 ? -11.594 -33.031 -18.469 1 97.44 380 THR B N 1
ATOM 6614 C CA . THR B 1 380 ? -11.805 -31.641 -18.141 1 97.44 380 THR B CA 1
ATOM 6615 C C . THR B 1 380 ? -11.148 -31.297 -16.797 1 97.44 380 THR B C 1
ATOM 6617 O O . THR B 1 380 ? -10.539 -30.234 -16.656 1 97.44 380 THR B O 1
ATOM 6620 N N . VAL B 1 381 ? -11.234 -32.188 -15.906 1 97.12 381 VAL B N 1
ATOM 6621 C CA . VAL B 1 381 ? -10.617 -31.984 -14.602 1 97.12 381 VAL B CA 1
ATOM 6622 C C . VAL B 1 381 ? -9.102 -31.891 -14.758 1 97.12 381 VAL B C 1
ATOM 6624 O O . VAL B 1 381 ? -8.461 -31.016 -14.172 1 97.12 381 VAL B O 1
ATOM 6627 N N . GLY B 1 382 ? -8.539 -32.781 -15.547 1 97.44 382 GLY B N 1
ATOM 6628 C CA . GLY B 1 382 ? -7.109 -32.719 -15.812 1 97.44 382 GLY B CA 1
ATOM 6629 C C . GLY B 1 382 ? -6.668 -31.438 -16.484 1 97.44 382 GLY B C 1
ATOM 6630 O O . GLY B 1 382 ? -5.637 -30.875 -16.109 1 97.44 382 GLY B O 1
ATOM 6631 N N . ILE B 1 383 ? -7.418 -30.953 -17.406 1 97.5 383 ILE B N 1
ATOM 6632 C CA . ILE B 1 383 ? -7.109 -29.719 -18.125 1 97.5 383 ILE B CA 1
ATOM 6633 C C . ILE B 1 383 ? -7.176 -28.531 -17.172 1 97.5 383 ILE B C 1
ATOM 6635 O O . ILE B 1 383 ? -6.258 -27.719 -17.125 1 97.5 383 ILE B O 1
ATOM 6639 N N . LEU B 1 384 ? -8.18 -28.5 -16.359 1 96.5 384 LEU B N 1
ATOM 6640 C CA . LEU B 1 384 ? -8.398 -27.406 -15.43 1 96.5 384 LEU B CA 1
ATOM 6641 C C . LEU B 1 384 ? -7.285 -27.359 -14.383 1 96.5 384 LEU B C 1
ATOM 6643 O O . LEU B 1 384 ? -6.816 -26.281 -14.023 1 96.5 384 LEU B O 1
ATOM 6647 N N . MET B 1 385 ? -6.781 -28.5 -14.031 1 95.88 385 MET B N 1
ATOM 6648 C CA . MET B 1 385 ? -5.777 -28.578 -12.969 1 95.88 385 MET B CA 1
ATOM 6649 C C . MET B 1 385 ? -4.387 -28.266 -13.516 1 95.88 385 MET B C 1
ATOM 6651 O O . MET B 1 385 ? -3.422 -28.188 -12.758 1 95.88 385 MET B O 1
ATOM 6655 N N . SER B 1 386 ? -4.258 -28.016 -14.781 1 95.31 386 SER B N 1
ATOM 6656 C CA . SER B 1 386 ? -2.967 -27.781 -15.422 1 95.31 386 SER B CA 1
ATOM 6657 C C . SER B 1 386 ? -2.57 -26.312 -15.344 1 95.31 386 SER B C 1
ATOM 6659 O O . SER B 1 386 ? -1.425 -25.953 -15.633 1 95.31 386 SER B O 1
ATOM 6661 N N . CYS B 1 387 ? -3.449 -25.453 -14.883 1 92.75 387 CYS B N 1
ATOM 6662 C CA . CYS B 1 387 ? -3.125 -24.031 -14.82 1 92.75 387 CYS B CA 1
ATOM 6663 C C . CYS B 1 387 ? -2.156 -23.734 -13.68 1 92.75 387 CYS B C 1
ATOM 6665 O O . CYS B 1 387 ? -2.387 -24.156 -12.547 1 92.75 387 CYS B O 1
ATOM 6667 N N . LYS B 1 388 ? -1.037 -23.172 -13.93 1 92.44 388 LYS B N 1
ATOM 6668 C CA . LYS B 1 388 ? 0.014 -22.906 -12.953 1 92.44 388 LYS B CA 1
ATOM 6669 C C . LYS B 1 388 ? -0.067 -21.469 -12.445 1 92.44 388 LYS B C 1
ATOM 6671 O O . LYS B 1 388 ? -0.052 -21.234 -11.234 1 92.44 388 LYS B O 1
ATOM 6676 N N . GLY B 1 389 ? -0.069 -20.469 -13.32 1 86.69 389 GLY B N 1
ATOM 6677 C CA . GLY B 1 389 ? -0.358 -19.078 -13.031 1 86.69 389 GLY B CA 1
ATOM 6678 C C . GLY B 1 389 ? 0.533 -18.5 -11.945 1 86.69 389 GLY B C 1
ATOM 6679 O O . GLY B 1 389 ? 1.758 -18.609 -12.016 1 86.69 389 GLY B O 1
ATOM 6680 N N . ILE B 1 390 ? -0.074 -17.891 -10.828 1 83.31 390 ILE B N 1
ATOM 6681 C CA . ILE B 1 390 ? 0.534 -17.031 -9.82 1 83.31 390 ILE B CA 1
ATOM 6682 C C . ILE B 1 390 ? 1.439 -17.859 -8.914 1 83.31 390 ILE B C 1
ATOM 6684 O O . ILE B 1 390 ? 2.594 -17.484 -8.68 1 83.31 390 ILE B O 1
ATOM 6688 N N . MET B 1 391 ? 1.006 -18.922 -8.516 1 85.06 391 MET B N 1
ATOM 6689 C CA . MET B 1 391 ? 1.753 -19.734 -7.555 1 85.06 391 MET B CA 1
ATOM 6690 C C . MET B 1 391 ? 3.051 -20.25 -8.164 1 85.06 391 MET B C 1
ATOM 6692 O O . MET B 1 391 ? 4.09 -20.266 -7.5 1 85.06 391 MET B O 1
ATOM 6696 N N . GLU B 1 392 ? 2.965 -20.656 -9.336 1 92.19 392 GLU B N 1
ATOM 6697 C CA . GLU B 1 392 ? 4.156 -21.156 -10.016 1 92.19 392 GLU B CA 1
ATOM 6698 C C . GLU B 1 392 ? 5.211 -20.062 -10.148 1 92.19 392 GLU B C 1
ATOM 6700 O O . GLU B 1 392 ? 6.402 -20.312 -9.938 1 92.19 392 GLU B O 1
ATOM 6705 N N . ILE B 1 393 ? 4.746 -18.969 -10.445 1 91.5 393 ILE B N 1
ATOM 6706 C CA . ILE B 1 393 ? 5.676 -17.859 -10.641 1 91.5 393 ILE B CA 1
ATOM 6707 C C . ILE B 1 393 ? 6.352 -17.5 -9.32 1 91.5 393 ILE B C 1
ATOM 6709 O O . ILE B 1 393 ? 7.551 -17.219 -9.281 1 91.5 393 ILE B O 1
ATOM 6713 N N . VAL B 1 394 ? 5.633 -17.547 -8.305 1 87.12 394 VAL B N 1
ATOM 6714 C CA . VAL B 1 394 ? 6.184 -17.266 -6.984 1 87.12 394 VAL B CA 1
ATOM 6715 C C . VAL B 1 394 ? 7.203 -18.344 -6.621 1 87.12 394 VAL B C 1
ATOM 6717 O O . VAL B 1 394 ? 8.297 -18.047 -6.141 1 87.12 394 VAL B O 1
ATOM 6720 N N . VAL B 1 395 ? 6.867 -19.578 -6.895 1 88.88 395 VAL B N 1
ATOM 6721 C CA . VAL B 1 395 ? 7.762 -20.703 -6.625 1 88.88 395 VAL B CA 1
ATOM 6722 C C . VAL B 1 395 ? 9.055 -20.531 -7.418 1 88.88 395 VAL B C 1
ATOM 6724 O O . VAL B 1 395 ? 10.148 -20.656 -6.871 1 88.88 395 VAL B O 1
ATOM 6727 N N . LEU B 1 396 ? 8.898 -20.219 -8.648 1 93.69 396 LEU B N 1
ATOM 6728 C CA . LEU B 1 396 ? 10.047 -20.094 -9.531 1 93.69 396 LEU B CA 1
ATOM 6729 C C . LEU B 1 396 ? 10.93 -18.922 -9.117 1 93.69 396 LEU B C 1
ATOM 6731 O O . LEU B 1 396 ? 12.156 -19.031 -9.109 1 93.69 396 LEU B O 1
ATOM 6735 N N . THR B 1 397 ? 10.289 -17.844 -8.766 1 90.44 397 THR B N 1
ATOM 6736 C CA . THR B 1 397 ? 11.047 -16.672 -8.359 1 90.44 397 THR B CA 1
ATOM 6737 C C . THR B 1 397 ? 11.781 -16.922 -7.047 1 90.44 397 THR B C 1
ATOM 6739 O O . THR B 1 397 ? 12.938 -16.516 -6.887 1 90.44 397 THR B O 1
ATOM 6742 N N . THR B 1 398 ? 11.141 -17.562 -6.199 1 85.56 398 THR B N 1
ATOM 6743 C CA . THR B 1 398 ? 11.773 -17.922 -4.938 1 85.56 398 THR B CA 1
ATOM 6744 C C . THR B 1 398 ? 12.961 -18.859 -5.172 1 85.56 398 THR B C 1
ATOM 6746 O O . THR B 1 398 ? 14 -18.703 -4.535 1 85.56 398 THR B O 1
ATOM 6749 N N . GLY B 1 399 ? 12.812 -19.797 -6.059 1 87.94 399 GLY B N 1
ATOM 6750 C CA . GLY B 1 399 ? 13.898 -20.703 -6.402 1 87.94 399 GLY B CA 1
ATOM 6751 C C . GLY B 1 399 ? 15.078 -20 -7.047 1 87.94 399 GLY B C 1
ATOM 6752 O O . GLY B 1 399 ? 16.234 -20.344 -6.777 1 87.94 399 GLY B O 1
ATOM 6753 N N . LEU B 1 400 ? 14.766 -19.062 -7.875 1 90.75 400 LEU B N 1
ATOM 6754 C CA . LEU B 1 400 ? 15.82 -18.297 -8.516 1 90.75 400 LEU B CA 1
ATOM 6755 C C . LEU B 1 400 ? 16.594 -17.484 -7.48 1 90.75 400 LEU B C 1
ATOM 6757 O O . LEU B 1 400 ? 17.828 -17.469 -7.496 1 90.75 400 LEU B O 1
ATOM 6761 N N . ASN B 1 401 ? 15.859 -16.859 -6.637 1 84.75 401 ASN B N 1
ATOM 6762 C CA . ASN B 1 401 ? 16.484 -16.031 -5.609 1 84.75 401 ASN B CA 1
ATOM 6763 C C . ASN B 1 401 ? 17.312 -16.875 -4.641 1 84.75 401 ASN B C 1
ATOM 6765 O O . ASN B 1 401 ? 18.312 -16.406 -4.113 1 84.75 401 ASN B O 1
ATOM 6769 N N . ALA B 1 402 ? 16.891 -18.109 -4.469 1 81.06 402 ALA B N 1
ATOM 6770 C CA . ALA B 1 402 ? 17.578 -19 -3.543 1 81.06 402 ALA B CA 1
ATOM 6771 C C . ALA B 1 402 ? 18.75 -19.703 -4.23 1 81.06 402 ALA B C 1
ATOM 6773 O O . ALA B 1 402 ? 19.484 -20.469 -3.6 1 81.06 402 ALA B O 1
ATOM 6774 N N . GLY B 1 403 ? 18.906 -19.484 -5.547 1 84.62 403 GLY B N 1
ATOM 6775 C CA . GLY B 1 403 ? 20 -20.078 -6.297 1 84.62 403 GLY B CA 1
ATOM 6776 C C . GLY B 1 403 ? 19.719 -21.484 -6.754 1 84.62 403 GLY B C 1
ATOM 6777 O O . GLY B 1 403 ? 20.609 -22.188 -7.246 1 84.62 403 GLY B O 1
ATOM 6778 N N . LEU B 1 404 ? 18.516 -21.906 -6.617 1 87.12 404 LEU B N 1
ATOM 6779 C CA . LEU B 1 404 ? 18.125 -23.25 -7.023 1 87.12 404 LEU B CA 1
ATOM 6780 C C . LEU B 1 404 ? 17.969 -23.344 -8.539 1 87.12 404 LEU B C 1
ATOM 6782 O O . LEU B 1 404 ? 18.078 -24.422 -9.117 1 87.12 404 LEU B O 1
ATOM 6786 N N . LEU B 1 405 ? 17.703 -22.156 -9.109 1 92.12 405 LEU B N 1
ATOM 6787 C CA . LEU B 1 405 ? 17.5 -22.109 -10.547 1 92.12 405 LEU B CA 1
ATOM 6788 C C . LEU B 1 405 ? 18.5 -21.141 -11.195 1 92.12 405 LEU B C 1
ATOM 6790 O O . LEU B 1 405 ? 18.781 -20.078 -10.641 1 92.12 405 LEU B O 1
ATOM 6794 N N . THR B 1 406 ? 19.016 -21.594 -12.258 1 93.19 406 THR B N 1
ATOM 6795 C CA . THR B 1 406 ? 19.75 -20.656 -13.094 1 93.19 406 THR B CA 1
ATOM 6796 C C . THR B 1 406 ? 18.766 -19.766 -13.883 1 93.19 406 THR B C 1
ATOM 6798 O O . THR B 1 406 ? 17.609 -20.141 -14.086 1 93.19 406 THR B O 1
ATOM 6801 N N . PRO B 1 407 ? 19.234 -18.625 -14.297 1 93.88 407 PRO B N 1
ATOM 6802 C CA . PRO B 1 407 ? 18.359 -17.766 -15.094 1 93.88 407 PRO B CA 1
ATOM 6803 C C . PRO B 1 407 ? 17.812 -18.469 -16.344 1 93.88 407 PRO B C 1
ATOM 6805 O O . PRO B 1 407 ? 16.688 -18.203 -16.75 1 93.88 407 PRO B O 1
ATOM 6808 N N . LYS B 1 408 ? 18.609 -19.344 -16.891 1 94.94 408 LYS B N 1
ATOM 6809 C CA . LYS B 1 408 ? 18.188 -20.094 -18.062 1 94.94 408 LYS B CA 1
ATOM 6810 C C . LYS B 1 408 ? 17.016 -21.016 -17.734 1 94.94 408 LYS B C 1
ATOM 6812 O O . LYS B 1 408 ? 16 -21.031 -18.422 1 94.94 408 LYS B O 1
ATOM 6817 N N . VAL B 1 409 ? 17.203 -21.812 -16.734 1 95.88 409 VAL B N 1
ATOM 6818 C CA . VAL B 1 409 ? 16.156 -22.75 -16.328 1 95.88 409 VAL B CA 1
ATOM 6819 C C . VAL B 1 409 ? 14.922 -22 -15.867 1 95.88 409 VAL B C 1
ATOM 6821 O O . VAL B 1 409 ? 13.789 -22.438 -16.109 1 95.88 409 VAL B O 1
ATOM 6824 N N . PHE B 1 410 ? 15.141 -20.875 -15.195 1 96.56 410 PHE B N 1
ATOM 6825 C CA . PHE B 1 410 ? 14.039 -20.016 -14.789 1 96.56 410 PHE B CA 1
ATOM 6826 C C . PHE B 1 410 ? 13.211 -19.578 -15.992 1 96.56 410 PHE B C 1
ATOM 6828 O O . PHE B 1 410 ? 11.984 -19.672 -15.969 1 96.56 410 PHE B O 1
ATOM 6835 N N . SER B 1 411 ? 13.828 -19.172 -17 1 97.25 411 SER B N 1
ATOM 6836 C CA . SER B 1 411 ? 13.148 -18.734 -18.203 1 97.25 411 SER B CA 1
ATOM 6837 C C . SER B 1 411 ? 12.367 -19.859 -18.859 1 97.25 411 SER B C 1
ATOM 6839 O O . SER B 1 411 ? 11.258 -19.656 -19.344 1 97.25 411 SER B O 1
ATOM 6841 N N . ILE B 1 412 ? 12.945 -21.062 -18.844 1 97.19 412 ILE B N 1
ATOM 6842 C CA . ILE B 1 412 ? 12.297 -22.25 -19.391 1 97.19 412 ILE B CA 1
ATOM 6843 C C . ILE B 1 412 ? 10.984 -22.5 -18.656 1 97.19 412 ILE B C 1
ATOM 6845 O O . ILE B 1 412 ? 9.938 -22.703 -19.281 1 97.19 412 ILE B O 1
ATOM 6849 N N . PHE B 1 413 ? 11.023 -22.406 -17.375 1 97.5 413 PHE B N 1
ATOM 6850 C CA . PHE B 1 413 ? 9.852 -22.734 -16.578 1 97.5 413 PHE B CA 1
ATOM 6851 C C . PHE B 1 413 ? 8.812 -21.625 -16.656 1 97.5 413 PHE B C 1
ATOM 6853 O O . PHE B 1 413 ? 7.613 -21.875 -16.547 1 97.5 413 PHE B O 1
ATOM 6860 N N . ILE B 1 414 ? 9.234 -20.391 -16.812 1 96.88 414 ILE B N 1
ATOM 6861 C CA . ILE B 1 414 ? 8.281 -19.297 -16.969 1 96.88 414 ILE B CA 1
ATOM 6862 C C . ILE B 1 414 ? 7.484 -19.5 -18.266 1 96.88 414 ILE B C 1
ATOM 6864 O O . ILE B 1 414 ? 6.266 -19.312 -18.281 1 96.88 414 ILE B O 1
ATOM 6868 N N . VAL B 1 415 ? 8.195 -19.922 -19.312 1 96.44 415 VAL B N 1
ATOM 6869 C CA . VAL B 1 415 ? 7.508 -20.203 -20.562 1 96.44 415 VAL B CA 1
ATOM 6870 C C . VAL B 1 415 ? 6.508 -21.344 -20.359 1 96.44 415 VAL B C 1
ATOM 6872 O O . VAL B 1 415 ? 5.363 -21.266 -20.812 1 96.44 415 VAL B O 1
ATOM 6875 N N . MET B 1 416 ? 6.953 -22.359 -19.719 1 97 416 MET B N 1
ATOM 6876 C CA . MET B 1 416 ? 6.066 -23.469 -19.406 1 97 416 MET B CA 1
ATOM 6877 C C . MET B 1 416 ? 4.84 -23 -18.641 1 97 416 MET B C 1
ATOM 6879 O O . MET B 1 416 ? 3.717 -23.406 -18.938 1 97 416 MET B O 1
ATOM 6883 N N . THR B 1 417 ? 5.027 -22.109 -17.641 1 96.56 417 THR B N 1
ATOM 6884 C CA . THR B 1 417 ? 3.955 -21.578 -16.797 1 96.56 417 THR B CA 1
ATOM 6885 C C . THR B 1 417 ? 2.947 -20.797 -17.641 1 96.56 417 THR B C 1
ATOM 6887 O O . THR B 1 417 ? 1.738 -21 -17.516 1 96.56 417 THR B O 1
ATOM 6890 N N . LEU B 1 418 ? 3.461 -19.969 -18.516 1 96.31 418 LEU B N 1
ATOM 6891 C CA . LEU B 1 418 ? 2.604 -19.125 -19.344 1 96.31 418 LEU B CA 1
ATOM 6892 C C . LEU B 1 418 ? 1.818 -19.969 -20.344 1 96.31 418 LEU B C 1
ATOM 6894 O O . LEU B 1 418 ? 0.612 -19.766 -20.5 1 96.31 418 LEU B O 1
ATOM 6898 N N . VAL B 1 419 ? 2.436 -20.922 -20.938 1 96.62 419 VAL B N 1
ATOM 6899 C CA . VAL B 1 419 ? 1.813 -21.734 -21.984 1 96.62 419 VAL B CA 1
ATOM 6900 C C . VAL B 1 419 ? 0.749 -22.641 -21.375 1 96.62 419 VAL B C 1
ATOM 6902 O O . VAL B 1 419 ? -0.369 -22.719 -21.891 1 96.62 419 VAL B O 1
ATOM 6905 N N . THR B 1 420 ? 1.095 -23.312 -20.328 1 96.06 420 THR B N 1
ATOM 6906 C CA . THR B 1 420 ? 0.14 -24.234 -19.734 1 96.06 420 THR B CA 1
ATOM 6907 C C . THR B 1 420 ? -1.064 -23.484 -19.172 1 96.06 420 THR B C 1
ATOM 6909 O O . THR B 1 420 ? -2.199 -23.953 -19.281 1 96.06 420 THR B O 1
ATOM 6912 N N . THR B 1 421 ? -0.824 -22.344 -18.578 1 95.06 421 THR B N 1
ATOM 6913 C CA . THR B 1 421 ? -1.926 -21.531 -18.062 1 95.06 421 THR B CA 1
ATOM 6914 C C . THR B 1 421 ? -2.797 -21.031 -19.219 1 95.06 421 THR B C 1
ATOM 6916 O O . THR B 1 421 ? -4.027 -21.078 -19.141 1 95.06 421 THR B O 1
ATOM 6919 N N . PHE B 1 422 ? -2.201 -20.609 -20.25 1 95.94 422 PHE B N 1
ATOM 6920 C CA . PHE B 1 422 ? -2.916 -20.109 -21.422 1 95.94 422 PHE B CA 1
ATOM 6921 C C . PHE B 1 422 ? -3.771 -21.203 -22.047 1 95.94 422 PHE B C 1
ATOM 6923 O O . PHE B 1 422 ? -4.918 -20.953 -22.438 1 95.94 422 PHE B O 1
ATOM 6930 N N . LEU B 1 423 ? -3.299 -22.359 -22.141 1 96.44 423 LEU B N 1
ATOM 6931 C CA . LEU B 1 423 ? -3.957 -23.469 -22.844 1 96.44 423 LEU B CA 1
ATOM 6932 C C . LEU B 1 423 ? -5.145 -23.984 -22.031 1 96.44 423 LEU B C 1
ATOM 6934 O O . LEU B 1 423 ? -6.039 -24.625 -22.578 1 96.44 423 LEU B O 1
ATOM 6938 N N . THR B 1 424 ? -5.156 -23.703 -20.781 1 95.94 424 THR B N 1
ATOM 6939 C CA . THR B 1 424 ? -6.176 -24.281 -19.906 1 95.94 424 THR B CA 1
ATOM 6940 C C . THR B 1 424 ? -7.566 -23.812 -20.328 1 95.94 424 THR B C 1
ATOM 6942 O O . THR B 1 424 ? -8.477 -24.625 -20.469 1 95.94 424 THR B O 1
ATOM 6945 N N . THR B 1 425 ? -7.746 -22.531 -20.594 1 94.56 425 THR B N 1
ATOM 6946 C CA . THR B 1 425 ? -9.062 -22 -20.906 1 94.56 425 THR B CA 1
ATOM 6947 C C . THR B 1 425 ? -9.562 -22.547 -22.25 1 94.56 425 THR B C 1
ATOM 6949 O O . THR B 1 425 ? -10.656 -23.109 -22.312 1 94.56 425 THR B O 1
ATOM 6952 N N . PRO B 1 426 ? -8.82 -22.422 -23.328 1 95.69 426 PRO B N 1
ATOM 6953 C CA . PRO B 1 426 ? -9.32 -22.922 -24.625 1 95.69 426 PRO B CA 1
ATOM 6954 C C . PRO B 1 426 ? -9.531 -24.438 -24.625 1 95.69 426 PRO B C 1
ATOM 6956 O O . PRO B 1 426 ? -10.484 -24.938 -25.234 1 95.69 426 PRO B O 1
ATOM 6959 N N . LEU B 1 427 ? -8.727 -25.188 -23.953 1 96.94 427 LEU B N 1
ATOM 6960 C CA . LEU B 1 427 ? -8.867 -26.641 -23.922 1 96.94 427 LEU B CA 1
ATOM 6961 C C . LEU B 1 427 ? -10.07 -27.047 -23.078 1 96.94 427 LEU B C 1
ATOM 6963 O O . LEU B 1 427 ? -10.727 -28.062 -23.375 1 96.94 427 LEU B O 1
ATOM 6967 N N . THR B 1 428 ? -10.328 -26.281 -22.047 1 96.38 428 THR B N 1
ATOM 6968 C CA . THR B 1 428 ? -11.508 -26.562 -21.234 1 96.38 428 THR B CA 1
ATOM 6969 C C . THR B 1 428 ? -12.781 -26.344 -22.047 1 96.38 428 THR B C 1
ATOM 6971 O O . THR B 1 428 ? -13.719 -27.125 -21.969 1 96.38 428 THR B O 1
ATOM 6974 N N . LYS B 1 429 ? -12.781 -25.297 -22.828 1 94.69 429 LYS B N 1
ATOM 6975 C CA . LYS B 1 429 ? -13.93 -25 -23.672 1 94.69 429 LYS B CA 1
ATOM 6976 C C . LYS B 1 429 ? -14.164 -26.109 -24.688 1 94.69 429 LYS B C 1
ATOM 6978 O O . LYS B 1 429 ? -15.305 -26.438 -25.031 1 94.69 429 LYS B O 1
ATOM 6983 N N . LEU B 1 430 ? -13.102 -26.719 -25.125 1 95.31 430 LEU B N 1
ATOM 6984 C CA . LEU B 1 430 ? -13.188 -27.797 -26.094 1 95.31 430 LEU B CA 1
ATOM 6985 C C . LEU B 1 430 ? -13.633 -29.094 -25.438 1 95.31 430 LEU B C 1
ATOM 6987 O O . LEU B 1 430 ? -14.414 -29.859 -26.016 1 95.31 430 LEU B O 1
ATOM 6991 N N . ALA B 1 431 ? -13.18 -29.328 -24.234 1 95.69 431 ALA B N 1
ATOM 6992 C CA . ALA B 1 431 ? -13.445 -30.594 -23.547 1 95.69 431 ALA B CA 1
ATOM 6993 C C . ALA B 1 431 ? -14.828 -30.578 -22.891 1 95.69 431 ALA B C 1
ATOM 6995 O O . ALA B 1 431 ? -15.438 -31.625 -22.703 1 95.69 431 ALA B O 1
ATOM 6996 N N . TYR B 1 432 ? -15.281 -29.422 -22.5 1 93.81 432 TYR B N 1
ATOM 6997 C CA . TYR B 1 432 ? -16.531 -29.281 -21.781 1 93.81 432 TYR B CA 1
ATOM 6998 C C . TYR B 1 432 ? -17.438 -28.25 -22.422 1 93.81 432 TYR B C 1
ATOM 7000 O O . TYR B 1 432 ? -17.812 -27.25 -21.797 1 93.81 432 TYR B O 1
ATOM 7008 N N . PRO B 1 433 ? -17.844 -28.547 -23.672 1 91.94 433 PRO B N 1
ATOM 7009 C CA . PRO B 1 433 ? -18.656 -27.594 -24.406 1 91.94 433 PRO B CA 1
ATOM 7010 C C . PRO B 1 433 ? -20.078 -27.484 -23.859 1 91.94 433 PRO B C 1
ATOM 7012 O O . PRO B 1 433 ? -20.5 -28.328 -23.062 1 91.94 433 PRO B O 1
ATOM 7015 N N . LYS B 1 434 ? -20.781 -26.484 -24.312 1 87.94 434 LYS B N 1
ATOM 7016 C CA . LYS B 1 434 ? -22.109 -26.156 -23.812 1 87.94 434 LYS B CA 1
ATOM 7017 C C . LYS B 1 434 ? -23.078 -27.312 -24.047 1 87.94 434 LYS B C 1
ATOM 7019 O O . LYS B 1 434 ? -23.938 -27.594 -23.203 1 87.94 434 LYS B O 1
ATOM 7024 N N . TRP B 1 435 ? -23 -27.953 -25.156 1 88.94 435 TRP B N 1
ATOM 7025 C CA . TRP B 1 435 ? -23.922 -29.031 -25.469 1 88.94 435 TRP B CA 1
ATOM 7026 C C . TRP B 1 435 ? -23.781 -30.188 -24.484 1 88.94 435 TRP B C 1
ATOM 7028 O O . TRP B 1 435 ? -24.766 -30.828 -24.109 1 88.94 435 TRP B O 1
ATOM 7038 N N . TYR B 1 436 ? -22.609 -30.484 -24.109 1 90.06 436 TYR B N 1
ATOM 7039 C CA . TYR B 1 436 ? -22.359 -31.562 -23.156 1 90.06 436 TYR B CA 1
ATOM 7040 C C . TYR B 1 436 ? -22.859 -31.203 -21.766 1 90.06 436 TYR B C 1
ATOM 7042 O O . TYR B 1 436 ? -23.438 -32.031 -21.062 1 90.06 436 TYR B O 1
ATOM 7050 N N . ARG B 1 437 ? -22.75 -29.984 -21.359 1 87.12 437 ARG B N 1
ATOM 7051 C CA . ARG B 1 437 ? -23.203 -29.5 -20.062 1 87.12 437 ARG B CA 1
ATOM 7052 C C . ARG B 1 437 ? -24.719 -29.625 -19.938 1 87.12 437 ARG B C 1
ATOM 7054 O O . ARG B 1 437 ? -25.234 -30 -18.891 1 87.12 437 ARG B O 1
ATOM 7061 N N . GLU B 1 438 ? -25.344 -29.25 -20.969 1 84.25 438 GLU B N 1
ATOM 7062 C CA . GLU B 1 438 ? -26.812 -29.328 -21 1 84.25 438 GLU B CA 1
ATOM 7063 C C . GLU B 1 438 ? -27.281 -30.781 -20.969 1 84.25 438 GLU B C 1
ATOM 7065 O O . GLU B 1 438 ? -28.297 -31.094 -20.359 1 84.25 438 GLU B O 1
ATOM 7070 N N . LYS B 1 439 ? -26.578 -31.609 -21.609 1 82.75 439 LYS B N 1
ATOM 7071 C CA . LYS B 1 439 ? -26.906 -33.031 -21.625 1 82.75 439 LYS B CA 1
ATOM 7072 C C . LYS B 1 439 ? -26.828 -33.625 -20.219 1 82.75 439 LYS B C 1
ATOM 7074 O O . LYS B 1 439 ? -27.688 -34.406 -19.812 1 82.75 439 LYS B O 1
ATOM 7079 N N . ILE B 1 440 ? -25.828 -33.344 -19.5 1 79.88 440 ILE B N 1
ATOM 7080 C CA . ILE B 1 440 ? -25.609 -33.875 -18.172 1 79.88 440 ILE B CA 1
ATOM 7081 C C . ILE B 1 440 ? -26.641 -33.281 -17.203 1 79.88 440 ILE B C 1
ATOM 7083 O O . ILE B 1 440 ? -27.156 -33.969 -16.328 1 79.88 440 ILE B O 1
ATOM 7087 N N . ALA B 1 441 ? -26.906 -31.922 -17.266 1 72.88 441 ALA B N 1
ATOM 7088 C CA . ALA B 1 441 ? -27.906 -31.281 -16.438 1 72.88 441 ALA B CA 1
ATOM 7089 C C . ALA B 1 441 ? -29.297 -31.875 -16.672 1 72.88 441 ALA B C 1
ATOM 7091 O O . ALA B 1 441 ? -30.078 -32.031 -15.742 1 72.88 441 ALA B O 1
ATOM 7092 N N . GLY B 1 442 ? -29.547 -32.125 -17.922 1 62.5 442 GLY B N 1
ATOM 7093 C CA . GLY B 1 442 ? -30.812 -32.75 -18.281 1 62.5 442 GLY B CA 1
ATOM 7094 C C . GLY B 1 442 ? -30.953 -34.156 -17.766 1 62.5 442 GLY B C 1
ATOM 7095 O O . GLY B 1 442 ? -32.031 -34.562 -17.328 1 62.5 442 GLY B O 1
ATOM 7096 N N . THR B 1 443 ? -29.859 -34.844 -17.766 1 60.75 443 THR B N 1
ATOM 7097 C CA . THR B 1 443 ? -29.891 -36.219 -17.281 1 60.75 443 THR B CA 1
ATOM 7098 C C . THR B 1 443 ? -30.109 -36.25 -15.773 1 60.75 443 THR B C 1
ATOM 7100 O O . THR B 1 443 ? -30.828 -37.094 -15.266 1 60.75 443 THR B O 1
ATOM 7103 N N . SER B 1 444 ? -29.453 -35.25 -15.078 1 58.56 444 SER B N 1
ATOM 7104 C CA . SER B 1 444 ? -29.641 -35.219 -13.633 1 58.56 444 SER B CA 1
ATOM 7105 C C . SER B 1 444 ? -31.078 -34.844 -13.273 1 58.56 444 SER B C 1
ATOM 7107 O O . SER B 1 444 ? -31.656 -35.375 -12.328 1 58.56 444 SER B O 1
ATOM 7109 N N . ILE B 1 445 ? -31.641 -33.906 -13.984 1 52.19 445 ILE B N 1
ATOM 7110 C CA . ILE B 1 445 ? -33.031 -33.562 -13.797 1 52.19 445 ILE B CA 1
ATOM 7111 C C . ILE B 1 445 ? -33.938 -34.75 -14.18 1 52.19 445 ILE B C 1
ATOM 7113 O O . ILE B 1 445 ? -34.875 -35.062 -13.469 1 52.19 445 ILE B O 1
ATOM 7117 N N . ASN B 1 446 ? -33.562 -35.344 -15.242 1 49.75 446 ASN B N 1
ATOM 7118 C CA . ASN B 1 446 ? -34.344 -36.5 -15.664 1 49.75 446 ASN B CA 1
ATOM 7119 C C . ASN B 1 446 ? -34.188 -37.656 -14.68 1 49.75 446 ASN B C 1
ATOM 7121 O O . ASN B 1 446 ? -35.156 -38.375 -14.406 1 49.75 446 ASN B O 1
ATOM 7125 N N . GLU B 1 447 ? -33.031 -37.75 -14.18 1 52.22 447 GLU B N 1
ATOM 7126 C CA . GLU B 1 447 ? -32.844 -38.812 -13.172 1 52.22 447 GLU B CA 1
ATOM 7127 C C . GLU B 1 447 ? -33.594 -38.438 -11.875 1 52.22 447 GLU B C 1
ATOM 7129 O O . GLU B 1 447 ? -34.156 -39.312 -11.211 1 52.22 447 GLU B O 1
ATOM 7134 N N . SER B 1 448 ? -33.562 -37.156 -11.57 1 51.59 448 SER B N 1
ATOM 7135 C CA . SER B 1 448 ? -34.344 -36.719 -10.422 1 51.59 448 SER B CA 1
ATOM 7136 C C . SER B 1 448 ? -35.844 -36.844 -10.688 1 51.59 448 SER B C 1
ATOM 7138 O O . SER B 1 448 ? -36.594 -37.219 -9.781 1 51.59 448 SER B O 1
ATOM 7140 N N . ILE B 1 449 ? -36.219 -36.594 -11.836 1 51 449 ILE B N 1
ATOM 7141 C CA . ILE B 1 449 ? -37.625 -36.781 -12.242 1 51 449 ILE B CA 1
ATOM 7142 C C . ILE B 1 449 ? -37.969 -38.25 -12.281 1 51 449 ILE B C 1
ATOM 7144 O O . ILE B 1 449 ? -39.031 -38.656 -11.82 1 51 449 ILE B O 1
ATOM 7148 N N . LYS B 1 450 ? -37.031 -39.062 -12.773 1 52.44 450 LYS B N 1
ATOM 7149 C CA . LYS B 1 450 ? -37.312 -40.5 -12.797 1 52.44 450 LYS B CA 1
ATOM 7150 C C . LYS B 1 450 ? -37.312 -41.094 -11.391 1 52.44 450 LYS B C 1
ATOM 7152 O O . LYS B 1 450 ? -38.125 -41.969 -11.078 1 52.44 450 LYS B O 1
ATOM 7157 N N . GLU B 1 451 ? -36.406 -40.5 -10.641 1 51.47 451 GLU B N 1
ATOM 7158 C CA . GLU B 1 451 ? -36.406 -40.938 -9.242 1 51.47 451 GLU B CA 1
ATOM 7159 C C . GLU B 1 451 ? -37.656 -40.469 -8.523 1 51.47 451 GLU B C 1
ATOM 7161 O O . GLU B 1 451 ? -38.25 -41.219 -7.727 1 51.47 451 GLU B O 1
ATOM 7166 N N . SER B 1 452 ? -38.031 -39.25 -8.781 1 52.88 452 SER B N 1
ATOM 7167 C CA . SER B 1 452 ? -39.281 -38.75 -8.219 1 52.88 452 SER B CA 1
ATOM 7168 C C . SER B 1 452 ? -40.469 -39.5 -8.812 1 52.88 452 SER B C 1
ATOM 7170 O O . SER B 1 452 ? -41.438 -39.781 -8.109 1 52.88 452 SER B O 1
ATOM 7172 N N . ALA B 1 453 ? -40.375 -39.844 -10.047 1 53.41 453 ALA B N 1
ATOM 7173 C CA . ALA B 1 453 ? -41.438 -40.625 -10.695 1 53.41 453 ALA B CA 1
ATOM 7174 C C . ALA B 1 453 ? -41.438 -42.062 -10.195 1 53.41 453 ALA B C 1
ATOM 7176 O O . ALA B 1 453 ? -42.531 -42.625 -9.984 1 53.41 453 ALA B O 1
ATOM 7177 N N . SER B 1 454 ? -40.281 -42.531 -10.031 1 51.12 454 SER B N 1
ATOM 7178 C CA . SER B 1 454 ? -40.188 -43.875 -9.461 1 51.12 454 SER B CA 1
ATOM 7179 C C . SER B 1 454 ? -40.719 -43.875 -8.023 1 51.12 454 SER B C 1
ATOM 7181 O O . SER B 1 454 ? -41.406 -44.812 -7.625 1 51.12 454 SER B O 1
ATOM 7183 N N . ILE B 1 455 ? -40.469 -42.75 -7.27 1 53.78 455 ILE B N 1
ATOM 7184 C CA . ILE B 1 455 ? -41 -42.594 -5.926 1 53.78 455 ILE B CA 1
ATOM 7185 C C . ILE B 1 455 ? -42.5 -42.406 -6 1 53.78 455 ILE B C 1
ATOM 7187 O O . ILE B 1 455 ? -43.25 -42.938 -5.191 1 53.78 455 ILE B O 1
ATOM 7191 N N . SER B 1 456 ? -42.844 -41.594 -6.953 1 50.31 456 SER B N 1
ATOM 7192 C CA . SER B 1 456 ? -44.281 -41.375 -7.137 1 50.31 456 SER B CA 1
ATOM 7193 C C . SER B 1 456 ? -44.969 -42.656 -7.594 1 50.31 456 SER B C 1
ATOM 7195 O O . SER B 1 456 ? -46.094 -42.969 -7.176 1 50.31 456 SER B O 1
ATOM 7197 N N . GLU B 1 457 ? -44.312 -43.438 -8.461 1 47.81 457 GLU B N 1
ATOM 7198 C CA . GLU B 1 457 ? -44.844 -44.75 -8.883 1 47.81 457 GLU B CA 1
ATOM 7199 C C . GLU B 1 457 ? -44.844 -45.719 -7.727 1 47.81 457 GLU B C 1
ATOM 7201 O O . GLU B 1 457 ? -45.781 -46.531 -7.59 1 47.81 457 GLU B O 1
ATOM 7206 N N . ILE B 1 458 ? -43.844 -45.656 -6.867 1 43 458 ILE B N 1
ATOM 7207 C CA . ILE B 1 458 ? -43.781 -46.5 -5.676 1 43 458 ILE B CA 1
ATOM 7208 C C . ILE B 1 458 ? -44.844 -46.031 -4.672 1 43 458 ILE B C 1
ATOM 7210 O O . ILE B 1 458 ? -45.5 -46.844 -4.047 1 43 458 ILE B O 1
ATOM 7214 N N . LYS B 1 459 ? -44.844 -44.625 -4.793 1 53.28 459 LYS B N 1
ATOM 7215 C CA . LYS B 1 459 ? -45.875 -44.094 -3.904 1 53.28 459 LYS B CA 1
ATOM 7216 C C . LYS B 1 459 ? -47.281 -44.438 -4.426 1 53.28 459 LYS B C 1
ATOM 7218 O O . LYS B 1 459 ? -48.188 -44.688 -3.641 1 53.28 459 LYS B O 1
ATOM 7223 N N . GLU B 1 460 ? -47.469 -44.438 -5.625 1 47.41 460 GLU B N 1
ATOM 7224 C CA . GLU B 1 460 ? -48.719 -44.844 -6.25 1 47.41 460 GLU B CA 1
ATOM 7225 C C . GLU B 1 460 ? -48.969 -46.344 -6.113 1 47.41 460 GLU B C 1
ATOM 7227 O O . GLU B 1 460 ? -50.094 -46.781 -5.891 1 47.41 460 GLU B O 1
ATOM 7232 N N . TYR B 1 461 ? -47.875 -47.094 -6.133 1 45.16 461 TYR B N 1
ATOM 7233 C CA . TYR B 1 461 ? -47.969 -48.531 -5.945 1 45.16 461 TYR B CA 1
ATOM 7234 C C . TYR B 1 461 ? -48.281 -48.875 -4.492 1 45.16 461 TYR B C 1
ATOM 7236 O O . TYR B 1 461 ? -49.031 -49.781 -4.215 1 45.16 461 TYR B O 1
ATOM 7244 N N . LYS B 1 462 ? -47.625 -48.031 -3.607 1 49.91 462 LYS B N 1
ATOM 7245 C CA . LYS B 1 462 ? -47.938 -48.25 -2.193 1 49.91 462 LYS B CA 1
ATOM 7246 C C . LYS B 1 462 ? -49.312 -47.75 -1.842 1 49.91 462 LYS B C 1
ATOM 7248 O O . LYS B 1 462 ? -50 -48.312 -0.975 1 49.91 462 LYS B O 1
ATOM 7253 N N . GLY B 1 463 ? -49.75 -46.688 -2.463 1 46.41 463 GLY B N 1
ATOM 7254 C CA . GLY B 1 463 ? -51.125 -46.25 -2.273 1 46.41 463 GLY B CA 1
ATOM 7255 C C . GLY B 1 463 ? -52.156 -47.281 -2.709 1 46.41 463 GLY B C 1
ATOM 7256 O O . GLY B 1 463 ? -53.219 -47.406 -2.07 1 46.41 463 GLY B O 1
ATOM 7257 N N . THR B 1 464 ? -51.875 -47.969 -3.744 1 48.44 464 THR B N 1
ATOM 7258 C CA . THR B 1 464 ? -52.812 -48.969 -4.238 1 48.44 464 THR B CA 1
ATOM 7259 C C . THR B 1 464 ? -52.812 -50.188 -3.32 1 48.44 464 THR B C 1
ATOM 7261 O O . THR B 1 464 ? -53.844 -50.844 -3.117 1 48.44 464 THR B O 1
ATOM 7264 N N . GLU B 1 465 ? -51.656 -50.562 -2.656 1 42.88 465 GLU B N 1
ATOM 7265 C CA . GLU B 1 465 ? -51.594 -51.719 -1.745 1 42.88 465 GLU B CA 1
ATOM 7266 C C . GLU B 1 465 ? -52.281 -51.406 -0.419 1 42.88 465 GLU B C 1
ATOM 7268 O O . GLU B 1 465 ? -52.969 -52.25 0.159 1 42.88 465 GLU B O 1
ATOM 7273 N N . GLU B 1 466 ? -52.156 -50.156 0.145 1 42.47 466 GLU B N 1
ATOM 7274 C CA . GLU B 1 466 ? -52.812 -49.781 1.392 1 42.47 466 GLU B CA 1
ATOM 7275 C C . GLU B 1 466 ? -54.312 -49.688 1.206 1 42.47 466 GLU B C 1
ATOM 7277 O O . GLU B 1 466 ? -55.094 -49.906 2.141 1 42.47 466 GLU B O 1
ATOM 7282 N N . ALA B 1 467 ? -54.625 -49.188 0.058 1 46.34 467 ALA B N 1
ATOM 7283 C CA . ALA B 1 467 ? -56.062 -49.125 -0.21 1 46.34 467 ALA B CA 1
ATOM 7284 C C . ALA B 1 467 ? -56.688 -50.5 -0.239 1 46.34 467 ALA B C 1
ATOM 7286 O O . ALA B 1 467 ? -57.875 -50.688 0.099 1 46.34 467 ALA B O 1
ATOM 7287 N N . LEU B 1 468 ? -56 -51.562 -0.607 1 38.56 468 LEU B N 1
ATOM 7288 C CA . LEU B 1 468 ? -56.5 -52.938 -0.65 1 38.56 468 LEU B CA 1
ATOM 7289 C C . LEU B 1 468 ? -56.594 -53.531 0.753 1 38.56 468 LEU B C 1
ATOM 7291 O O . LEU B 1 468 ? -57.406 -54.438 1 1 38.56 468 LEU B O 1
ATOM 7295 N N . PHE B 1 469 ? -55.719 -53.125 1.682 1 39.94 469 PHE B N 1
ATOM 7296 C CA . PHE B 1 469 ? -55.75 -53.719 3.008 1 39.94 469 PHE B CA 1
ATOM 7297 C C . PHE B 1 469 ? -56.875 -53.125 3.859 1 39.94 469 PHE B C 1
ATOM 7299 O O . PHE B 1 469 ? -57.188 -53.656 4.918 1 39.94 469 PHE B O 1
ATOM 7306 N N . GLU B 1 470 ? -57.188 -51.812 3.629 1 38.69 470 GLU B N 1
ATOM 7307 C CA . GLU B 1 470 ? -58.219 -51.25 4.496 1 38.69 470 GLU B CA 1
ATOM 7308 C C . GLU B 1 470 ? -59.562 -51.938 4.32 1 38.69 470 GLU B C 1
ATOM 7310 O O . GLU B 1 470 ? -60.469 -51.75 5.121 1 38.69 470 GLU B O 1
ATOM 7315 N N . THR B 1 471 ? -59.844 -52.469 3.166 1 38.09 471 THR B N 1
ATOM 7316 C CA . THR B 1 471 ? -61.188 -52.969 3.021 1 38.09 471 THR B CA 1
ATOM 7317 C C . THR B 1 471 ? -61.375 -54.25 3.84 1 38.09 471 THR B C 1
ATOM 7319 O O . THR B 1 471 ? -62.469 -54.812 3.881 1 38.09 471 THR B O 1
ATOM 7322 N N . ALA B 1 472 ? -60.219 -54.938 4.156 1 32.06 472 ALA B N 1
ATOM 7323 C CA . ALA B 1 472 ? -60.531 -56.281 4.672 1 32.06 472 ALA B CA 1
ATOM 7324 C C . ALA B 1 472 ? -60.906 -56.219 6.148 1 32.06 472 ALA B C 1
ATOM 7326 O O . ALA B 1 472 ? -60.031 -56.406 7.023 1 32.06 472 ALA B O 1
ATOM 7327 N N . ASP B 1 473 ? -61.531 -55.094 6.609 1 29.27 473 ASP B N 1
ATOM 7328 C CA . ASP B 1 473 ? -61.938 -55.094 8.016 1 29.27 473 ASP B CA 1
ATOM 7329 C C . ASP B 1 473 ? -62.906 -56.219 8.281 1 29.27 473 ASP B C 1
ATOM 7331 O O . ASP B 1 473 ? -64.062 -56.156 7.867 1 29.27 473 ASP B O 1
ATOM 7335 N N . PRO B 1 474 ? -62.5 -57.5 8.227 1 28.44 474 PRO B N 1
ATOM 7336 C CA . PRO B 1 474 ? -63.531 -58.531 8.352 1 28.44 474 PRO B CA 1
ATOM 7337 C C . PRO B 1 474 ? -64.375 -58.406 9.617 1 28.44 474 PRO B C 1
ATOM 7339 O O . PRO B 1 474 ? -65.562 -58.438 9.555 1 28.44 474 PRO B O 1
ATOM 7342 N N . LEU B 1 475 ? -63.938 -59.156 10.781 1 26.06 475 LEU B N 1
ATOM 7343 C CA . LEU B 1 475 ? -64.688 -60.031 11.688 1 26.06 475 LEU B CA 1
ATOM 7344 C C . LEU B 1 475 ? -65.25 -59.219 12.859 1 26.06 475 LEU B C 1
ATOM 7346 O O . LEU B 1 475 ? -64.5 -58.656 13.648 1 26.06 475 LEU B O 1
ATOM 7350 N N . ALA B 1 476 ? -66.375 -58.438 12.672 1 27.7 476 ALA B N 1
ATOM 7351 C CA . ALA B 1 476 ? -67.188 -57.938 13.773 1 27.7 476 ALA B CA 1
ATOM 7352 C C . ALA B 1 476 ? -67.438 -59.031 14.797 1 27.7 476 ALA B C 1
ATOM 7354 O O . ALA B 1 476 ? -68.062 -60.062 14.453 1 27.7 476 ALA B O 1
ATOM 7355 N N . PRO B 1 477 ? -66.688 -59.156 16.016 1 23.66 477 PRO B N 1
ATOM 7356 C CA . PRO B 1 477 ? -66.875 -60.188 17.016 1 23.66 477 PRO B CA 1
ATOM 7357 C C . PRO B 1 477 ? -68.312 -60.188 17.531 1 23.66 477 PRO B C 1
ATOM 7359 O O . PRO B 1 477 ? -69 -59.125 17.625 1 23.66 477 PRO B O 1
ATOM 7362 N N . SER B 1 478 ? -69.188 -61.219 17.312 1 26.61 478 SER B N 1
ATOM 7363 C CA . SER B 1 478 ? -70.5 -61.594 17.859 1 26.61 478 SER B CA 1
ATOM 7364 C C . SER B 1 478 ? -70.438 -61.781 19.359 1 26.61 478 SER B C 1
ATOM 7366 O O . SER B 1 478 ? -69.625 -62.562 19.875 1 26.61 478 SER B O 1
ATOM 7368 N N . SER B 1 479 ? -70.625 -60.75 20.234 1 24.2 479 SER B N 1
ATOM 7369 C CA . SER B 1 479 ? -70.688 -60.844 21.688 1 24.2 479 SER B CA 1
ATOM 7370 C C . SER B 1 479 ? -71.625 -61.969 22.125 1 24.2 479 SER B C 1
ATOM 7372 O O . SER B 1 479 ? -72.75 -62.031 21.688 1 24.2 479 SER B O 1
ATOM 7374 N N . SER B 1 480 ? -71.062 -63.062 22.656 1 22.44 480 SER B N 1
ATOM 7375 C CA . SER B 1 480 ? -71.438 -64.375 23.266 1 22.44 480 SER B CA 1
ATOM 7376 C C . SER B 1 480 ? -72.312 -64.125 24.453 1 22.44 480 SER B C 1
ATOM 7378 O O . SER B 1 480 ? -72.062 -63.312 25.328 1 22.44 480 SER B O 1
ATOM 7380 N N . SER B 1 481 ? -73.5 -64.75 24.406 1 21.69 481 SER B N 1
ATOM 7381 C CA . SER B 1 481 ? -74.688 -65.125 25.25 1 21.69 481 SER B CA 1
ATOM 7382 C C . SER B 1 481 ? -74.188 -65.688 26.578 1 21.69 481 SER B C 1
ATOM 7384 O O . SER B 1 481 ? -73 -66 26.734 1 21.69 481 SER B O 1
ATOM 7386 N N . ALA B 1 482 ? -75.125 -66.688 27.203 1 20.34 482 ALA B N 1
ATOM 7387 C CA . ALA B 1 482 ? -76.062 -67.312 28.156 1 20.34 482 ALA B CA 1
ATOM 7388 C C . ALA B 1 482 ? -75.375 -68.562 28.781 1 20.34 482 ALA B C 1
ATOM 7390 O O . ALA B 1 482 ? -75.938 -69.125 29.75 1 20.34 482 ALA B O 1
ATOM 7391 N N . LEU B 1 483 ? -74.75 -69.562 28.094 1 21.12 483 LEU B N 1
ATOM 7392 C CA . LEU B 1 483 ? -75.062 -70.812 28.703 1 21.12 483 LEU B CA 1
ATOM 7393 C C . LEU B 1 483 ? -74.562 -70.875 30.141 1 21.12 483 LEU B C 1
ATOM 7395 O O . LEU B 1 483 ? -73.562 -70.312 30.484 1 21.12 483 LEU B O 1
ATOM 7399 N N . GLY B 1 484 ? -75.188 -71.875 31.125 1 23.27 484 GLY B N 1
ATOM 7400 C CA . GLY B 1 484 ? -75.812 -72.562 32.25 1 23.27 484 GLY B CA 1
ATOM 7401 C C . GLY B 1 484 ? -74.75 -73.188 33.188 1 23.27 484 GLY B C 1
ATOM 7402 O O . GLY B 1 484 ? -74.812 -72.938 34.406 1 23.27 484 GLY B O 1
ATOM 7403 N N . HIS B 1 485 ? -74.5 -74.688 33.375 1 24.05 485 HIS B N 1
ATOM 7404 C CA . HIS B 1 485 ? -74.375 -75.438 34.625 1 24.05 485 HIS B CA 1
ATOM 7405 C C . HIS B 1 485 ? -73 -75.188 35.25 1 24.05 485 HIS B C 1
ATOM 7407 O O . HIS B 1 485 ? -72 -75.062 34.5 1 24.05 485 HIS B O 1
#

Secondary structure (DSSP, 8-state):
----GGGTSTGGGT--TTS--TTSHHHHHHHHHHHHHHHHHHHHHHHHHTT--HHHHHHHHHHHHSTTTGGGSTTHHHHHS-GGGHHHHHHHHHHHHHHHHHHHHHH--HHHHHHTHHHHHHHHHHHHHHHHHHHHHHHHHHIIIII-TTT----HHHHHHHHHHHHH---HHHHHHHHHHTT-TTSHHHHHHHHHHHHHHHHHHHHHHHHHHHHH-SSHHHHHHHHHHHHHHHHHIIIIIHHHHHHHHHHHHHHHHTTS-SS--HHHHHHHHHHHHHHHHHHHHHTS-HHHHHHHHHHHS--GGGHHHHHHHHHHHHIIIIIHHHHHHHHHHT--GGG--SHHHHHHHHHHHHHHHHHHHHHHHHHHHTTT--HHHHHHHHHHTT--HHHHHHHHHHHHHTTSS-HHHHHHHHHHHHHHHHHHHHHHHHHS-HHHHHHHHHHHHHHHHHHHHHHHHHHHHHHHHHHHHHS--------------/----GGGTSTGGGT--TTS--TTSHHHHHHHHHHHHHHHHHHHHHHHHHTT--HHHHHHHHHHHHSTTTGGGSTTHHHHHS-GGGHHHHHHHHHHHHHHHHHHHHHH--HHHHHHTHHHHHHHHHHHHHHHHHHHHHHHHHHIIIII-TTT----HHHHHHHHHHHHH---HHHHHHHHHHTT-TTSHHHHHHHHHHHHHHHHHHHHHHHHHHHHH-SSHHHHHHHHHHHHHHHHHIIIIIHHHHHHHHHHHHHHHHTTS-SS--HHHHHHHHHHHHHHHHHHHHHTS-HHHHHHHHHHHS--GGGHHHHHHHHHHHHIIIIIHHHHHHHHHHT--GGG--SHHHHHHHHHHHHHHHHHHHHHHHHHHHTTT--HHHHHHHHHHTT--HHHHHHHHHHHHHTTSS-HHHHHHHHHHHHHHHHHHHHHHHHHS-HHHHHHHHHHHHHHHHHHHHHHHHHHHHHHHHHHHHTT--------------

pLDDT: mean 85.18, std 17.41, range [17.48, 97.75]

Nearest PDB structures (foldseek):
  5bz2-assembly1_A-2  TM=8.440E-01  e=5.177E-14  Thermus thermophilus
  8bxg-assembly1_A  TM=7.442E-01  e=6.438E-09  Escherichia coli
  8by2-assembly1_B  TM=7.977E-01  e=5.282E-08  Escherichia coli
  9emb-assembly1_B  TM=7.349E-01  e=1.917E-08  Escherichia coli
  8by2-assembly1_A  TM=7.250E-01  e=8.431E-08  Escherichia coli

Sequence (970 aa):
MAVDTASVAGIVAGRNPLEYDPKSPYTLFLFQVLVIVVLSELLYYPLSKIKQPKVIAEVIVGILLGPSVMGRVPNFTDTVFPEESMPSFTLVANIAIILFLFLVGLEVDVPFIKKNFKIAVTVGVINMAIPFALGCGIAKGLYNEYLGPEESDLSFTTYMVFIAVAMCVTAFPVLVRILMSLELTKDRVGIITLSAGVLNDLLGWILLALSITLVNASNPVNTVYILLLAVAWFILVLFPIRYVLCWLLKSDIARIKSGERSKPSTLSLTVIVLLTFVSSFYTDIIGVHSIFGAFLIGLIVPREAEFSSLINEQLEGIVSGILVPLYFTLAGLKCDFGLLNTGIDWAYTIGIICLAFAGKLLGGFVGTKLFGLPNRDCLTVGILMSCKGIMEIVVLTTGLNAGLLTPKVFSIFIVMTLVTTFLTTPLTKLAYPKWYREKIAGTSINESIKESASISEIKEYKGTEEALFETADPLAPSSSSALGHMAVDTASVAGIVAGRNPLEYDPKSPYTLFLFQVLVIVVLSELLYYPLSKIKQPKVIAEVIVGILLGPSVMGRVPNFTDTVFPEESMPSFTLVANIAIILFLFLVGLEVDVPFIKKNFKIAVTVGVINMAIPFALGCGIAKGLYNEYLGPEESDLSFTTYMVFIAVAMCVTAFPVLVRILMSLELTKDRVGIITLSAGVLNDLLGWILLALSITLVNASNPVNTVYILLLAVAWFILVLFPIRYVLCWLLKSDIARIKSGERSKPSTLSLTVIVLLTFVSSFYTDIIGVHSIFGAFLIGLIVPREAEFSSLINEQLEGIVSGILVPLYFTLAGLKCDFGLLNTGIDWAYTIGIICLAFAGKLLGGFVGTKLFGLPNRDCLTVGILMSCKGIMEIVVLTTGLNAGLLTPKVFSIFIVMTLVTTFLTTPLTKLAYPKWYREKIAGTSINESIKESASISEIKEYKGTEEALFETADPLAPSSSSALGH

Radius of gyration: 35.86 Å; Cα contacts (8 Å, |Δi|>4): 1439; chains: 2; bounding box: 134×132×64 Å

Organism: Komagataella phaffii (strain GS115 / ATCC 20864) (NCBI:txid644223)

Solvent-accessible surface area (backbone atoms only — not comparable to full-atom values): 47914 Å² total; per-residue (Å²): 130,78,74,71,55,57,85,54,14,12,46,80,66,65,31,63,64,52,59,83,36,68,91,50,41,45,49,38,46,39,51,46,50,51,54,51,48,51,50,21,50,61,51,24,52,70,40,45,78,70,54,46,65,61,64,55,25,20,28,49,44,10,28,46,62,10,56,47,45,38,38,66,40,87,65,40,40,62,46,68,60,29,76,85,55,42,36,40,52,51,26,53,18,49,52,20,49,28,55,46,32,19,50,56,20,47,64,60,54,65,68,60,37,64,74,39,38,68,57,14,51,47,26,19,48,38,23,28,48,44,9,24,52,54,20,45,61,52,27,56,58,51,43,59,71,71,54,36,85,86,74,43,96,66,54,63,68,43,47,22,49,42,40,9,50,70,36,30,41,32,14,39,72,54,42,53,49,45,27,54,73,66,68,28,60,84,38,71,55,31,46,50,43,52,30,12,28,50,49,32,36,56,51,41,52,53,50,48,31,48,32,46,28,50,65,33,23,89,40,76,65,46,29,53,50,37,50,51,51,51,50,50,48,52,52,42,46,71,42,62,47,30,52,51,50,51,60,71,40,42,65,58,50,49,33,40,65,73,60,79,31,93,62,81,50,46,64,57,51,33,52,53,53,48,50,24,40,50,34,14,40,52,29,33,35,50,22,55,37,34,46,58,22,8,25,56,46,19,60,53,55,59,63,62,82,50,42,41,57,48,52,42,59,35,46,45,38,58,35,64,46,56,30,36,45,47,33,38,20,53,55,14,38,62,27,32,61,72,65,58,74,47,70,66,48,51,50,49,32,54,48,48,34,51,47,36,45,50,20,16,28,49,11,20,23,55,29,38,42,75,73,70,50,55,69,52,53,14,48,32,32,1,35,53,49,31,24,14,50,67,52,43,51,51,52,51,48,52,32,40,75,69,63,71,33,51,58,55,59,46,30,36,50,50,50,31,34,50,51,41,32,57,46,21,50,63,51,33,50,67,50,60,35,71,69,58,53,52,52,52,53,48,46,52,49,45,46,49,46,46,49,48,44,48,44,45,48,45,45,49,49,48,50,51,52,56,53,59,62,65,67,65,71,70,85,74,81,81,82,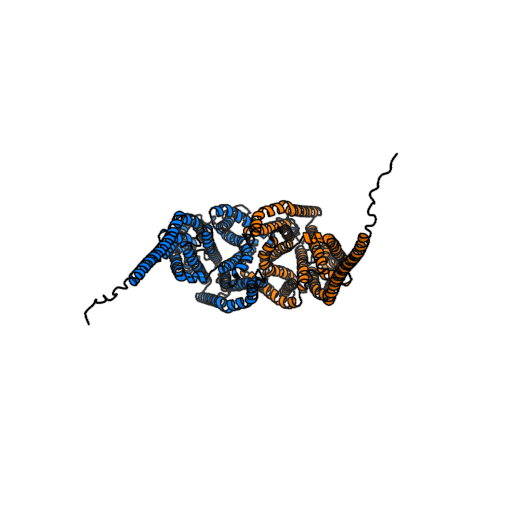75,80,85,73,88,123,128,80,74,71,54,59,84,53,14,13,47,79,65,66,31,64,65,52,59,85,36,68,92,50,43,46,50,36,46,38,50,46,50,50,54,50,49,51,50,23,51,61,51,24,52,68,39,47,76,68,54,45,66,59,65,56,26,20,27,48,45,10,28,44,61,10,57,48,46,40,39,67,41,87,64,40,38,62,45,69,60,28,77,86,52,43,36,40,51,50,26,52,16,48,52,19,48,28,54,46,32,20,50,54,21,47,66,60,56,63,69,60,37,62,76,39,38,69,57,14,50,48,26,18,47,37,25,29,48,44,9,25,52,54,18,44,62,53,27,57,58,50,43,59,72,71,53,36,87,86,75,43,97,65,54,64,68,44,47,24,49,41,41,10,49,69,35,32,40,32,15,39,72,54,44,52,51,45,29,54,73,68,69,30,58,84,38,70,56,30,46,50,44,53,31,12,28,52,48,34,36,55,50,41,52,52,52,48,31,50,33,45,28,52,65,35,25,88,39,74,66,48,28,51,52,38,52,51,52,51,50,50,48,50,53,41,46,71,41,62,47,29,54,52,49,52,60,70,42,42,64,59,48,50,34,38,66,72,59,80,32,94,61,82,51,45,64,56,52,33,53,52,53,50,50,23,40,50,33,14,38,52,29,32,34,47,22,55,38,35,46,58,23,8,24,55,45,18,59,53,56,60,62,64,81,50,42,40,58,50,51,43,58,35,45,46,39,59,36,62,47,56,30,36,44,47,32,37,19,53,56,15,39,63,25,33,59,74,65,59,75,48,72,66,49,52,49,49,33,53,48,48,35,50,48,36,46,49,20,16,28,49,12,21,24,54,30,38,43,76,72,69,50,54,69,51,51,14,47,30,33,1,35,53,52,31,24,15,50,66,52,42,51,51,52,51,48,52,32,39,74,70,62,70,33,52,58,54,59,45,30,37,50,50,51,29,34,51,50,40,32,58,47,21,51,64,51,33,51,68,49,60,34,70,70,58,53,52,52,53,54,48,47,53,49,47,47,48,46,46,48,49,42,50,46,48,48,46,46,51,50,47,50,56,53,55,60,60,58,64,70,63,71,69,85,79,82,78,87,81,90,75,95,83,137

InterPro domains:
  IPR006153 Cation/H+ exchanger, transmembrane domain [PF00999] (42-427)
  IPR038770 Sodium/solute symporter superfamily [G3DSA:1.20.1530.20] (27-442)
  IPR050794 Monovalent cation:proton antiporter 2 [PTHR32468] (16-439)

Foldseek 3Di:
DPPPCLVPPPVVVPHDQQDADPVCNVSLVVVLLVQQLVQLVVQVVVVVVLLFDSLLSLLVLLQCQACAHCVVPPCSCCRNPNPVSVVVLVVLLQLLLLQVLLLVLLPDDPVLLVVVVLLQCLLLVLLLVQQLVVLLVCLVVCCCPPVNPPHDPDDSVLLSLLSSLLLRAFDLVSLVSLCVSVVNCPPPLNSSLNNNNSVRNVVSLVSLLLSQLVLPPPDPVLSVVLVVQVVVVLVCCQPVVLVVLCVVCVVQLVCCVVVVDVAGDPVNLVVLVVQSQVQLVSNVVSGSHSSVRSSSSSNSPDPRSNRSVRSCVVRVCCSVSRNNSSNSSVLSNLAHCVVCPDPVLVVVLVVSLVSSLVSLQVSQLVSVVVVVDDNLSSNLSSLSRSQRRPVSSVSLVSCVVSVSDDSSVSNSSVSSNSVSSSVSNVVNCVSCPPVNSVVVVVVVVVVVVVVVVVVVVVVVVVVVVVVVVVVPPDPPDPPDDDDDD/DPPPCLVPPPVVVPHDQQDADPVCNVSLVVVLLVQQLVQLVVQVVVVVVLLFDSLLSLLVLLQCQACAHCVVPPCSCCRNPNPVSVVVLVVLLQLLLLQVLLLVLLPDDVVLLVVVVLLQCLLLVLLLVQQLVVQLVCLVVCCCPPVNPPHDPDDSVLLSLLSSLLLRAFDLVSLVSLCVSVVNCPPPLNSSLNNNNSVRNVVSLVSLLLSQLVLPPPDPVLSVVLVVQVVVVLVCCQPVVLVVLCVVCVVQLVCCVVVVDVAGDPVNLVVLVVQSQVQLVSNVVSGSHSSVRSSSSSNSPDPRSNRSVRSCVVRVCCSVSRNNSSNSSVLSNLAHCVVQPDPVLVVVLVVSLVSSLVSLQVSQLVSVVVVVDDNLSSNLSSLSRSQRRPVSSVSLVSCVVSVSDDSSVSNSSVSSNSVSSSVSNVVNCVSCPPVNSVVVVVVVVVVVVVVVVVVVVVVVVVVVVVVVVVVPPDDPDPPDDDDDD